Protein AF-0000000078042068 (afdb_homodimer)

Structure (mmCIF, N/CA/C/O backbone):
data_AF-0000000078042068-model_v1
#
loop_
_entity.id
_entity.type
_entity.pdbx_description
1 polymer 'Photolyase/cryptochrome alpha/beta domain-containing protein'
#
loop_
_atom_site.group_PDB
_atom_site.id
_atom_site.type_symbol
_atom_site.label_atom_id
_atom_site.label_alt_id
_atom_site.label_comp_id
_atom_site.label_asym_id
_atom_site.label_entity_id
_atom_site.label_seq_id
_atom_site.pdbx_PDB_ins_code
_atom_site.Cartn_x
_atom_site.Cartn_y
_atom_site.Cartn_z
_atom_site.occupancy
_atom_site.B_iso_or_equiv
_atom_site.auth_seq_id
_atom_site.auth_comp_id
_atom_site.auth_asym_id
_atom_site.auth_atom_id
_atom_site.pdbx_PDB_model_num
ATOM 1 N N . MET A 1 1 ? -32.125 -14.883 19.359 1 31.77 1 MET A N 1
ATOM 2 C CA . MET A 1 1 ? -31.062 -15.789 19.797 1 31.77 1 MET A CA 1
ATOM 3 C C . MET A 1 1 ? -29.688 -15.195 19.547 1 31.77 1 MET A C 1
ATOM 5 O O . MET A 1 1 ? -29.422 -14.688 18.469 1 31.77 1 MET A O 1
ATOM 9 N N . ASP A 1 2 ? -29.125 -14.695 20.625 1 44.53 2 ASP A N 1
ATOM 10 C CA . ASP A 1 2 ? -27.797 -14.07 20.719 1 44.53 2 ASP A CA 1
ATOM 11 C C . ASP A 1 2 ? -26.75 -14.914 20 1 44.53 2 ASP A C 1
ATOM 13 O O . ASP A 1 2 ? -26.531 -16.078 20.359 1 44.53 2 ASP A O 1
ATOM 17 N N . ASP A 1 3 ? -26.75 -14.977 18.812 1 53.22 3 ASP A N 1
ATOM 18 C CA . ASP A 1 3 ? -25.922 -15.891 18.031 1 53.22 3 ASP A CA 1
ATOM 19 C C . ASP A 1 3 ? -24.484 -15.883 18.531 1 53.22 3 ASP A C 1
ATOM 21 O O . ASP A 1 3 ? -23.594 -16.484 17.906 1 53.22 3 ASP A O 1
ATOM 25 N N . GLY A 1 4 ? -24.188 -15.312 19.812 1 62.97 4 GLY A N 1
ATOM 26 C CA . GLY A 1 4 ? -22.922 -15.461 20.516 1 62.97 4 GLY A CA 1
ATOM 27 C C . GLY A 1 4 ? -21.781 -14.68 19.875 1 62.97 4 GLY A C 1
ATOM 28 O O . GLY A 1 4 ? -20.672 -14.641 20.391 1 62.97 4 GLY A O 1
ATOM 29 N N . ARG A 1 5 ? -22.156 -13.891 18.812 1 73.69 5 ARG A N 1
ATOM 30 C CA . ARG A 1 5 ? -21.062 -13.164 18.172 1 73.69 5 ARG A CA 1
ATOM 31 C C . ARG A 1 5 ? -20.859 -11.797 18.812 1 73.69 5 ARG A C 1
ATOM 33 O O . ARG A 1 5 ? -21.812 -11.211 19.344 1 73.69 5 ARG A O 1
ATOM 40 N N . CYS A 1 6 ? -19.578 -11.289 18.719 1 87.94 6 CYS A N 1
ATOM 41 C CA . CYS A 1 6 ? -19.188 -10 19.297 1 87.94 6 CYS A CA 1
ATOM 42 C C . CYS A 1 6 ? -19.891 -8.852 18.594 1 87.94 6 CYS A C 1
ATOM 44 O O . CYS A 1 6 ? -20.078 -8.875 17.375 1 87.94 6 CYS A O 1
ATOM 46 N N . ARG A 1 7 ? -20.625 -8.031 19.391 1 94.75 7 ARG A N 1
ATOM 47 C CA . ARG A 1 7 ? -21.156 -6.766 18.906 1 94.75 7 ARG A CA 1
ATOM 48 C C . ARG A 1 7 ? -20.281 -5.594 19.328 1 94.75 7 ARG A C 1
ATOM 50 O O . ARG A 1 7 ? -20.234 -5.246 20.516 1 94.75 7 ARG A O 1
ATOM 57 N N . THR A 1 8 ? -19.625 -5.008 18.344 1 96.94 8 THR A N 1
ATOM 58 C CA . THR A 1 8 ? -18.609 -4.004 18.641 1 96.94 8 THR A CA 1
ATOM 59 C C . THR A 1 8 ? -19.031 -2.635 18.125 1 96.94 8 THR A C 1
ATOM 61 O O . THR A 1 8 ? -19.438 -2.502 16.969 1 96.94 8 THR A O 1
ATOM 64 N N . ILE A 1 9 ? -19.031 -1.633 18.984 1 97.88 9 ILE A N 1
ATOM 65 C CA . ILE A 1 9 ? -19.234 -0.249 18.562 1 97.88 9 ILE A CA 1
ATOM 66 C C . ILE A 1 9 ? -17.922 0.323 18.031 1 97.88 9 ILE A C 1
ATOM 68 O O . ILE A 1 9 ? -16.891 0.262 18.703 1 97.88 9 ILE A O 1
ATOM 72 N N . VAL A 1 10 ? -17.969 0.74 16.812 1 98.31 10 VAL A N 1
ATOM 73 C CA . VAL A 1 10 ? -16.812 1.429 16.25 1 98.31 10 VAL A CA 1
ATOM 74 C C . VAL A 1 10 ? -17.047 2.938 16.266 1 98.31 10 VAL A C 1
ATOM 76 O O . VAL A 1 10 ? -17.875 3.449 15.5 1 98.31 10 VAL A O 1
ATOM 79 N N . TRP A 1 11 ? -16.328 3.66 17.109 1 98.44 11 TRP A N 1
ATOM 80 C CA . TRP A 1 11 ? -16.5 5.098 17.297 1 98.44 11 TRP A CA 1
ATOM 81 C C . TRP A 1 11 ? -15.555 5.879 16.391 1 98.44 11 TRP A C 1
ATOM 83 O O . TRP A 1 11 ? -14.367 6.02 16.672 1 98.44 11 TRP A O 1
ATOM 93 N N . PHE A 1 12 ? -16.156 6.398 15.273 1 98.31 12 PHE A N 1
ATOM 94 C CA . PHE A 1 12 ? -15.391 7.195 14.32 1 98.31 12 PHE A CA 1
ATOM 95 C C . PHE A 1 12 ? -15.227 8.625 14.812 1 98.31 12 PHE A C 1
ATOM 97 O O . PHE A 1 12 ? -16.172 9.211 15.367 1 98.31 12 PHE A O 1
ATOM 104 N N . ARG A 1 13 ? -14.102 9.188 14.617 1 95.88 13 ARG A N 1
ATOM 105 C CA . ARG A 1 13 ? -13.781 10.57 14.969 1 95.88 13 ARG A CA 1
ATOM 106 C C . ARG A 1 13 ? -12.992 11.25 13.859 1 95.88 13 ARG A C 1
ATOM 108 O O . ARG A 1 13 ? -13.531 11.531 12.789 1 95.88 13 ARG A O 1
ATOM 115 N N . ARG A 1 14 ? -11.586 11.328 13.961 1 95.5 14 ARG A N 1
ATOM 116 C CA . ARG A 1 14 ? -10.75 11.867 12.891 1 95.5 14 ARG A CA 1
ATOM 117 C C . ARG A 1 14 ? -10.039 10.742 12.133 1 95.5 14 ARG A C 1
ATOM 119 O O . ARG A 1 14 ? -8.828 10.797 11.93 1 95.5 14 ARG A O 1
ATOM 126 N N . ASP A 1 15 ? -10.672 9.742 11.914 1 97.44 15 ASP A N 1
ATOM 127 C CA . ASP A 1 15 ? -10.258 8.578 11.125 1 97.44 15 ASP A CA 1
ATOM 128 C C . ASP A 1 15 ? -11.336 8.172 10.133 1 97.44 15 ASP A C 1
ATOM 130 O O . ASP A 1 15 ? -11.711 6.996 10.062 1 97.44 15 ASP A O 1
ATOM 134 N N . LEU A 1 16 ? -11.727 9.133 9.367 1 98.25 16 LEU A N 1
ATOM 135 C CA . LEU A 1 16 ? -12.906 8.945 8.523 1 98.25 16 LEU A CA 1
ATOM 136 C C . LEU A 1 16 ? -12.531 8.25 7.223 1 98.25 16 LEU A C 1
ATOM 138 O O . LEU A 1 16 ? -12.688 8.812 6.137 1 98.25 16 LEU A O 1
ATOM 142 N N . ARG A 1 17 ? -12.109 6.996 7.34 1 96.94 17 ARG A N 1
ATOM 143 C CA . ARG A 1 17 ? -11.719 6.164 6.207 1 96.94 17 ARG A CA 1
ATOM 144 C C . ARG A 1 17 ? -12 4.691 6.484 1 96.94 17 ARG A C 1
ATOM 146 O O . ARG A 1 17 ? -12.219 4.301 7.633 1 96.94 17 ARG A O 1
ATOM 153 N N . VAL A 1 18 ? -11.977 3.938 5.418 1 93.56 18 VAL A N 1
ATOM 154 C CA . VAL A 1 18 ? -12.141 2.494 5.551 1 93.56 18 VAL A CA 1
ATOM 155 C C . VAL A 1 18 ? -10.781 1.806 5.445 1 93.56 18 VAL A C 1
ATOM 157 O O . VAL A 1 18 ? -10.562 0.752 6.047 1 93.56 18 VAL A O 1
ATOM 160 N N . GLU A 1 19 ? -9.891 2.459 4.723 1 90.38 19 GLU A N 1
ATOM 161 C CA . GLU A 1 19 ? -8.562 1.904 4.496 1 90.38 19 GLU A CA 1
ATOM 162 C C . GLU A 1 19 ? -7.684 2.064 5.73 1 90.38 19 GLU A C 1
ATOM 164 O O . GLU A 1 19 ? -7.633 3.139 6.332 1 90.38 19 GLU A O 1
ATOM 169 N N . ASP A 1 20 ? -6.973 1.025 6.09 1 89.69 20 ASP A N 1
ATOM 170 C CA . ASP A 1 20 ? -5.984 1.04 7.164 1 89.69 20 ASP A CA 1
ATOM 171 C C . ASP A 1 20 ? -6.57 1.649 8.438 1 89.69 20 ASP A C 1
ATOM 173 O O . ASP A 1 20 ? -6.008 2.59 9 1 89.69 20 ASP A O 1
ATOM 177 N N . ASN A 1 21 ? -7.707 1.275 8.734 1 93.62 21 ASN A N 1
ATOM 178 C CA . ASN A 1 21 ? -8.383 1.644 9.977 1 93.62 21 ASN A CA 1
ATOM 179 C C . ASN A 1 21 ? -8.422 0.478 10.961 1 93.62 21 ASN A C 1
ATOM 181 O O . ASN A 1 21 ? -9.344 -0.34 10.922 1 93.62 21 ASN A O 1
ATOM 185 N N . PRO A 1 22 ? -7.449 0.451 11.875 1 91.94 22 PRO A N 1
ATOM 186 C CA . PRO A 1 22 ? -7.309 -0.709 12.758 1 91.94 22 PRO A CA 1
ATOM 187 C C . PRO A 1 22 ? -8.555 -0.955 13.609 1 91.94 22 PRO A C 1
ATOM 189 O O . PRO A 1 22 ? -8.914 -2.107 13.859 1 91.94 22 PRO A O 1
ATOM 192 N N . ALA A 1 23 ? -9.227 0.069 14.133 1 94.81 23 ALA A N 1
ATOM 193 C CA . ALA A 1 23 ? -10.438 -0.115 14.93 1 94.81 23 ALA A CA 1
ATOM 194 C C . ALA A 1 23 ? -11.531 -0.801 14.117 1 94.81 23 ALA A C 1
ATOM 196 O O . ALA A 1 23 ? -12.133 -1.776 14.57 1 94.81 23 ALA A O 1
ATOM 197 N N . LEU A 1 24 ? -11.742 -0.364 12.93 1 95.12 24 LEU A N 1
ATOM 198 C CA . LEU A 1 24 ? -12.766 -0.927 12.055 1 95.12 24 LEU A CA 1
ATOM 199 C C . LEU A 1 24 ? -12.406 -2.35 11.641 1 95.12 24 LEU A C 1
ATOM 201 O O . LEU A 1 24 ? -13.242 -3.248 11.695 1 95.12 24 LEU A O 1
ATOM 205 N N . ALA A 1 25 ? -11.172 -2.488 11.188 1 90.19 25 ALA A N 1
ATOM 206 C CA . ALA A 1 25 ? -10.711 -3.785 10.695 1 90.19 25 ALA A CA 1
ATOM 207 C C . ALA A 1 25 ? -10.805 -4.848 11.789 1 90.19 25 ALA A C 1
ATOM 209 O O . ALA A 1 25 ? -11.258 -5.969 11.539 1 90.19 25 ALA A O 1
ATOM 210 N N . THR A 1 26 ? -10.359 -4.527 12.977 1 88.81 26 THR A N 1
ATOM 211 C CA . THR A 1 26 ? -10.391 -5.465 14.094 1 88.81 26 THR A CA 1
ATOM 212 C C . THR A 1 26 ? -11.828 -5.801 14.477 1 88.81 26 THR A C 1
ATOM 214 O O . THR A 1 26 ? -12.164 -6.965 14.711 1 88.81 26 THR A O 1
ATOM 217 N N . ALA A 1 27 ? -12.641 -4.793 14.586 1 93.12 27 ALA A N 1
ATOM 218 C CA . ALA A 1 27 ? -14.047 -5 14.945 1 93.12 27 ALA A CA 1
ATOM 219 C C . ALA A 1 27 ? -14.75 -5.887 13.922 1 93.12 27 ALA A C 1
ATOM 221 O O . ALA A 1 27 ? -15.523 -6.773 14.289 1 93.12 27 ALA A O 1
ATOM 222 N N . ALA A 1 28 ? -14.508 -5.625 12.672 1 91 28 ALA A N 1
ATOM 223 C CA . ALA A 1 28 ? -15.133 -6.383 11.594 1 91 28 ALA A CA 1
ATOM 224 C C . ALA A 1 28 ? -14.734 -7.855 11.648 1 91 28 ALA A C 1
ATOM 226 O O . ALA A 1 28 ? -15.539 -8.734 11.328 1 91 28 ALA A O 1
ATOM 227 N N . ARG A 1 29 ? -13.562 -8.102 11.992 1 85 29 ARG A N 1
ATOM 228 C CA . ARG A 1 29 ? -13.055 -9.469 12.086 1 85 29 ARG A CA 1
ATOM 229 C C . ARG A 1 29 ? -13.703 -10.219 13.242 1 85 29 ARG A C 1
ATOM 231 O O . ARG A 1 29 ? -13.922 -11.43 13.156 1 85 29 ARG A O 1
ATOM 238 N N . GLU A 1 30 ? -13.992 -9.5 14.289 1 87.12 30 GLU A N 1
ATOM 239 C CA . GLU A 1 30 ? -14.461 -10.125 15.516 1 87.12 30 GLU A CA 1
ATOM 240 C C . GLU A 1 30 ? -15.969 -10.375 15.477 1 87.12 30 GLU A C 1
ATOM 242 O O . GLU A 1 30 ? -16.484 -11.227 16.203 1 87.12 30 GLU A O 1
ATOM 247 N N . GLY A 1 31 ? -16.656 -9.547 14.672 1 90.38 31 GLY A N 1
ATOM 248 C CA . GLY A 1 31 ? -18.094 -9.781 14.609 1 90.38 31 GLY A CA 1
ATOM 249 C C . GLY A 1 31 ? -18.859 -8.633 13.984 1 90.38 31 GLY A C 1
ATOM 250 O O . GLY A 1 31 ? -18.391 -8.023 13.016 1 90.38 31 GLY A O 1
ATOM 251 N N . ARG A 1 32 ? -20.047 -8.484 14.508 1 94.88 32 ARG A N 1
ATOM 252 C CA . ARG A 1 32 ? -20.906 -7.418 14.008 1 94.88 32 ARG A CA 1
ATOM 253 C C . ARG A 1 32 ? -20.469 -6.059 14.531 1 94.88 32 ARG A C 1
ATOM 255 O O . ARG A 1 32 ? -19.969 -5.953 15.656 1 94.88 32 ARG A O 1
ATOM 262 N N . ILE A 1 33 ? -20.734 -5.102 13.703 1 96.44 33 ILE A N 1
ATOM 263 C CA . ILE A 1 33 ? -20.219 -3.797 14.109 1 96.44 33 ILE A CA 1
ATOM 264 C C . ILE A 1 33 ? -21.344 -2.771 14.102 1 96.44 33 ILE A C 1
ATOM 266 O O . ILE A 1 33 ? -22.344 -2.938 13.391 1 96.44 33 ILE A O 1
ATOM 270 N N . PHE A 1 34 ? -21.234 -1.788 14.891 1 97.62 34 PHE A N 1
ATOM 271 C CA . PHE A 1 34 ? -22.094 -0.616 14.938 1 97.62 34 PHE A CA 1
ATOM 272 C C . PHE A 1 34 ? -21.281 0.665 14.797 1 97.62 34 PHE A C 1
ATOM 274 O O . PHE A 1 34 ? -20.891 1.268 15.797 1 97.62 34 PHE A O 1
ATOM 281 N N . PRO A 1 35 ? -21.047 1.097 13.516 1 97.94 35 PRO A N 1
ATOM 282 C CA . PRO A 1 35 ? -20.297 2.338 13.305 1 97.94 35 PRO A CA 1
ATOM 283 C C . PRO A 1 35 ? -21.078 3.576 13.758 1 97.94 35 PRO A C 1
ATOM 285 O O . PRO A 1 35 ? -22.25 3.738 13.406 1 97.94 35 PRO A O 1
ATOM 288 N N . VAL A 1 36 ? -20.375 4.438 14.469 1 98.12 36 VAL A N 1
ATOM 289 C CA . VAL A 1 36 ? -21.078 5.605 14.992 1 98.12 36 VAL A CA 1
ATOM 290 C C . VAL A 1 36 ? -20.156 6.824 14.953 1 98.12 36 VAL A C 1
ATOM 292 O O . VAL A 1 36 ? -18.953 6.695 15.133 1 98.12 36 VAL A O 1
ATOM 295 N N . PHE A 1 37 ? -20.719 7.949 14.633 1 98.25 37 PHE A N 1
ATOM 296 C CA . PHE A 1 37 ? -20.109 9.258 14.797 1 98.25 37 PHE A CA 1
ATOM 297 C C . PHE A 1 37 ? -20.922 10.125 15.742 1 98.25 37 PHE A C 1
ATOM 299 O O . PHE A 1 37 ? -22.125 10.305 15.547 1 98.25 37 PHE A O 1
ATOM 306 N N . ILE A 1 38 ? -20.266 10.648 16.75 1 97.75 38 ILE A N 1
ATOM 307 C CA . ILE A 1 38 ? -20.938 11.445 17.766 1 97.75 38 ILE A CA 1
ATOM 308 C C . ILE A 1 38 ? -20.516 12.906 17.641 1 97.75 38 ILE A C 1
ATOM 310 O O . ILE A 1 38 ? -19.328 13.219 17.75 1 97.75 38 ILE A O 1
ATOM 314 N N . TRP A 1 39 ? -21.453 13.781 17.359 1 96.88 39 TRP A N 1
ATOM 315 C CA . TRP A 1 39 ? -21.219 15.227 17.312 1 96.88 39 TRP A CA 1
ATOM 316 C C . TRP A 1 39 ? -21.688 15.883 18.594 1 96.88 39 TRP A C 1
ATOM 318 O O . TRP A 1 39 ? -22.891 15.875 18.906 1 96.88 39 TRP A O 1
ATOM 328 N N . CYS A 1 40 ? -20.766 16.422 19.375 1 95.19 40 CYS A N 1
ATOM 329 C CA . CYS A 1 40 ? -21.062 17.078 20.641 1 95.19 40 CYS A CA 1
ATOM 330 C C . CYS A 1 40 ? -20.516 18.5 20.672 1 95.19 40 CYS A C 1
ATOM 332 O O . CYS A 1 40 ? -19.453 18.75 21.25 1 95.19 40 CYS A O 1
ATOM 334 N N . PRO A 1 41 ? -21.234 19.469 20.172 1 92.19 41 PRO A N 1
ATOM 335 C CA . PRO A 1 41 ? -20.766 20.859 20.094 1 92.19 41 PRO A CA 1
ATOM 336 C C . PRO A 1 41 ? -20.422 21.438 21.453 1 92.19 41 PRO A C 1
ATOM 338 O O . PRO A 1 41 ? -19.469 22.219 21.578 1 92.19 41 PRO A O 1
ATOM 341 N N . LYS A 1 42 ? -21.109 21.078 22.453 1 91 42 LYS A N 1
ATOM 342 C CA . LYS A 1 42 ? -20.891 21.625 23.797 1 91 42 LYS A CA 1
ATOM 343 C C . LYS A 1 42 ? -19.5 21.25 24.328 1 91 42 LYS A C 1
ATOM 345 O O . LYS A 1 42 ? -18.844 22.062 24.984 1 91 42 LYS A O 1
ATOM 350 N N . GLU A 1 43 ? -19.109 20.078 24 1 89.69 43 GLU A N 1
ATOM 351 C CA . GLU A 1 43 ? -17.812 19.594 24.484 1 89.69 43 GLU A CA 1
ATOM 352 C C . GLU A 1 43 ? -16.656 20.219 23.703 1 89.69 43 GLU A C 1
ATOM 354 O O . GLU A 1 43 ? -15.516 20.203 24.156 1 89.69 43 GLU A O 1
ATOM 359 N N . GLU A 1 44 ? -16.891 20.688 22.562 1 85.88 44 GLU A N 1
ATOM 360 C CA . GLU A 1 44 ? -15.836 21.344 21.781 1 85.88 44 GLU A CA 1
ATOM 361 C C . GLU A 1 44 ? -15.383 22.641 22.438 1 85.88 44 GLU A C 1
ATOM 363 O O . GLU A 1 44 ? -14.203 22.984 22.391 1 85.88 44 GLU A O 1
ATOM 368 N N . GLY A 1 45 ? -16.406 23.344 23.016 1 84.69 45 GLY A N 1
ATOM 369 C CA . GLY A 1 45 ? -16.078 24.578 23.719 1 84.69 45 GLY A CA 1
ATOM 370 C C . GLY A 1 45 ? -15.367 25.594 22.844 1 84.69 45 GLY A C 1
ATOM 371 O O . GLY A 1 45 ? -15.859 25.953 21.766 1 84.69 45 GLY A O 1
ATOM 372 N N . GLN A 1 46 ? -14.148 25.969 23.25 1 83.81 46 GLN A N 1
ATOM 373 C CA . GLN A 1 46 ? -13.383 26.984 22.547 1 83.81 46 GLN A CA 1
ATOM 374 C C . GLN A 1 46 ? -12.828 26.453 21.234 1 83.81 46 GLN A C 1
ATOM 376 O O . GLN A 1 46 ? -12.422 27.219 20.359 1 83.81 46 GLN A O 1
ATOM 381 N N . PHE A 1 47 ? -12.883 25.203 21.062 1 89 47 PHE A N 1
ATOM 382 C CA . PHE A 1 47 ? -12.328 24.594 19.844 1 89 47 PHE A CA 1
ATOM 383 C C . PHE A 1 47 ? -13.445 24.156 18.906 1 89 47 PHE A C 1
ATOM 385 O O . PHE A 1 47 ? -13.297 23.188 18.172 1 89 47 PHE A O 1
ATOM 392 N N . TYR A 1 48 ? -14.656 24.797 19.062 1 92.81 48 TYR A N 1
ATOM 393 C CA . TYR A 1 48 ? -15.688 24.578 18.047 1 92.81 48 TYR A CA 1
ATOM 394 C C . TYR A 1 48 ? -15.156 24.891 16.656 1 92.81 48 TYR A C 1
ATOM 396 O O . TYR A 1 48 ? -14.594 25.969 16.422 1 92.81 48 TYR A O 1
ATOM 404 N N . PRO A 1 49 ? -15.289 24 15.734 1 94.56 49 PRO A N 1
ATOM 405 C CA . PRO A 1 49 ? -14.664 24.172 14.422 1 94.56 49 PRO A CA 1
ATOM 406 C C . PRO A 1 49 ? -15.289 25.297 13.609 1 94.56 49 PRO A C 1
ATOM 408 O O . PRO A 1 49 ? -16.484 25.562 13.734 1 94.56 49 PRO A O 1
ATOM 411 N N . GLY A 1 50 ? -14.523 25.906 12.781 1 94.62 50 GLY A N 1
ATOM 412 C CA . GLY A 1 50 ? -15 26.953 11.898 1 94.62 50 GLY A CA 1
ATOM 413 C C . GLY A 1 50 ? -15.906 26.438 10.797 1 94.62 50 GLY A C 1
ATOM 414 O O . GLY A 1 50 ? -16.094 25.234 10.656 1 94.62 50 GLY A O 1
ATOM 415 N N . ARG A 1 51 ? -16.469 27.328 10.039 1 94.56 51 ARG A N 1
ATOM 416 C CA . ARG A 1 51 ? -17.438 27.031 9 1 94.56 51 ARG A CA 1
ATOM 417 C C . ARG A 1 51 ? -16.875 26.047 7.98 1 94.56 51 ARG A C 1
ATOM 419 O O . ARG A 1 51 ? -17.5 25.031 7.672 1 94.56 51 ARG A O 1
ATOM 426 N N . VAL A 1 52 ? -15.695 26.344 7.438 1 96.38 52 VAL A N 1
ATOM 427 C CA . VAL A 1 52 ? -15.133 25.547 6.352 1 96.38 52 VAL A CA 1
ATOM 428 C C . VAL A 1 52 ? -14.75 24.172 6.871 1 96.38 52 VAL A C 1
ATOM 430 O O . VAL A 1 52 ? -14.859 23.172 6.148 1 96.38 52 VAL A O 1
ATOM 433 N N . SER A 1 53 ? -14.266 24.078 8.133 1 96.69 53 SER A N 1
ATOM 434 C CA . SER A 1 53 ? -13.969 22.797 8.758 1 96.69 53 SER A CA 1
ATOM 435 C C . SER A 1 53 ? -15.227 21.969 8.922 1 96.69 53 SER A C 1
ATOM 437 O O . SER A 1 53 ? -15.211 20.75 8.688 1 96.69 53 SER A O 1
ATOM 439 N N . ARG A 1 54 ? -16.297 22.594 9.352 1 97 54 ARG A N 1
ATOM 440 C CA . ARG A 1 54 ? -17.562 21.891 9.523 1 97 54 ARG A CA 1
ATOM 441 C C . ARG A 1 54 ? -18.094 21.375 8.188 1 97 54 ARG A C 1
ATOM 443 O O . ARG A 1 54 ? -18.625 20.266 8.109 1 97 54 ARG A O 1
ATOM 450 N N . TRP A 1 55 ? -17.938 22.172 7.215 1 97.19 55 TRP A N 1
ATOM 451 C CA . TRP A 1 55 ? -18.344 21.75 5.883 1 97.19 55 TRP A CA 1
ATOM 452 C C . TRP A 1 55 ? -17.578 20.5 5.449 1 97.19 55 TRP A C 1
ATOM 454 O O . TRP A 1 55 ? -18.172 19.562 4.926 1 97.19 55 TRP A O 1
ATOM 464 N N . TRP A 1 56 ? -16.234 20.578 5.582 1 98 56 TRP A N 1
ATOM 465 C CA . TRP A 1 56 ? -15.422 19.422 5.219 1 98 56 TRP A CA 1
ATOM 466 C C . TRP A 1 56 ? -15.867 18.188 5.973 1 98 56 TRP A C 1
ATOM 468 O O . TRP A 1 56 ? -16 17.109 5.387 1 98 56 TRP A O 1
ATOM 478 N N . LEU A 1 57 ? -16.078 18.328 7.258 1 97.81 57 LEU A N 1
ATOM 479 C CA . LEU A 1 57 ? -16.516 17.219 8.094 1 97.81 57 LEU A CA 1
ATOM 480 C C . LEU A 1 57 ? -17.828 16.641 7.574 1 97.81 57 LEU A C 1
ATOM 482 O O . LEU A 1 57 ? -17.984 15.422 7.484 1 97.81 57 LEU A O 1
ATOM 486 N N . LYS A 1 58 ? -18.734 17.5 7.273 1 97.81 58 LYS A N 1
ATOM 487 C CA . LYS A 1 58 ? -20.031 17.078 6.742 1 97.81 58 LYS A CA 1
ATOM 488 C C . LYS A 1 58 ? -19.859 16.219 5.496 1 97.81 58 LYS A C 1
ATOM 490 O O . LYS A 1 58 ? -20.422 15.117 5.41 1 97.81 58 LYS A O 1
ATOM 495 N N . GLN A 1 59 ? -19.078 16.734 4.57 1 97.81 59 GLN A N 1
ATOM 496 C CA . GLN A 1 59 ? -18.859 16.016 3.314 1 97.81 59 GLN A CA 1
ATOM 497 C C . GLN A 1 59 ? -18.141 14.695 3.557 1 97.81 59 GLN A C 1
ATOM 499 O O . GLN A 1 59 ? -18.453 13.695 2.902 1 97.81 59 GLN A O 1
ATOM 504 N N . SER A 1 60 ? -17.188 14.648 4.426 1 98.12 60 SER A N 1
ATOM 505 C CA . SER A 1 60 ? -16.438 13.445 4.746 1 98.12 60 SER A CA 1
ATOM 506 C C . SER A 1 60 ? -17.328 12.375 5.359 1 98.12 60 SER A C 1
ATOM 508 O O . SER A 1 60 ? -17.172 11.188 5.078 1 98.12 60 SER A O 1
ATOM 510 N N . LEU A 1 61 ? -18.219 12.797 6.25 1 98.38 61 LEU A N 1
ATOM 511 C CA . LEU A 1 61 ? -19.141 11.859 6.895 1 98.38 61 LEU A CA 1
ATOM 512 C C . LEU A 1 61 ? -20.094 11.242 5.871 1 98.38 61 LEU A C 1
ATOM 514 O O . LEU A 1 61 ? -20.375 10.047 5.934 1 98.38 61 LEU A O 1
ATOM 518 N N . ILE A 1 62 ? -20.562 12.039 4.945 1 97.75 62 ILE A N 1
ATOM 519 C CA . ILE A 1 62 ? -21.422 11.547 3.883 1 97.75 62 ILE A CA 1
ATOM 520 C C . ILE A 1 62 ? -20.688 10.5 3.057 1 97.75 62 ILE A C 1
ATOM 522 O O . ILE A 1 62 ? -21.234 9.43 2.773 1 97.75 62 ILE A O 1
ATOM 526 N N . HIS A 1 63 ? -19.484 10.898 2.709 1 97.25 63 HIS A N 1
ATOM 527 C CA . HIS A 1 63 ? -18.672 10 1.907 1 97.25 63 HIS A CA 1
ATOM 528 C C . HIS A 1 63 ? -18.406 8.688 2.641 1 97.25 63 HIS A C 1
ATOM 530 O O . HIS A 1 63 ? -18.469 7.613 2.039 1 97.25 63 HIS A O 1
ATOM 536 N N . LEU A 1 64 ? -18.062 8.719 3.906 1 97.69 64 LEU A N 1
ATOM 537 C CA . LEU A 1 64 ? -17.797 7.535 4.711 1 97.69 64 LEU A CA 1
ATOM 538 C C . LEU A 1 64 ? -19.031 6.652 4.805 1 97.69 64 LEU A C 1
ATOM 540 O O . LEU A 1 64 ? -18.938 5.426 4.695 1 97.69 64 LEU A O 1
ATOM 544 N N . ASP A 1 65 ? -20.188 7.242 5.023 1 97.69 65 ASP A N 1
ATOM 545 C CA . ASP A 1 65 ? -21.422 6.492 5.121 1 97.69 65 ASP A CA 1
ATOM 546 C C . ASP A 1 65 ? -21.703 5.699 3.846 1 97.69 65 ASP A C 1
ATOM 548 O O . ASP A 1 65 ? -22.094 4.535 3.904 1 97.69 65 ASP A O 1
ATOM 552 N N . GLN A 1 66 ? -21.469 6.34 2.736 1 95.75 66 GLN A N 1
ATOM 553 C CA . GLN A 1 66 ? -21.656 5.656 1.46 1 95.75 66 GLN A CA 1
ATOM 554 C C . GLN A 1 66 ? -20.734 4.441 1.345 1 95.75 66 GLN A C 1
ATOM 556 O O . GLN A 1 66 ? -21.156 3.387 0.859 1 95.75 66 GLN A O 1
ATOM 561 N N . SER A 1 67 ? -19.547 4.621 1.737 1 95.62 67 SER A N 1
ATOM 562 C CA . SER A 1 67 ? -18.578 3.535 1.676 1 95.62 67 SER A CA 1
ATOM 563 C C . SER A 1 67 ? -18.969 2.396 2.615 1 95.62 67 SER A C 1
ATOM 565 O O . SER A 1 67 ? -18.891 1.224 2.242 1 95.62 67 SER A O 1
ATOM 567 N N . LEU A 1 68 ? -19.344 2.73 3.818 1 96.88 68 LEU A N 1
ATOM 568 C CA . LEU A 1 68 ? -19.734 1.718 4.793 1 96.88 68 LEU A CA 1
ATOM 569 C C . LEU A 1 68 ? -20.969 0.956 4.32 1 96.88 68 LEU A C 1
ATOM 571 O O . LEU A 1 68 ? -21.062 -0.263 4.488 1 96.88 68 LEU A O 1
ATOM 575 N N . ARG A 1 69 ? -21.922 1.616 3.699 1 95.69 69 ARG A N 1
ATOM 576 C CA . ARG A 1 69 ? -23.125 0.976 3.174 1 95.69 69 ARG A CA 1
ATOM 577 C C . ARG A 1 69 ? -22.781 -0.031 2.084 1 95.69 69 ARG A C 1
ATOM 579 O O . ARG A 1 69 ? -23.375 -1.105 2.01 1 95.69 69 ARG A O 1
ATOM 586 N N . SER A 1 70 ? -21.828 0.37 1.278 1 91.62 70 SER A N 1
ATOM 587 C CA . SER A 1 70 ? -21.391 -0.528 0.212 1 91.62 70 SER A CA 1
ATOM 588 C C . SER A 1 70 ? -20.766 -1.793 0.778 1 91.62 70 SER A C 1
ATOM 590 O O . SER A 1 70 ? -20.719 -2.824 0.103 1 91.62 70 SER A O 1
ATOM 592 N N . LEU A 1 71 ? -20.297 -1.729 2.014 1 92.19 71 LEU A N 1
ATOM 593 C CA . LEU A 1 71 ? -19.672 -2.873 2.668 1 92.19 71 LEU A CA 1
ATOM 594 C C . LEU A 1 71 ? -20.688 -3.643 3.506 1 92.19 71 LEU A C 1
ATOM 596 O O . LEU A 1 71 ? -20.406 -4.75 3.969 1 92.19 71 LEU A O 1
ATOM 600 N N . GLY A 1 72 ? -21.844 -2.977 3.758 1 93.5 72 GLY A N 1
ATOM 601 C CA . GLY A 1 72 ? -22.906 -3.717 4.422 1 93.5 72 GLY A CA 1
ATOM 602 C C . GLY A 1 72 ? -23.312 -3.111 5.754 1 93.5 72 GLY A C 1
ATOM 603 O O . GLY A 1 72 ? -24.078 -3.715 6.508 1 93.5 72 GLY A O 1
ATOM 604 N N . ALA A 1 73 ? -22.766 -1.952 6.07 1 95.88 73 ALA A N 1
ATOM 605 C CA . ALA A 1 73 ? -23.125 -1.298 7.328 1 95.88 73 ALA A CA 1
ATOM 606 C C . ALA A 1 73 ? -23.391 0.187 7.109 1 95.88 73 ALA A C 1
ATOM 608 O O . ALA A 1 73 ? -22.875 0.795 6.176 1 95.88 73 ALA A O 1
ATOM 609 N N . GLU A 1 74 ? -24.219 0.71 7.988 1 95.81 74 GLU A N 1
ATOM 610 C CA . GLU A 1 74 ? -24.547 2.129 7.922 1 95.81 74 GLU A CA 1
ATOM 611 C C . GLU A 1 74 ? -23.906 2.904 9.062 1 95.81 74 GLU A C 1
ATOM 613 O O . GLU A 1 74 ? -23.844 2.412 10.195 1 95.81 74 GLU A O 1
ATOM 618 N N . LEU A 1 75 ? -23.484 4.117 8.758 1 97.5 75 LEU A N 1
ATOM 619 C CA . LEU A 1 75 ? -22.938 4.996 9.781 1 97.5 75 LEU A CA 1
ATOM 620 C C . LEU A 1 75 ? -24.047 5.676 10.57 1 97.5 75 LEU A C 1
ATOM 622 O O . LEU A 1 75 ? -24.875 6.383 10 1 97.5 75 LEU A O 1
ATOM 626 N N . THR A 1 76 ? -24.047 5.43 11.836 1 97.56 76 THR A N 1
ATOM 627 C CA . THR A 1 76 ? -25 6.098 12.695 1 97.56 76 THR A CA 1
ATOM 628 C C . THR A 1 76 ? -24.469 7.449 13.164 1 97.56 76 THR A C 1
ATOM 630 O O . THR A 1 76 ? -23.359 7.535 13.695 1 97.56 76 THR A O 1
ATOM 633 N N . LEU A 1 77 ? -25.281 8.469 12.93 1 97.94 77 LEU A N 1
ATOM 634 C CA . LEU A 1 77 ? -24.922 9.82 13.367 1 97.94 77 LEU A CA 1
ATOM 635 C C . LEU A 1 77 ? -25.719 10.219 14.602 1 97.94 77 LEU A C 1
ATOM 637 O O . LEU A 1 77 ? -26.938 10.023 14.656 1 97.94 77 LEU A O 1
ATOM 641 N N . ILE A 1 78 ? -25.016 10.711 15.609 1 97.12 78 ILE A N 1
ATOM 642 C CA . ILE A 1 78 ? -25.672 11.102 16.844 1 97.12 78 ILE A CA 1
ATOM 643 C C . ILE A 1 78 ? -25.266 12.523 17.219 1 97.12 78 ILE A C 1
ATOM 645 O O . ILE A 1 78 ? -24.078 12.883 17.141 1 97.12 78 ILE A O 1
ATOM 649 N N . ARG A 1 79 ? -26.188 13.344 17.516 1 96.25 79 ARG A N 1
ATOM 650 C CA . ARG A 1 79 ? -25.953 14.648 18.125 1 96.25 79 ARG A CA 1
ATOM 651 C C . ARG A 1 79 ? -26.312 14.641 19.594 1 96.25 79 ARG A C 1
ATOM 653 O O . ARG A 1 79 ? -27.391 14.164 19.984 1 96.25 79 ARG A O 1
ATOM 660 N N . THR A 1 80 ? -25.344 15.102 20.406 1 95.69 80 THR A N 1
ATOM 661 C CA . THR A 1 80 ? -25.578 15.008 21.844 1 95.69 80 THR A CA 1
ATOM 662 C C . THR A 1 80 ? -24.859 16.125 22.578 1 95.69 80 THR A C 1
ATOM 664 O O . THR A 1 80 ? -24.109 16.891 21.969 1 95.69 80 THR A O 1
ATOM 667 N N . ASP A 1 81 ? -25.188 16.219 23.891 1 94.06 81 ASP A N 1
ATOM 668 C CA . ASP A 1 81 ? -24.516 17.188 24.75 1 94.06 81 ASP A CA 1
ATOM 669 C C . ASP A 1 81 ? -23.453 16.516 25.609 1 94.06 81 ASP A C 1
ATOM 671 O O . ASP A 1 81 ? -22.641 17.188 26.234 1 94.06 81 ASP A O 1
ATOM 675 N N . SER A 1 82 ? -23.469 15.219 25.578 1 95.25 82 SER A N 1
ATOM 676 C CA . SER A 1 82 ? -22.484 14.453 26.312 1 95.25 82 SER A CA 1
ATOM 677 C C . SER A 1 82 ? -22.078 13.195 25.547 1 95.25 82 SER A C 1
ATOM 679 O O . SER A 1 82 ? -22.875 12.273 25.375 1 95.25 82 SER A O 1
ATOM 681 N N . THR A 1 83 ? -20.812 13.148 25.203 1 96.19 83 THR A N 1
ATOM 682 C CA . THR A 1 83 ? -20.312 12 24.453 1 96.19 83 THR A CA 1
ATOM 683 C C . THR A 1 83 ? -20.422 10.719 25.281 1 96.19 83 THR A C 1
ATOM 685 O O . THR A 1 83 ? -20.812 9.672 24.766 1 96.19 83 THR A O 1
ATOM 688 N N . LEU A 1 84 ? -20.109 10.758 26.578 1 95.94 84 LEU A N 1
ATOM 689 C CA . LEU A 1 84 ? -20.172 9.602 27.469 1 95.94 84 LEU A CA 1
ATOM 690 C C . LEU A 1 84 ? -21.594 9.055 27.547 1 95.94 84 LEU A C 1
ATOM 692 O O . LEU A 1 84 ? -21.812 7.848 27.438 1 95.94 84 LEU A O 1
ATOM 696 N N . ASN A 1 85 ? -22.484 9.969 27.703 1 95.38 85 ASN A N 1
ATOM 697 C CA . ASN A 1 85 ? -23.875 9.555 27.812 1 95.38 85 ASN A CA 1
ATOM 698 C C . ASN A 1 85 ? -24.359 8.898 26.516 1 95.38 85 ASN A C 1
ATOM 700 O O . ASN A 1 85 ? -25.109 7.922 26.547 1 95.38 85 ASN A O 1
ATOM 704 N N . ALA A 1 86 ? -24.016 9.484 25.453 1 96.19 86 ALA A N 1
ATOM 705 C CA . ALA A 1 86 ? -24.391 8.914 24.156 1 96.19 86 ALA A CA 1
ATOM 706 C C . ALA A 1 86 ? -23.828 7.504 24 1 96.19 86 ALA A C 1
ATOM 708 O O . ALA A 1 86 ? -24.531 6.598 23.547 1 96.19 86 ALA A O 1
ATOM 709 N N . LEU A 1 87 ? -22.578 7.305 24.359 1 97.19 87 LEU A N 1
ATOM 710 C CA . LEU A 1 87 ? -21.938 5.996 24.234 1 97.19 87 LEU A CA 1
ATOM 711 C C . LEU A 1 87 ? -22.625 4.973 25.125 1 97.19 87 LEU A C 1
ATOM 713 O O . LEU A 1 87 ? -22.859 3.832 24.719 1 97.19 87 LEU A O 1
ATOM 717 N N . LEU A 1 88 ? -22.969 5.379 26.328 1 96.25 88 LEU A N 1
ATOM 718 C CA . LEU A 1 88 ? -23.656 4.48 27.25 1 96.25 88 LEU A CA 1
ATOM 719 C C . LEU A 1 88 ? -25.016 4.078 26.688 1 96.25 88 LEU A C 1
ATOM 721 O O . LEU A 1 88 ? -25.422 2.92 26.797 1 96.25 88 LEU A O 1
ATOM 725 N N . GLN A 1 89 ? -25.656 5.023 26.109 1 95.62 89 GLN A N 1
ATOM 726 C CA . GLN A 1 89 ? -26.953 4.75 25.516 1 95.62 89 GLN A CA 1
ATOM 727 C C . GLN A 1 89 ? -26.828 3.76 24.359 1 95.62 89 GLN A C 1
ATOM 729 O O . GLN A 1 89 ? -27.641 2.852 24.219 1 95.62 89 GLN A O 1
ATOM 734 N N . ILE A 1 90 ? -25.859 3.963 23.531 1 96.62 90 ILE A N 1
ATOM 735 C CA . ILE A 1 90 ? -25.641 3.084 22.391 1 96.62 90 ILE A CA 1
ATOM 736 C C . ILE A 1 90 ? -25.312 1.679 22.875 1 96.62 90 ILE A C 1
ATOM 738 O O . ILE A 1 90 ? -25.797 0.688 22.328 1 96.62 90 ILE A O 1
ATOM 742 N N . ILE A 1 91 ? -24.406 1.594 23.844 1 96.38 91 ILE A N 1
ATOM 743 C CA . ILE A 1 91 ? -23.984 0.308 24.391 1 96.38 91 ILE A CA 1
ATOM 744 C C . ILE A 1 91 ? -25.219 -0.47 24.875 1 96.38 91 ILE A C 1
ATOM 746 O O . ILE A 1 91 ? -25.344 -1.666 24.594 1 96.38 91 ILE A O 1
ATOM 750 N N . SER A 1 92 ? -26.047 0.202 25.5 1 94.88 92 SER A N 1
ATOM 751 C CA . SER A 1 92 ? -27.25 -0.433 26.031 1 94.88 92 SER A CA 1
ATOM 752 C C . SER A 1 92 ? -28.203 -0.821 24.906 1 94.88 92 SER A C 1
ATOM 754 O O . SER A 1 92 ? -28.766 -1.914 24.922 1 94.88 92 SER A O 1
ATOM 756 N N . ALA A 1 93 ? -28.406 0.039 23.969 1 94.88 93 ALA A N 1
ATOM 757 C CA . ALA A 1 93 ? -29.359 -0.159 22.875 1 94.88 93 ALA A CA 1
ATOM 758 C C . ALA A 1 93 ? -28.953 -1.318 21.984 1 94.88 93 ALA A C 1
ATOM 760 O O . ALA A 1 93 ? -29.797 -2.07 21.5 1 94.88 93 ALA A O 1
ATOM 761 N N . VAL A 1 94 ? -27.672 -1.41 21.797 1 94.5 94 VAL A N 1
ATOM 762 C CA . VAL A 1 94 ? -27.156 -2.402 20.859 1 94.5 94 VAL A CA 1
ATOM 763 C C . VAL A 1 94 ? -26.672 -3.637 21.625 1 94.5 94 VAL A C 1
ATOM 765 O O . VAL A 1 94 ? -26.375 -4.668 21.016 1 94.5 94 VAL A O 1
ATOM 768 N N . HIS A 1 95 ? -26.703 -3.627 22.906 1 93.25 95 HIS A N 1
ATOM 769 C CA . HIS A 1 95 ? -26.094 -4.68 23.734 1 93.25 95 HIS A CA 1
ATOM 770 C C . HIS A 1 95 ? -24.672 -4.98 23.281 1 93.25 95 HIS A C 1
ATOM 772 O O . HIS A 1 95 ? -24.328 -6.133 23.031 1 93.25 95 HIS A O 1
ATOM 778 N N . ALA A 1 96 ? -23.969 -3.889 23.203 1 95.06 96 ALA A N 1
ATOM 779 C CA . ALA A 1 96 ? -22.594 -3.996 22.703 1 95.06 96 ALA A CA 1
ATOM 780 C C . ALA A 1 96 ? -21.688 -4.684 23.703 1 95.06 96 ALA A C 1
ATOM 782 O O . ALA A 1 96 ? -21.812 -4.461 24.906 1 95.06 96 ALA A O 1
ATOM 783 N N . THR A 1 97 ? -20.75 -5.508 23.172 1 93.06 97 THR A N 1
ATOM 784 C CA . THR A 1 97 ? -19.797 -6.223 24 1 93.06 97 THR A CA 1
ATOM 785 C C . THR A 1 97 ? -18.453 -5.477 24.062 1 93.06 97 THR A C 1
ATOM 787 O O . THR A 1 97 ? -17.641 -5.711 24.969 1 93.06 97 THR A O 1
ATOM 790 N N . LYS A 1 98 ? -18.266 -4.602 23.188 1 95.25 98 LYS A N 1
ATOM 791 C CA . LYS A 1 98 ? -16.969 -3.943 23.078 1 95.25 98 LYS A CA 1
ATOM 792 C C . LYS A 1 98 ? -17.094 -2.582 22.406 1 95.25 98 LYS A C 1
ATOM 794 O O . LYS A 1 98 ? -17.969 -2.383 21.562 1 95.25 98 LYS A O 1
ATOM 799 N N . LEU A 1 99 ? -16.344 -1.604 22.891 1 96.88 99 LEU A N 1
ATOM 800 C CA . LEU A 1 99 ? -16.172 -0.311 22.234 1 96.88 99 LEU A CA 1
ATOM 801 C C . LEU A 1 99 ? -14.742 -0.147 21.734 1 96.88 99 LEU A C 1
ATOM 803 O O . LEU A 1 99 ? -13.781 -0.367 22.469 1 96.88 99 LEU A O 1
ATOM 807 N N . VAL A 1 100 ? -14.617 0.167 20.422 1 97.06 100 VAL A N 1
ATOM 808 C CA . VAL A 1 100 ? -13.289 0.363 19.859 1 97.06 100 VAL A CA 1
ATOM 809 C C . VAL A 1 100 ? -13.203 1.736 19.188 1 97.06 100 VAL A C 1
ATOM 811 O O . VAL A 1 100 ? -14.188 2.227 18.641 1 97.06 100 VAL A O 1
ATOM 814 N N . PHE A 1 101 ? -12.055 2.389 19.297 1 97.06 101 PHE A N 1
ATOM 815 C CA . PHE A 1 101 ? -11.797 3.646 18.594 1 97.06 101 PHE A CA 1
ATOM 816 C C . PHE A 1 101 ? -10.297 3.848 18.391 1 97.06 101 PHE A C 1
ATOM 818 O O . PHE A 1 101 ? -9.484 3.104 18.922 1 97.06 101 PHE A O 1
ATOM 825 N N . ASN A 1 102 ? -9.953 4.781 17.531 1 96.19 102 ASN A N 1
ATOM 826 C CA . ASN A 1 102 ? -8.555 5.094 17.25 1 96.19 102 ASN A CA 1
ATOM 827 C C . ASN A 1 102 ? -8.078 6.301 18.062 1 96.19 102 ASN A C 1
ATOM 829 O O . ASN A 1 102 ? -8.844 7.238 18.281 1 96.19 102 ASN A O 1
ATOM 833 N N . HIS A 1 103 ? -6.852 6.301 18.344 1 94.12 103 HIS A N 1
ATOM 834 C CA . HIS A 1 103 ? -6.238 7.312 19.203 1 94.12 103 HIS A CA 1
ATOM 835 C C . HIS A 1 103 ? -6.293 8.688 18.547 1 94.12 103 HIS A C 1
ATOM 837 O O . HIS A 1 103 ? -6.156 8.812 17.328 1 94.12 103 HIS A O 1
ATOM 843 N N . LEU A 1 104 ? -6.559 9.641 19.359 1 94.56 104 LEU A N 1
ATOM 844 C CA . LEU A 1 104 ? -6.238 11.039 19.094 1 94.56 104 LEU A CA 1
ATOM 845 C C . LEU A 1 104 ? -5.207 11.562 20.094 1 94.56 104 LEU A C 1
ATOM 847 O O . LEU A 1 104 ? -5.141 11.086 21.219 1 94.56 104 LEU A O 1
ATOM 851 N N . TYR A 1 105 ? -4.414 12.523 19.734 1 93.44 105 TYR A N 1
ATOM 852 C CA . TYR A 1 105 ? -3.244 12.82 20.547 1 93.44 105 TYR A CA 1
ATOM 853 C C . TYR A 1 105 ? -3.283 14.258 21.062 1 93.44 105 TYR A C 1
ATOM 855 O O . TYR A 1 105 ? -2.441 14.656 21.875 1 93.44 105 TYR A O 1
ATOM 863 N N . ASP A 1 106 ? -4.242 15.062 20.547 1 91.19 106 ASP A N 1
ATOM 864 C CA . ASP A 1 106 ? -4.375 16.406 21.094 1 91.19 106 ASP A CA 1
ATOM 865 C C . ASP A 1 106 ? -4.789 16.359 22.562 1 91.19 106 ASP A C 1
ATOM 867 O O . ASP A 1 106 ? -5.492 15.445 22.984 1 91.19 106 ASP A O 1
ATOM 871 N N . PRO A 1 107 ? -4.359 17.297 23.344 1 87.12 107 PRO A N 1
ATOM 872 C CA . PRO A 1 107 ? -4.555 17.25 24.797 1 87.12 107 PRO A CA 1
ATOM 873 C C . PRO A 1 107 ? -6.027 17.172 25.188 1 87.12 107 PRO A C 1
ATOM 875 O O . PRO A 1 107 ? -6.367 16.531 26.188 1 87.12 107 PRO A O 1
ATOM 878 N N . ILE A 1 108 ? -6.863 17.734 24.469 1 86.38 108 ILE A N 1
ATOM 879 C CA . ILE A 1 108 ? -8.289 17.734 24.781 1 86.38 108 ILE A CA 1
ATOM 880 C C . ILE A 1 108 ? -8.867 16.344 24.578 1 86.38 108 ILE A C 1
ATOM 882 O O . ILE A 1 108 ? -9.586 15.836 25.438 1 86.38 108 ILE A O 1
ATOM 886 N N . SER A 1 109 ? -8.539 15.805 23.5 1 91.25 109 SER A N 1
ATOM 887 C CA . SER A 1 109 ? -9.055 14.484 23.172 1 91.25 109 SER A CA 1
ATOM 888 C C . SER A 1 109 ? -8.461 13.414 24.078 1 91.25 109 SER A C 1
ATOM 890 O O . SER A 1 109 ? -9.141 12.445 24.438 1 91.25 109 SER A O 1
ATOM 892 N N . VAL A 1 110 ? -7.215 13.523 24.391 1 91 110 VAL A N 1
ATOM 893 C CA . VAL A 1 110 ? -6.539 12.547 25.234 1 91 110 VAL A CA 1
ATOM 894 C C . VAL A 1 110 ? -7.227 12.477 26.594 1 91 110 VAL A C 1
ATOM 896 O O . VAL A 1 110 ? -7.48 11.391 27.109 1 91 110 VAL A O 1
ATOM 899 N N . VAL A 1 111 ? -7.559 13.617 27.156 1 87.25 111 VAL A N 1
ATOM 900 C CA . VAL A 1 111 ? -8.219 13.688 28.469 1 87.25 111 VAL A CA 1
ATOM 901 C C . VAL A 1 111 ? -9.625 13.117 28.359 1 87.25 111 VAL A C 1
ATOM 903 O O . VAL A 1 111 ? -10.047 12.328 29.203 1 87.25 111 VAL A O 1
ATOM 906 N N . ARG A 1 112 ? -10.281 13.492 27.375 1 89.44 112 ARG A N 1
ATOM 907 C CA . ARG A 1 112 ? -11.641 13 27.141 1 89.44 112 ARG A CA 1
ATOM 908 C C . ARG A 1 112 ? -11.648 11.477 27 1 89.44 112 ARG A C 1
ATOM 910 O O . ARG A 1 112 ? -12.477 10.797 27.609 1 89.44 112 ARG A O 1
ATOM 917 N N . ASP A 1 113 ? -10.789 10.977 26.203 1 91.56 113 ASP A N 1
ATOM 918 C CA . ASP A 1 113 ? -10.719 9.547 25.953 1 91.56 113 ASP A CA 1
ATOM 919 C C . ASP A 1 113 ? -10.383 8.773 27.219 1 91.56 113 ASP A C 1
ATOM 921 O O . ASP A 1 113 ? -10.914 7.684 27.453 1 91.56 113 ASP A O 1
ATOM 925 N N . HIS A 1 114 ? -9.508 9.352 27.953 1 90.38 114 HIS A N 1
ATOM 926 C CA . HIS A 1 114 ? -9.148 8.734 29.219 1 90.38 114 HIS A CA 1
ATOM 927 C C . HIS A 1 114 ? -10.359 8.648 30.156 1 90.38 114 HIS A C 1
ATOM 929 O O . HIS A 1 114 ? -10.602 7.609 30.766 1 90.38 114 HIS A O 1
ATOM 935 N N . GLU A 1 115 ? -11.047 9.711 30.234 1 91.31 115 GLU A N 1
ATOM 936 C CA . GLU A 1 115 ? -12.227 9.766 31.094 1 91.31 115 GLU A CA 1
ATOM 937 C C . GLU A 1 115 ? -13.297 8.773 30.609 1 91.31 115 GLU A C 1
ATOM 939 O O . GLU A 1 115 ? -13.906 8.078 31.438 1 91.31 115 GLU A O 1
ATOM 944 N N . ILE A 1 116 ? -13.492 8.727 29.391 1 93.25 116 ILE A N 1
ATOM 945 C CA . ILE A 1 116 ? -14.484 7.832 28.812 1 93.25 116 ILE A CA 1
ATOM 946 C C . ILE A 1 116 ? -14.094 6.379 29.062 1 93.25 116 ILE A C 1
ATOM 948 O O . ILE A 1 116 ? -14.922 5.566 29.484 1 93.25 116 ILE A O 1
ATOM 952 N N . LYS A 1 117 ? -12.867 6.062 28.781 1 93.25 117 LYS A N 1
ATOM 953 C CA . LYS A 1 117 ? -12.375 4.707 29 1 93.25 117 LYS A CA 1
ATOM 954 C C . LYS A 1 117 ? -12.539 4.281 30.453 1 93.25 117 LYS A C 1
ATOM 956 O O . LYS A 1 117 ? -12.977 3.164 30.734 1 93.25 117 LYS A O 1
ATOM 961 N N . GLN A 1 118 ? -12.188 5.16 31.344 1 92.38 118 GLN A N 1
ATOM 962 C CA . GLN A 1 118 ? -12.281 4.875 32.781 1 92.38 118 GLN A CA 1
ATOM 963 C C . GLN A 1 118 ? -13.727 4.641 33.188 1 92.38 118 GLN A C 1
ATOM 965 O O . GLN A 1 118 ? -14.023 3.658 33.875 1 92.38 118 GLN A O 1
ATOM 970 N N . LYS A 1 119 ? -14.555 5.488 32.812 1 94.38 119 LYS A N 1
ATOM 971 C CA . LYS A 1 119 ? -15.961 5.398 33.188 1 94.38 119 LYS A CA 1
ATOM 972 C C . LYS A 1 119 ? -16.609 4.148 32.625 1 94.38 119 LYS A C 1
ATOM 974 O O . LYS A 1 119 ? -17.406 3.484 33.281 1 94.38 119 LYS A O 1
ATOM 979 N N . LEU A 1 120 ? -16.328 3.863 31.422 1 94.75 120 LEU A N 1
ATOM 980 C CA . LEU A 1 120 ? -16.922 2.691 30.781 1 94.75 120 LEU A CA 1
ATOM 981 C C . LEU A 1 120 ? -16.391 1.406 31.406 1 94.75 120 LEU A C 1
ATOM 983 O O . LEU A 1 120 ? -17.141 0.441 31.578 1 94.75 120 LEU A O 1
ATOM 987 N N . ARG A 1 121 ? -15.18 1.414 31.703 1 92.38 121 ARG A N 1
ATOM 988 C CA . ARG A 1 121 ? -14.602 0.247 32.375 1 92.38 121 ARG A CA 1
ATOM 989 C C . ARG A 1 121 ? -15.219 0.034 33.75 1 92.38 121 ARG A C 1
ATOM 991 O O . ARG A 1 121 ? -15.445 -1.104 34.156 1 92.38 121 ARG A O 1
ATOM 998 N N . GLU A 1 122 ? -15.391 1.069 34.406 1 92.69 122 GLU A N 1
ATOM 999 C CA . GLU A 1 122 ? -16.062 1 35.688 1 92.69 122 GLU A CA 1
ATOM 1000 C C . GLU A 1 122 ? -17.453 0.384 35.562 1 92.69 122 GLU A C 1
ATOM 1002 O O . GLU A 1 122 ? -17.922 -0.297 36.5 1 92.69 122 GLU A O 1
ATOM 1007 N N . CYS A 1 123 ? -18.031 0.622 34.531 1 92.88 123 CYS A N 1
ATOM 1008 C CA . CYS A 1 123 ? -19.359 0.074 34.25 1 92.88 123 CYS A CA 1
ATOM 1009 C C . CYS A 1 123 ? -19.266 -1.354 33.75 1 92.88 123 CYS A C 1
ATOM 1011 O O . CYS A 1 123 ? -20.281 -1.966 33.406 1 92.88 123 CYS A O 1
ATOM 1013 N N . GLY A 1 124 ? -18.047 -1.916 33.5 1 92.19 124 GLY A N 1
ATOM 1014 C CA . GLY A 1 124 ? -17.844 -3.303 33.094 1 92.19 124 GLY A CA 1
ATOM 1015 C C . GLY A 1 124 ? -17.766 -3.494 31.609 1 92.19 124 GLY A C 1
ATOM 1016 O O . GLY A 1 124 ? -17.875 -4.621 31.109 1 92.19 124 GLY A O 1
ATOM 1017 N N . HIS A 1 125 ? -17.641 -2.426 30.938 1 93.06 125 HIS A N 1
ATOM 1018 C CA . HIS A 1 125 ? -17.594 -2.531 29.484 1 93.06 125 HIS A CA 1
ATOM 1019 C C . HIS A 1 125 ? -16.156 -2.631 28.984 1 93.06 125 HIS A C 1
ATOM 1021 O O . HIS A 1 125 ? -15.25 -2.027 29.547 1 93.06 125 HIS A O 1
ATOM 1027 N N . CYS A 1 126 ? -15.961 -3.424 27.859 1 94.12 126 CYS A N 1
ATOM 1028 C CA . CYS A 1 126 ? -14.648 -3.576 27.234 1 94.12 126 CYS A CA 1
ATOM 1029 C C . CYS A 1 126 ? -14.375 -2.447 26.25 1 94.12 126 CYS A C 1
ATOM 1031 O O . CYS A 1 126 ? -15.172 -2.199 25.344 1 94.12 126 CYS A O 1
ATOM 1033 N N . VAL A 1 127 ? -13.273 -1.753 26.531 1 95.56 127 VAL A N 1
ATOM 1034 C CA . VAL A 1 127 ? -12.883 -0.655 25.656 1 95.56 127 VAL A CA 1
ATOM 1035 C C . VAL A 1 127 ? -11.461 -0.88 25.141 1 95.56 127 VAL A C 1
ATOM 1037 O O . VAL A 1 127 ? -10.555 -1.161 25.922 1 95.56 127 VAL A O 1
ATOM 1040 N N . GLN A 1 128 ? -11.305 -0.818 23.797 1 93.69 128 GLN A N 1
ATOM 1041 C CA . GLN A 1 128 ? -9.992 -0.962 23.188 1 93.69 128 GLN A CA 1
ATOM 1042 C C . GLN A 1 128 ? -9.727 0.156 22.188 1 93.69 128 GLN A C 1
ATOM 1044 O O . GLN A 1 128 ? -10.633 0.569 21.453 1 93.69 128 GLN A O 1
ATOM 1049 N N . SER A 1 129 ? -8.516 0.666 22.188 1 94.38 129 SER A N 1
ATOM 1050 C CA . SER A 1 129 ? -8.141 1.717 21.25 1 94.38 129 SER A CA 1
ATOM 1051 C C . SER A 1 129 ? -6.867 1.346 20.484 1 94.38 129 SER A C 1
ATOM 1053 O O . SER A 1 129 ? -6.109 0.475 20.922 1 94.38 129 SER A O 1
ATOM 1055 N N . TYR A 1 130 ? -6.719 1.967 19.312 1 92.06 130 TYR A N 1
ATOM 1056 C CA . TYR A 1 130 ? -5.625 1.604 18.422 1 92.06 130 TYR A CA 1
ATOM 1057 C C . TYR A 1 130 ? -4.957 2.848 17.844 1 92.06 130 TYR A C 1
ATOM 1059 O O . TYR A 1 130 ? -5.547 3.932 17.844 1 92.06 130 TYR A O 1
ATOM 1067 N N . ASN A 1 131 ? -3.66 2.707 17.406 1 91.31 131 ASN A N 1
ATOM 1068 C CA . ASN A 1 131 ? -2.951 3.758 16.688 1 91.31 131 ASN A CA 1
ATOM 1069 C C . ASN A 1 131 ? -3.271 3.723 15.195 1 91.31 131 ASN A C 1
ATOM 1071 O O . ASN A 1 131 ? -2.916 2.768 14.5 1 91.31 131 ASN A O 1
ATOM 1075 N N . ALA A 1 132 ? -3.928 4.719 14.766 1 91.38 132 ALA A N 1
ATOM 1076 C CA . ALA A 1 132 ? -4.254 4.801 13.344 1 91.38 132 ALA A CA 1
ATOM 1077 C C . ALA A 1 132 ? -3.699 6.082 12.727 1 91.38 132 ALA A C 1
ATOM 1079 O O . ALA A 1 132 ? -3.84 6.309 11.523 1 91.38 132 ALA A O 1
ATOM 1080 N N . GLU A 1 133 ? -3.004 6.863 13.508 1 90.75 133 GLU A N 1
ATOM 1081 C CA . GLU A 1 133 ? -2.682 8.211 13.055 1 90.75 133 GLU A CA 1
ATOM 1082 C C . GLU A 1 133 ? -1.174 8.398 12.914 1 90.75 133 GLU A C 1
ATOM 1084 O O . GLU A 1 133 ? -0.717 9.148 12.039 1 90.75 133 GLU A O 1
ATOM 1089 N N . LEU A 1 134 ? -0.417 7.77 13.727 1 91.5 134 LEU A N 1
ATOM 1090 C CA . LEU A 1 134 ? 1.01 8.062 13.797 1 91.5 134 LEU A CA 1
ATOM 1091 C C . LEU A 1 134 ? 1.836 6.852 13.383 1 91.5 134 LEU A C 1
ATOM 1093 O O . LEU A 1 134 ? 1.367 5.715 13.477 1 91.5 134 LEU A O 1
ATOM 1097 N N . LEU A 1 135 ? 3.029 7.121 12.938 1 87.75 135 LEU A N 1
ATOM 1098 C CA . LEU A 1 135 ? 3.992 6.062 12.648 1 87.75 135 LEU A CA 1
ATOM 1099 C C . LEU A 1 135 ? 4.516 5.438 13.938 1 87.75 135 LEU A C 1
ATOM 1101 O O . LEU A 1 135 ? 4.707 4.223 14.008 1 87.75 135 LEU A O 1
ATOM 1105 N N . ASN A 1 136 ? 4.777 6.32 14.914 1 86.5 136 ASN A N 1
ATOM 1106 C CA . ASN A 1 136 ? 5.254 5.918 16.234 1 86.5 136 ASN A CA 1
ATOM 1107 C C . ASN A 1 136 ? 4.418 6.543 17.344 1 86.5 136 ASN A C 1
ATOM 1109 O O . ASN A 1 136 ? 4.035 7.711 17.266 1 86.5 136 ASN A O 1
ATOM 1113 N N . GLU A 1 137 ? 4.184 5.699 18.328 1 89.69 137 GLU A N 1
ATOM 1114 C CA . GLU A 1 137 ? 3.531 6.277 19.5 1 89.69 137 GLU A CA 1
ATOM 1115 C C . GLU A 1 137 ? 4.453 7.258 20.219 1 89.69 137 GLU A C 1
ATOM 1117 O O . GLU A 1 137 ? 5.656 7.016 20.344 1 89.69 137 GLU A O 1
ATOM 1122 N N . PRO A 1 138 ? 3.902 8.383 20.656 1 90.81 138 PRO A N 1
ATOM 1123 C CA . PRO A 1 138 ? 4.758 9.383 21.297 1 90.81 138 PRO A CA 1
ATOM 1124 C C . PRO A 1 138 ? 5.5 8.828 22.516 1 90.81 138 PRO A C 1
ATOM 1126 O O . PRO A 1 138 ? 6.621 9.258 22.812 1 90.81 138 PRO A O 1
ATOM 1129 N N . TRP A 1 139 ? 5 7.852 23.219 1 88.81 139 TRP A N 1
ATOM 1130 C CA . TRP A 1 139 ? 5.602 7.348 24.453 1 88.81 139 TRP A CA 1
ATOM 1131 C C . TRP A 1 139 ? 6.652 6.285 24.156 1 88.81 139 TRP A C 1
ATOM 1133 O O . TRP A 1 139 ? 7.305 5.77 25.062 1 88.81 139 TRP A O 1
ATOM 1143 N N . GLU A 1 140 ? 6.805 6.027 22.875 1 85.12 140 GLU A N 1
ATOM 1144 C CA . GLU A 1 140 ? 7.816 5.055 22.469 1 85.12 140 GLU A CA 1
ATOM 1145 C C . GLU A 1 140 ? 9.109 5.746 22.047 1 85.12 140 GLU A C 1
ATOM 1147 O O . GLU A 1 140 ? 10.141 5.098 21.891 1 85.12 140 GLU A O 1
ATOM 1152 N N . VAL A 1 141 ? 9.07 7.016 21.906 1 88.88 141 VAL A N 1
ATOM 1153 C CA . VAL A 1 141 ? 10.211 7.758 21.375 1 88.88 141 VAL A CA 1
ATOM 1154 C C . VAL A 1 141 ? 10.75 8.711 22.438 1 88.88 141 VAL A C 1
ATOM 1156 O O . VAL A 1 141 ? 10.258 9.828 22.594 1 88.88 141 VAL A O 1
ATOM 1159 N N . TYR A 1 142 ? 11.742 8.328 23.156 1 89.44 142 TYR A N 1
ATOM 1160 C CA . TYR A 1 142 ? 12.383 9.172 24.172 1 89.44 142 TYR A CA 1
ATOM 1161 C C . TYR A 1 142 ? 13.898 9.07 24.078 1 89.44 142 TYR A C 1
ATOM 1163 O O . TYR A 1 142 ? 14.43 8.109 23.516 1 89.44 142 TYR A O 1
ATOM 1171 N N . LYS A 1 143 ? 14.484 10.062 24.578 1 89.44 143 LYS A N 1
ATOM 1172 C CA . LYS A 1 143 ? 15.938 10.016 24.703 1 89.44 143 LYS A CA 1
ATOM 1173 C C . LYS A 1 143 ? 16.375 8.969 25.719 1 89.44 143 LYS A C 1
ATOM 1175 O O . LYS A 1 143 ? 15.539 8.406 26.438 1 89.44 143 LYS A O 1
ATOM 1180 N N . GLU A 1 144 ? 17.672 8.703 25.75 1 85.25 144 GLU A N 1
ATOM 1181 C CA . GLU A 1 144 ? 18.219 7.711 26.672 1 85.25 144 GLU A CA 1
ATOM 1182 C C . GLU A 1 144 ? 18 8.141 28.125 1 85.25 144 GLU A C 1
ATOM 1184 O O . GLU A 1 144 ? 17.844 7.297 29.016 1 85.25 144 GLU A O 1
ATOM 1189 N N . ASP A 1 145 ? 17.891 9.414 28.297 1 87.69 145 ASP A N 1
ATOM 1190 C CA . ASP A 1 145 ? 17.719 9.945 29.641 1 87.69 145 ASP A CA 1
ATOM 1191 C C . ASP A 1 145 ? 16.234 10 30.031 1 87.69 145 ASP A C 1
ATOM 1193 O O . ASP A 1 145 ? 15.883 10.461 31.109 1 87.69 145 ASP A O 1
ATOM 1197 N N . GLY A 1 146 ? 15.352 9.57 29.094 1 87.06 146 GLY A N 1
ATOM 1198 C CA . GLY A 1 146 ? 13.922 9.516 29.375 1 87.06 146 GLY A CA 1
ATOM 1199 C C . GLY A 1 146 ? 13.195 10.805 29.047 1 87.06 146 GLY A C 1
ATOM 1200 O O . GLY A 1 146 ? 11.977 10.891 29.188 1 87.06 146 GLY A O 1
ATOM 1201 N N . LYS A 1 147 ? 13.867 11.781 28.625 1 90.62 147 LYS A N 1
ATOM 1202 C CA . LYS A 1 147 ? 13.273 13.07 28.281 1 90.62 147 LYS A CA 1
ATOM 1203 C C . LYS A 1 147 ? 12.773 13.078 26.844 1 90.62 147 LYS A C 1
ATOM 1205 O O . LYS A 1 147 ? 13.258 12.312 26 1 90.62 147 LYS A O 1
ATOM 1210 N N . ALA A 1 148 ? 11.828 13.93 26.625 1 92.75 148 ALA A N 1
ATOM 1211 C CA . ALA A 1 148 ? 11.266 14.07 25.281 1 92.75 148 ALA A CA 1
ATOM 1212 C C . ALA A 1 148 ? 12.195 14.883 24.375 1 92.75 148 ALA A C 1
ATOM 1214 O O . ALA A 1 148 ? 12.93 15.742 24.859 1 92.75 148 ALA A O 1
ATOM 1215 N N . TYR A 1 149 ? 12.18 14.539 23.109 1 93.44 149 TYR A N 1
ATOM 1216 C CA . TYR A 1 149 ? 12.914 15.328 22.125 1 93.44 149 TYR A CA 1
ATOM 1217 C C . TYR A 1 149 ? 12.266 16.688 21.922 1 93.44 149 TYR A C 1
ATOM 1219 O O . TYR A 1 149 ? 11.039 16.797 21.859 1 93.44 149 TYR A O 1
ATOM 1227 N N . THR A 1 150 ? 13.031 17.766 21.906 1 92.5 150 THR A N 1
ATOM 1228 C CA . THR A 1 150 ? 12.492 19.094 21.688 1 92.5 150 THR A CA 1
ATOM 1229 C C . THR A 1 150 ? 13.094 19.719 20.438 1 92.5 150 THR A C 1
ATOM 1231 O O . THR A 1 150 ? 12.891 20.906 20.172 1 92.5 150 THR A O 1
ATOM 1234 N N . LYS A 1 151 ? 13.898 18.953 19.703 1 94.38 151 LYS A N 1
ATOM 1235 C CA . LYS A 1 151 ? 14.414 19.328 18.391 1 94.38 151 LYS A CA 1
ATOM 1236 C C . LYS A 1 151 ? 13.938 18.359 17.312 1 94.38 151 LYS A C 1
ATOM 1238 O O . LYS A 1 151 ? 13.992 17.141 17.5 1 94.38 151 LYS A O 1
ATOM 1243 N N . PHE A 1 152 ? 13.578 18.906 16.25 1 95.88 152 PHE A N 1
ATOM 1244 C CA . PHE A 1 152 ? 12.93 18.094 15.219 1 95.88 152 PHE A CA 1
ATOM 1245 C C . PHE A 1 152 ? 13.906 17.109 14.602 1 95.88 152 PHE A C 1
ATOM 1247 O O . PHE A 1 152 ? 13.578 15.93 14.43 1 95.88 152 PHE A O 1
ATOM 1254 N N . ASP A 1 153 ? 15.055 17.5 14.266 1 94.81 153 ASP A N 1
ATOM 1255 C CA . ASP A 1 153 ? 16 16.641 13.555 1 94.81 153 ASP A CA 1
ATOM 1256 C C . ASP A 1 153 ? 16.359 15.406 14.367 1 94.81 153 ASP A C 1
ATOM 1258 O O . ASP A 1 153 ? 16.406 14.297 13.828 1 94.81 153 ASP A O 1
ATOM 1262 N N . ALA A 1 154 ? 16.562 15.648 15.648 1 93.88 154 ALA A N 1
ATOM 1263 C CA . ALA A 1 154 ? 16.891 14.523 16.516 1 93.88 154 ALA A CA 1
ATOM 1264 C C . ALA A 1 154 ? 15.703 13.57 16.672 1 93.88 154 ALA A C 1
ATOM 1266 O O . ALA A 1 154 ? 15.867 12.352 16.625 1 93.88 154 ALA A O 1
ATOM 1267 N N . TYR A 1 155 ? 14.555 14.156 16.859 1 94.06 155 TYR A N 1
ATOM 1268 C CA . TYR A 1 155 ? 13.336 13.367 16.938 1 94.06 155 TYR A CA 1
ATOM 1269 C C . TYR A 1 155 ? 13.117 12.547 15.68 1 94.06 155 TYR A C 1
ATOM 1271 O O . TYR A 1 155 ? 12.844 11.344 15.75 1 94.06 155 TYR A O 1
ATOM 1279 N N . TRP A 1 156 ? 13.227 13.195 14.516 1 93.56 156 TRP A N 1
ATOM 1280 C CA . TRP A 1 156 ? 12.922 12.586 13.234 1 93.56 156 TRP A CA 1
ATOM 1281 C C . TRP A 1 156 ? 13.914 11.469 12.914 1 93.56 156 TRP A C 1
ATOM 1283 O O . TRP A 1 156 ? 13.531 10.406 12.422 1 93.56 156 TRP A O 1
ATOM 1293 N N . LEU A 1 157 ? 15.164 11.688 13.219 1 89.19 157 LEU A N 1
ATOM 1294 C CA . LEU A 1 157 ? 16.188 10.672 13.008 1 89.19 157 LEU A CA 1
ATOM 1295 C C . LEU A 1 157 ? 15.914 9.43 13.852 1 89.19 157 LEU A C 1
ATOM 1297 O O . LEU A 1 157 ? 16.062 8.305 13.383 1 89.19 157 LEU A O 1
ATOM 1301 N N . LYS A 1 158 ? 15.438 9.703 15.047 1 87.94 158 LYS A N 1
ATOM 1302 C CA . LYS A 1 158 ? 15.094 8.594 15.93 1 87.94 158 LYS A CA 1
ATOM 1303 C C . LYS A 1 158 ? 13.898 7.809 15.383 1 87.94 158 LYS A C 1
ATOM 1305 O O . LYS A 1 158 ? 13.883 6.578 15.445 1 87.94 158 LYS A O 1
ATOM 1310 N N . CYS A 1 159 ? 12.969 8.508 14.844 1 88.31 159 CYS A N 1
ATOM 1311 C CA . CYS A 1 159 ? 11.766 7.887 14.297 1 88.31 159 CYS A CA 1
ATOM 1312 C C . CYS A 1 159 ? 12.094 7.027 13.086 1 88.31 159 CYS A C 1
ATOM 1314 O O . CYS A 1 159 ? 11.516 5.957 12.898 1 88.31 159 CYS A O 1
ATOM 1316 N N . LEU A 1 160 ? 12.977 7.52 12.266 1 83.88 160 LEU A N 1
ATOM 1317 C CA . LEU A 1 160 ? 13.328 6.816 11.031 1 83.88 160 LEU A CA 1
ATOM 1318 C C . LEU A 1 160 ? 14.102 5.539 11.336 1 83.88 160 LEU A C 1
ATOM 1320 O O . LEU A 1 160 ? 14.008 4.562 10.594 1 83.88 160 LEU A O 1
ATOM 1324 N N . HIS A 1 161 ? 14.828 5.586 12.406 1 74.25 161 HIS A N 1
ATOM 1325 C CA . HIS A 1 161 ? 15.688 4.441 12.703 1 74.25 161 HIS A CA 1
ATOM 1326 C C . HIS A 1 161 ? 15.047 3.539 13.758 1 74.25 161 HIS A C 1
ATOM 1328 O O . HIS A 1 161 ? 15.586 2.477 14.078 1 74.25 161 HIS A O 1
ATOM 1334 N N . GLN A 1 162 ? 13.961 4.141 14.297 1 64.56 162 GLN A N 1
ATOM 1335 C CA . GLN A 1 162 ? 13.352 3.414 15.398 1 64.56 162 GLN A CA 1
ATOM 1336 C C . GLN A 1 162 ? 12.867 2.037 14.953 1 64.56 162 GLN A C 1
ATOM 1338 O O . GLN A 1 162 ? 12.359 1.882 13.844 1 64.56 162 GLN A O 1
ATOM 1343 N N . THR A 1 163 ? 13.242 1.101 15.852 1 55.97 163 THR A N 1
ATOM 1344 C CA . THR A 1 163 ? 13.359 -0.353 15.867 1 55.97 163 THR A CA 1
ATOM 1345 C C . THR A 1 163 ? 11.992 -1.001 16.047 1 55.97 163 THR A C 1
ATOM 1347 O O . THR A 1 163 ? 11.836 -2.209 15.844 1 55.97 163 THR A O 1
ATOM 1350 N N . LYS A 1 164 ? 11.039 -0.118 16.5 1 57.69 164 LYS A N 1
ATOM 1351 C CA . LYS A 1 164 ? 9.898 -0.943 16.906 1 57.69 164 LYS A CA 1
ATOM 1352 C C . LYS A 1 164 ? 9.062 -1.345 15.688 1 57.69 164 LYS A C 1
ATOM 1354 O O . LYS A 1 164 ? 9.094 -0.675 14.656 1 57.69 164 LYS A O 1
ATOM 1359 N N . GLU A 1 165 ? 8.586 -2.461 15.852 1 57 165 GLU A N 1
ATOM 1360 C CA . GLU A 1 165 ? 7.754 -3.061 14.805 1 57 165 GLU A CA 1
ATOM 1361 C C . GLU A 1 165 ? 6.688 -2.084 14.32 1 57 165 GLU A C 1
ATOM 1363 O O . GLU A 1 165 ? 5.949 -1.511 15.133 1 57 165 GLU A O 1
ATOM 1368 N N . PRO A 1 166 ? 6.957 -1.681 13.148 1 56.69 166 PRO A N 1
ATOM 1369 C CA . PRO A 1 166 ? 5.898 -0.801 12.641 1 56.69 166 PRO A CA 1
ATOM 1370 C C . PRO A 1 166 ? 4.512 -1.431 12.742 1 56.69 166 PRO A C 1
ATOM 1372 O O . PRO A 1 166 ? 4.383 -2.656 12.703 1 56.69 166 PRO A O 1
ATOM 1375 N N . VAL A 1 167 ? 3.572 -0.623 13.164 1 58.41 167 VAL A N 1
ATOM 1376 C CA . VAL A 1 167 ? 2.18 -1.059 13.203 1 58.41 167 VAL A CA 1
ATOM 1377 C C . VAL A 1 167 ? 1.768 -1.601 11.836 1 58.41 167 VAL A C 1
ATOM 1379 O O . VAL A 1 167 ? 2.135 -1.038 10.805 1 58.41 167 VAL A O 1
ATOM 1382 N N . ALA A 1 168 ? 1.198 -2.738 11.82 1 62.34 168 ALA A N 1
ATOM 1383 C CA . ALA A 1 168 ? 0.754 -3.477 10.641 1 62.34 168 ALA A CA 1
ATOM 1384 C C . ALA A 1 168 ? -0.298 -2.689 9.859 1 62.34 168 ALA A C 1
ATOM 1386 O O . ALA A 1 168 ? -1.127 -1.996 10.453 1 62.34 168 ALA A O 1
ATOM 1387 N N . HIS A 1 169 ? -0.092 -2.541 8.586 1 71.5 169 HIS A N 1
ATOM 1388 C CA . HIS A 1 169 ? -1.175 -2.049 7.738 1 71.5 169 HIS A CA 1
ATOM 1389 C C . HIS A 1 169 ? -2.377 -2.986 7.781 1 71.5 169 HIS A C 1
ATOM 1391 O O . HIS A 1 169 ? -2.219 -4.207 7.734 1 71.5 169 HIS A O 1
ATOM 1397 N N . HIS A 1 170 ? -3.518 -2.424 8.023 1 77.31 170 HIS A N 1
ATOM 1398 C CA . HIS A 1 170 ? -4.742 -3.215 8.094 1 77.31 170 HIS A CA 1
ATOM 1399 C C . HIS A 1 170 ? -5.496 -3.18 6.77 1 77.31 170 HIS A C 1
ATOM 1401 O O . HIS A 1 170 ? -5.707 -2.107 6.199 1 77.31 170 HIS A O 1
ATOM 1407 N N . LEU A 1 171 ? -5.797 -4.332 6.273 1 77.81 171 LEU A N 1
ATOM 1408 C CA . LEU A 1 171 ? -6.652 -4.414 5.094 1 77.81 171 LEU A CA 1
ATOM 1409 C C . LEU A 1 171 ? -8.086 -4.031 5.438 1 77.81 171 LEU A C 1
ATOM 1411 O O . LEU A 1 171 ? -8.586 -4.371 6.508 1 77.81 171 LEU A O 1
ATOM 1415 N N . PRO A 1 172 ? -8.719 -3.316 4.516 1 86.62 172 PRO A N 1
ATOM 1416 C CA . PRO A 1 172 ? -10.141 -3.053 4.742 1 86.62 172 PRO A CA 1
ATOM 1417 C C . PRO A 1 172 ? -10.977 -4.328 4.781 1 86.62 172 PRO A C 1
ATOM 1419 O O . PRO A 1 172 ? -10.641 -5.316 4.125 1 86.62 172 PRO A O 1
ATOM 1422 N N . PRO A 1 173 ? -12 -4.32 5.555 1 87.62 173 PRO A N 1
ATOM 1423 C CA . PRO A 1 173 ? -12.859 -5.504 5.621 1 87.62 173 PRO A CA 1
ATOM 1424 C C . PRO A 1 173 ? -13.531 -5.82 4.285 1 87.62 173 PRO A C 1
ATOM 1426 O O . PRO A 1 173 ? -13.844 -4.91 3.516 1 87.62 173 PRO A O 1
ATOM 1429 N N . TRP A 1 174 ? -13.742 -7.086 4.059 1 84.5 174 TRP A N 1
ATOM 1430 C CA . TRP A 1 174 ? -14.414 -7.543 2.844 1 84.5 174 TRP A CA 1
ATOM 1431 C C . TRP A 1 174 ? -15.898 -7.227 2.891 1 84.5 174 TRP A C 1
ATOM 1433 O O . TRP A 1 174 ? -16.5 -6.84 1.88 1 84.5 174 TRP A O 1
ATOM 1443 N N . LYS A 1 175 ? -16.453 -7.469 4.016 1 88.06 175 LYS A N 1
ATOM 1444 C CA . LYS A 1 175 ? -17.859 -7.227 4.293 1 88.06 175 LYS A CA 1
ATOM 1445 C C . LYS A 1 175 ? -18.078 -6.887 5.766 1 88.06 175 LYS A C 1
ATOM 1447 O O . LYS A 1 175 ? -17.297 -7.305 6.625 1 88.06 175 LYS A O 1
ATOM 1452 N N . LEU A 1 176 ? -19.078 -6.082 5.914 1 92.94 176 LEU A N 1
ATOM 1453 C CA . LEU A 1 176 ? -19.438 -5.711 7.277 1 92.94 176 LEU A CA 1
ATOM 1454 C C . LEU A 1 176 ? -20.828 -6.254 7.641 1 92.94 176 LEU A C 1
ATOM 1456 O O . LEU A 1 176 ? -21.719 -6.305 6.797 1 92.94 176 LEU A O 1
ATOM 1460 N N . GLU A 1 177 ? -20.953 -6.738 8.812 1 93.44 177 GLU A N 1
ATOM 1461 C CA . GLU A 1 177 ? -22.25 -7.113 9.375 1 93.44 177 GLU A CA 1
ATOM 1462 C C . GLU A 1 177 ? -22.703 -6.109 10.422 1 93.44 177 GLU A C 1
ATOM 1464 O O . GLU A 1 177 ? -22.047 -5.922 11.445 1 93.44 177 GLU A O 1
ATOM 1469 N N . GLN A 1 178 ? -23.812 -5.559 10.211 1 94.75 178 GLN A N 1
ATOM 1470 C CA . GLN A 1 178 ? -24.312 -4.488 11.07 1 94.75 178 GLN A CA 1
ATOM 1471 C C . GLN A 1 178 ? -24.984 -5.055 12.312 1 94.75 178 GLN A C 1
ATOM 1473 O O . GLN A 1 178 ? -25.797 -5.977 12.227 1 94.75 178 GLN A O 1
ATOM 1478 N N . ALA A 1 179 ? -24.562 -4.52 13.414 1 94.12 179 ALA A N 1
ATOM 1479 C CA . ALA A 1 179 ? -25.266 -4.84 14.656 1 94.12 179 ALA A CA 1
ATOM 1480 C C . ALA A 1 179 ? -26.594 -4.086 14.75 1 94.12 179 ALA A C 1
ATOM 1482 O O . ALA A 1 179 ? -26.672 -2.914 14.367 1 94.12 179 ALA A O 1
ATOM 1483 N N . GLN A 1 180 ? -27.609 -4.785 15.211 1 89.62 180 GLN A N 1
ATOM 1484 C CA . GLN A 1 180 ? -28.938 -4.188 15.297 1 89.62 180 GLN A CA 1
ATOM 1485 C C . GLN A 1 180 ? -29.141 -3.51 16.656 1 89.62 180 GLN A C 1
ATOM 1487 O O . GLN A 1 180 ? -28.625 -3.967 17.672 1 89.62 180 GLN A O 1
ATOM 1492 N N . GLY A 1 181 ? -29.688 -2.402 16.594 1 87.25 181 GLY A N 1
ATOM 1493 C CA . GLY A 1 181 ? -30.047 -1.654 17.781 1 87.25 181 GLY A CA 1
ATOM 1494 C C . GLY A 1 181 ? -30.938 -0.461 17.5 1 87.25 181 GLY A C 1
ATOM 1495 O O . GLY A 1 181 ? -30.828 0.155 16.438 1 87.25 181 GLY A O 1
ATOM 1496 N N . SER A 1 182 ? -31.875 -0.242 18.422 1 85.81 182 SER A N 1
ATOM 1497 C CA . SER A 1 182 ? -32.812 0.869 18.25 1 85.81 182 SER A CA 1
ATOM 1498 C C . SER A 1 182 ? -32.281 2.133 18.922 1 85.81 182 SER A C 1
ATOM 1500 O O . SER A 1 182 ? -32.312 2.242 20.156 1 85.81 182 SER A O 1
ATOM 1502 N N . ILE A 1 183 ? -31.703 2.953 18.219 1 89.31 183 ILE A N 1
ATOM 1503 C CA . ILE A 1 183 ? -31.266 4.25 18.719 1 89.31 183 ILE A CA 1
ATOM 1504 C C . ILE A 1 183 ? -31.719 5.352 17.75 1 89.31 183 ILE A C 1
ATOM 1506 O O . ILE A 1 183 ? -31.891 5.109 16.562 1 89.31 183 ILE A O 1
ATOM 1510 N N . LYS A 1 184 ? -32 6.48 18.406 1 88.75 184 LYS A N 1
ATOM 1511 C CA . LYS A 1 184 ? -32.375 7.613 17.562 1 88.75 184 LYS A CA 1
ATOM 1512 C C . LYS A 1 184 ? -31.234 8.031 16.656 1 88.75 184 LYS A C 1
ATOM 1514 O O . LYS A 1 184 ? -30.141 8.359 17.141 1 88.75 184 LYS A O 1
ATOM 1519 N N . LYS A 1 185 ? -31.516 7.922 15.422 1 89.75 185 LYS A N 1
ATOM 1520 C CA . LYS A 1 185 ? -30.516 8.297 14.43 1 89.75 185 LYS A CA 1
ATOM 1521 C C . LYS A 1 185 ? -30.781 9.703 13.891 1 89.75 185 LYS A C 1
ATOM 1523 O O . LYS A 1 185 ? -31.938 10.125 13.789 1 89.75 185 LYS A O 1
ATOM 1528 N N . PHE A 1 186 ? -29.766 10.398 13.656 1 94.69 186 PHE A N 1
ATOM 1529 C CA . PHE A 1 186 ? -29.844 11.734 13.086 1 94.69 186 PHE A CA 1
ATOM 1530 C C . PHE A 1 186 ? -29.391 11.734 11.633 1 94.69 186 PHE A C 1
ATOM 1532 O O . PHE A 1 186 ? -28.531 10.938 11.25 1 94.69 186 PHE A O 1
ATOM 1539 N N . SER A 1 187 ? -30 12.602 10.898 1 95.12 187 SER A N 1
ATOM 1540 C CA . SER A 1 187 ? -29.516 12.812 9.547 1 95.12 187 SER A CA 1
ATOM 1541 C C . SER A 1 187 ? -28.297 13.734 9.539 1 95.12 187 SER A C 1
ATOM 1543 O O . SER A 1 187 ? -28 14.391 10.539 1 95.12 187 SER A O 1
ATOM 1545 N N . ILE A 1 188 ? -27.672 13.75 8.461 1 96.75 188 ILE A N 1
ATOM 1546 C CA . ILE A 1 188 ? -26.484 14.586 8.32 1 96.75 188 ILE A CA 1
ATOM 1547 C C . ILE A 1 188 ? -26.875 16.047 8.531 1 96.75 188 ILE A C 1
ATOM 1549 O O . ILE A 1 188 ? -26.094 16.828 9.094 1 96.75 188 ILE A O 1
ATOM 1553 N N . GLU A 1 189 ? -28.047 16.453 8.156 1 94.88 189 GLU A N 1
ATOM 1554 C CA . GLU A 1 189 ? -28.531 17.828 8.312 1 94.88 189 GLU A CA 1
ATOM 1555 C C . GLU A 1 189 ? -28.875 18.125 9.773 1 94.88 189 GLU A C 1
ATOM 1557 O O . GLU A 1 189 ? -28.703 19.266 10.227 1 94.88 189 GLU A O 1
ATOM 1562 N N . ASP A 1 190 ? -29.219 17.125 10.453 1 94.5 190 ASP A N 1
ATOM 1563 C CA . ASP A 1 190 ? -29.609 17.281 11.852 1 94.5 190 ASP A CA 1
ATOM 1564 C C . ASP A 1 190 ? -28.391 17.594 12.727 1 94.5 190 ASP A C 1
ATOM 1566 O O . ASP A 1 190 ? -28.531 18.094 13.852 1 94.5 190 ASP A O 1
ATOM 1570 N N . LEU A 1 191 ? -27.234 17.312 12.266 1 95.88 191 LEU A N 1
ATOM 1571 C CA . LEU A 1 191 ? -26.031 17.562 13.047 1 95.88 191 LEU A CA 1
ATOM 1572 C C . LEU A 1 191 ? -25.719 19.047 13.125 1 95.88 191 LEU A C 1
ATOM 1574 O O . LEU A 1 191 ? -24.953 19.484 13.984 1 95.88 191 LEU A O 1
ATOM 1578 N N . GLY A 1 192 ? -26.234 19.844 12.156 1 94.12 192 GLY A N 1
ATOM 1579 C CA . GLY A 1 192 ? -26.047 21.281 12.172 1 94.12 192 GLY A CA 1
ATOM 1580 C C . GLY A 1 192 ? -24.641 21.703 11.773 1 94.12 192 GLY A C 1
ATOM 1581 O O . GLY A 1 192 ? -24.094 22.672 12.312 1 94.12 192 GLY A O 1
ATOM 1582 N N . LEU A 1 193 ? -24.125 20.938 10.906 1 95.56 193 LEU A N 1
ATOM 1583 C CA . LEU A 1 193 ? -22.75 21.234 10.492 1 95.56 193 LEU A CA 1
ATOM 1584 C C . LEU A 1 193 ? -22.719 22.344 9.453 1 95.56 193 LEU A C 1
ATOM 1586 O O . LEU A 1 193 ? -21.656 22.859 9.125 1 95.56 193 LEU A O 1
ATOM 1590 N N . GLU A 1 194 ? -23.844 22.656 8.922 1 93.75 194 GLU A N 1
ATOM 1591 C CA . GLU A 1 194 ? -23.953 23.703 7.93 1 93.75 194 GLU A CA 1
ATOM 1592 C C . GLU A 1 194 ? -25.266 24.469 8.086 1 93.75 194 GLU A C 1
ATOM 1594 O O . GLU A 1 194 ? -26.344 23.875 8.047 1 93.75 194 GLU A O 1
ATOM 1599 N N . ASN A 1 195 ? -25.109 25.734 8.211 1 91.12 195 ASN A N 1
ATOM 1600 C CA . ASN A 1 195 ? -26.312 26.578 8.266 1 91.12 195 ASN A CA 1
ATOM 1601 C C . ASN A 1 195 ? -26.781 26.984 6.875 1 91.12 195 ASN A C 1
ATOM 1603 O O . ASN A 1 195 ? -25.984 26.984 5.926 1 91.12 195 ASN A O 1
ATOM 1607 N N . GLU A 1 196 ? -27.984 27.375 6.785 1 91.38 196 GLU A N 1
ATOM 1608 C CA . GLU A 1 196 ? -28.578 27.766 5.508 1 91.38 196 GLU A CA 1
ATOM 1609 C C . GLU A 1 196 ? -27.844 28.953 4.891 1 91.38 196 GLU A C 1
ATOM 1611 O O . GLU A 1 196 ? -27.672 29.016 3.674 1 91.38 196 GLU A O 1
ATOM 1616 N N . THR A 1 197 ? -27.406 29.797 5.715 1 92 197 THR A N 1
ATOM 1617 C CA . THR A 1 197 ? -26.734 31 5.242 1 92 197 THR A CA 1
ATOM 1618 C C . THR A 1 197 ? -25.344 30.688 4.711 1 92 197 THR A C 1
ATOM 1620 O O . THR A 1 197 ? -24.781 31.469 3.949 1 92 197 THR A O 1
ATOM 1623 N N . GLU A 1 198 ? -24.781 29.562 5.09 1 92.69 198 GLU A N 1
ATOM 1624 C CA . GLU A 1 198 ? -23.422 29.188 4.719 1 92.69 198 GLU A CA 1
ATOM 1625 C C . GLU A 1 198 ? -23.391 28.359 3.436 1 92.69 198 GLU A C 1
ATOM 1627 O O . GLU A 1 198 ? -22.344 28.172 2.826 1 92.69 198 GLU A O 1
ATOM 1632 N N . LYS A 1 199 ? -24.547 27.953 2.938 1 91.81 199 LYS A N 1
ATOM 1633 C CA . LYS A 1 199 ? -24.641 26.984 1.85 1 91.81 199 LYS A CA 1
ATOM 1634 C C . LYS A 1 199 ? -24.047 27.547 0.56 1 91.81 199 LYS A C 1
ATOM 1636 O O . LYS A 1 199 ? -23.312 26.844 -0.148 1 91.81 199 LYS A O 1
ATOM 1641 N N . ALA A 1 200 ? -24.344 28.812 0.318 1 89.62 200 ALA A N 1
ATOM 1642 C CA . ALA A 1 200 ? -23.859 29.422 -0.92 1 89.62 200 ALA A CA 1
ATOM 1643 C C . ALA A 1 200 ? -22.328 29.516 -0.916 1 89.62 200 ALA A C 1
ATOM 1645 O O . ALA A 1 200 ? -21.688 29.156 -1.9 1 89.62 200 ALA A O 1
ATOM 1646 N N . SER A 1 201 ? -21.781 29.984 0.169 1 89.25 201 SER A N 1
ATOM 1647 C CA . SER A 1 201 ? -20.344 30.094 0.293 1 89.25 201 SER A CA 1
ATOM 1648 C C . SER A 1 201 ? -19.672 28.719 0.303 1 89.25 201 SER A C 1
ATOM 1650 O O . SER A 1 201 ? -18.578 28.562 -0.243 1 89.25 201 SER A O 1
ATOM 1652 N N . ASN A 1 202 ? -20.328 27.766 0.857 1 92.5 202 ASN A N 1
ATOM 1653 C CA . ASN A 1 202 ? -19.781 26.422 0.948 1 92.5 202 ASN A CA 1
ATOM 1654 C C . ASN A 1 202 ? -19.797 25.719 -0.407 1 92.5 202 ASN A C 1
ATOM 1656 O O . ASN A 1 202 ? -18.953 24.859 -0.675 1 92.5 202 ASN A O 1
ATOM 1660 N N . ALA A 1 203 ? -20.688 26.047 -1.237 1 91 203 ALA A N 1
ATOM 1661 C CA . ALA A 1 203 ? -20.75 25.469 -2.576 1 91 203 ALA A CA 1
ATOM 1662 C C . ALA A 1 203 ? -19.5 25.797 -3.379 1 91 203 ALA A C 1
ATOM 1664 O O . ALA A 1 203 ? -19.047 24.984 -4.195 1 91 203 ALA A O 1
ATOM 1665 N N . LEU A 1 204 ? -18.969 26.938 -3.059 1 89.88 204 LEU A N 1
ATOM 1666 C CA . LEU A 1 204 ? -17.75 27.344 -3.74 1 89.88 204 LEU A CA 1
ATOM 1667 C C . LEU A 1 204 ? -16.578 26.469 -3.316 1 89.88 204 LEU A C 1
ATOM 1669 O O . LEU A 1 204 ? -15.68 26.188 -4.117 1 89.88 204 LEU A O 1
ATOM 1673 N N . LEU A 1 205 ? -16.578 26.031 -2.098 1 92.75 205 LEU A N 1
ATOM 1674 C CA . LEU A 1 205 ? -15.539 25.125 -1.623 1 92.75 205 LEU A CA 1
ATOM 1675 C C . LEU A 1 205 ? -15.586 23.812 -2.383 1 92.75 205 LEU A C 1
ATOM 1677 O O . LEU A 1 205 ? -14.539 23.25 -2.717 1 92.75 205 LEU A O 1
ATOM 1681 N N . GLY A 1 206 ? -16.75 23.328 -2.701 1 91.75 206 GLY A N 1
ATOM 1682 C CA . GLY A 1 206 ? -16.953 22.062 -3.377 1 91.75 206 GLY A CA 1
ATOM 1683 C C . GLY A 1 206 ? -16.422 22.047 -4.797 1 91.75 206 GLY A C 1
ATOM 1684 O O . GLY A 1 206 ? -16.203 20.969 -5.375 1 91.75 206 GLY A O 1
ATOM 1685 N N . ARG A 1 207 ? -16.156 23.188 -5.309 1 89.75 207 ARG A N 1
ATOM 1686 C CA . ARG A 1 207 ? -15.609 23.281 -6.656 1 89.75 207 ARG A CA 1
ATOM 1687 C C . ARG A 1 207 ? -14.102 23.047 -6.641 1 89.75 207 ARG A C 1
ATOM 1689 O O . ARG A 1 207 ? -13.531 22.594 -7.637 1 89.75 207 ARG A O 1
ATOM 1696 N N . GLY A 1 208 ? -13.547 23.312 -5.523 1 88.69 208 GLY A N 1
ATOM 1697 C CA . GLY A 1 208 ? -12.094 23.203 -5.441 1 88.69 208 GLY A CA 1
ATOM 1698 C C . GLY A 1 208 ? -11.625 21.984 -4.664 1 88.69 208 GLY A C 1
ATOM 1699 O O . GLY A 1 208 ? -10.492 21.547 -4.824 1 88.69 208 GLY A O 1
ATOM 1700 N N . TRP A 1 209 ? -12.547 21.5 -3.82 1 93.81 209 TRP A N 1
ATOM 1701 C CA . TRP A 1 209 ? -12.148 20.406 -2.928 1 93.81 209 TRP A CA 1
ATOM 1702 C C . TRP A 1 209 ? -13.094 19.219 -3.053 1 93.81 209 TRP A C 1
ATOM 1704 O O . TRP A 1 209 ? -14.281 19.391 -3.346 1 93.81 209 TRP A O 1
ATOM 1714 N N . SER A 1 210 ? -12.562 18.031 -2.891 1 95.44 210 SER A N 1
ATOM 1715 C CA . SER A 1 210 ? -13.344 16.797 -2.857 1 95.44 210 SER A CA 1
ATOM 1716 C C . SER A 1 210 ? -13.016 15.969 -1.621 1 95.44 210 SER A C 1
ATOM 1718 O O . SER A 1 210 ? -12.211 15.039 -1.685 1 95.44 210 SER A O 1
ATOM 1720 N N . PRO A 1 211 ? -13.734 16.297 -0.514 1 97.25 211 PRO A N 1
ATOM 1721 C CA . PRO A 1 211 ? -13.492 15.531 0.709 1 97.25 211 PRO A CA 1
ATOM 1722 C C . PRO A 1 211 ? -13.844 14.055 0.559 1 97.25 211 PRO A C 1
ATOM 1724 O O . PRO A 1 211 ? -14.633 13.695 -0.324 1 97.25 211 PRO A O 1
ATOM 1727 N N . GLY A 1 212 ? -13.227 13.203 1.424 1 97.19 212 GLY A N 1
ATOM 1728 C CA . GLY A 1 212 ? -13.484 11.773 1.396 1 97.19 212 GLY A CA 1
ATOM 1729 C C . GLY A 1 212 ? -12.242 10.945 1.161 1 97.19 212 GLY A C 1
ATOM 1730 O O . GLY A 1 212 ? -11.344 11.359 0.425 1 97.19 212 GLY A O 1
ATOM 1731 N N . TRP A 1 213 ? -12.234 9.758 1.698 1 95.69 213 TRP A N 1
ATOM 1732 C CA . TRP A 1 213 ? -11.023 8.938 1.698 1 95.69 213 TRP A CA 1
ATOM 1733 C C . TRP A 1 213 ? -10.664 8.5 0.284 1 95.69 213 TRP A C 1
ATOM 1735 O O . TRP A 1 213 ? -9.484 8.461 -0.081 1 95.69 213 TRP A O 1
ATOM 1745 N N . SER A 1 214 ? -11.648 8.078 -0.594 1 93.88 214 SER A N 1
ATOM 1746 C CA . SER A 1 214 ? -11.32 7.621 -1.941 1 93.88 214 SER A CA 1
ATOM 1747 C C . SER A 1 214 ? -10.766 8.758 -2.791 1 93.88 214 SER A C 1
ATOM 1749 O O . SER A 1 214 ? -9.883 8.547 -3.623 1 93.88 214 SER A O 1
ATOM 1751 N N . ASN A 1 215 ? -11.305 9.969 -2.533 1 95.44 215 ASN A N 1
ATOM 1752 C CA . ASN A 1 215 ? -10.773 11.141 -3.219 1 95.44 215 ASN A CA 1
ATOM 1753 C C . ASN A 1 215 ? -9.375 11.492 -2.723 1 95.44 215 ASN A C 1
ATOM 1755 O O . ASN A 1 215 ? -8.539 11.969 -3.496 1 95.44 215 ASN A O 1
ATOM 1759 N N . ALA A 1 216 ? -9.203 11.297 -1.451 1 96.88 216 ALA A N 1
ATOM 1760 C CA . ALA A 1 216 ? -7.879 11.516 -0.876 1 96.88 216 ALA A CA 1
ATOM 1761 C C . ALA A 1 216 ? -6.852 10.57 -1.493 1 96.88 216 ALA A C 1
ATOM 1763 O O . ALA A 1 216 ? -5.73 10.977 -1.801 1 96.88 216 ALA A O 1
ATOM 1764 N N . ASP A 1 217 ? -7.219 9.344 -1.72 1 93.44 217 ASP A N 1
ATOM 1765 C CA . ASP A 1 217 ? -6.34 8.352 -2.34 1 93.44 217 ASP A CA 1
ATOM 1766 C C . ASP A 1 217 ? -5.988 8.75 -3.77 1 93.44 217 ASP A C 1
ATOM 1768 O O . ASP A 1 217 ? -4.852 8.562 -4.207 1 93.44 217 ASP A O 1
ATOM 1772 N N . LYS A 1 218 ? -6.969 9.195 -4.461 1 93.06 218 LYS A N 1
ATOM 1773 C CA . LYS A 1 218 ? -6.738 9.664 -5.824 1 93.06 218 LYS A CA 1
ATOM 1774 C C . LYS A 1 218 ? -5.77 10.844 -5.844 1 93.06 218 LYS A C 1
ATOM 1776 O O . LYS A 1 218 ? -4.883 10.914 -6.699 1 93.06 218 LYS A O 1
ATOM 1781 N N . ALA A 1 219 ? -5.992 11.75 -4.93 1 95.19 219 ALA A N 1
ATOM 1782 C CA . ALA A 1 219 ? -5.113 12.914 -4.828 1 95.19 219 ALA A CA 1
ATOM 1783 C C . ALA A 1 219 ? -3.684 12.492 -4.504 1 95.19 219 ALA A C 1
ATOM 1785 O O . ALA A 1 219 ? -2.729 13.023 -5.074 1 95.19 219 ALA A O 1
ATOM 1786 N N . LEU A 1 220 ? -3.506 11.555 -3.631 1 96 220 LEU A N 1
ATOM 1787 C CA . LEU A 1 220 ? -2.188 11.047 -3.268 1 96 220 LEU A CA 1
ATOM 1788 C C . LEU A 1 220 ? -1.505 10.398 -4.469 1 96 220 LEU A C 1
ATOM 1790 O O . LEU A 1 220 ? -0.323 10.641 -4.723 1 96 220 LEU A O 1
ATOM 1794 N N . ALA A 1 221 ? -2.262 9.57 -5.141 1 92.19 221 ALA A N 1
ATOM 1795 C CA . ALA A 1 221 ? -1.711 8.891 -6.309 1 92.19 221 ALA A CA 1
ATOM 1796 C C . ALA A 1 221 ? -1.237 9.891 -7.355 1 92.19 221 ALA A C 1
ATOM 1798 O O . ALA A 1 221 ? -0.151 9.742 -7.922 1 92.19 221 ALA A O 1
ATOM 1799 N N . ASP A 1 222 ? -2.037 10.859 -7.594 1 93 222 ASP A N 1
ATOM 1800 C CA . ASP A 1 222 ? -1.705 11.891 -8.57 1 93 222 ASP A CA 1
ATOM 1801 C C . ASP A 1 222 ? -0.452 12.656 -8.156 1 93 222 ASP A C 1
ATOM 1803 O O . ASP A 1 222 ? 0.425 12.922 -8.977 1 93 222 ASP A O 1
ATOM 1807 N N . PHE A 1 223 ? -0.354 12.977 -6.957 1 95.69 223 PHE A N 1
ATOM 1808 C CA . PHE A 1 223 ? 0.794 13.719 -6.449 1 95.69 223 PHE A CA 1
ATOM 1809 C C . PHE A 1 223 ? 2.07 12.898 -6.582 1 95.69 223 PHE A C 1
ATOM 1811 O O . PHE A 1 223 ? 3.084 13.391 -7.082 1 95.69 223 PHE A O 1
ATOM 1818 N N . VAL A 1 224 ? 2.021 11.672 -6.148 1 94.69 224 VAL A N 1
ATOM 1819 C CA . VAL A 1 224 ? 3.201 10.812 -6.117 1 94.69 224 VAL A CA 1
ATOM 1820 C C . VAL A 1 224 ? 3.676 10.531 -7.543 1 94.69 224 VAL A C 1
ATOM 1822 O O . VAL A 1 224 ? 4.879 10.523 -7.812 1 94.69 224 VAL A O 1
ATOM 1825 N N . GLU A 1 225 ? 2.771 10.414 -8.438 1 91.06 225 GLU A N 1
ATOM 1826 C CA . GLU A 1 225 ? 3.127 10 -9.789 1 91.06 225 GLU A CA 1
ATOM 1827 C C . GLU A 1 225 ? 3.557 11.203 -10.633 1 91.06 225 GLU A C 1
ATOM 1829 O O . GLU A 1 225 ? 4.445 11.086 -11.484 1 91.06 225 GLU A O 1
ATOM 1834 N N . HIS A 1 226 ? 3.004 12.398 -10.297 1 91.69 226 HIS A N 1
ATOM 1835 C CA . HIS A 1 226 ? 3.189 13.469 -11.273 1 91.69 226 HIS A CA 1
ATOM 1836 C C . HIS A 1 226 ? 3.854 14.688 -10.648 1 91.69 226 HIS A C 1
ATOM 1838 O O . HIS A 1 226 ? 4.457 15.5 -11.352 1 91.69 226 HIS A O 1
ATOM 1844 N N . HIS A 1 227 ? 3.748 14.844 -9.383 1 93.62 227 HIS A N 1
ATOM 1845 C CA . HIS A 1 227 ? 4.16 16.125 -8.812 1 93.62 227 HIS A CA 1
ATOM 1846 C C . HIS A 1 227 ? 5.32 15.945 -7.84 1 93.62 227 HIS A C 1
ATOM 1848 O O . HIS A 1 227 ? 6.121 16.859 -7.645 1 93.62 227 HIS A O 1
ATOM 1854 N N . LEU A 1 228 ? 5.496 14.789 -7.27 1 95.88 228 LEU A N 1
ATOM 1855 C CA . LEU A 1 228 ? 6.488 14.539 -6.227 1 95.88 228 LEU A CA 1
ATOM 1856 C C . LEU A 1 228 ? 7.898 14.758 -6.758 1 95.88 228 LEU A C 1
ATOM 1858 O O . LEU A 1 228 ? 8.766 15.273 -6.039 1 95.88 228 LEU A O 1
ATOM 1862 N N . LEU A 1 229 ? 8.117 14.445 -8.016 1 94.81 229 LEU A N 1
ATOM 1863 C CA . LEU A 1 229 ? 9.445 14.516 -8.609 1 94.81 229 LEU A CA 1
ATOM 1864 C C . LEU A 1 229 ? 10 15.938 -8.523 1 94.81 229 LEU A C 1
ATOM 1866 O O . LEU A 1 229 ? 11.203 16.125 -8.336 1 94.81 229 LEU A O 1
ATOM 1870 N N . ASN A 1 230 ? 9.125 16.922 -8.562 1 93 230 ASN A N 1
ATOM 1871 C CA . ASN A 1 230 ? 9.547 18.312 -8.602 1 93 230 ASN A CA 1
ATOM 1872 C C . ASN A 1 230 ? 9.297 19.016 -7.266 1 93 230 ASN A C 1
ATOM 1874 O O . ASN A 1 230 ? 9.375 20.234 -7.18 1 93 230 ASN A O 1
ATOM 1878 N N . TYR A 1 231 ? 9.008 18.297 -6.312 1 94 231 TYR A N 1
ATOM 1879 C CA . TYR A 1 231 ? 8.625 18.859 -5.023 1 94 231 TYR A CA 1
ATOM 1880 C C . TYR A 1 231 ? 9.758 19.688 -4.434 1 94 231 TYR A C 1
ATOM 1882 O O . TYR A 1 231 ? 9.523 20.75 -3.859 1 94 231 TYR A O 1
ATOM 1890 N N . SER A 1 232 ? 10.984 19.297 -4.562 1 92.94 232 SER A N 1
ATOM 1891 C CA . SER A 1 232 ? 12.125 20 -4 1 92.94 232 SER A CA 1
ATOM 1892 C C . SER A 1 232 ? 12.289 21.391 -4.625 1 92.94 232 SER A C 1
ATOM 1894 O O . SER A 1 232 ? 12.602 22.359 -3.928 1 92.94 232 SER A O 1
ATOM 1896 N N . GLU A 1 233 ? 11.977 21.5 -5.828 1 89.44 233 GLU A N 1
ATOM 1897 C CA . GLU A 1 233 ? 12.156 22.75 -6.562 1 89.44 233 GLU A CA 1
ATOM 1898 C C . GLU A 1 233 ? 10.914 23.641 -6.457 1 89.44 233 GLU A C 1
ATOM 1900 O O . GLU A 1 233 ? 11.023 24.859 -6.352 1 89.44 233 GLU A O 1
ATOM 1905 N N . LYS A 1 234 ? 9.797 23.031 -6.375 1 87.94 234 LYS A N 1
ATOM 1906 C CA . LYS A 1 234 ? 8.562 23.781 -6.57 1 87.94 234 LYS A CA 1
ATOM 1907 C C . LYS A 1 234 ? 7.867 24.062 -5.238 1 87.94 234 LYS A C 1
ATOM 1909 O O . LYS A 1 234 ? 6.988 24.922 -5.156 1 87.94 234 LYS A O 1
ATOM 1914 N N . ARG A 1 235 ? 8.258 23.516 -4.191 1 86 235 ARG A N 1
ATOM 1915 C CA . ARG A 1 235 ? 7.508 23.562 -2.939 1 86 235 ARG A CA 1
ATOM 1916 C C . ARG A 1 235 ? 7.449 24.969 -2.383 1 86 235 ARG A C 1
ATOM 1918 O O . ARG A 1 235 ? 6.562 25.297 -1.591 1 86 235 ARG A O 1
ATOM 1925 N N . HIS A 1 236 ? 8.336 25.828 -2.869 1 85.25 236 HIS A N 1
ATOM 1926 C CA . HIS A 1 236 ? 8.344 27.172 -2.309 1 85.25 236 HIS A CA 1
ATOM 1927 C C . HIS A 1 236 ? 7.684 28.172 -3.254 1 85.25 236 HIS A C 1
ATOM 1929 O O . HIS A 1 236 ? 7.426 29.312 -2.875 1 85.25 236 HIS A O 1
ATOM 1935 N N . ARG A 1 237 ? 7.387 27.688 -4.375 1 85 237 ARG A N 1
ATOM 1936 C CA . ARG A 1 237 ? 6.723 28.578 -5.324 1 85 237 ARG A CA 1
ATOM 1937 C C . ARG A 1 237 ? 5.227 28.672 -5.031 1 85 237 ARG A C 1
ATOM 1939 O O . ARG A 1 237 ? 4.539 27.641 -4.969 1 85 237 ARG A O 1
ATOM 1946 N N . VAL A 1 238 ? 4.777 29.891 -4.852 1 89.25 238 VAL A N 1
ATOM 1947 C CA . VAL A 1 238 ? 3.393 30.094 -4.441 1 89.25 238 VAL A CA 1
ATOM 1948 C C . VAL A 1 238 ? 2.506 30.234 -5.676 1 89.25 238 VAL A C 1
ATOM 1950 O O . VAL A 1 238 ? 2.955 30.734 -6.711 1 89.25 238 VAL A O 1
ATOM 1953 N N . GLY A 1 239 ? 1.336 29.812 -5.688 1 77.88 239 GLY A N 1
ATOM 1954 C CA . GLY A 1 239 ? 0.372 29.969 -6.766 1 77.88 239 GLY A CA 1
ATOM 1955 C C . GLY A 1 239 ? 0.332 28.781 -7.703 1 77.88 239 GLY A C 1
ATOM 1956 O O . GLY A 1 239 ? -0.587 28.656 -8.516 1 77.88 239 GLY A O 1
ATOM 1957 N N . ALA A 1 240 ? 1.288 27.922 -7.723 1 71.94 240 ALA A N 1
ATOM 1958 C CA . ALA A 1 240 ? 1.323 26.766 -8.617 1 71.94 240 ALA A CA 1
ATOM 1959 C C . ALA A 1 240 ? 0.876 25.5 -7.887 1 71.94 240 ALA A C 1
ATOM 1961 O O . ALA A 1 240 ? 0.66 25.516 -6.676 1 71.94 240 ALA A O 1
ATOM 1962 N N . ASN A 1 241 ? 0.456 24.578 -8.742 1 74.62 241 ASN A N 1
ATOM 1963 C CA . ASN A 1 241 ? 0.146 23.266 -8.188 1 74.62 241 ASN A CA 1
ATOM 1964 C C . ASN A 1 241 ? 1.409 22.531 -7.738 1 74.62 241 ASN A C 1
ATOM 1966 O O . ASN A 1 241 ? 1.765 21.5 -8.305 1 74.62 241 ASN A O 1
ATOM 1970 N N . SER A 1 242 ? 1.987 23.125 -6.676 1 79.25 242 SER A N 1
ATOM 1971 C CA . SER A 1 242 ? 3.324 22.656 -6.32 1 79.25 242 SER A CA 1
ATOM 1972 C C . SER A 1 242 ? 3.291 21.797 -5.07 1 79.25 242 SER A C 1
ATOM 1974 O O . SER A 1 242 ? 4.289 21.156 -4.723 1 79.25 242 SER A O 1
ATOM 1976 N N . THR A 1 243 ? 2.189 21.766 -4.477 1 87.81 243 THR A N 1
ATOM 1977 C CA . THR A 1 243 ? 2.139 21.031 -3.217 1 87.81 243 THR A CA 1
ATOM 1978 C C . THR A 1 243 ? 1.151 19.859 -3.309 1 87.81 243 THR A C 1
ATOM 1980 O O . THR A 1 243 ? 0.485 19.688 -4.332 1 87.81 243 THR A O 1
ATOM 1983 N N . SER A 1 244 ? 1.13 19.047 -2.35 1 90.94 244 SER A N 1
ATOM 1984 C CA . SER A 1 244 ? 0.321 17.828 -2.377 1 90.94 244 SER A CA 1
ATOM 1985 C C . SER A 1 244 ? -1.148 18.141 -2.115 1 90.94 244 SER A C 1
ATOM 1987 O O . SER A 1 244 ? -2.029 17.359 -2.504 1 90.94 244 SER A O 1
ATOM 1989 N N . LEU A 1 245 ? -1.502 19.219 -1.418 1 92.69 245 LEU A N 1
ATOM 1990 C CA . LEU A 1 245 ? -2.857 19.594 -1.039 1 92.69 245 LEU A CA 1
ATOM 1991 C C . LEU A 1 245 ? -3.533 18.484 -0.241 1 92.69 245 LEU A C 1
ATOM 1993 O O . LEU A 1 245 ? -4.75 18.312 -0.329 1 92.69 245 LEU A O 1
ATOM 1997 N N . LEU A 1 246 ? -2.74 17.719 0.542 1 96.19 246 LEU A N 1
ATOM 1998 C CA . LEU A 1 246 ? -3.26 16.578 1.278 1 96.19 246 LEU A CA 1
ATOM 1999 C C . LEU A 1 246 ? -3.561 16.953 2.727 1 96.19 246 LEU A C 1
ATOM 2001 O O . LEU A 1 246 ? -4.137 16.156 3.471 1 96.19 246 LEU A O 1
ATOM 2005 N N . SER A 1 247 ? -3.312 18.125 3.16 1 96.31 247 SER A N 1
ATOM 2006 C CA . SER A 1 247 ? -3.357 18.516 4.566 1 96.31 247 SER A CA 1
ATOM 2007 C C . SER A 1 247 ? -4.758 18.344 5.145 1 96.31 247 SER A C 1
ATOM 2009 O O . SER A 1 247 ? -4.922 17.781 6.23 1 96.31 247 SER A O 1
ATOM 2011 N N . PRO A 1 248 ? -5.824 18.781 4.41 1 97 248 PRO A N 1
ATOM 2012 C CA . PRO A 1 248 ? -7.152 18.562 4.996 1 97 248 PRO A CA 1
ATOM 2013 C C . PRO A 1 248 ? -7.523 17.078 5.066 1 97 248 PRO A C 1
ATOM 2015 O O . PRO A 1 248 ? -8.133 16.641 6.047 1 97 248 PRO A O 1
ATOM 2018 N N . HIS A 1 249 ? -7.148 16.297 4.062 1 97.94 249 HIS A N 1
ATOM 2019 C CA . HIS A 1 249 ? -7.422 14.867 4.047 1 97.94 249 HIS A CA 1
ATOM 2020 C C . HIS A 1 249 ? -6.727 14.164 5.211 1 97.94 249 HIS A C 1
ATOM 2022 O O . HIS A 1 249 ? -7.301 13.266 5.832 1 97.94 249 HIS A O 1
ATOM 2028 N N . LEU A 1 250 ? -5.492 14.586 5.477 1 97.38 250 LEU A N 1
ATOM 2029 C CA . LEU A 1 250 ? -4.734 14.008 6.582 1 97.38 250 LEU A CA 1
ATOM 2030 C C . LEU A 1 250 ? -5.34 14.398 7.922 1 97.38 250 LEU A C 1
ATOM 2032 O O . LEU A 1 250 ? -5.391 13.586 8.844 1 97.38 250 LEU A O 1
ATOM 2036 N N . HIS A 1 251 ? -5.844 15.594 8.031 1 96.81 251 HIS A N 1
ATOM 2037 C CA . HIS A 1 251 ? -6.398 16.078 9.289 1 96.81 251 HIS A CA 1
ATOM 2038 C C . HIS A 1 251 ? -7.641 15.289 9.688 1 96.81 251 HIS A C 1
ATOM 2040 O O . HIS A 1 251 ? -7.805 14.938 10.859 1 96.81 251 HIS A O 1
ATOM 2046 N N . TYR A 1 252 ? -8.492 14.961 8.773 1 97.62 252 TYR A N 1
ATOM 2047 C CA . TYR A 1 252 ? -9.75 14.297 9.078 1 97.62 252 TYR A CA 1
ATOM 2048 C C . TYR A 1 252 ? -9.602 12.781 9 1 97.62 252 TYR A C 1
ATOM 2050 O O . TYR A 1 252 ? -10.586 12.047 9.102 1 97.62 252 TYR A O 1
ATOM 2058 N N . GLY A 1 253 ? -8.367 12.375 8.805 1 97.44 253 GLY A N 1
ATOM 2059 C CA . GLY A 1 253 ? -8.078 10.953 8.828 1 97.44 253 GLY A CA 1
ATOM 2060 C C . GLY A 1 253 ? -8.586 10.219 7.602 1 97.44 253 GLY A C 1
ATOM 2061 O O . GLY A 1 253 ? -8.875 9.023 7.66 1 97.44 253 GLY A O 1
ATOM 2062 N N . GLU A 1 254 ? -8.75 10.938 6.57 1 97.75 254 GLU A N 1
ATOM 2063 C CA . GLU A 1 254 ? -9.203 10.336 5.316 1 97.75 254 GLU A CA 1
ATOM 2064 C C . GLU A 1 254 ? -8.078 9.555 4.641 1 97.75 254 GLU A C 1
ATOM 2066 O O . GLU A 1 254 ? -8.336 8.727 3.766 1 97.75 254 GLU A O 1
ATOM 2071 N N . LEU A 1 255 ? -6.863 9.883 5.043 1 95.31 255 LEU A N 1
ATOM 2072 C CA . LEU A 1 255 ? -5.664 9.195 4.574 1 95.31 255 LEU A CA 1
ATOM 2073 C C . LEU A 1 255 ? -4.836 8.688 5.75 1 95.31 255 LEU A C 1
ATOM 2075 O O . LEU A 1 255 ? -4.684 9.383 6.758 1 95.31 255 LEU A O 1
ATOM 2079 N N . SER A 1 256 ? -4.391 7.469 5.551 1 91.5 256 SER A N 1
ATOM 2080 C CA . SER A 1 256 ? -3.457 6.941 6.539 1 91.5 256 SER A CA 1
ATOM 2081 C C . SER A 1 256 ? -2.055 7.5 6.336 1 91.5 256 SER A C 1
ATOM 2083 O O . SER A 1 256 ? -1.498 7.41 5.238 1 91.5 256 SER A O 1
ATOM 2085 N N . THR A 1 257 ? -1.49 8.086 7.363 1 91.94 257 THR A N 1
ATOM 2086 C CA . THR A 1 257 ? -0.135 8.625 7.277 1 91.94 257 THR A CA 1
ATOM 2087 C C . THR A 1 257 ? 0.863 7.512 6.961 1 91.94 257 THR A C 1
ATOM 2089 O O . THR A 1 257 ? 1.852 7.742 6.258 1 91.94 257 THR A O 1
ATOM 2092 N N . ARG A 1 258 ? 0.583 6.359 7.43 1 89.12 258 ARG A N 1
ATOM 2093 C CA . ARG A 1 258 ? 1.451 5.215 7.176 1 89.12 258 ARG A CA 1
ATOM 2094 C C . ARG A 1 258 ? 1.479 4.863 5.691 1 89.12 258 ARG A C 1
ATOM 2096 O O . ARG A 1 258 ? 2.537 4.547 5.145 1 89.12 258 ARG A O 1
ATOM 2103 N N . MET A 1 259 ? 0.328 4.898 5.145 1 89.31 259 MET A N 1
ATOM 2104 C CA . MET A 1 259 ? 0.229 4.594 3.723 1 89.31 259 MET A CA 1
ATOM 2105 C C . MET A 1 259 ? 0.926 5.664 2.887 1 89.31 259 MET A C 1
ATOM 2107 O O . MET A 1 259 ? 1.562 5.352 1.878 1 89.31 259 MET A O 1
ATOM 2111 N N . VAL A 1 260 ? 0.769 6.91 3.291 1 93.5 260 VAL A N 1
ATOM 2112 C CA . VAL A 1 260 ? 1.441 8.008 2.602 1 93.5 260 VAL A CA 1
ATOM 2113 C C . VAL A 1 260 ? 2.955 7.824 2.697 1 93.5 260 VAL A C 1
ATOM 2115 O O . VAL A 1 260 ? 3.664 7.926 1.694 1 93.5 260 VAL A O 1
ATOM 2118 N N . PHE A 1 261 ? 3.418 7.547 3.877 1 92.38 261 PHE A N 1
ATOM 2119 C CA . PHE A 1 261 ? 4.844 7.352 4.113 1 92.38 261 PHE A CA 1
ATOM 2120 C C . PHE A 1 261 ? 5.379 6.195 3.273 1 92.38 261 PHE A C 1
ATOM 2122 O O . PHE A 1 261 ? 6.438 6.309 2.654 1 92.38 261 PHE A O 1
ATOM 2129 N N . HIS A 1 262 ? 4.637 5.145 3.279 1 88.69 262 HIS A N 1
ATOM 2130 C CA . HIS A 1 262 ? 5.035 3.953 2.537 1 88.69 262 HIS A CA 1
ATOM 2131 C C . HIS A 1 262 ? 5.18 4.254 1.049 1 88.69 262 HIS A C 1
ATOM 2133 O O . HIS A 1 262 ? 6.199 3.926 0.44 1 88.69 262 HIS A O 1
ATOM 2139 N N . ARG A 1 263 ? 4.219 4.828 0.476 1 90.81 263 ARG A N 1
ATOM 2140 C CA . ARG A 1 263 ? 4.203 5.102 -0.958 1 90.81 263 ARG A CA 1
ATOM 2141 C C . ARG A 1 263 ? 5.355 6.02 -1.353 1 90.81 263 ARG A C 1
ATOM 2143 O O . ARG A 1 263 ? 6.031 5.777 -2.355 1 90.81 263 ARG A O 1
ATOM 2150 N N . VAL A 1 264 ? 5.57 7.062 -0.592 1 94.81 264 VAL A N 1
ATOM 2151 C CA . VAL A 1 264 ? 6.621 8.023 -0.906 1 94.81 264 VAL A CA 1
ATOM 2152 C C . VAL A 1 264 ? 7.992 7.395 -0.675 1 94.81 264 VAL A C 1
ATOM 2154 O O . VAL A 1 264 ? 8.922 7.613 -1.452 1 94.81 264 VAL A O 1
ATOM 2157 N N . HIS A 1 265 ? 8.109 6.629 0.374 1 91.88 265 HIS A N 1
ATOM 2158 C CA . HIS A 1 265 ? 9.367 5.945 0.67 1 91.88 265 HIS A CA 1
ATOM 2159 C C . HIS A 1 265 ? 9.734 4.961 -0.436 1 91.88 265 HIS A C 1
ATOM 2161 O O . HIS A 1 265 ? 10.906 4.832 -0.793 1 91.88 265 HIS A O 1
ATOM 2167 N N . MET A 1 266 ? 8.773 4.273 -0.957 1 89.5 266 MET A N 1
ATOM 2168 C CA . MET A 1 266 ? 9.008 3.35 -2.064 1 89.5 266 MET A CA 1
ATOM 2169 C C . MET A 1 266 ? 9.539 4.09 -3.285 1 89.5 266 MET A C 1
ATOM 2171 O O . MET A 1 266 ? 10.461 3.617 -3.953 1 89.5 266 MET A O 1
ATOM 2175 N N . LYS A 1 267 ? 8.914 5.223 -3.533 1 93.5 267 LYS A N 1
ATOM 2176 C CA . LYS A 1 267 ? 9.398 6.035 -4.645 1 93.5 267 LYS A CA 1
ATOM 2177 C C . LYS A 1 267 ? 10.836 6.492 -4.406 1 93.5 267 LYS A C 1
ATOM 2179 O O . LYS A 1 267 ? 11.641 6.531 -5.34 1 93.5 267 LYS A O 1
ATOM 2184 N N . ARG A 1 268 ? 11.141 6.836 -3.23 1 93.81 268 ARG A N 1
ATOM 2185 C CA . ARG A 1 268 ? 12.492 7.25 -2.871 1 93.81 268 ARG A CA 1
ATOM 2186 C C . ARG A 1 268 ? 13.5 6.141 -3.162 1 93.81 268 ARG A C 1
ATOM 2188 O O . ARG A 1 268 ? 14.562 6.398 -3.727 1 93.81 268 ARG A O 1
ATOM 2195 N N . LEU A 1 269 ? 13.148 4.938 -2.822 1 90.75 269 LEU A N 1
ATOM 2196 C CA . LEU A 1 269 ? 14.031 3.789 -3.02 1 90.75 269 LEU A CA 1
ATOM 2197 C C . LEU A 1 269 ? 14.273 3.539 -4.504 1 90.75 269 LEU A C 1
ATOM 2199 O O . LEU A 1 269 ? 15.398 3.254 -4.914 1 90.75 269 LEU A O 1
ATOM 2203 N N . VAL A 1 270 ? 13.219 3.666 -5.25 1 92.5 270 VAL A N 1
ATOM 2204 C CA . VAL A 1 270 ? 13.328 3.467 -6.695 1 92.5 270 VAL A CA 1
ATOM 2205 C C . VAL A 1 270 ? 14.258 4.523 -7.289 1 92.5 270 VAL A C 1
ATOM 2207 O O . VAL A 1 270 ? 15.141 4.203 -8.094 1 92.5 270 VAL A O 1
ATOM 2210 N N . TRP A 1 271 ? 14.055 5.762 -6.891 1 93.94 271 TRP A N 1
ATOM 2211 C CA . TRP A 1 271 ? 14.852 6.855 -7.43 1 93.94 271 TRP A CA 1
ATOM 2212 C C . TRP A 1 271 ? 16.297 6.746 -6.973 1 93.94 271 TRP A C 1
ATOM 2214 O O . TRP A 1 271 ? 17.219 7.07 -7.727 1 93.94 271 TRP A O 1
ATOM 2224 N N . ALA A 1 272 ? 16.5 6.305 -5.758 1 91 272 ALA A N 1
ATOM 2225 C CA . ALA A 1 272 ? 17.859 6.07 -5.27 1 91 272 ALA A CA 1
ATOM 2226 C C . ALA A 1 272 ? 18.562 5.004 -6.102 1 91 272 ALA A C 1
ATOM 2228 O O . ALA A 1 272 ? 19.719 5.18 -6.492 1 91 272 ALA A O 1
ATOM 2229 N N . LYS A 1 273 ? 17.906 3.977 -6.363 1 87.31 273 LYS A N 1
ATOM 2230 C CA . LYS A 1 273 ? 18.453 2.879 -7.156 1 87.31 273 LYS A CA 1
ATOM 2231 C C . LYS A 1 273 ? 18.781 3.334 -8.578 1 87.31 273 LYS A C 1
ATOM 2233 O O . LYS A 1 273 ? 19.797 2.928 -9.156 1 87.31 273 LYS A O 1
ATOM 2238 N N . GLU A 1 274 ? 17.906 4.219 -9.102 1 90.75 274 GLU A N 1
ATOM 2239 C CA . GLU A 1 274 ? 18.047 4.691 -10.477 1 90.75 274 GLU A CA 1
ATOM 2240 C C . GLU A 1 274 ? 19.031 5.84 -10.562 1 90.75 274 GLU A C 1
ATOM 2242 O O . GLU A 1 274 ? 19.359 6.316 -11.656 1 90.75 274 GLU A O 1
ATOM 2247 N N . GLY A 1 275 ? 19.516 6.32 -9.523 1 90.44 275 GLY A N 1
ATOM 2248 C CA . GLY A 1 275 ? 20.453 7.438 -9.5 1 90.44 275 GLY A CA 1
ATOM 2249 C C . GLY A 1 275 ? 19.781 8.773 -9.766 1 90.44 275 GLY A C 1
ATOM 2250 O O . GLY A 1 275 ? 20.438 9.711 -10.242 1 90.44 275 GLY A O 1
ATOM 2251 N N . ASN A 1 276 ? 18.453 8.852 -9.555 1 94.44 276 ASN A N 1
ATOM 2252 C CA . ASN A 1 276 ? 17.703 10.094 -9.688 1 94.44 276 ASN A CA 1
ATOM 2253 C C . ASN A 1 276 ? 17.766 10.922 -8.406 1 94.44 276 ASN A C 1
ATOM 2255 O O . ASN A 1 276 ? 16.875 10.844 -7.566 1 94.44 276 ASN A O 1
ATOM 2259 N N . SER A 1 277 ? 18.703 11.734 -8.305 1 94.38 277 SER A N 1
ATOM 2260 C CA . SER A 1 277 ? 18.984 12.484 -7.082 1 94.38 277 SER A CA 1
ATOM 2261 C C . SER A 1 277 ? 17.875 13.5 -6.801 1 94.38 277 SER A C 1
ATOM 2263 O O . SER A 1 277 ? 17.516 13.734 -5.645 1 94.38 277 SER A O 1
ATOM 2265 N N . LYS A 1 278 ? 17.375 14.062 -7.887 1 95.62 278 LYS A N 1
ATOM 2266 C CA . LYS A 1 278 ? 16.281 15.023 -7.73 1 95.62 278 LYS A CA 1
ATOM 2267 C C . LYS A 1 278 ? 15.055 14.375 -7.105 1 95.62 278 LYS A C 1
ATOM 2269 O O . LYS A 1 278 ? 14.445 14.93 -6.188 1 95.62 278 LYS A O 1
ATOM 2274 N N . GLY A 1 279 ? 14.742 13.258 -7.613 1 95.62 279 GLY A N 1
ATOM 2275 C CA . GLY A 1 279 ? 13.625 12.516 -7.066 1 95.62 279 GLY A CA 1
ATOM 2276 C C . GLY A 1 279 ? 13.836 12.078 -5.629 1 95.62 279 GLY A C 1
ATOM 2277 O O . GLY A 1 279 ? 12.93 12.18 -4.801 1 95.62 279 GLY A O 1
ATOM 2278 N N . GLU A 1 280 ? 15.008 11.617 -5.359 1 94.81 280 GLU A N 1
ATOM 2279 C CA . GLU A 1 280 ? 15.344 11.18 -4.008 1 94.81 280 GLU A CA 1
ATOM 2280 C C . GLU A 1 280 ? 15.242 12.328 -3.012 1 94.81 280 GLU A C 1
ATOM 2282 O O . GLU A 1 280 ? 14.695 12.164 -1.919 1 94.81 280 GLU A O 1
ATOM 2287 N N . GLU A 1 281 ? 15.68 13.406 -3.404 1 96.5 281 GLU A N 1
ATOM 2288 C CA . GLU A 1 281 ? 15.617 14.594 -2.557 1 96.5 281 GLU A CA 1
ATOM 2289 C C . GLU A 1 281 ? 14.172 15.047 -2.336 1 96.5 281 GLU A C 1
ATOM 2291 O O . GLU A 1 281 ? 13.789 15.367 -1.211 1 96.5 281 GLU A O 1
ATOM 2296 N N . SER A 1 282 ? 13.398 15.07 -3.418 1 96.88 282 SER A N 1
ATOM 2297 C CA . SER A 1 282 ? 12 15.469 -3.338 1 96.88 282 SER A CA 1
ATOM 2298 C C . SER A 1 282 ? 11.219 14.562 -2.389 1 96.88 282 SER A C 1
ATOM 2300 O O . SER A 1 282 ? 10.461 15.047 -1.546 1 96.88 282 SER A O 1
ATOM 2302 N N . ALA A 1 283 ? 11.477 13.305 -2.561 1 96.5 283 ALA A N 1
ATOM 2303 C CA . ALA A 1 283 ? 10.812 12.352 -1.677 1 96.5 283 ALA A CA 1
ATOM 2304 C C . ALA A 1 283 ? 11.242 12.555 -0.227 1 96.5 283 ALA A C 1
ATOM 2306 O O . ALA A 1 283 ? 10.414 12.523 0.686 1 96.5 283 ALA A O 1
ATOM 2307 N N . GLY A 1 284 ? 12.523 12.719 -0.034 1 95.38 284 GLY A N 1
ATOM 2308 C CA . GLY A 1 284 ? 13.047 12.945 1.304 1 95.38 284 GLY A CA 1
ATOM 2309 C C . GLY A 1 284 ? 12.453 14.172 1.978 1 95.38 284 GLY A C 1
ATOM 2310 O O . GLY A 1 284 ? 12.117 14.133 3.162 1 95.38 284 GLY A O 1
ATOM 2311 N N . LEU A 1 285 ? 12.312 15.219 1.236 1 96.31 285 LEU A N 1
ATOM 2312 C CA . LEU A 1 285 ? 11.766 16.469 1.767 1 96.31 285 LEU A CA 1
ATOM 2313 C C . LEU A 1 285 ? 10.281 16.312 2.107 1 96.31 285 LEU A C 1
ATOM 2315 O O . LEU A 1 285 ? 9.812 16.844 3.113 1 96.31 285 LEU A O 1
ATOM 2319 N N . PHE A 1 286 ? 9.586 15.641 1.289 1 97 286 PHE A N 1
ATOM 2320 C CA . PHE A 1 286 ? 8.172 15.414 1.573 1 97 286 PHE A CA 1
ATOM 2321 C C . PHE A 1 286 ? 8 14.555 2.818 1 97 286 PHE A C 1
ATOM 2323 O O . PHE A 1 286 ? 7.113 14.805 3.635 1 97 286 PHE A O 1
ATOM 2330 N N . LEU A 1 287 ? 8.828 13.516 2.91 1 95.69 287 LEU A N 1
ATOM 2331 C CA . LEU A 1 287 ? 8.781 12.672 4.098 1 95.69 287 LEU A CA 1
ATOM 2332 C C . LEU A 1 287 ? 9.117 13.477 5.352 1 95.69 287 LEU A C 1
ATOM 2334 O O . LEU A 1 287 ? 8.57 13.219 6.426 1 95.69 287 LEU A O 1
ATOM 2338 N N . ARG A 1 288 ? 9.984 14.391 5.242 1 95.88 288 ARG A N 1
ATOM 2339 C CA . ARG A 1 288 ? 10.297 15.289 6.355 1 95.88 288 ARG A CA 1
ATOM 2340 C C . ARG A 1 288 ? 9.078 16.109 6.758 1 95.88 288 ARG A C 1
ATOM 2342 O O . ARG A 1 288 ? 8.844 16.344 7.945 1 95.88 288 ARG A O 1
ATOM 2349 N N . ALA A 1 289 ? 8.328 16.547 5.738 1 95.75 289 ALA A N 1
ATOM 2350 C CA . ALA A 1 289 ? 7.086 17.266 6.016 1 95.75 289 ALA A CA 1
ATOM 2351 C C . ALA A 1 289 ? 6.105 16.406 6.797 1 95.75 289 ALA A C 1
ATOM 2353 O O . ALA A 1 289 ? 5.43 16.875 7.711 1 95.75 289 ALA A O 1
ATOM 2354 N N . ILE A 1 290 ? 6.023 15.172 6.438 1 95.19 290 ILE A N 1
ATOM 2355 C CA . ILE A 1 290 ? 5.207 14.227 7.188 1 95.19 290 ILE A CA 1
ATOM 2356 C C . ILE A 1 290 ? 5.754 14.078 8.602 1 95.19 290 ILE A C 1
ATOM 2358 O O . ILE A 1 290 ? 4.988 13.984 9.57 1 95.19 290 ILE A O 1
ATOM 2362 N N . GLY A 1 291 ? 7.082 14.055 8.703 1 95.75 291 GLY A N 1
ATOM 2363 C CA . GLY A 1 291 ? 7.727 13.992 10 1 95.75 291 GLY A CA 1
ATOM 2364 C C . GLY A 1 291 ? 7.383 15.164 10.898 1 95.75 291 GLY A C 1
ATOM 2365 O O . GLY A 1 291 ? 7.215 15.008 12.109 1 95.75 291 GLY A O 1
ATOM 2366 N N . LEU A 1 292 ? 7.25 16.297 10.297 1 96.56 292 LEU A N 1
ATOM 2367 C CA . LEU A 1 292 ? 6.883 17.484 11.055 1 96.56 292 LEU A CA 1
ATOM 2368 C C . LEU A 1 292 ? 5.469 17.375 11.609 1 96.56 292 LEU A C 1
ATOM 2370 O O . LEU A 1 292 ? 5.188 17.844 12.711 1 96.56 292 LEU A O 1
ATOM 2374 N N . ARG A 1 293 ? 4.602 16.812 10.836 1 96.38 293 ARG A N 1
ATOM 2375 C CA . ARG A 1 293 ? 3.262 16.547 11.344 1 96.38 293 ARG A CA 1
ATOM 2376 C C . ARG A 1 293 ? 3.307 15.602 12.539 1 96.38 293 ARG A C 1
ATOM 2378 O O . ARG A 1 293 ? 2.625 15.828 13.539 1 96.38 293 ARG A O 1
ATOM 2385 N N . GLU A 1 294 ? 4.113 14.57 12.438 1 95.5 294 GLU A N 1
ATOM 2386 C CA . GLU A 1 294 ? 4.301 13.641 13.555 1 95.5 294 GLU A CA 1
ATOM 2387 C C . GLU A 1 294 ? 4.863 14.359 14.781 1 95.5 294 GLU A C 1
ATOM 2389 O O . GLU A 1 294 ? 4.422 14.109 15.906 1 95.5 294 GLU A O 1
ATOM 2394 N N . TYR A 1 295 ? 5.812 15.156 14.5 1 96.31 295 TYR A N 1
ATOM 2395 C CA . TYR A 1 295 ? 6.488 15.906 15.547 1 96.31 295 TYR A CA 1
ATOM 2396 C C . TYR A 1 295 ? 5.512 16.828 16.281 1 96.31 295 TYR A C 1
ATOM 2398 O O . TYR A 1 295 ? 5.613 17.016 17.484 1 96.31 295 TYR A O 1
ATOM 2406 N N . SER A 1 296 ? 4.582 17.391 15.555 1 97 296 SER A N 1
ATOM 2407 C CA . SER A 1 296 ? 3.59 18.266 16.172 1 97 296 SER A CA 1
ATOM 2408 C C . SER A 1 296 ? 2.742 17.5 17.188 1 97 296 SER A C 1
ATOM 2410 O O . SER A 1 296 ? 2.494 18 18.281 1 97 296 SER A O 1
ATOM 2412 N N . ARG A 1 297 ? 2.268 16.312 16.82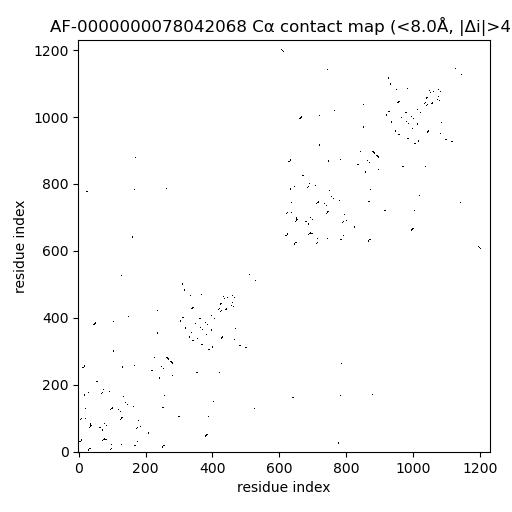8 1 96.44 297 ARG A N 1
ATOM 2413 C CA . ARG A 1 297 ? 1.521 15.469 17.75 1 96.44 297 ARG A CA 1
ATOM 2414 C C . ARG A 1 297 ? 2.391 15.062 18.938 1 96.44 297 ARG A C 1
ATOM 2416 O O . ARG A 1 297 ? 1.924 15.039 20.078 1 96.44 297 ARG A O 1
ATOM 2423 N N . TYR A 1 298 ? 3.633 14.805 18.641 1 95.25 298 TYR A N 1
ATOM 2424 C CA . TYR A 1 298 ? 4.594 14.391 19.656 1 95.25 298 TYR A CA 1
ATOM 2425 C C . TYR A 1 298 ? 4.789 15.484 20.688 1 95.25 298 TYR A C 1
ATOM 2427 O O . TYR A 1 298 ? 4.738 15.227 21.891 1 95.25 298 TYR A O 1
ATOM 2435 N N . ILE A 1 299 ? 4.957 16.719 20.25 1 94.62 299 ILE A N 1
ATOM 2436 C CA . ILE A 1 299 ? 5.195 17.859 21.125 1 94.62 299 ILE A CA 1
ATOM 2437 C C . ILE A 1 299 ? 3.945 18.141 21.969 1 94.62 299 ILE A C 1
ATOM 2439 O O . ILE A 1 299 ? 4.031 18.328 23.172 1 94.62 299 ILE A O 1
ATOM 2443 N N . CYS A 1 300 ? 2.842 18.109 21.344 1 93.94 300 CYS A N 1
ATOM 2444 C CA . CYS A 1 300 ? 1.603 18.422 22.047 1 93.94 300 CYS A CA 1
ATOM 2445 C C . CYS A 1 300 ? 1.284 17.344 23.078 1 93.94 300 CYS A C 1
ATOM 2447 O O . CYS A 1 300 ? 0.718 17.641 24.125 1 93.94 300 CYS A O 1
ATOM 2449 N N . PHE A 1 301 ? 1.6 16.141 22.766 1 94 301 PHE A N 1
ATOM 2450 C CA . PHE A 1 301 ? 1.354 15.031 23.688 1 94 301 PHE A CA 1
ATOM 2451 C C . PHE A 1 301 ? 2.252 15.141 24.906 1 94 301 PHE A C 1
ATOM 2453 O O . PHE A 1 301 ? 1.788 14.977 26.047 1 94 301 PHE A O 1
ATOM 2460 N N . ASN A 1 302 ? 3.498 15.43 24.703 1 92.69 302 ASN A N 1
ATOM 2461 C CA . ASN A 1 302 ? 4.465 15.477 25.797 1 92.69 302 ASN A CA 1
ATOM 2462 C C . ASN A 1 302 ? 4.375 16.797 26.562 1 92.69 302 ASN A C 1
ATOM 2464 O O . ASN A 1 302 ? 4.711 16.859 27.734 1 92.69 302 ASN A O 1
ATOM 2468 N N . PHE A 1 303 ? 3.93 17.844 25.859 1 92.44 303 PHE A N 1
ATOM 2469 C CA . PHE A 1 303 ? 3.777 19.156 26.453 1 92.44 303 PHE A CA 1
ATOM 2470 C C . PHE A 1 303 ? 2.387 19.719 26.172 1 92.44 303 PHE A C 1
ATOM 2472 O O . PHE A 1 303 ? 2.24 20.688 25.406 1 92.44 303 PHE A O 1
ATOM 2479 N N . PRO A 1 304 ? 1.39 19.281 26.891 1 91.12 304 PRO A N 1
ATOM 2480 C CA . PRO A 1 304 ? -0.009 19.578 26.578 1 91.12 304 PRO A CA 1
ATOM 2481 C C . PRO A 1 304 ? -0.346 21.062 26.766 1 91.12 304 PRO A C 1
ATOM 2483 O O . PRO A 1 304 ? -1.375 21.531 26.281 1 91.12 304 PRO A O 1
ATOM 2486 N N . PHE A 1 305 ? 0.503 21.859 27.422 1 88.81 305 PHE A N 1
ATOM 2487 C CA . PHE A 1 305 ? 0.229 23.266 27.672 1 88.81 305 PHE A CA 1
ATOM 2488 C C . PHE A 1 305 ? 0.591 24.109 26.453 1 88.81 305 PHE A C 1
ATOM 2490 O O . PHE A 1 305 ? 0.269 25.297 26.406 1 88.81 305 PHE A O 1
ATOM 2497 N N . THR A 1 306 ? 1.182 23.516 25.438 1 90.06 306 THR A N 1
ATOM 2498 C CA . THR A 1 306 ? 1.79 24.234 24.328 1 90.06 306 THR A CA 1
ATOM 2499 C C . THR A 1 306 ? 0.726 24.953 23.5 1 90.06 306 THR A C 1
ATOM 2501 O O . THR A 1 306 ? 1.042 25.844 22.719 1 90.06 306 THR A O 1
ATOM 2504 N N . HIS A 1 307 ? -0.524 24.594 23.594 1 86.19 307 HIS A N 1
ATOM 2505 C CA . HIS A 1 307 ? -1.566 25.297 22.859 1 86.19 307 HIS A CA 1
ATOM 2506 C C . HIS A 1 307 ? -1.93 26.609 23.547 1 86.19 307 HIS A C 1
ATOM 2508 O O . HIS A 1 307 ? -2.525 27.484 22.922 1 86.19 307 HIS A O 1
ATOM 2514 N N . GLU A 1 308 ? -1.477 26.766 24.812 1 86.5 308 GLU A N 1
ATOM 2515 C CA . GLU A 1 308 ? -1.802 27.969 25.578 1 86.5 308 GLU A CA 1
ATOM 2516 C C . GLU A 1 308 ? -0.555 28.812 25.844 1 86.5 308 GLU A C 1
ATOM 2518 O O . GLU A 1 308 ? -0.621 30.047 25.859 1 86.5 308 GLU A O 1
ATOM 2523 N N . ARG A 1 309 ? 0.479 28.062 26.094 1 88.75 309 ARG A N 1
ATOM 2524 C CA . ARG A 1 309 ? 1.71 28.75 26.469 1 88.75 309 ARG A CA 1
ATOM 2525 C C . ARG A 1 309 ? 2.887 28.266 25.625 1 88.75 309 ARG A C 1
ATOM 2527 O O . ARG A 1 309 ? 2.832 27.188 25.047 1 88.75 309 ARG A O 1
ATOM 2534 N N . SER A 1 310 ? 3.896 29.141 25.594 1 88.31 310 SER A N 1
ATOM 2535 C CA . SER A 1 310 ? 5.094 28.812 24.828 1 88.31 310 SER A CA 1
ATOM 2536 C C . SER A 1 310 ? 5.855 27.656 25.453 1 88.31 310 SER A C 1
ATOM 2538 O O . SER A 1 310 ? 5.898 27.531 26.688 1 88.31 310 SER A O 1
ATOM 2540 N N . LEU A 1 311 ? 6.398 26.844 24.625 1 88.19 311 LEU A N 1
ATOM 2541 C CA . LEU A 1 311 ? 7.211 25.734 25.094 1 88.19 311 LEU A CA 1
ATOM 2542 C C . LEU A 1 311 ? 8.398 26.234 25.906 1 88.19 311 LEU A C 1
ATOM 2544 O O . LEU A 1 311 ? 8.672 25.734 27 1 88.19 311 LEU A O 1
ATOM 2548 N N . LEU A 1 312 ? 9.047 27.266 25.234 1 83.44 312 LEU A N 1
ATOM 2549 C CA . LEU A 1 312 ? 10.18 27.859 25.922 1 83.44 312 LEU A CA 1
ATOM 2550 C C . LEU A 1 312 ? 9.711 28.938 26.891 1 83.44 312 LEU A C 1
ATOM 2552 O O . LEU A 1 312 ? 8.836 29.75 26.562 1 83.44 312 LEU A O 1
ATOM 2556 N N . SER A 1 313 ? 10.258 28.984 28.047 1 77.38 313 SER A N 1
ATOM 2557 C CA . SER A 1 313 ? 9.812 29.859 29.125 1 77.38 313 SER A CA 1
ATOM 2558 C C . SER A 1 313 ? 10.211 31.312 28.859 1 77.38 313 SER A C 1
ATOM 2560 O O . SER A 1 313 ? 9.625 32.25 29.438 1 77.38 313 SER A O 1
ATOM 2562 N N . ASN A 1 314 ? 11.094 31.484 28 1 69.81 314 ASN A N 1
ATOM 2563 C CA . ASN A 1 314 ? 11.617 32.844 27.797 1 69.81 314 ASN A CA 1
ATOM 2564 C C . ASN A 1 314 ? 10.547 33.781 27.281 1 69.81 314 ASN A C 1
ATOM 2566 O O . ASN A 1 314 ? 10.617 35 27.516 1 69.81 314 ASN A O 1
ATOM 2570 N N . LEU A 1 315 ? 9.539 33.344 26.625 1 76.12 315 LEU A N 1
ATOM 2571 C CA . LEU A 1 315 ? 8.547 34.219 26.016 1 76.12 315 LEU A CA 1
ATOM 2572 C C . LEU A 1 315 ? 7.488 34.625 27.031 1 76.12 315 LEU A C 1
ATOM 2574 O O . LEU A 1 315 ? 6.617 35.438 26.734 1 76.12 315 LEU A O 1
ATOM 2578 N N . LYS A 1 316 ? 7.633 34.125 28.141 1 78 316 LYS A N 1
ATOM 2579 C CA . LYS A 1 316 ? 6.691 34.469 29.219 1 78 316 LYS A CA 1
ATOM 2580 C C . LYS A 1 316 ? 6.676 35.969 29.469 1 78 316 LYS A C 1
ATOM 2582 O O . LYS A 1 316 ? 5.641 36.531 29.844 1 78 316 LYS A O 1
ATOM 2587 N N . TYR A 1 317 ? 7.785 36.594 29.203 1 81.31 317 TYR A N 1
ATOM 2588 C CA . TYR A 1 317 ? 7.895 38 29.547 1 81.31 317 TYR A CA 1
ATOM 2589 C C . TYR A 1 317 ? 7.891 38.875 28.297 1 81.31 317 TYR A C 1
ATOM 2591 O O . TYR A 1 317 ? 8.18 40.062 28.375 1 81.31 317 TYR A O 1
ATOM 2599 N N . PHE A 1 318 ? 7.578 38.25 27.266 1 89.12 318 PHE A N 1
ATOM 2600 C CA . PHE A 1 318 ? 7.551 39.062 26.047 1 89.12 318 PHE A CA 1
ATOM 2601 C C . PHE A 1 318 ? 6.383 40.031 26.078 1 89.12 318 PHE A C 1
ATOM 2603 O O . PHE A 1 318 ? 5.242 39.656 26.312 1 89.12 318 PHE A O 1
ATOM 2610 N N . PRO A 1 319 ? 6.652 41.312 25.828 1 91.88 319 PRO A N 1
ATOM 2611 C CA . PRO A 1 319 ? 5.598 42.312 25.906 1 91.88 319 PRO A CA 1
ATOM 2612 C C . PRO A 1 319 ? 4.754 42.375 24.641 1 91.88 319 PRO A C 1
ATOM 2614 O O . PRO A 1 319 ? 4.895 43.312 23.844 1 91.88 319 PRO A O 1
ATOM 2617 N N . TRP A 1 320 ? 3.861 41.5 24.516 1 92 320 TRP A N 1
ATOM 2618 C CA . TRP A 1 320 ? 2.947 41.5 23.375 1 92 320 TRP A CA 1
ATOM 2619 C C . TRP A 1 320 ? 2.135 42.812 23.344 1 92 320 TRP A C 1
ATOM 2621 O O . TRP A 1 320 ? 1.899 43.406 24.375 1 92 320 TRP A O 1
ATOM 2631 N N . LYS A 1 321 ? 1.706 43.188 22.156 1 94.19 321 LYS A N 1
ATOM 2632 C CA . LYS A 1 321 ? 0.879 44.375 21.969 1 94.19 321 LYS A CA 1
ATOM 2633 C C . LYS A 1 321 ? -0.465 44 21.344 1 94.19 321 LYS A C 1
ATOM 2635 O O . LYS A 1 321 ? -0.654 44.188 20.141 1 94.19 321 LYS A O 1
ATOM 2640 N N . PRO A 1 322 ? -1.38 43.625 22.281 1 94.56 322 PRO A N 1
ATOM 2641 C CA . PRO A 1 322 ? -2.709 43.344 21.734 1 94.56 322 PRO A CA 1
ATOM 2642 C C . PRO A 1 322 ? -3.387 44.562 21.141 1 94.56 322 PRO A C 1
ATOM 2644 O O . PRO A 1 322 ? -3.629 45.562 21.859 1 94.56 322 PRO A O 1
ATOM 2647 N N . ASP A 1 323 ? -3.555 44.594 19.828 1 96.25 323 ASP A N 1
ATOM 2648 C CA . ASP A 1 323 ? -4.184 45.688 19.094 1 96.25 323 ASP A CA 1
ATOM 2649 C C . ASP A 1 323 ? -5.258 45.156 18.141 1 96.25 323 ASP A C 1
ATOM 2651 O O . ASP A 1 323 ? -4.941 44.625 17.078 1 96.25 323 ASP A O 1
ATOM 2655 N N . GLN A 1 324 ? -6.48 45.469 18.438 1 96.12 324 GLN A N 1
ATOM 2656 C CA . GLN A 1 324 ? -7.609 44.938 17.672 1 96.12 324 GLN A CA 1
ATOM 2657 C C . GLN A 1 324 ? -7.652 45.531 16.266 1 96.12 324 GLN A C 1
ATOM 2659 O O . GLN A 1 324 ? -8.086 44.875 15.32 1 96.12 324 GLN A O 1
ATOM 2664 N N . THR A 1 325 ? -7.246 46.719 16.141 1 96.5 325 THR A N 1
ATOM 2665 C CA . THR A 1 325 ? -7.266 47.375 14.836 1 96.5 325 THR A CA 1
ATOM 2666 C C . THR A 1 325 ? -6.262 46.75 13.891 1 96.5 325 THR A C 1
ATOM 2668 O O . THR A 1 325 ? -6.586 46.469 12.734 1 96.5 325 THR A O 1
ATOM 2671 N N . ARG A 1 326 ? -5.031 46.562 14.383 1 96.94 326 ARG A N 1
ATOM 2672 C CA . ARG A 1 326 ? -4.008 45.906 13.578 1 96.94 326 ARG A CA 1
ATOM 2673 C C . ARG A 1 326 ? -4.391 44.469 13.281 1 96.94 326 ARG A C 1
ATOM 2675 O O . ARG A 1 326 ? -4.133 43.938 12.18 1 96.94 326 ARG A O 1
ATOM 2682 N N . PHE A 1 327 ? -4.992 43.844 14.266 1 97.81 327 PHE A N 1
ATOM 2683 C CA . PHE A 1 327 ? -5.438 42.469 14.078 1 97.81 327 PHE A CA 1
ATOM 2684 C C . PHE A 1 327 ? -6.508 42.375 13 1 97.81 327 PHE A C 1
ATOM 2686 O O . PHE A 1 327 ? -6.492 41.469 12.172 1 97.81 327 PHE A O 1
ATOM 2693 N N . LYS A 1 328 ? -7.426 43.281 12.984 1 97.75 328 LYS A N 1
ATOM 2694 C CA . LYS A 1 328 ? -8.477 43.312 11.977 1 97.75 328 LYS A CA 1
ATOM 2695 C C . LYS A 1 328 ? -7.902 43.531 10.586 1 97.75 328 LYS A C 1
ATOM 2697 O O . LYS A 1 328 ? -8.32 42.906 9.625 1 97.75 328 LYS A O 1
ATOM 2702 N N . ALA A 1 329 ? -6.988 44.438 10.469 1 97.62 329 ALA A N 1
ATOM 2703 C CA . ALA A 1 329 ? -6.328 44.688 9.188 1 97.62 329 ALA A CA 1
ATOM 2704 C C . ALA A 1 329 ? -5.621 43.438 8.68 1 97.62 329 ALA A C 1
ATOM 2706 O O . ALA A 1 329 ? -5.676 43.125 7.488 1 97.62 329 ALA A O 1
ATOM 2707 N N . TRP A 1 330 ? -4.965 42.781 9.578 1 98.25 330 TRP A N 1
ATOM 2708 C CA . TRP A 1 330 ? -4.266 41.531 9.258 1 98.25 330 TRP A CA 1
ATOM 2709 C C . TRP A 1 330 ? -5.246 40.469 8.797 1 98.25 330 TRP A C 1
ATOM 2711 O O . TRP A 1 330 ? -5.027 39.812 7.766 1 98.25 330 TRP A O 1
ATOM 2721 N N . ARG A 1 331 ? -6.352 40.312 9.453 1 97.56 331 ARG A N 1
ATOM 2722 C CA . ARG A 1 331 ? -7.355 39.281 9.133 1 97.56 331 ARG A CA 1
ATOM 2723 C C . ARG A 1 331 ? -7.996 39.562 7.777 1 97.56 331 ARG A C 1
ATOM 2725 O O . ARG A 1 331 ? -8.297 38.656 7.023 1 97.56 331 ARG A O 1
ATOM 2732 N N . GLN A 1 332 ? -8.109 40.844 7.441 1 96.81 332 GLN A N 1
ATOM 2733 C CA . GLN A 1 332 ? -8.836 41.219 6.234 1 96.81 332 GLN A CA 1
ATOM 2734 C C . GLN A 1 332 ? -7.887 41.375 5.047 1 96.81 332 GLN A C 1
ATOM 2736 O O . GLN A 1 332 ? -8.328 41.594 3.922 1 96.81 332 GLN A O 1
ATOM 2741 N N . GLY A 1 333 ? -6.723 41.219 5.27 1 97.69 333 GLY A N 1
ATOM 2742 C CA . GLY A 1 333 ? -5.762 41.438 4.199 1 97.69 333 GLY A CA 1
ATOM 2743 C C . GLY A 1 333 ? -5.676 42.875 3.752 1 97.69 333 GLY A C 1
ATOM 2744 O O . GLY A 1 333 ? -5.746 43.156 2.557 1 97.69 333 GLY A O 1
ATOM 2745 N N . GLN A 1 334 ? -5.559 43.75 4.734 1 97.56 334 GLN A N 1
ATOM 2746 C CA . GLN A 1 334 ? -5.461 45.188 4.488 1 97.56 334 GLN A CA 1
ATOM 2747 C C . GLN A 1 334 ? -4.266 45.781 5.223 1 97.56 334 GLN A C 1
ATOM 2749 O O . GLN A 1 334 ? -4.375 46.875 5.816 1 97.56 334 GLN A O 1
ATOM 2754 N N . THR A 1 335 ? -3.193 45.062 5.285 1 97.88 335 THR A N 1
ATOM 2755 C CA . THR A 1 335 ? -2.006 45.531 6.008 1 97.88 335 THR A CA 1
ATOM 2756 C C . THR A 1 335 ? -1.178 46.469 5.156 1 97.88 335 THR A C 1
ATOM 2758 O O . THR A 1 335 ? -0.324 47.188 5.68 1 97.88 335 THR A O 1
ATOM 2761 N N . GLY A 1 336 ? -1.393 46.469 3.863 1 97.62 336 GLY A N 1
ATOM 2762 C CA . GLY A 1 336 ? -0.599 47.281 2.951 1 97.62 336 GLY A CA 1
ATOM 2763 C C . GLY A 1 336 ? 0.602 46.531 2.391 1 97.62 336 GLY A C 1
ATOM 2764 O O . GLY A 1 336 ? 1.311 47.062 1.527 1 97.62 336 GLY A O 1
ATOM 2765 N N . TYR A 1 337 ? 0.871 45.375 2.812 1 98.19 337 TYR A N 1
ATOM 2766 C CA . TYR A 1 337 ? 1.907 44.5 2.264 1 98.19 337 TYR A CA 1
ATOM 2767 C C . TYR A 1 337 ? 1.303 43.438 1.353 1 98.19 337 TYR A C 1
ATOM 2769 O O . TYR A 1 337 ? 0.719 42.469 1.828 1 98.19 337 TYR A O 1
ATOM 2777 N N . PRO A 1 338 ? 1.523 43.531 0.06 1 98 338 PRO A N 1
ATOM 2778 C CA . PRO A 1 338 ? 0.777 42.75 -0.931 1 98 338 PRO A CA 1
ATOM 2779 C C . PRO A 1 338 ? 0.868 41.25 -0.687 1 98 338 PRO A C 1
ATOM 2781 O O . PRO A 1 338 ? -0.142 40.531 -0.766 1 98 338 PRO A O 1
ATOM 2784 N N . LEU A 1 339 ? 2.014 40.719 -0.399 1 97.75 339 LEU A N 1
ATOM 2785 C CA . LEU A 1 339 ? 2.168 39.281 -0.22 1 97.75 339 LEU A CA 1
ATOM 2786 C C . LEU A 1 339 ? 1.384 38.812 0.995 1 97.75 339 LEU A C 1
ATOM 2788 O O . LEU A 1 339 ? 0.753 37.75 0.952 1 97.75 339 LEU A O 1
ATOM 2792 N N . VAL A 1 340 ? 1.43 39.531 2.08 1 98.38 340 VAL A N 1
ATOM 2793 C CA . VAL A 1 340 ? 0.691 39.219 3.297 1 98.38 340 VAL A CA 1
ATOM 2794 C C . VAL A 1 340 ? -0.81 39.281 3.025 1 98.38 340 VAL A C 1
ATOM 2796 O O . VAL A 1 340 ? -1.557 38.375 3.375 1 98.38 340 VAL A O 1
ATOM 2799 N N . ASP A 1 341 ? -1.161 40.375 2.393 1 98.56 341 ASP A N 1
ATOM 2800 C CA . ASP A 1 341 ? -2.578 40.562 2.111 1 98.56 341 ASP A CA 1
ATOM 2801 C C . ASP A 1 341 ? -3.113 39.5 1.16 1 98.56 341 ASP A C 1
ATOM 2803 O O . ASP A 1 341 ? -4.238 39.031 1.326 1 98.56 341 ASP A O 1
ATOM 2807 N N . ALA A 1 342 ? -2.35 39.188 0.131 1 98 342 ALA A N 1
ATOM 2808 C CA . ALA A 1 342 ? -2.744 38.125 -0.78 1 98 342 ALA A CA 1
ATOM 2809 C C . ALA A 1 342 ? -2.947 36.812 -0.028 1 98 342 ALA A C 1
ATOM 2811 O O . ALA A 1 342 ? -3.902 36.062 -0.296 1 98 342 ALA A O 1
ATOM 2812 N N . GLY A 1 343 ? -2.086 36.5 0.887 1 97.69 343 GLY A N 1
ATOM 2813 C CA . GLY A 1 343 ? -2.197 35.281 1.683 1 97.69 343 GLY A CA 1
ATOM 2814 C C . GLY A 1 343 ? -3.459 35.25 2.525 1 97.69 343 GLY A C 1
ATOM 2815 O O . GLY A 1 343 ? -4.156 34.219 2.553 1 97.69 343 GLY A O 1
ATOM 2816 N N . MET A 1 344 ? -3.744 36.312 3.174 1 98.12 344 MET A N 1
ATOM 2817 C CA . MET A 1 344 ? -4.918 36.375 4.043 1 98.12 344 MET A CA 1
ATOM 2818 C C . MET A 1 344 ? -6.203 36.281 3.229 1 98.12 344 MET A C 1
ATOM 2820 O O . MET A 1 344 ? -7.164 35.656 3.652 1 98.12 344 MET A O 1
ATOM 2824 N N . ARG A 1 345 ? -6.207 36.875 2.09 1 97.12 345 ARG A N 1
ATOM 2825 C CA . ARG A 1 345 ? -7.387 36.812 1.236 1 97.12 345 ARG A CA 1
ATOM 2826 C C . ARG A 1 345 ? -7.566 35.438 0.618 1 97.12 345 ARG A C 1
ATOM 2828 O O . ARG A 1 345 ? -8.695 34.969 0.449 1 97.12 345 ARG A O 1
ATOM 2835 N N . GLU A 1 346 ? -6.477 34.844 0.223 1 94.94 346 GLU A N 1
ATOM 2836 C CA . GLU A 1 346 ? -6.551 33.469 -0.231 1 94.94 346 GLU A CA 1
ATOM 2837 C C . GLU A 1 346 ? -7.168 32.562 0.839 1 94.94 346 GLU A C 1
ATOM 2839 O O . GLU A 1 346 ? -8.062 31.766 0.547 1 94.94 346 GLU A O 1
ATOM 2844 N N . MET A 1 347 ? -6.68 32.688 2.016 1 95.19 347 MET A N 1
ATOM 2845 C CA . MET A 1 347 ? -7.145 31.875 3.135 1 95.19 347 MET A CA 1
ATOM 2846 C C . MET A 1 347 ? -8.641 32.062 3.352 1 95.19 347 MET A C 1
ATOM 2848 O O . MET A 1 347 ? -9.367 31.062 3.545 1 95.19 347 MET A O 1
ATOM 2852 N N . TRP A 1 348 ? -9.031 33.25 3.293 1 92.38 348 TRP A N 1
ATOM 2853 C CA . TRP A 1 348 ? -10.445 33.562 3.51 1 92.38 348 TRP A CA 1
ATOM 2854 C C . TRP A 1 348 ? -11.297 32.969 2.385 1 92.38 348 TRP A C 1
ATOM 2856 O O . TRP A 1 348 ? -12.391 32.469 2.629 1 92.38 348 TRP A O 1
ATOM 2866 N N . ALA A 1 349 ? -10.82 33 1.183 1 91.19 349 ALA A N 1
ATOM 2867 C CA . ALA A 1 349 ? -11.586 32.594 0.007 1 91.19 349 ALA A CA 1
ATOM 2868 C C . ALA A 1 349 ? -11.625 31.078 -0.14 1 91.19 349 ALA A C 1
ATOM 2870 O O . ALA A 1 349 ? -12.641 30.516 -0.548 1 91.19 349 ALA A O 1
ATOM 2871 N N . THR A 1 350 ? -10.539 30.422 0.131 1 91.88 350 THR A N 1
ATOM 2872 C CA . THR A 1 350 ? -10.43 29 -0.22 1 91.88 350 THR A CA 1
ATOM 2873 C C . THR A 1 350 ? -10.398 28.141 1.035 1 91.88 350 THR A C 1
ATOM 2875 O O . THR A 1 350 ? -10.586 26.922 0.958 1 91.88 350 THR A O 1
ATOM 2878 N N . GLY A 1 351 ? -10.117 28.766 2.162 1 93.88 351 GLY A N 1
ATOM 2879 C CA . GLY A 1 351 ? -9.953 28.016 3.395 1 93.88 351 GLY A CA 1
ATOM 2880 C C . GLY A 1 351 ? -8.617 27.297 3.49 1 93.88 351 GLY A C 1
ATOM 2881 O O . GLY A 1 351 ? -8.438 26.406 4.316 1 93.88 351 GLY A O 1
ATOM 2882 N N . TRP A 1 352 ? -7.781 27.625 2.627 1 94.38 352 TRP A N 1
ATOM 2883 C CA . TRP A 1 352 ? -6.469 26.984 2.566 1 94.38 352 TRP A CA 1
ATOM 2884 C C . TRP A 1 352 ? -5.406 27.969 2.092 1 94.38 352 TRP A C 1
ATOM 2886 O O . TRP A 1 352 ? -5.703 28.906 1.338 1 94.38 352 TRP A O 1
ATOM 2896 N N . VAL A 1 353 ? -4.195 27.812 2.6 1 94.19 353 VAL A N 1
ATOM 2897 C CA . VAL A 1 353 ? -3.092 28.656 2.166 1 94.19 353 VAL A CA 1
ATOM 2898 C C . VAL A 1 353 ? -1.799 27.844 2.117 1 94.19 353 VAL A C 1
ATOM 2900 O O . VAL A 1 353 ? -1.619 26.906 2.891 1 94.19 353 VAL A O 1
ATOM 2903 N N . HIS A 1 354 ? -0.96 28.203 1.206 1 93.56 354 HIS A N 1
ATOM 2904 C CA . HIS A 1 354 ? 0.344 27.562 1.046 1 93.56 354 HIS A CA 1
ATOM 2905 C C . HIS A 1 354 ? 1.183 27.703 2.312 1 93.56 354 HIS A C 1
ATOM 2907 O O . HIS A 1 354 ? 1.114 28.719 3 1 93.56 354 HIS A O 1
ATOM 2913 N N . ASN A 1 355 ? 1.989 26.688 2.586 1 92.81 355 ASN A N 1
ATOM 2914 C CA . ASN A 1 355 ? 2.76 26.656 3.826 1 92.81 355 ASN A CA 1
ATOM 2915 C C . ASN A 1 355 ? 3.693 27.859 3.93 1 92.81 355 ASN A C 1
ATOM 2917 O O . ASN A 1 355 ? 3.852 28.438 5.008 1 92.81 355 ASN A O 1
ATOM 2921 N N . LYS A 1 356 ? 4.336 28.188 2.859 1 93.19 356 LYS A N 1
ATOM 2922 C CA . LYS A 1 356 ? 5.238 29.328 2.879 1 93.19 356 LYS A CA 1
ATOM 2923 C C . LYS A 1 356 ? 4.488 30.625 3.203 1 93.19 356 LYS A C 1
ATOM 2925 O O . LYS A 1 356 ? 4.996 31.469 3.926 1 93.19 356 LYS A O 1
ATOM 2930 N N . ILE A 1 357 ? 3.359 30.75 2.65 1 95.31 357 ILE A N 1
ATOM 2931 C CA . ILE A 1 357 ? 2.545 31.938 2.91 1 95.31 357 ILE A CA 1
ATOM 2932 C C . ILE A 1 357 ? 2.086 31.938 4.367 1 95.31 357 ILE A C 1
ATOM 2934 O O . ILE A 1 357 ? 1.987 33 4.992 1 95.31 357 ILE A O 1
ATOM 2938 N N . ARG A 1 358 ? 1.797 30.734 4.938 1 95.62 358 ARG A N 1
ATOM 2939 C CA . ARG A 1 358 ? 1.441 30.641 6.348 1 95.62 358 ARG A CA 1
ATOM 2940 C C . ARG A 1 358 ? 2.549 31.203 7.23 1 95.62 358 ARG A C 1
ATOM 2942 O O . ARG A 1 358 ? 2.277 31.922 8.188 1 95.62 358 ARG A O 1
ATOM 2949 N N . VAL A 1 359 ? 3.729 30.859 6.898 1 94.75 359 VAL A N 1
ATOM 2950 C CA . VAL A 1 359 ? 4.875 31.312 7.672 1 94.75 359 VAL A CA 1
ATOM 2951 C C . VAL A 1 359 ? 5 32.812 7.566 1 94.75 359 VAL A C 1
ATOM 2953 O O . VAL A 1 359 ? 5.234 33.5 8.562 1 94.75 359 VAL A O 1
ATOM 2956 N N . ILE A 1 360 ? 4.781 33.344 6.379 1 96.25 360 ILE A N 1
ATOM 2957 C CA . ILE A 1 360 ? 4.957 34.75 6.113 1 96.25 360 ILE A CA 1
ATOM 2958 C C . ILE A 1 360 ? 3.883 35.562 6.848 1 96.25 360 ILE A C 1
ATOM 2960 O O . ILE A 1 360 ? 4.184 36.531 7.531 1 96.25 360 ILE A O 1
ATOM 2964 N N . VAL A 1 361 ? 2.664 35.125 6.754 1 97.62 361 VAL A N 1
ATOM 2965 C CA . VAL A 1 361 ? 1.565 35.875 7.363 1 97.62 361 VAL A CA 1
ATOM 2966 C C . VAL A 1 361 ? 1.642 35.75 8.883 1 97.62 361 VAL A C 1
ATOM 2968 O O . VAL A 1 361 ? 1.334 36.719 9.602 1 97.62 361 VAL A O 1
ATOM 2971 N N . ALA A 1 362 ? 2.021 34.625 9.367 1 96.62 362 ALA A N 1
ATOM 2972 C CA . ALA A 1 362 ? 2.176 34.438 10.805 1 96.62 362 ALA A CA 1
ATOM 2973 C C . ALA A 1 362 ? 3.328 35.281 11.352 1 96.62 362 ALA A C 1
ATOM 2975 O O . ALA A 1 362 ? 3.207 35.875 12.406 1 96.62 362 ALA A O 1
ATOM 2976 N N . SER A 1 363 ? 4.426 35.219 10.633 1 96.12 363 SER A N 1
ATOM 2977 C CA . SER A 1 363 ? 5.57 36.031 11.031 1 96.12 363 SER A CA 1
ATOM 2978 C C . SER A 1 363 ? 5.211 37.531 11.078 1 96.12 363 SER A C 1
ATOM 2980 O O . SER A 1 363 ? 5.668 38.25 11.953 1 96.12 363 SER A O 1
ATOM 2982 N N . PHE A 1 364 ? 4.441 38 10.102 1 97.62 364 PHE A N 1
ATOM 2983 C CA . PHE A 1 364 ? 4.012 39.375 10.055 1 97.62 364 PHE A CA 1
ATOM 2984 C C . PHE A 1 364 ? 3.186 39.75 11.281 1 97.62 364 PHE A C 1
ATOM 2986 O O . PHE A 1 364 ? 3.395 40.781 11.898 1 97.62 364 PHE A O 1
ATOM 2993 N N . SER A 1 365 ? 2.287 38.906 11.68 1 97 365 SER A N 1
ATOM 2994 C CA . SER A 1 365 ? 1.418 39.125 12.828 1 97 365 SER A CA 1
ATOM 2995 C C . SER A 1 365 ? 2.221 39.188 14.125 1 97 365 SER A C 1
ATOM 2997 O O . SER A 1 365 ? 2.027 40.094 14.938 1 97 365 SER A O 1
ATOM 2999 N N . VAL A 1 366 ? 3.197 38.312 14.297 1 94.81 366 VAL A N 1
ATOM 3000 C CA . VAL A 1 366 ? 3.902 38.125 15.562 1 94.81 366 VAL A CA 1
ATOM 3001 C C . VAL A 1 366 ? 5.07 39.125 15.648 1 94.81 366 VAL A C 1
ATOM 3003 O O . VAL A 1 366 ? 5.305 39.719 16.688 1 94.81 366 VAL A O 1
ATOM 3006 N N . LYS A 1 367 ? 5.777 39.25 14.57 1 95.31 367 LYS A N 1
ATOM 3007 C CA . LYS A 1 367 ? 7.043 39.969 14.641 1 95.31 367 LYS A CA 1
ATOM 3008 C C . LYS A 1 367 ? 6.871 41.438 14.188 1 95.31 367 LYS A C 1
ATOM 3010 O O . LYS A 1 367 ? 7.477 42.344 14.758 1 95.31 367 LYS A O 1
ATOM 3015 N N . PHE A 1 368 ? 6.082 41.656 13.141 1 96.31 368 PHE A N 1
ATOM 3016 C CA . PHE A 1 368 ? 5.863 43 12.656 1 96.31 368 PHE A CA 1
ATOM 3017 C C . PHE A 1 368 ? 4.871 43.75 13.547 1 96.31 368 PHE A C 1
ATOM 3019 O O . PHE A 1 368 ? 5.09 44.906 13.898 1 96.31 368 PHE A O 1
ATOM 3026 N N . LEU A 1 369 ? 3.795 43.062 13.883 1 97.06 369 LEU A N 1
ATOM 3027 C CA . LEU A 1 369 ? 2.705 43.719 14.594 1 97.06 369 LEU A CA 1
ATOM 3028 C C . LEU A 1 369 ? 2.781 43.438 16.094 1 97.06 369 LEU A C 1
ATOM 3030 O O . LEU A 1 369 ? 2.109 44.125 16.891 1 97.06 369 LEU A O 1
ATOM 3034 N N . LEU A 1 370 ? 3.576 42.438 16.562 1 96.06 370 LEU A N 1
ATOM 3035 C CA . LEU A 1 370 ? 3.787 42.062 17.953 1 96.06 370 LEU A CA 1
ATOM 3036 C C . LEU A 1 370 ? 2.477 41.625 18.594 1 96.06 370 LEU A C 1
ATOM 3038 O O . LEU A 1 370 ? 2.242 41.906 19.781 1 96.06 370 LEU A O 1
ATOM 3042 N N . LEU A 1 371 ? 1.603 41.094 17.797 1 95.69 371 LEU A N 1
ATOM 3043 C CA . LEU A 1 371 ? 0.361 40.531 18.328 1 95.69 371 LEU A CA 1
ATOM 3044 C C . LEU A 1 371 ? 0.608 39.188 19 1 95.69 371 LEU A C 1
ATOM 3046 O O . LEU A 1 371 ? 1.521 38.438 18.609 1 95.69 371 LEU A O 1
ATOM 3050 N N . PRO A 1 372 ? -0.168 38.844 20.047 1 93.25 372 PRO A N 1
ATOM 3051 C CA . PRO A 1 372 ? -0.039 37.5 20.625 1 93.25 372 PRO A CA 1
ATOM 3052 C C . PRO A 1 372 ? -0.291 36.406 19.609 1 93.25 372 PRO A C 1
ATOM 3054 O O . PRO A 1 372 ? -1.266 36.438 18.859 1 93.25 372 PRO A O 1
ATOM 3057 N N . TRP A 1 373 ? 0.58 35.406 19.594 1 92.81 373 TRP A N 1
ATOM 3058 C CA . TRP A 1 373 ? 0.496 34.344 18.594 1 92.81 373 TRP A CA 1
ATOM 3059 C C . TRP A 1 373 ? -0.8 33.562 18.75 1 92.81 373 TRP A C 1
ATOM 3061 O O . TRP A 1 373 ? -1.304 33 17.781 1 92.81 373 TRP A O 1
ATOM 3071 N N . GLN A 1 374 ? -1.423 33.531 19.938 1 92.31 374 GLN A N 1
ATOM 3072 C CA . GLN A 1 374 ? -2.666 32.812 20.203 1 92.31 374 GLN A CA 1
ATOM 3073 C C . GLN A 1 374 ? -3.812 33.375 19.359 1 92.31 374 GLN A C 1
ATOM 3075 O O . GLN A 1 374 ? -4.715 32.656 18.969 1 92.31 374 GLN A O 1
ATOM 3080 N N . TRP A 1 375 ? -3.744 34.75 19.094 1 94.75 375 TRP A N 1
ATOM 3081 C CA . TRP A 1 375 ? -4.773 35.375 18.266 1 94.75 375 TRP A CA 1
ATOM 3082 C C . TRP A 1 375 ? -4.746 34.812 16.844 1 94.75 375 TRP A C 1
ATOM 3084 O O . TRP A 1 375 ? -5.793 34.5 16.281 1 94.75 375 TRP A O 1
ATOM 3094 N N . GLY A 1 376 ? -3.543 34.75 16.344 1 95.44 376 GLY A N 1
ATOM 3095 C CA . GLY A 1 376 ? -3.389 34.219 15.008 1 95.44 376 GLY A CA 1
ATOM 3096 C C . GLY A 1 376 ? -3.766 32.75 14.898 1 95.44 376 GLY A C 1
ATOM 3097 O O . GLY A 1 376 ? -4.41 32.344 13.938 1 95.44 376 GLY A O 1
ATOM 3098 N N . MET A 1 377 ? -3.361 32 15.867 1 94.69 377 MET A N 1
ATOM 3099 C CA . MET A 1 377 ? -3.686 30.578 15.891 1 94.69 377 MET A CA 1
ATOM 3100 C C . MET A 1 377 ? -5.195 30.375 15.906 1 94.69 377 MET A C 1
ATOM 3102 O O . MET A 1 377 ? -5.711 29.5 15.211 1 94.69 377 MET A O 1
ATOM 3106 N N . LYS A 1 378 ? -5.883 31.141 16.734 1 94.75 378 LYS A N 1
ATOM 3107 C CA . LYS A 1 378 ? -7.34 31.047 16.781 1 94.75 378 LYS A CA 1
ATOM 3108 C C . LYS A 1 378 ? -7.969 31.406 15.445 1 94.75 378 LYS A C 1
ATOM 3110 O O . LYS A 1 378 ? -8.93 30.766 15.016 1 94.75 378 LYS A O 1
ATOM 3115 N N . TYR A 1 379 ? -7.445 32.406 14.797 1 96 379 TYR A N 1
ATOM 3116 C CA . TYR A 1 379 ? -7.961 32.781 13.484 1 96 379 TYR A CA 1
ATOM 3117 C C . TYR A 1 379 ? -7.777 31.641 12.484 1 96 379 TYR A C 1
ATOM 3119 O O . TYR A 1 379 ? -8.672 31.359 11.68 1 96 379 TYR A O 1
ATOM 3127 N N . PHE A 1 380 ? -6.562 31.047 12.477 1 96.88 380 PHE A N 1
ATOM 3128 C CA . PHE A 1 380 ? -6.309 29.891 11.609 1 96.88 380 PHE A CA 1
ATOM 3129 C C . PHE A 1 380 ? -7.301 28.781 11.891 1 96.88 380 PHE A C 1
ATOM 3131 O O . PHE A 1 380 ? -7.812 28.141 10.961 1 96.88 380 PHE A O 1
ATOM 3138 N N . TRP A 1 381 ? -7.625 28.531 13.148 1 95.75 381 TRP A N 1
ATOM 3139 C CA . TRP A 1 381 ? -8.57 27.5 13.57 1 95.75 381 TRP A CA 1
ATOM 3140 C C . TRP A 1 381 ? -9.953 27.75 12.961 1 95.75 381 TRP A C 1
ATOM 3142 O O . TRP A 1 381 ? -10.625 26.812 12.539 1 95.75 381 TRP A O 1
ATOM 3152 N N . ASP A 1 382 ? -10.273 28.969 12.852 1 94.69 382 ASP A N 1
ATOM 3153 C CA . ASP A 1 382 ? -11.625 29.344 12.43 1 94.69 382 ASP A CA 1
ATOM 3154 C C . ASP A 1 382 ? -11.734 29.375 10.906 1 94.69 382 ASP A C 1
ATOM 3156 O O . ASP A 1 382 ? -12.836 29.266 10.359 1 94.69 382 ASP A O 1
ATOM 3160 N N . THR A 1 383 ? -10.609 29.438 10.242 1 95.69 383 THR A N 1
ATOM 3161 C CA . THR A 1 383 ? -10.719 29.797 8.836 1 95.69 383 THR A CA 1
ATOM 3162 C C . THR A 1 383 ? -10.148 28.688 7.953 1 95.69 383 THR A C 1
ATOM 3164 O O . THR A 1 383 ? -10.414 28.641 6.75 1 95.69 383 THR A O 1
ATOM 3167 N N . LEU A 1 384 ? -9.398 27.797 8.422 1 96.81 384 LEU A N 1
ATOM 3168 C CA . LEU A 1 384 ? -8.711 26.828 7.59 1 96.81 384 LEU A CA 1
ATOM 3169 C C . LEU A 1 384 ? -9.5 25.516 7.512 1 96.81 384 LEU A C 1
ATOM 3171 O O . LEU A 1 384 ? -10.094 25.078 8.5 1 96.81 384 LEU A O 1
ATOM 3175 N N . LEU A 1 385 ? -9.438 24.906 6.348 1 96.44 385 LEU A N 1
ATOM 3176 C CA . LEU A 1 385 ? -10 23.578 6.141 1 96.44 385 LEU A CA 1
ATOM 3177 C C . LEU A 1 385 ? -9.219 22.531 6.93 1 96.44 385 LEU A C 1
ATOM 3179 O O . LEU A 1 385 ? -9.805 21.562 7.418 1 96.44 385 LEU A O 1
ATOM 3183 N N . ASP A 1 386 ? -7.938 22.719 6.973 1 96.62 386 ASP A N 1
ATOM 3184 C CA . ASP A 1 386 ? -7.035 21.797 7.656 1 96.62 386 ASP A CA 1
ATOM 3185 C C . ASP A 1 386 ? -6.629 22.328 9.023 1 96.62 386 ASP A C 1
ATOM 3187 O O . ASP A 1 386 ? -5.465 22.234 9.414 1 96.62 386 ASP A O 1
ATOM 3191 N N . ALA A 1 387 ? -7.566 22.984 9.656 1 96.06 387 ALA A N 1
ATOM 3192 C CA . ALA A 1 387 ? -7.297 23.5 10.992 1 96.06 387 ALA A CA 1
ATOM 3193 C C . ALA A 1 387 ? -6.93 22.359 11.953 1 96.06 387 ALA A C 1
ATOM 3195 O O . ALA A 1 387 ? -7.809 21.703 12.516 1 96.06 387 ALA A O 1
ATOM 3196 N N . ASP A 1 388 ? -5.691 22.172 12.102 1 95.25 388 ASP A N 1
ATOM 3197 C CA . ASP A 1 388 ? -5.098 21.141 12.961 1 95.25 388 ASP A CA 1
ATOM 3198 C C . ASP A 1 388 ? -4.402 21.766 14.164 1 95.25 388 ASP A C 1
ATOM 3200 O O . ASP A 1 388 ? -3.35 22.391 14.023 1 95.25 388 ASP A O 1
ATOM 3204 N N . LEU A 1 389 ? -4.953 21.578 15.273 1 94.25 389 LEU A N 1
ATOM 3205 C CA . LEU A 1 389 ? -4.477 22.234 16.484 1 94.25 389 LEU A CA 1
ATOM 3206 C C . LEU A 1 389 ? -2.994 21.953 16.719 1 94.25 389 LEU A C 1
ATOM 3208 O O . LEU A 1 389 ? -2.221 22.875 16.984 1 94.25 389 LEU A O 1
ATOM 3212 N N . GLU A 1 390 ? -2.613 20.719 16.609 1 96.19 390 GLU A N 1
ATOM 3213 C CA . GLU A 1 390 ? -1.235 20.328 16.906 1 96.19 390 GLU A CA 1
ATOM 3214 C C . GLU A 1 390 ? -0.271 20.922 15.875 1 96.19 390 GLU A C 1
ATOM 3216 O O . GLU A 1 390 ? 0.781 21.453 16.234 1 96.19 390 GLU A O 1
ATOM 3221 N N . SER A 1 391 ? -0.638 20.859 14.641 1 96 391 SER A N 1
ATOM 3222 C CA . SER A 1 391 ? 0.199 21.438 13.594 1 96 391 SER A CA 1
ATOM 3223 C C . SER A 1 391 ? 0.288 22.953 13.727 1 96 391 SER A C 1
ATOM 3225 O O . SER A 1 391 ? 1.348 23.547 13.5 1 96 391 SER A O 1
ATOM 3227 N N . ASP A 1 392 ? -0.815 23.562 14.047 1 95.12 392 ASP A N 1
ATOM 3228 C CA . ASP A 1 392 ? -0.833 25 14.211 1 95.12 392 ASP A CA 1
ATOM 3229 C C . ASP A 1 392 ? 0.003 25.438 15.414 1 95.12 392 ASP A C 1
ATOM 3231 O O . ASP A 1 392 ? 0.708 26.438 15.359 1 95.12 392 ASP A O 1
ATOM 3235 N N . VAL A 1 393 ? -0.129 24.703 16.453 1 93.62 393 VAL A N 1
ATOM 3236 C CA . VAL A 1 393 ? 0.675 25 17.641 1 93.62 393 VAL A CA 1
ATOM 3237 C C . VAL A 1 393 ? 2.158 24.969 17.266 1 93.62 393 VAL A C 1
ATOM 3239 O O . VAL A 1 393 ? 2.902 25.906 17.609 1 93.62 393 VAL A O 1
ATOM 3242 N N . LEU A 1 394 ? 2.527 23.953 16.594 1 94.44 394 LEU A N 1
ATOM 3243 C CA . LEU A 1 394 ? 3.928 23.828 16.219 1 94.44 394 LEU A CA 1
ATOM 3244 C C . LEU A 1 394 ? 4.352 24.969 15.305 1 94.44 394 LEU A C 1
ATOM 3246 O O . LEU A 1 394 ? 5.422 25.562 15.492 1 94.44 394 LEU A O 1
ATOM 3250 N N . GLY A 1 395 ? 3.557 25.281 14.336 1 94.69 395 GLY A N 1
ATOM 3251 C CA . GLY A 1 395 ? 3.875 26.344 13.398 1 94.69 395 GLY A CA 1
ATOM 3252 C C . GLY A 1 395 ? 4 27.703 14.047 1 94.69 395 GLY A C 1
ATOM 3253 O O . GLY A 1 395 ? 4.969 28.438 13.805 1 94.69 395 GLY A O 1
ATOM 3254 N N . TRP A 1 396 ? 3.07 28.078 14.852 1 93.69 396 TRP A N 1
ATOM 3255 C CA . TRP A 1 396 ? 3.061 29.406 15.484 1 93.69 396 TRP A CA 1
ATOM 3256 C C . TRP A 1 396 ? 4.18 29.516 16.516 1 93.69 396 TRP A C 1
ATOM 3258 O O . TRP A 1 396 ? 4.777 30.594 16.656 1 93.69 396 TRP A O 1
ATOM 3268 N N . GLN A 1 397 ? 4.445 28.422 17.156 1 91.12 397 GLN A N 1
ATOM 3269 C CA . GLN A 1 397 ? 5.559 28.438 18.109 1 91.12 397 GLN A CA 1
ATOM 3270 C C . GLN A 1 397 ? 6.898 28.5 17.375 1 91.12 397 GLN A C 1
ATOM 3272 O O . GLN A 1 397 ? 7.855 29.094 17.859 1 91.12 397 GLN A O 1
ATOM 3277 N N . TYR A 1 398 ? 6.922 27.859 16.266 1 91.69 398 TYR A N 1
ATOM 3278 C CA . TYR A 1 398 ? 8.109 27.891 15.414 1 91.69 398 TYR A CA 1
ATOM 3279 C C . TYR A 1 398 ? 8.445 29.312 15.008 1 91.69 398 TYR A C 1
ATOM 3281 O O . TYR A 1 398 ? 9.609 29.719 15 1 91.69 398 TYR A O 1
ATOM 3289 N N . ILE A 1 399 ? 7.469 30.109 14.711 1 91.81 399 ILE A N 1
ATOM 3290 C CA . ILE A 1 399 ? 7.645 31.453 14.188 1 91.81 399 ILE A CA 1
ATOM 3291 C C . ILE A 1 399 ? 7.914 32.438 15.336 1 91.81 399 ILE A C 1
ATOM 3293 O O . ILE A 1 399 ? 8.656 33.406 15.172 1 91.81 399 ILE A O 1
ATOM 3297 N N . SER A 1 400 ? 7.316 32.156 16.5 1 88.31 400 SER A N 1
ATOM 3298 C CA . SER A 1 400 ? 7.395 33.094 17.641 1 88.31 400 SER A CA 1
ATOM 3299 C C . SER A 1 400 ? 8.688 32.875 18.422 1 88.31 400 SER A C 1
ATOM 3301 O O . SER A 1 400 ? 8.93 33.594 19.406 1 88.31 400 SER A O 1
ATOM 3303 N N . GLY A 1 401 ? 9.477 31.891 17.984 1 84.19 401 GLY A N 1
ATOM 3304 C CA . GLY A 1 401 ? 10.727 31.641 18.688 1 84.19 401 GLY A CA 1
ATOM 3305 C C . GLY A 1 401 ? 10.539 30.828 19.969 1 84.19 401 GLY A C 1
ATOM 3306 O O . GLY A 1 401 ? 11.391 30.875 20.859 1 84.19 401 GLY A O 1
ATOM 3307 N N . SER A 1 402 ? 9.484 30.156 20.047 1 85.38 402 SER A N 1
ATOM 3308 C CA . SER A 1 402 ? 9.148 29.406 21.25 1 85.38 402 SER A CA 1
ATOM 3309 C C . SER A 1 402 ? 9.68 27.984 21.188 1 85.38 402 SER A C 1
ATOM 3311 O O . SER A 1 402 ? 9.523 27.203 22.141 1 85.38 402 SER A O 1
ATOM 3313 N N . LEU A 1 403 ? 10.25 27.594 20.062 1 87.5 403 LEU A N 1
ATOM 3314 C CA . LEU A 1 403 ? 10.852 26.281 19.891 1 87.5 403 LEU A CA 1
ATOM 3315 C C . LEU A 1 403 ? 12.375 26.391 19.812 1 87.5 403 LEU A C 1
ATOM 3317 O O . LEU A 1 403 ? 12.906 27.328 19.219 1 87.5 403 LEU A O 1
ATOM 3321 N N . PRO A 1 404 ? 13.07 25.391 20.391 1 83.88 404 PRO A N 1
ATOM 3322 C CA . PRO A 1 404 ? 14.539 25.453 20.344 1 83.88 404 PRO A CA 1
ATOM 3323 C C . PRO A 1 404 ? 15.086 25.484 18.922 1 83.88 404 PRO A C 1
ATOM 3325 O O . PRO A 1 404 ? 16.156 26.047 18.688 1 83.88 404 PRO A O 1
ATOM 3328 N N . ASP A 1 405 ? 14.375 24.828 18.031 1 86.69 405 ASP A N 1
ATOM 3329 C CA . ASP A 1 405 ? 14.844 24.781 16.641 1 86.69 405 ASP A CA 1
ATOM 3330 C C . ASP A 1 405 ? 13.977 25.656 15.742 1 86.69 405 ASP A C 1
ATOM 3332 O O . ASP A 1 405 ? 13.922 25.438 14.523 1 86.69 405 ASP A O 1
ATOM 3336 N N . GLY A 1 406 ? 13.266 26.594 16.281 1 85.25 406 GLY A N 1
ATOM 3337 C CA . GLY A 1 406 ? 12.445 27.5 15.5 1 85.25 406 GLY A CA 1
ATOM 3338 C C . GLY A 1 406 ? 13.195 28.734 15.023 1 85.25 406 GLY A C 1
ATOM 3339 O O . GLY A 1 406 ? 14.422 28.766 15.047 1 85.25 406 GLY A O 1
ATOM 3340 N N . HIS A 1 407 ? 12.43 29.625 14.492 1 85.62 407 HIS A N 1
ATOM 3341 C CA . HIS A 1 407 ? 12.992 30.922 14.086 1 85.62 407 HIS A CA 1
ATOM 3342 C C . HIS A 1 407 ? 13.5 31.703 15.297 1 85.62 407 HIS A C 1
ATOM 3344 O O . HIS A 1 407 ? 12.852 31.734 16.344 1 85.62 407 HIS A O 1
ATOM 3350 N N . GLU A 1 408 ? 14.609 32.281 15.055 1 86.81 408 GLU A N 1
ATOM 3351 C CA . GLU A 1 408 ? 15.07 33.219 16.094 1 86.81 408 GLU A CA 1
ATOM 3352 C C . GLU A 1 408 ? 14.094 34.375 16.266 1 86.81 408 GLU A C 1
ATOM 3354 O O . GLU A 1 408 ? 13.539 34.875 15.289 1 86.81 408 GLU A O 1
ATOM 3359 N N . LEU A 1 409 ? 13.914 34.75 17.469 1 85.12 409 LEU A N 1
ATOM 3360 C CA . LEU A 1 409 ? 12.945 35.812 17.781 1 85.12 409 LEU A CA 1
ATOM 3361 C C . LEU A 1 409 ? 13.312 37.125 17.078 1 85.12 409 LEU A C 1
ATOM 3363 O O . LEU A 1 409 ? 12.43 37.875 16.672 1 85.12 409 LEU A O 1
ATOM 3367 N N . GLU A 1 410 ? 14.562 37.281 16.828 1 88.75 410 GLU A N 1
ATOM 3368 C CA . GLU A 1 410 ? 15.047 38.531 16.25 1 88.75 410 GLU A CA 1
ATOM 3369 C C . GLU A 1 410 ? 14.922 38.531 14.727 1 88.75 410 GLU A C 1
ATOM 3371 O O . GLU A 1 410 ? 14.969 39.594 14.086 1 88.75 410 GLU A O 1
ATOM 3376 N N . ARG A 1 411 ? 14.664 37.375 14.234 1 90 411 ARG A N 1
ATOM 3377 C CA . ARG A 1 411 ? 14.609 37.25 12.781 1 90 411 ARG A CA 1
ATOM 3378 C C . ARG A 1 411 ? 13.336 37.875 12.227 1 90 411 ARG A C 1
ATOM 3380 O O . ARG A 1 411 ? 12.227 37.406 12.539 1 90 411 ARG A O 1
ATOM 3387 N N . LEU A 1 412 ? 13.477 38.938 11.5 1 92.75 412 LEU A N 1
ATOM 3388 C CA . LEU A 1 412 ? 12.359 39.594 10.844 1 92.75 412 LEU A CA 1
ATOM 3389 C C . LEU A 1 412 ? 12.555 39.625 9.328 1 92.75 412 LEU A C 1
ATOM 3391 O O . LEU A 1 412 ? 13.352 40.406 8.812 1 92.75 412 LEU A O 1
ATOM 3395 N N . ASP A 1 413 ? 11.805 38.812 8.656 1 91.69 413 ASP A N 1
ATOM 3396 C CA . ASP A 1 413 ? 11.891 38.75 7.203 1 91.69 413 ASP A CA 1
ATOM 3397 C C . ASP A 1 413 ? 10.953 39.75 6.547 1 91.69 413 ASP A C 1
ATOM 3399 O O . ASP A 1 413 ? 9.758 39.781 6.84 1 91.69 413 ASP A O 1
ATOM 3403 N N . CYS A 1 414 ? 11.523 40.5 5.691 1 94 414 CYS A N 1
ATOM 3404 C CA . CYS A 1 414 ? 10.75 41.531 5 1 94 414 CYS A CA 1
ATOM 3405 C C . CYS A 1 414 ? 9.812 40.906 3.975 1 94 414 CYS A C 1
ATOM 3407 O O . CYS A 1 414 ? 10.258 40.156 3.088 1 94 414 CYS A O 1
ATOM 3409 N N . PRO A 1 415 ? 8.5 41.219 4.078 1 95.5 415 PRO A N 1
ATOM 3410 C CA . PRO A 1 415 ? 7.539 40.625 3.156 1 95.5 415 PRO A CA 1
ATOM 3411 C C . PRO A 1 415 ? 7.82 40.969 1.696 1 95.5 415 PRO A C 1
ATOM 3413 O O . PRO A 1 415 ? 7.559 40.156 0.806 1 95.5 415 PRO A O 1
ATOM 3416 N N . GLU A 1 416 ? 8.383 42.156 1.468 1 94.06 416 GLU A N 1
ATOM 3417 C CA . GLU A 1 416 ? 8.742 42.562 0.111 1 94.06 416 GLU A CA 1
ATOM 3418 C C . GLU A 1 416 ? 9.805 41.625 -0.479 1 94.06 416 GLU A C 1
ATOM 3420 O O . GLU A 1 416 ? 9.672 41.156 -1.614 1 94.06 416 GLU A O 1
ATOM 3425 N N . VAL A 1 417 ? 10.781 41.406 0.317 1 95.19 417 VAL A N 1
ATOM 3426 C CA . VAL A 1 417 ? 11.875 40.531 -0.124 1 95.19 417 VAL A CA 1
ATOM 3427 C C . VAL A 1 417 ? 11.359 39.125 -0.329 1 95.19 417 VAL A C 1
ATOM 3429 O O . VAL A 1 417 ? 11.727 38.438 -1.303 1 95.19 417 VAL A O 1
ATOM 3432 N N . GLN A 1 418 ? 10.516 38.688 0.551 1 95.31 418 GLN A N 1
ATOM 3433 C CA . GLN A 1 418 ? 9.914 37.375 0.426 1 95.31 418 GLN A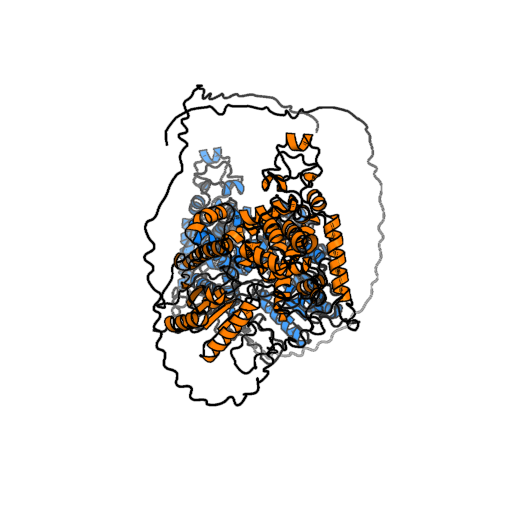 CA 1
ATOM 3434 C C . GLN A 1 418 ? 9.047 37.281 -0.827 1 95.31 418 GLN A C 1
ATOM 3436 O O . GLN A 1 418 ? 8.992 36.219 -1.471 1 95.31 418 GLN A O 1
ATOM 3441 N N . GLY A 1 419 ? 8.391 38.312 -1.129 1 94.88 419 GLY A N 1
ATOM 3442 C CA . GLY A 1 419 ? 7.582 38.344 -2.338 1 94.88 419 GLY A CA 1
ATOM 3443 C C . GLY A 1 419 ? 8.391 38.125 -3.602 1 94.88 419 GLY A C 1
ATOM 3444 O O . GLY A 1 419 ? 7.988 37.344 -4.465 1 94.88 419 GLY A O 1
ATOM 3445 N N . PHE A 1 420 ? 9.547 38.75 -3.65 1 94.31 420 PHE A N 1
ATOM 3446 C CA . PHE A 1 420 ? 10.414 38.625 -4.812 1 94.31 420 PHE A CA 1
ATOM 3447 C C . PHE A 1 420 ? 10.969 37.188 -4.898 1 94.31 420 PHE A C 1
ATOM 3449 O O . PHE A 1 420 ? 11.203 36.688 -5.992 1 94.31 420 PHE A O 1
ATOM 3456 N N . LYS A 1 421 ? 11.117 36.594 -3.799 1 94.06 421 LYS A N 1
ATOM 3457 C CA . LYS A 1 421 ? 11.727 35.281 -3.736 1 94.06 421 LYS A CA 1
ATOM 3458 C C . LYS A 1 421 ? 10.719 34.188 -4.094 1 94.06 421 LYS A C 1
ATOM 3460 O O . LYS A 1 421 ? 11.039 33.281 -4.844 1 94.06 421 LYS A O 1
ATOM 3465 N N . PHE A 1 422 ? 9.477 34.312 -3.609 1 93.88 422 PHE A N 1
ATOM 3466 C CA . PHE A 1 422 ? 8.539 33.188 -3.695 1 93.88 422 PHE A CA 1
ATOM 3467 C C . PHE A 1 422 ? 7.445 33.469 -4.719 1 93.88 422 PHE A C 1
ATOM 3469 O O . PHE A 1 422 ? 6.719 32.562 -5.133 1 93.88 422 PHE A O 1
ATOM 3476 N N . ASP A 1 423 ? 7.289 34.688 -5.098 1 95 423 ASP A N 1
ATOM 3477 C CA . ASP A 1 423 ? 6.387 35.125 -6.152 1 95 423 ASP A CA 1
ATOM 3478 C C . ASP A 1 423 ? 7.09 36.125 -7.094 1 95 423 ASP A C 1
ATOM 3480 O O . ASP A 1 423 ? 6.637 37.25 -7.273 1 95 423 ASP A O 1
ATOM 3484 N N . PRO A 1 424 ? 8.039 35.625 -7.789 1 93.44 424 PRO A N 1
ATOM 3485 C CA . PRO A 1 424 ? 8.891 36.531 -8.57 1 93.44 424 PRO A CA 1
ATOM 3486 C C . PRO A 1 424 ? 8.133 37.219 -9.703 1 93.44 424 PRO A C 1
ATOM 3488 O O . PRO A 1 424 ? 8.453 38.344 -10.047 1 93.44 424 PRO A O 1
ATOM 3491 N N . ASP A 1 425 ? 7.156 36.625 -10.25 1 93.62 425 ASP A N 1
ATOM 3492 C CA . ASP A 1 425 ? 6.434 37.188 -11.383 1 93.62 425 ASP A CA 1
ATOM 3493 C C . ASP A 1 425 ? 5.203 37.969 -10.914 1 93.62 425 ASP A C 1
ATOM 3495 O O . ASP A 1 425 ? 4.551 38.625 -11.703 1 93.62 425 ASP A O 1
ATOM 3499 N N . GLY A 1 426 ? 4.863 37.844 -9.586 1 95.44 426 GLY A N 1
ATOM 3500 C CA . GLY A 1 426 ? 3.752 38.594 -9 1 95.44 426 GLY A CA 1
ATOM 3501 C C . GLY A 1 426 ? 2.402 37.969 -9.305 1 95.44 426 GLY A C 1
ATOM 3502 O O . GLY A 1 426 ? 1.36 38.562 -9.031 1 95.44 426 GLY A O 1
ATOM 3503 N N . ASP A 1 427 ? 2.371 36.781 -9.898 1 94.56 427 ASP A N 1
ATOM 3504 C CA . ASP A 1 427 ? 1.128 36.156 -10.328 1 94.56 427 ASP A CA 1
ATOM 3505 C C . ASP A 1 427 ? 0.234 35.812 -9.133 1 94.56 427 ASP A C 1
ATOM 3507 O O . ASP A 1 427 ? -0.989 35.969 -9.211 1 94.56 427 ASP A O 1
ATOM 3511 N N . TYR A 1 428 ? 0.881 35.438 -8.117 1 95.5 428 TYR A N 1
ATOM 3512 C CA . TYR A 1 428 ? 0.128 35.094 -6.914 1 95.5 428 TYR A CA 1
ATOM 3513 C C . TYR A 1 428 ? -0.57 36.312 -6.332 1 95.5 428 TYR A C 1
ATOM 3515 O O . TYR A 1 428 ? -1.76 36.25 -6.012 1 95.5 428 TYR A O 1
ATOM 3523 N N . VAL A 1 429 ? 0.152 37.406 -6.18 1 97.25 429 VAL A N 1
ATOM 3524 C CA . VAL A 1 429 ? -0.394 38.656 -5.633 1 97.25 429 VAL A CA 1
ATOM 3525 C C . VAL A 1 429 ? -1.501 39.156 -6.547 1 97.25 429 VAL A C 1
ATOM 3527 O O . VAL A 1 429 ? -2.559 39.594 -6.07 1 97.25 429 VAL A O 1
ATOM 3530 N N . ARG A 1 430 ? -1.281 39.094 -7.844 1 96.75 430 ARG A N 1
ATOM 3531 C CA . ARG A 1 430 ? -2.273 39.594 -8.797 1 96.75 430 ARG A CA 1
ATOM 3532 C C . ARG A 1 430 ? -3.553 38.75 -8.727 1 96.75 430 ARG A C 1
ATOM 3534 O O . ARG A 1 430 ? -4.652 39.281 -8.906 1 96.75 430 ARG A O 1
ATOM 3541 N N . GLN A 1 431 ? -3.443 37.562 -8.422 1 95 431 GLN A N 1
ATOM 3542 C CA . GLN A 1 431 ? -4.586 36.656 -8.352 1 95 431 GLN A CA 1
ATOM 3543 C C . GLN A 1 431 ? -5.496 37 -7.18 1 95 431 GLN A C 1
ATOM 3545 O O . GLN A 1 431 ? -6.723 36.969 -7.305 1 95 431 GLN A O 1
ATOM 3550 N N . TRP A 1 432 ? -4.891 37.406 -6.082 1 96.31 432 TRP A N 1
ATOM 3551 C CA . TRP A 1 432 ? -5.695 37.562 -4.871 1 96.31 432 TRP A CA 1
ATOM 3552 C C . TRP A 1 432 ? -5.918 39.031 -4.523 1 96.31 432 TRP A C 1
ATOM 3554 O O . TRP A 1 432 ? -6.719 39.344 -3.641 1 96.31 432 TRP A O 1
ATOM 3564 N N . LEU A 1 433 ? -5.168 39.875 -5.191 1 97.25 433 LEU A N 1
ATOM 3565 C CA . LEU A 1 433 ? -5.367 41.312 -5.066 1 97.25 433 LEU A CA 1
ATOM 3566 C C . LEU A 1 433 ? -5.664 41.938 -6.426 1 97.25 433 LEU A C 1
ATOM 3568 O O . LEU A 1 433 ? -4.801 42.562 -7.02 1 97.25 433 LEU A O 1
ATOM 3572 N N . PRO A 1 434 ? -6.863 41.844 -6.773 1 95.38 434 PRO A N 1
ATOM 3573 C CA . PRO A 1 434 ? -7.219 42.344 -8.109 1 95.38 434 PRO A CA 1
ATOM 3574 C C . PRO A 1 434 ? -6.918 43.812 -8.289 1 95.38 434 PRO A C 1
ATOM 3576 O O . PRO A 1 434 ? -6.66 44.281 -9.406 1 95.38 434 PRO A O 1
ATOM 3579 N N . GLU A 1 435 ? -6.934 44.594 -7.227 1 95.38 435 GLU A N 1
ATOM 3580 C CA . GLU A 1 435 ? -6.637 46.031 -7.32 1 95.38 435 GLU A CA 1
ATOM 3581 C C . GLU A 1 435 ? -5.191 46.25 -7.754 1 95.38 435 GLU A C 1
ATOM 3583 O O . GLU A 1 435 ? -4.855 47.344 -8.25 1 95.38 435 GLU A O 1
ATOM 3588 N N . LEU A 1 436 ? -4.324 45.25 -7.613 1 96.31 436 LEU A N 1
ATOM 3589 C CA . LEU A 1 436 ? -2.922 45.406 -7.988 1 96.31 436 LEU A CA 1
ATOM 3590 C C . LEU A 1 436 ? -2.633 44.688 -9.297 1 96.31 436 LEU A C 1
ATOM 3592 O O . LEU A 1 436 ? -1.472 44.5 -9.672 1 96.31 436 LEU A O 1
ATOM 3596 N N . ALA A 1 437 ? -3.619 44.25 -10.062 1 95.62 437 ALA A N 1
ATOM 3597 C CA . ALA A 1 437 ? -3.477 43.375 -11.234 1 95.62 437 ALA A CA 1
ATOM 3598 C C . ALA A 1 437 ? -2.654 44.094 -12.32 1 95.62 437 ALA A C 1
ATOM 3600 O O . ALA A 1 437 ? -1.918 43.438 -13.062 1 95.62 437 ALA A O 1
ATOM 3601 N N . ARG A 1 438 ? -2.721 45.375 -12.359 1 95 438 ARG A N 1
ATOM 3602 C CA . ARG A 1 438 ? -2.076 46.094 -13.453 1 95 438 ARG A CA 1
ATOM 3603 C C . ARG A 1 438 ? -0.749 46.719 -13 1 95 438 ARG A C 1
ATOM 3605 O O . ARG A 1 438 ? -0.045 47.344 -13.789 1 95 438 ARG A O 1
ATOM 3612 N N . VAL A 1 439 ? -0.406 46.5 -11.766 1 96.56 439 VAL A N 1
ATOM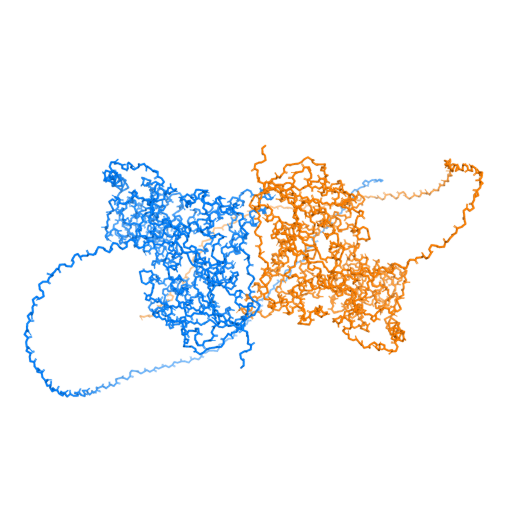 3613 C CA . VAL A 1 439 ? 0.865 47.031 -11.266 1 96.56 439 VAL A CA 1
ATOM 3614 C C . VAL A 1 439 ? 2.018 46.219 -11.859 1 96.56 439 VAL A C 1
ATOM 3616 O O . VAL A 1 439 ? 1.982 45 -11.859 1 96.56 439 VAL A O 1
ATOM 3619 N N . PRO A 1 440 ? 2.982 46.906 -12.336 1 96.31 440 PRO A N 1
ATOM 3620 C CA . PRO A 1 440 ? 4.137 46.188 -12.883 1 96.31 440 PRO A CA 1
ATOM 3621 C C . PRO A 1 440 ? 4.836 45.312 -11.844 1 96.31 440 PRO A C 1
ATOM 3623 O O . PRO A 1 440 ? 4.836 45.656 -10.656 1 96.31 440 PRO A O 1
ATOM 3626 N N . THR A 1 441 ? 5.473 44.219 -12.281 1 96.12 441 THR A N 1
ATOM 3627 C CA . THR A 1 441 ? 6.102 43.219 -11.438 1 96.12 441 THR A CA 1
ATOM 3628 C C . THR A 1 441 ? 7.164 43.844 -10.547 1 96.12 441 THR A C 1
ATOM 3630 O O . THR A 1 441 ? 7.355 43.406 -9.406 1 96.12 441 THR A O 1
ATOM 3633 N N . GLU A 1 442 ? 7.785 44.875 -11.039 1 95 442 GLU A N 1
ATOM 3634 C CA . GLU A 1 442 ? 8.875 45.5 -10.305 1 95 442 GLU A CA 1
ATOM 3635 C C . GLU A 1 442 ? 8.367 46.156 -9.016 1 95 442 GLU A C 1
ATOM 3637 O O . GLU A 1 442 ? 9.109 46.281 -8.047 1 95 442 GLU A O 1
ATOM 3642 N N . TRP A 1 443 ? 7.117 46.531 -9.008 1 96.31 443 TRP A N 1
ATOM 3643 C CA . TRP A 1 443 ? 6.605 47.312 -7.891 1 96.31 443 TRP A CA 1
ATOM 3644 C C . TRP A 1 443 ? 5.512 46.531 -7.145 1 96.31 443 TRP A C 1
ATOM 3646 O O . TRP A 1 443 ? 4.992 47.031 -6.137 1 96.31 443 TRP A O 1
ATOM 3656 N N . ILE A 1 444 ? 5.191 45.375 -7.578 1 96.75 444 ILE A N 1
ATOM 3657 C CA . ILE A 1 444 ? 3.988 44.688 -7.133 1 96.75 444 ILE A CA 1
ATOM 3658 C C . ILE A 1 444 ? 4.109 44.344 -5.652 1 96.75 444 ILE A C 1
ATOM 3660 O O . ILE A 1 444 ? 3.104 44.281 -4.938 1 96.75 444 ILE A O 1
ATOM 3664 N N . HIS A 1 445 ? 5.324 44.156 -5.129 1 97.31 445 HIS A N 1
ATOM 3665 C CA . HIS A 1 445 ? 5.508 43.75 -3.738 1 97.31 445 HIS A CA 1
ATOM 3666 C C . HIS A 1 445 ? 5.746 44.969 -2.842 1 97.31 445 HIS A C 1
ATOM 3668 O O . HIS A 1 445 ? 5.812 44.812 -1.618 1 97.31 445 HIS A O 1
ATOM 3674 N N . HIS A 1 446 ? 5.934 46.094 -3.393 1 96.19 446 HIS A N 1
ATOM 3675 C CA . HIS A 1 446 ? 6.07 47.344 -2.666 1 96.19 446 HIS A CA 1
ATOM 3676 C C . HIS A 1 446 ? 5.492 48.5 -3.463 1 96.19 446 HIS A C 1
ATOM 3678 O O . HIS A 1 446 ? 6.207 49.469 -3.781 1 96.19 446 HIS A O 1
ATOM 3684 N N . PRO A 1 447 ? 4.211 48.438 -3.643 1 95.75 447 PRO A N 1
ATOM 3685 C CA . PRO A 1 447 ? 3.576 49.438 -4.512 1 95.75 447 PRO A CA 1
ATOM 3686 C C . PRO A 1 447 ? 3.658 50.875 -3.943 1 95.75 447 PRO A C 1
ATOM 3688 O O . PRO A 1 447 ? 3.529 51.844 -4.688 1 95.75 447 PRO A O 1
ATOM 3691 N N . TRP A 1 448 ? 3.875 51.031 -2.693 1 94.12 448 TRP A N 1
ATOM 3692 C CA . TRP A 1 448 ? 3.969 52.375 -2.064 1 94.12 448 TRP A CA 1
ATOM 3693 C C . TRP A 1 448 ? 5.223 53.094 -2.525 1 94.12 448 TRP A C 1
ATOM 3695 O O . TRP A 1 448 ? 5.328 54.312 -2.371 1 94.12 448 TRP A O 1
ATOM 3705 N N . ASP A 1 449 ? 6.176 52.406 -3.047 1 94.31 449 ASP A N 1
ATOM 3706 C CA . ASP A 1 449 ? 7.41 53 -3.539 1 94.31 449 ASP A CA 1
ATOM 3707 C C . ASP A 1 449 ? 7.316 53.312 -5.031 1 94.31 449 ASP A C 1
ATOM 3709 O O . ASP A 1 449 ? 8.234 53.875 -5.613 1 94.31 449 ASP A O 1
ATOM 3713 N N . ALA A 1 450 ? 6.234 52.969 -5.691 1 95.38 450 ALA A N 1
ATOM 3714 C CA . ALA A 1 450 ? 6.098 53.156 -7.133 1 95.38 450 ALA A CA 1
ATOM 3715 C C . ALA A 1 450 ? 5.895 54.625 -7.477 1 95.38 450 ALA A C 1
ATOM 3717 O O . ALA A 1 450 ? 5.242 55.344 -6.73 1 95.38 450 ALA A O 1
ATOM 3718 N N . PRO A 1 451 ? 6.422 55.031 -8.633 1 95.75 451 PRO A N 1
ATOM 3719 C CA . PRO A 1 451 ? 6.203 56.406 -9.07 1 95.75 451 PRO A CA 1
ATOM 3720 C C . PRO A 1 451 ? 4.73 56.719 -9.336 1 95.75 451 PRO A C 1
ATOM 3722 O O . PRO A 1 451 ? 3.98 55.844 -9.766 1 95.75 451 PRO A O 1
ATOM 3725 N N . PRO A 1 452 ? 4.398 57.969 -9.164 1 94.62 452 PRO A N 1
ATOM 3726 C CA . PRO A 1 452 ? 2.998 58.375 -9.344 1 94.62 452 PRO A CA 1
ATOM 3727 C C . PRO A 1 452 ? 2.471 58.031 -10.742 1 94.62 452 PRO A C 1
ATOM 3729 O O . PRO A 1 452 ? 1.301 57.688 -10.891 1 94.62 452 PRO A O 1
ATOM 3732 N N . ALA A 1 453 ? 3.305 58.094 -11.68 1 95.06 453 ALA A N 1
ATOM 3733 C CA . ALA A 1 453 ? 2.895 57.812 -13.055 1 95.06 453 ALA A CA 1
ATOM 3734 C C . ALA A 1 453 ? 2.508 56.344 -13.211 1 95.06 453 ALA A C 1
ATOM 3736 O O . ALA A 1 453 ? 1.555 56.031 -13.922 1 95.06 453 ALA A O 1
ATOM 3737 N N . VAL A 1 454 ? 3.275 55.531 -12.539 1 95.38 454 VAL A N 1
ATOM 3738 C CA . VAL A 1 454 ? 3.033 54.094 -12.594 1 95.38 454 VAL A CA 1
ATOM 3739 C C . VAL A 1 454 ? 1.731 53.781 -11.875 1 95.38 454 VAL A C 1
ATOM 3741 O O . VAL A 1 454 ? 0.938 52.938 -12.352 1 95.38 454 VAL A O 1
ATOM 3744 N N . LEU A 1 455 ? 1.502 54.375 -10.742 1 95.31 455 LEU A N 1
ATOM 3745 C CA . LEU A 1 455 ? 0.294 54.156 -9.953 1 95.31 455 LEU A CA 1
ATOM 3746 C C . LEU A 1 455 ? -0.946 54.594 -10.719 1 95.31 455 LEU A C 1
ATOM 3748 O O . LEU A 1 455 ? -1.963 53.906 -10.727 1 95.31 455 LEU A O 1
ATOM 3752 N N . LYS A 1 456 ? -0.854 55.719 -11.375 1 94.5 456 LYS A N 1
ATOM 3753 C CA . LYS A 1 456 ? -1.967 56.25 -12.164 1 94.5 456 LYS A CA 1
ATOM 3754 C C . LYS A 1 456 ? -2.291 55.312 -13.336 1 94.5 456 LYS A C 1
ATOM 3756 O O . LYS A 1 456 ? -3.463 55.062 -13.633 1 94.5 456 LYS A O 1
ATOM 3761 N N . ALA A 1 457 ? -1.223 54.938 -13.883 1 94.94 457 ALA A N 1
ATOM 3762 C CA . ALA A 1 457 ? -1.401 54.031 -15.031 1 94.94 457 ALA A CA 1
ATOM 3763 C C . ALA A 1 457 ? -2.055 52.719 -14.602 1 94.94 457 ALA A C 1
ATOM 3765 O O . ALA A 1 457 ? -2.818 52.125 -15.367 1 94.94 457 ALA A O 1
ATOM 3766 N N . ALA A 1 458 ? -1.745 52.25 -13.438 1 94.94 458 ALA A N 1
ATOM 3767 C CA . ALA A 1 458 ? -2.275 51 -12.914 1 94.94 458 ALA A CA 1
ATOM 3768 C C . ALA A 1 458 ? -3.639 51.219 -12.266 1 94.94 458 ALA A C 1
ATOM 3770 O O . ALA A 1 458 ? -4.305 50.25 -11.875 1 94.94 458 ALA A O 1
ATOM 3771 N N . GLY A 1 459 ? -4.051 52.469 -12.148 1 94.19 459 GLY A N 1
ATOM 3772 C CA . GLY A 1 459 ? -5.312 52.781 -11.492 1 94.19 459 GLY A CA 1
ATOM 3773 C C . GLY A 1 459 ? -5.285 52.531 -9.992 1 94.19 459 GLY A C 1
ATOM 3774 O O . GLY A 1 459 ? -6.297 52.156 -9.398 1 94.19 459 GLY A O 1
ATOM 3775 N N . LEU A 1 460 ? -4.102 52.625 -9.461 1 93.56 460 LEU A N 1
ATOM 3776 C CA . LEU A 1 460 ? -3.912 52.375 -8.047 1 93.56 460 LEU A CA 1
ATOM 3777 C C . LEU A 1 460 ? -3.721 53.656 -7.262 1 93.56 460 LEU A C 1
ATOM 3779 O O . LEU A 1 460 ? -2.908 54.5 -7.645 1 93.56 460 LEU A O 1
ATOM 3783 N N . GLU A 1 461 ? -4.535 53.844 -6.273 1 93.69 461 GLU A N 1
ATOM 3784 C CA . GLU A 1 461 ? -4.367 54.938 -5.32 1 93.69 461 GLU A CA 1
ATOM 3785 C C . GLU A 1 461 ? -4.125 54.406 -3.91 1 93.69 461 GLU A C 1
ATOM 3787 O O . GLU A 1 461 ? -5.07 54.062 -3.199 1 93.69 461 GLU A O 1
ATOM 3792 N N . ILE A 1 462 ? -2.914 54.5 -3.465 1 93.44 462 ILE A N 1
ATOM 3793 C CA . ILE A 1 462 ? -2.516 54.031 -2.152 1 93.44 462 ILE A CA 1
ATOM 3794 C C . ILE A 1 462 ? -3.234 54.812 -1.062 1 93.44 462 ILE A C 1
ATOM 3796 O O . ILE A 1 462 ? -3.225 56.031 -1.072 1 93.44 462 ILE A O 1
ATOM 3800 N N . GLY A 1 463 ? -3.914 54.094 -0.161 1 91.94 463 GLY A N 1
ATOM 3801 C CA . GLY A 1 463 ? -4.703 54.75 0.88 1 91.94 463 GLY A CA 1
ATOM 3802 C C . GLY A 1 463 ? -6.188 54.781 0.574 1 91.94 463 GLY A C 1
ATOM 3803 O O . GLY A 1 463 ? -7.008 55 1.463 1 91.94 463 GLY A O 1
ATOM 3804 N N . LEU A 1 464 ? -6.551 54.5 -0.635 1 91.94 464 LEU A N 1
ATOM 3805 C CA . LEU A 1 464 ? -7.949 54.5 -1.049 1 91.94 464 LEU A CA 1
ATOM 3806 C C . LEU A 1 464 ? -8.375 53.094 -1.507 1 91.94 464 LEU A C 1
ATOM 3808 O O . LEU A 1 464 ? -8.922 52.344 -0.723 1 91.94 464 LEU A O 1
ATOM 3812 N N . ASN A 1 465 ? -7.805 52.688 -2.676 1 92.69 465 ASN A N 1
ATOM 3813 C CA . ASN A 1 465 ? -8.219 51.375 -3.146 1 92.69 465 ASN A CA 1
ATOM 3814 C C . ASN A 1 465 ? -7.281 50.281 -2.635 1 92.69 465 ASN A C 1
ATOM 3816 O O . ASN A 1 465 ? -7.629 49.094 -2.662 1 92.69 465 ASN A O 1
ATOM 3820 N N . TYR A 1 466 ? -6.16 50.656 -2.135 1 95.94 466 TYR A N 1
ATOM 3821 C CA . TYR A 1 466 ? -5.27 49.781 -1.409 1 95.94 466 TYR A CA 1
ATOM 3822 C C . TYR A 1 466 ? -4.598 50.5 -0.245 1 95.94 466 TYR A C 1
ATOM 3824 O O . TYR A 1 466 ? -4.172 51.625 -0.382 1 95.94 466 TYR A O 1
ATOM 3832 N N . PRO A 1 467 ? -4.48 49.906 0.791 1 96.69 467 PRO A N 1
ATOM 3833 C CA . PRO A 1 467 ? -3.998 50.594 1.982 1 96.69 467 PRO A CA 1
ATOM 3834 C C . PRO A 1 467 ? -2.494 50.844 1.947 1 96.69 467 PRO A C 1
ATOM 3836 O O . PRO A 1 467 ? -1.758 50.125 1.265 1 96.69 467 PRO A O 1
ATOM 3839 N N . LYS A 1 468 ? -2.102 51.906 2.719 1 95.94 468 LYS A N 1
ATOM 3840 C CA . LYS A 1 468 ? -0.684 52.125 3.004 1 95.94 468 LYS A CA 1
ATOM 3841 C C . LYS A 1 468 ? -0.164 51.062 3.986 1 95.94 468 LYS A C 1
ATOM 3843 O O . LYS A 1 468 ? -0.93 50.531 4.785 1 95.94 468 LYS A O 1
ATOM 3848 N N . PRO A 1 469 ? 1.162 50.844 3.912 1 96.88 469 PRO A N 1
ATOM 3849 C CA . PRO A 1 469 ? 1.697 49.875 4.891 1 96.88 469 PRO A CA 1
ATOM 3850 C C . PRO A 1 469 ? 1.341 50.25 6.328 1 96.88 469 PRO A C 1
ATOM 3852 O O . PRO A 1 469 ? 1.528 51.406 6.738 1 96.88 469 PRO A O 1
ATOM 3855 N N . ILE A 1 470 ? 0.817 49.375 7.039 1 97 470 ILE A N 1
ATOM 3856 C CA . ILE A 1 470 ? 0.3 49.594 8.383 1 97 470 ILE A CA 1
ATOM 3857 C C . ILE A 1 470 ? 1.452 49.906 9.336 1 97 470 ILE A C 1
ATOM 3859 O O . ILE A 1 470 ? 1.253 50.562 10.367 1 97 470 ILE A O 1
ATOM 3863 N N . ILE A 1 471 ? 2.621 49.438 9 1 96.5 471 ILE A N 1
ATOM 3864 C CA . ILE A 1 471 ? 3.832 49.719 9.766 1 96.5 471 ILE A CA 1
ATOM 3865 C C . ILE A 1 471 ? 5.047 49.688 8.844 1 96.5 471 ILE A C 1
ATOM 3867 O O . ILE A 1 471 ? 5.113 48.875 7.914 1 96.5 471 ILE A O 1
ATOM 3871 N N . ASP A 1 472 ? 5.906 50.656 9.094 1 95.06 472 ASP A N 1
ATOM 3872 C CA . ASP A 1 472 ? 7.152 50.656 8.336 1 95.06 472 ASP A CA 1
ATOM 3873 C C . ASP A 1 472 ? 8.094 49.562 8.805 1 95.06 472 ASP A C 1
ATOM 3875 O O . ASP A 1 472 ? 8.148 49.25 10 1 95.06 472 ASP A O 1
ATOM 3879 N N . VAL A 1 473 ? 8.859 49 7.891 1 95.06 473 VAL A N 1
ATOM 3880 C CA . VAL A 1 473 ? 9.727 47.875 8.172 1 95.06 473 VAL A CA 1
ATOM 3881 C C . VAL A 1 473 ? 10.742 48.25 9.25 1 95.06 473 VAL A C 1
ATOM 3883 O O . VAL A 1 473 ? 11.008 47.438 10.156 1 95.06 473 VAL A O 1
ATOM 3886 N N . GLU A 1 474 ? 11.305 49.406 9.078 1 95 474 GLU A N 1
ATOM 3887 C CA . GLU A 1 474 ? 12.32 49.844 10.047 1 95 474 GLU A CA 1
ATOM 3888 C C . GLU A 1 474 ? 11.711 50.031 11.43 1 95 474 GLU A C 1
ATOM 3890 O O . GLU A 1 474 ? 12.336 49.719 12.438 1 95 474 GLU A O 1
ATOM 3895 N N . LEU A 1 475 ? 10.578 50.594 11.406 1 95.81 475 LEU A N 1
ATOM 3896 C CA . LEU A 1 475 ? 9.883 50.781 12.672 1 95.81 475 LEU A CA 1
ATOM 3897 C C . LEU A 1 475 ? 9.539 49.438 13.312 1 95.81 475 LEU A C 1
ATOM 3899 O O . LEU A 1 475 ? 9.633 49.281 14.531 1 95.81 475 LEU A O 1
ATOM 3903 N N . ALA A 1 476 ? 9.07 48.531 12.523 1 96.5 476 ALA A N 1
ATOM 3904 C CA . ALA A 1 476 ? 8.766 47.219 13.023 1 96.5 476 ALA A CA 1
ATOM 3905 C C . ALA A 1 476 ? 10 46.562 13.641 1 96.5 476 ALA A C 1
ATOM 3907 O O . ALA A 1 476 ? 9.914 45.906 14.688 1 96.5 476 ALA A O 1
ATOM 3908 N N . ARG A 1 477 ? 11.117 46.688 13.008 1 96.19 477 ARG A N 1
ATOM 3909 C CA . ARG A 1 477 ? 12.375 46.156 13.5 1 96.19 477 ARG A CA 1
ATOM 3910 C C . ARG A 1 477 ? 12.758 46.75 14.844 1 96.19 477 ARG A C 1
ATOM 3912 O O . ARG A 1 477 ? 13.211 46.062 15.742 1 96.19 477 ARG A O 1
ATOM 3919 N N . GLU A 1 478 ? 12.594 48 14.906 1 96.38 478 GLU A N 1
ATOM 3920 C CA . GLU A 1 478 ? 12.914 48.719 16.141 1 96.38 478 GLU A CA 1
ATOM 3921 C C . GLU A 1 478 ? 12 48.25 17.281 1 96.38 478 GLU A C 1
ATOM 3923 O O . GLU A 1 478 ? 12.469 48.031 18.406 1 96.38 478 GLU A O 1
ATOM 3928 N N . ARG A 1 479 ? 10.805 48.188 16.984 1 95.88 479 ARG A N 1
ATOM 3929 C CA . ARG A 1 479 ? 9.836 47.781 18 1 95.88 479 ARG A CA 1
ATOM 3930 C C . ARG A 1 479 ? 10.109 46.375 18.469 1 95.88 479 ARG A C 1
ATOM 3932 O O . ARG A 1 479 ? 9.961 46.062 19.656 1 95.88 479 ARG A O 1
ATOM 3939 N N . LEU A 1 480 ? 10.414 45.531 17.562 1 95.06 480 LEU A N 1
ATOM 3940 C CA . LEU A 1 480 ? 10.734 44.156 17.922 1 95.06 480 LEU A CA 1
ATOM 3941 C C . LEU A 1 480 ? 11.977 44.094 18.812 1 95.06 480 LEU A C 1
ATOM 3943 O O . LEU A 1 480 ? 12.008 43.375 19.797 1 95.06 480 LEU A O 1
ATOM 3947 N N . SER A 1 481 ? 12.977 44.844 18.422 1 95.62 481 SER A N 1
ATOM 3948 C CA . SER A 1 481 ? 14.203 44.906 19.203 1 95.62 481 SER A CA 1
ATOM 3949 C C . SER A 1 481 ? 13.938 45.438 20.609 1 95.62 481 SER A C 1
ATOM 3951 O O . SER A 1 481 ? 14.508 44.938 21.578 1 95.62 481 SER A O 1
ATOM 3953 N N . GLU A 1 482 ? 13.164 46.375 20.672 1 95.06 482 GLU A N 1
ATOM 3954 C CA . GLU A 1 482 ? 12.797 46.906 21.969 1 95.06 482 GLU A CA 1
ATOM 3955 C C . GLU A 1 482 ? 12.039 45.906 22.812 1 95.06 482 GLU A C 1
ATOM 3957 O O . GLU A 1 482 ? 12.258 45.812 24.016 1 95.06 482 GLU A O 1
ATOM 3962 N N . ALA A 1 483 ? 11.109 45.281 22.203 1 93.69 483 ALA A N 1
ATOM 3963 C CA . ALA A 1 483 ? 10.336 44.281 22.906 1 93.69 483 ALA A CA 1
ATOM 3964 C C . ALA A 1 483 ? 11.234 43.156 23.438 1 93.69 483 ALA A C 1
ATOM 3966 O O . ALA A 1 483 ? 11.047 42.688 24.562 1 93.69 483 ALA A O 1
ATOM 3967 N N . ILE A 1 484 ? 12.211 42.75 22.656 1 91.62 484 ILE A N 1
ATOM 3968 C CA . ILE A 1 484 ? 13.148 41.688 23.047 1 91.62 484 ILE A CA 1
ATOM 3969 C C . ILE A 1 484 ? 14.008 42.188 24.203 1 91.62 484 ILE A C 1
ATOM 3971 O O . ILE A 1 484 ? 14.258 41.438 25.156 1 91.62 484 ILE A O 1
ATOM 3975 N N . SER A 1 485 ? 14.43 43.375 24.125 1 91.56 485 SER A N 1
ATOM 3976 C CA . SER A 1 485 ? 15.227 43.969 25.188 1 91.56 485 SER A CA 1
ATOM 3977 C C . SER A 1 485 ? 14.438 44 26.5 1 91.56 485 SER A C 1
ATOM 3979 O O . SER A 1 485 ? 14.977 43.719 27.562 1 91.56 485 SER A O 1
ATOM 3981 N N . THR A 1 486 ? 13.273 44.375 26.375 1 90.75 486 THR A N 1
ATOM 3982 C CA . THR A 1 486 ? 12.398 44.438 27.547 1 90.75 486 THR A CA 1
ATOM 3983 C C . THR A 1 486 ? 12.211 43.031 28.156 1 90.75 486 THR A C 1
ATOM 3985 O O . THR A 1 486 ? 12.195 42.906 29.375 1 90.75 486 THR A O 1
ATOM 3988 N N . MET A 1 487 ? 12.008 42.094 27.312 1 87.19 487 MET A N 1
ATOM 3989 C CA . MET A 1 487 ? 11.836 40.719 27.75 1 87.19 487 MET A CA 1
ATOM 3990 C C . MET A 1 487 ? 13.078 40.25 28.484 1 87.19 487 MET A C 1
ATOM 3992 O O . MET A 1 487 ? 12.977 39.594 29.516 1 87.19 487 MET A O 1
ATOM 3996 N N . GLN A 1 488 ? 14.227 40.562 27.969 1 84.31 488 GLN A N 1
ATOM 3997 C CA . GLN A 1 488 ? 15.484 40.125 28.578 1 84.31 488 GLN A CA 1
ATOM 3998 C C . GLN A 1 488 ? 15.711 40.812 29.906 1 84.31 488 GLN A C 1
ATOM 4000 O O . GLN A 1 488 ? 16.281 40.219 30.828 1 84.31 488 GLN A O 1
ATOM 4005 N N . ALA A 1 489 ? 15.266 41.969 29.984 1 82.94 489 ALA A N 1
ATOM 4006 C CA . ALA A 1 489 ? 15.422 42.719 31.219 1 82.94 489 ALA A CA 1
ATOM 4007 C C . ALA A 1 489 ? 14.484 42.188 32.312 1 82.94 489 ALA A C 1
ATOM 4009 O O . ALA A 1 489 ? 14.805 42.281 33.5 1 82.94 489 ALA A O 1
ATOM 4010 N N . ALA A 1 490 ? 13.414 41.844 31.938 1 78 490 ALA A N 1
ATOM 4011 C CA . ALA A 1 490 ? 12.398 41.375 32.875 1 78 490 ALA A CA 1
ATOM 4012 C C . ALA A 1 490 ? 12.711 39.969 33.344 1 78 490 ALA A C 1
ATOM 4014 O O . ALA A 1 490 ? 12.234 39.531 34.406 1 78 490 ALA A O 1
ATOM 4015 N N . ALA A 1 491 ? 13.477 39.219 32.656 1 70.5 491 ALA A N 1
ATOM 4016 C CA . ALA A 1 491 ? 13.805 37.844 33.062 1 70.5 491 ALA A CA 1
ATOM 4017 C C . ALA A 1 491 ? 14.734 37.812 34.25 1 70.5 491 ALA A C 1
ATOM 4019 O O . ALA A 1 491 ? 15.664 38.625 34.344 1 70.5 491 ALA A O 1
ATOM 4020 N N . PRO A 1 492 ? 14.242 37.375 35.562 1 62.25 492 PRO A N 1
ATOM 4021 C CA . PRO A 1 492 ? 15.078 37.375 36.75 1 62.25 492 PRO A CA 1
ATOM 4022 C C . PRO A 1 492 ? 16.516 36.938 36.469 1 62.25 492 PRO A C 1
ATOM 4024 O O . PRO A 1 492 ? 16.75 36.125 35.562 1 62.25 492 PRO A O 1
ATOM 4027 N N . ALA A 1 493 ? 17.547 37.844 37 1 52.16 493 ALA A N 1
ATOM 4028 C CA . ALA A 1 493 ? 19 37.719 36.906 1 52.16 493 ALA A CA 1
ATOM 4029 C C . ALA A 1 493 ? 19.406 36.25 37.031 1 52.16 493 ALA A C 1
ATOM 4031 O O . ALA A 1 493 ? 20.406 35.812 36.438 1 52.16 493 ALA A O 1
ATOM 4032 N N . ASP A 1 494 ? 18.969 35.625 37.969 1 48.25 494 ASP A N 1
ATOM 4033 C CA . ASP A 1 494 ? 19.469 34.312 38.375 1 48.25 494 ASP A CA 1
ATOM 4034 C C . ASP A 1 494 ? 19.172 33.281 37.281 1 48.25 494 ASP A C 1
ATOM 4036 O O . ASP A 1 494 ? 19.656 32.125 37.344 1 48.25 494 ASP A O 1
ATOM 4040 N N . ASN A 1 495 ? 18.156 33.438 36.531 1 43.91 495 ASN A N 1
ATOM 4041 C CA . ASN A 1 495 ? 17.984 32.438 35.469 1 43.91 495 ASN A CA 1
ATOM 4042 C C . ASN A 1 495 ? 18.375 33.031 34.094 1 43.91 495 ASN A C 1
ATOM 4044 O O . ASN A 1 495 ? 17.531 33.562 33.406 1 43.91 495 ASN A O 1
ATOM 4048 N N . PRO A 1 496 ? 19.625 33.562 34.094 1 38.5 496 PRO A N 1
ATOM 4049 C CA . PRO A 1 496 ? 20.047 34.094 32.812 1 38.5 496 PRO A CA 1
ATOM 4050 C C . PRO A 1 496 ? 19.391 33.375 31.625 1 38.5 496 PRO A C 1
ATOM 4052 O O . PRO A 1 496 ? 19.062 32.188 31.734 1 38.5 496 PRO A O 1
ATOM 4055 N N . ILE A 1 497 ? 18.656 34.125 30.859 1 39.72 497 ILE A N 1
ATOM 4056 C CA . ILE A 1 497 ? 18.125 33.625 29.594 1 39.72 497 ILE A CA 1
ATOM 4057 C C . ILE A 1 497 ? 19.156 32.75 28.906 1 39.72 497 ILE A C 1
ATOM 4059 O O . ILE A 1 497 ? 20.094 33.25 28.266 1 39.72 497 ILE A O 1
ATOM 4063 N N . ALA A 1 498 ? 19.969 32.062 29.484 1 35.53 498 ALA A N 1
ATOM 4064 C CA . ALA A 1 498 ? 20.688 31.109 28.641 1 35.53 498 ALA A CA 1
ATOM 4065 C C . ALA A 1 498 ? 19.812 30.641 27.484 1 35.53 498 ALA A C 1
ATOM 4067 O O . ALA A 1 498 ? 18.625 30.359 27.656 1 35.53 498 ALA A O 1
ATOM 4068 N N . ASN A 1 499 ? 19.969 31.234 26.297 1 39.69 499 ASN A N 1
ATOM 4069 C CA . ASN A 1 499 ? 19.484 30.719 25.031 1 39.69 499 ASN A CA 1
ATOM 4070 C C . ASN A 1 499 ? 18.922 29.297 25.172 1 39.69 499 ASN A C 1
ATOM 4072 O O . ASN A 1 499 ? 18.656 28.625 24.172 1 39.69 499 ASN A O 1
ATOM 4076 N N . ASP A 1 500 ? 19.328 28.547 26.172 1 39.94 500 ASP A N 1
ATOM 4077 C CA . ASP A 1 500 ? 19.312 27.078 26.219 1 39.94 500 ASP A CA 1
ATOM 4078 C C . ASP A 1 500 ? 17.891 26.547 26.375 1 39.94 500 ASP A C 1
ATOM 4080 O O . ASP A 1 500 ? 16.984 27.297 26.766 1 39.94 500 ASP A O 1
ATOM 4084 N N . GLU A 1 501 ? 17.688 25.109 26.234 1 49.28 501 GLU A N 1
ATOM 4085 C CA . GLU A 1 501 ? 16.781 23.984 26.109 1 49.28 501 GLU A CA 1
ATOM 4086 C C . GLU A 1 501 ? 15.852 23.891 27.328 1 49.28 501 GLU A C 1
ATOM 4088 O O . GLU A 1 501 ? 15.406 22.797 27.688 1 49.28 501 GLU A O 1
ATOM 4093 N N . VAL A 1 502 ? 15.758 25.062 28.109 1 48.66 502 VAL A N 1
ATOM 4094 C CA . VAL A 1 502 ? 14.969 24.719 29.297 1 48.66 502 VAL A CA 1
ATOM 4095 C C . VAL A 1 502 ? 13.477 24.734 28.938 1 48.66 502 VAL A C 1
ATOM 4097 O O . VAL A 1 502 ? 12.93 25.781 28.562 1 48.66 502 VAL A O 1
ATOM 4100 N N . VAL A 1 503 ? 13 23.672 28.531 1 54.44 503 VAL A N 1
ATOM 4101 C CA . VAL A 1 503 ? 11.57 23.391 28.359 1 54.44 503 VAL A CA 1
ATOM 4102 C C . VAL A 1 503 ? 10.852 23.594 29.688 1 54.44 503 VAL A C 1
ATOM 4104 O O . VAL A 1 503 ? 11.438 23.406 30.75 1 54.44 503 VAL A O 1
ATOM 4107 N N . PHE A 1 504 ? 9.938 24.453 29.828 1 47.91 504 PHE A N 1
ATOM 4108 C CA . PHE A 1 504 ? 9.148 24.578 31.031 1 47.91 504 PHE A CA 1
ATOM 4109 C C . PHE A 1 504 ? 9.125 23.25 31.812 1 47.91 504 PHE A C 1
ATOM 4111 O O . PHE A 1 504 ? 8.875 22.203 31.234 1 47.91 504 PHE A O 1
ATOM 4118 N N . GLU A 1 505 ? 10.281 23 32.594 1 43.91 505 GLU A N 1
ATOM 4119 C CA . GLU A 1 505 ? 10.297 21.828 33.5 1 43.91 505 GLU A CA 1
ATOM 4120 C C . GLU A 1 505 ? 8.906 21.531 34.031 1 43.91 505 GLU A C 1
ATOM 4122 O O . GLU A 1 505 ? 8.305 22.375 34.719 1 43.91 505 GLU A O 1
ATOM 4127 N N . ASN A 1 506 ? 8.141 20.969 33.312 1 38.47 506 ASN A N 1
ATOM 4128 C CA . ASN A 1 506 ? 7.059 20.344 34.062 1 38.47 506 ASN A CA 1
ATOM 4129 C C . ASN A 1 506 ? 7.582 19.547 35.25 1 38.47 506 ASN A C 1
ATOM 4131 O O . ASN A 1 506 ? 7.988 18.391 35.094 1 38.47 506 ASN A O 1
ATOM 4135 N N . SER A 1 507 ? 8.5 19.922 36.188 1 34.88 507 SER A N 1
ATOM 4136 C CA . SER A 1 507 ? 8.578 19.156 37.438 1 34.88 507 SER A CA 1
ATOM 4137 C C . SER A 1 507 ? 7.285 18.406 37.688 1 34.88 507 SER A C 1
ATOM 4139 O O . SER A 1 507 ? 7.289 17.391 38.406 1 34.88 507 SER A O 1
ATOM 4141 N N . GLU A 1 508 ? 6.176 19.047 37.625 1 33.09 508 GLU A N 1
ATOM 4142 C CA . GLU A 1 508 ? 4.895 18.438 37.969 1 33.09 508 GLU A CA 1
ATOM 4143 C C . GLU A 1 508 ? 4.477 17.438 36.875 1 33.09 508 GLU A C 1
ATOM 4145 O O . GLU A 1 508 ? 3.6 16.594 37.094 1 33.09 508 GLU A O 1
ATOM 4150 N N . CYS A 1 509 ? 4.801 17.703 35.75 1 32.28 509 CYS A N 1
ATOM 4151 C CA . CYS A 1 509 ? 4.359 16.781 34.719 1 32.28 509 CYS A CA 1
ATOM 4152 C C . CYS A 1 509 ? 5.379 15.664 34.5 1 32.28 509 CYS A C 1
ATOM 4154 O O . CYS A 1 509 ? 5.516 15.141 33.406 1 32.28 509 CYS A O 1
ATOM 4156 N N . ASN A 1 510 ? 6.504 15.617 35.281 1 31.92 510 ASN A N 1
ATOM 4157 C CA . ASN A 1 510 ? 7.215 14.359 35.062 1 31.92 510 ASN A CA 1
ATOM 4158 C C . ASN A 1 510 ? 6.258 13.18 35 1 31.92 510 ASN A C 1
ATOM 4160 O O . ASN A 1 510 ? 5.574 12.867 35.969 1 31.92 510 ASN A O 1
ATOM 4164 N N . GLY A 1 511 ? 5.695 13.008 33.906 1 33.09 511 GLY A N 1
ATOM 4165 C CA . GLY A 1 511 ? 4.781 11.977 33.438 1 33.09 511 GLY A CA 1
ATOM 4166 C C . GLY A 1 511 ? 5.172 10.586 33.906 1 33.09 511 GLY A C 1
ATOM 4167 O O . GLY A 1 511 ? 6.137 10.008 33.406 1 33.09 511 GLY A O 1
ATOM 4168 N N . HIS A 1 512 ? 5.293 10.359 35.156 1 32.41 512 HIS A N 1
ATOM 4169 C CA . HIS A 1 512 ? 5.047 8.953 35.469 1 32.41 512 HIS A CA 1
ATOM 4170 C C . HIS A 1 512 ? 3.9 8.406 34.625 1 32.41 512 HIS A C 1
ATOM 4172 O O . HIS A 1 512 ? 2.799 8.961 34.625 1 32.41 512 HIS A O 1
ATOM 4178 N N . LEU A 1 513 ? 4.172 8.055 33.375 1 36.5 513 LEU A N 1
ATOM 4179 C CA . LEU A 1 513 ? 3.193 7.211 32.688 1 36.5 513 LEU A CA 1
ATOM 4180 C C . LEU A 1 513 ? 2.391 6.391 33.688 1 36.5 513 LEU A C 1
ATOM 4182 O O . LEU A 1 513 ? 2.965 5.703 34.562 1 36.5 513 LEU A O 1
ATOM 4186 N N . VAL A 1 514 ? 1.358 6.965 34.219 1 35.81 514 VAL A N 1
ATOM 4187 C CA . VAL A 1 514 ? 0.532 6.078 35.031 1 35.81 514 VAL A CA 1
ATOM 4188 C C . VAL A 1 514 ? 0.482 4.691 34.375 1 35.81 514 VAL A C 1
ATOM 4190 O O . VAL A 1 514 ? -0.006 4.531 33.281 1 35.81 514 VAL A O 1
ATOM 4193 N N . THR A 1 515 ? 1.508 3.889 34.625 1 33.28 515 THR A N 1
ATOM 4194 C CA . THR A 1 515 ? 1.316 2.486 34.281 1 33.28 515 THR A CA 1
ATOM 4195 C C . THR A 1 515 ? -0.056 1.997 34.719 1 33.28 515 THR A C 1
ATOM 4197 O O . THR A 1 515 ? -0.41 2.129 35.906 1 33.28 515 THR A O 1
ATOM 4200 N N . PRO A 1 516 ? -0.975 1.937 33.844 1 33.62 516 PRO A N 1
ATOM 4201 C CA . PRO A 1 516 ? -2.184 1.305 34.406 1 33.62 516 PRO A CA 1
ATOM 4202 C C . PRO A 1 516 ? -1.873 0.162 35.344 1 33.62 516 PRO A C 1
ATOM 4204 O O . PRO A 1 516 ? -0.826 -0.481 35.25 1 33.62 516 PRO A O 1
ATOM 4207 N N . ASN A 1 517 ? -2.281 0.278 36.594 1 29.89 517 ASN A N 1
ATOM 4208 C CA . ASN A 1 517 ? -2.227 -0.867 37.5 1 29.89 517 ASN A CA 1
ATOM 4209 C C . ASN A 1 517 ? -2.473 -2.178 36.75 1 29.89 517 ASN A C 1
ATOM 4211 O O . ASN A 1 517 ? -3.426 -2.289 35.969 1 29.89 517 ASN A O 1
ATOM 4215 N N . ALA A 1 518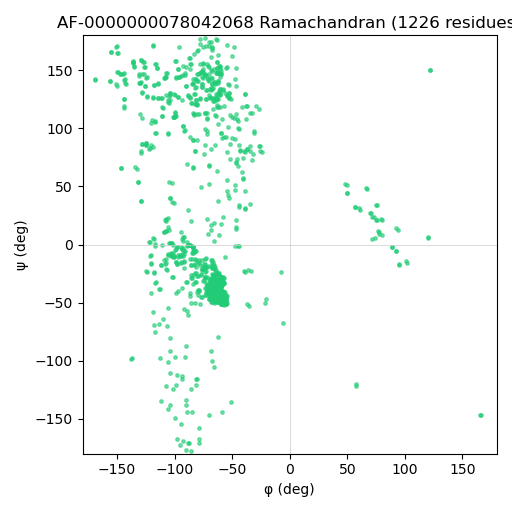 ? -1.532 -2.992 36.656 1 35.25 518 ALA A N 1
ATOM 4216 C CA . ALA A 1 518 ? -1.427 -4.348 36.094 1 35.25 518 ALA A CA 1
ATOM 4217 C C . ALA A 1 518 ? -2.713 -5.133 36.344 1 35.25 518 ALA A C 1
ATOM 4219 O O . ALA A 1 518 ? -2.834 -6.281 35.906 1 35.25 518 ALA A O 1
ATOM 4220 N N . THR A 1 519 ? -3.436 -4.711 37.312 1 32.31 519 THR A N 1
ATOM 4221 C CA . THR A 1 519 ? -4.355 -5.754 37.75 1 32.31 519 THR A CA 1
ATOM 4222 C C . THR A 1 519 ? -5.496 -5.922 36.75 1 32.31 519 THR A C 1
ATOM 4224 O O . THR A 1 519 ? -6.391 -6.75 36.938 1 32.31 519 THR A O 1
ATOM 4227 N N . CYS A 1 520 ? -5.895 -4.797 36.031 1 33.62 520 CYS A N 1
ATOM 4228 C CA . CYS A 1 520 ? -7.074 -5.25 35.312 1 33.62 520 CYS A CA 1
ATOM 4229 C C . CYS A 1 520 ? -6.676 -6.035 34.062 1 33.62 520 CYS A C 1
ATOM 4231 O O . CYS A 1 520 ? -5.875 -5.562 33.25 1 33.62 520 CYS A O 1
ATOM 4233 N N . PRO A 1 521 ? -6.848 -7.258 33.844 1 38.16 521 PRO A N 1
ATOM 4234 C CA . PRO A 1 521 ? -6.559 -8.219 32.781 1 38.16 521 PRO A CA 1
ATOM 4235 C C . PRO A 1 521 ? -6.789 -7.641 31.391 1 38.16 521 PRO A C 1
ATOM 4237 O O . PRO A 1 521 ? -6.332 -8.211 30.406 1 38.16 521 PRO A O 1
ATOM 4240 N N . SER A 1 522 ? -7.641 -6.562 31.234 1 39.56 522 SER A N 1
ATOM 4241 C CA . SER A 1 522 ? -8.055 -6.219 29.875 1 39.56 522 SER A CA 1
ATOM 4242 C C . SER A 1 522 ? -7.137 -5.16 29.281 1 39.56 522 SER A C 1
ATOM 4244 O O . SER A 1 522 ? -7.469 -4.555 28.25 1 39.56 522 SER A O 1
ATOM 4246 N N . ASN A 1 523 ? -6.164 -4.73 29.812 1 38.59 523 ASN A N 1
ATOM 4247 C CA . ASN A 1 523 ? -5.348 -3.668 29.25 1 38.59 523 ASN A CA 1
ATOM 4248 C C . ASN A 1 523 ? -4.523 -4.172 28.062 1 38.59 523 ASN A C 1
ATOM 4250 O O . ASN A 1 523 ? -3.777 -5.145 28.188 1 38.59 523 ASN A O 1
ATOM 4254 N N . SER A 1 524 ? -5.008 -3.904 26.859 1 47.81 524 SER A N 1
ATOM 4255 C CA . SER A 1 524 ? -4.332 -4.285 25.625 1 47.81 524 SER A CA 1
ATOM 4256 C C . SER A 1 524 ? -3.059 -3.471 25.422 1 47.81 524 SER A C 1
ATOM 4258 O O . SER A 1 524 ? -2.977 -2.318 25.859 1 47.81 524 SER A O 1
ATOM 4260 N N . SER A 1 525 ? -1.92 -4.039 25.219 1 49.47 525 SER A N 1
ATOM 4261 C CA . SER A 1 525 ? -0.646 -3.426 24.859 1 49.47 525 SER A CA 1
ATOM 4262 C C . SER A 1 525 ? -0.828 -2.377 23.766 1 49.47 525 SER A C 1
ATOM 4264 O O . SER A 1 525 ? 0.058 -1.551 23.547 1 49.47 525 SER A O 1
ATOM 4266 N N . ARG A 1 526 ? -2.059 -2.238 23.328 1 50.62 526 ARG A N 1
ATOM 4267 C CA . ARG A 1 526 ? -2.342 -1.325 22.219 1 50.62 526 ARG A CA 1
ATOM 4268 C C . ARG A 1 526 ? -2.99 -0.041 22.734 1 50.62 526 ARG A C 1
ATOM 4270 O O . ARG A 1 526 ? -3.176 0.909 21.969 1 50.62 526 ARG A O 1
ATOM 4277 N N . ASP A 1 527 ? -3.146 0.043 23.984 1 53.59 527 ASP A N 1
ATOM 4278 C CA . ASP A 1 527 ? -3.922 1.153 24.531 1 53.59 527 ASP A CA 1
ATOM 4279 C C . ASP A 1 527 ? -3.068 2.416 24.641 1 53.59 527 ASP A C 1
ATOM 4281 O O . ASP A 1 527 ? -1.86 2.338 24.875 1 53.59 527 ASP A O 1
ATOM 4285 N N . GLN A 1 528 ? -3.74 3.549 24.344 1 57.91 528 GLN A N 1
ATOM 4286 C CA . GLN A 1 528 ? -3.098 4.859 24.406 1 57.91 528 GLN A CA 1
ATOM 4287 C C . GLN A 1 528 ? -2.67 5.199 25.828 1 57.91 528 GLN A C 1
ATOM 4289 O O . GLN A 1 528 ? -3.443 5.023 26.781 1 57.91 528 GLN A O 1
ATOM 4294 N N . LYS A 1 529 ? -1.39 5.527 25.984 1 53.94 529 LYS A N 1
ATOM 4295 C CA . LYS A 1 529 ? -0.903 6.004 27.266 1 53.94 529 LYS A CA 1
ATOM 4296 C C . LYS A 1 529 ? -1.187 7.496 27.453 1 53.94 529 LYS A C 1
ATOM 4298 O O . LYS A 1 529 ? -1.311 8.227 26.469 1 53.94 529 LYS A O 1
ATOM 4303 N N . VAL A 1 530 ? -1.687 7.977 28.609 1 48.25 530 VAL A N 1
ATOM 4304 C CA . VAL A 1 530 ? -2.016 9.375 28.891 1 48.25 530 VAL A CA 1
ATOM 4305 C C . VAL A 1 530 ? -0.892 10.016 29.703 1 48.25 530 VAL A C 1
ATOM 4307 O O . VAL A 1 530 ? -0.365 9.406 30.641 1 48.25 530 VAL A O 1
ATOM 4310 N N . PRO A 1 531 ? -0.434 11.156 29.219 1 46.38 531 PRO A N 1
ATOM 4311 C CA . PRO A 1 531 ? 0.544 11.859 30.047 1 46.38 531 PRO A CA 1
ATOM 4312 C C . PRO A 1 531 ? -0.029 12.297 31.406 1 46.38 531 PRO A C 1
ATOM 4314 O O . PRO A 1 531 ? -1.232 12.547 31.516 1 46.38 531 PRO A O 1
ATOM 4317 N N . SER A 1 532 ? 0.491 12.07 32.562 1 42.12 532 SER A N 1
ATOM 4318 C CA . SER A 1 532 ? 0.047 12.461 33.906 1 42.12 532 SER A CA 1
ATOM 4319 C C . SER A 1 532 ? -0.087 13.977 34 1 42.12 532 SER A C 1
ATOM 4321 O O . SER A 1 532 ? 0.878 14.711 33.781 1 42.12 532 SER A O 1
ATOM 4323 N N . ILE A 1 533 ? -1.162 14.555 33.781 1 34.09 533 ILE A N 1
ATOM 4324 C CA . ILE A 1 533 ? -1.397 15.969 34.094 1 34.09 533 ILE A CA 1
ATOM 4325 C C . ILE A 1 533 ? -1.505 16.172 35.594 1 34.09 533 ILE A C 1
ATOM 4327 O O . ILE A 1 533 ? -2.408 15.633 36.219 1 34.09 533 ILE A O 1
ATOM 4331 N N . ARG A 1 534 ? -0.586 16.531 36.469 1 31.52 534 ARG A N 1
ATOM 4332 C CA . ARG A 1 534 ? -0.831 16.984 37.812 1 31.52 534 ARG A CA 1
ATOM 4333 C C . ARG A 1 534 ? -1.637 18.281 37.812 1 31.52 534 ARG A C 1
ATOM 4335 O O . ARG A 1 534 ? -1.25 19.266 37.188 1 31.52 534 ARG A O 1
ATOM 4342 N N . ASN A 1 535 ? -2.906 18.312 38.094 1 28.12 535 ASN A N 1
ATOM 4343 C CA . ASN A 1 535 ? -3.686 19.453 38.562 1 28.12 535 ASN A CA 1
ATOM 4344 C C . ASN A 1 535 ? -2.973 20.203 39.656 1 28.12 535 ASN A C 1
ATOM 4346 O O . ASN A 1 535 ? -2.805 19.672 40.781 1 28.12 535 ASN A O 1
ATOM 4350 N N . GLY A 1 536 ? -1.859 20.891 39.5 1 28.73 536 GLY A N 1
ATOM 4351 C CA . GLY A 1 536 ? -1.569 21.891 40.531 1 28.73 536 GLY A CA 1
ATOM 4352 C C . GLY A 1 536 ? -2.777 22.719 40.906 1 28.73 536 GLY A C 1
ATOM 4353 O O . GLY A 1 536 ? -2.916 23.859 40.438 1 28.73 536 GLY A O 1
ATOM 4354 N N . ILE A 1 537 ? -3.99 22.328 40.906 1 28.52 537 ILE A N 1
ATOM 4355 C CA . ILE A 1 537 ? -5.008 23.094 41.625 1 28.52 537 ILE A CA 1
ATOM 4356 C C . ILE A 1 537 ? -4.555 23.328 43.062 1 28.52 537 ILE A C 1
ATOM 4358 O O . ILE A 1 537 ? -4.371 22.391 43.844 1 28.52 537 ILE A O 1
ATOM 4362 N N . ALA A 1 538 ? -3.738 24.484 43.219 1 28.12 538 ALA A N 1
ATOM 4363 C CA . ALA A 1 538 ? -3.658 25.156 44.5 1 28.12 538 ALA A CA 1
ATOM 4364 C C . ALA A 1 538 ? -4.996 25.094 45.25 1 28.12 538 ALA A C 1
ATOM 4366 O O . ALA A 1 538 ? -5.988 25.656 44.781 1 28.12 538 ALA A O 1
ATOM 4367 N N . ASN A 1 539 ? -5.328 24.078 45.875 1 25.16 539 ASN A N 1
ATOM 4368 C CA . ASN A 1 539 ? -6.336 24.094 46.906 1 25.16 539 ASN A CA 1
ATOM 4369 C C . ASN A 1 539 ? -6.016 25.141 47.969 1 25.16 539 ASN A C 1
ATOM 4371 O O . ASN A 1 539 ? -5.273 24.875 48.938 1 25.16 539 ASN A O 1
ATOM 4375 N N . LYS A 1 540 ? -5.59 26.312 47.469 1 24.41 540 LYS A N 1
ATOM 4376 C CA . LYS A 1 540 ? -5.625 27.297 48.562 1 24.41 540 LYS A CA 1
ATOM 4377 C C . LYS A 1 540 ? -6.953 27.234 49.312 1 24.41 540 LYS A C 1
ATOM 4379 O O . LYS A 1 540 ? -8.016 27.469 48.719 1 24.41 540 LYS A O 1
ATOM 4384 N N . LYS A 1 541 ? -6.914 26.453 50.25 1 26.03 541 LYS A N 1
ATOM 4385 C CA . LYS A 1 541 ? -7.883 26.531 51.344 1 26.03 541 LYS A CA 1
ATOM 4386 C C . LYS A 1 541 ? -8.047 27.969 51.812 1 26.03 541 LYS A C 1
ATOM 4388 O O . LYS A 1 541 ? -7.098 28.578 52.312 1 26.03 541 LYS A O 1
ATOM 4393 N N . ARG A 1 542 ? -8.789 28.828 50.938 1 22.33 542 ARG A N 1
ATOM 4394 C CA . ARG A 1 542 ? -9.18 30.094 51.562 1 22.33 542 ARG A CA 1
ATOM 4395 C C . ARG A 1 542 ? -9.57 29.906 53 1 22.33 542 ARG A C 1
ATOM 4397 O O . ARG A 1 542 ? -10.289 28.969 53.344 1 22.33 542 ARG A O 1
ATOM 4404 N N . PRO A 1 543 ? -8.719 30.375 53.906 1 21.88 543 PRO A N 1
ATOM 4405 C CA . PRO A 1 543 ? -9.078 30.312 55.344 1 21.88 543 PRO A CA 1
ATOM 4406 C C . PRO A 1 543 ? -10.547 30.672 55.594 1 21.88 543 PRO A C 1
ATOM 4408 O O . PRO A 1 543 ? -11.141 31.422 54.812 1 21.88 543 PRO A O 1
ATOM 4411 N N . LYS A 1 544 ? -11.125 29.594 56.125 1 23.44 544 LYS A N 1
ATOM 4412 C CA . LYS A 1 544 ? -12.484 29.719 56.625 1 23.44 544 LYS A CA 1
ATOM 4413 C C . LYS A 1 544 ? -12.688 31.031 57.375 1 23.44 544 LYS A C 1
ATOM 4415 O O . LYS A 1 544 ? -12.086 31.234 58.438 1 23.44 544 LYS A O 1
ATOM 4420 N N . THR A 1 545 ? -12.516 32.188 56.594 1 19.38 545 THR A N 1
ATOM 4421 C CA . THR A 1 545 ? -12.93 33.312 57.469 1 19.38 545 THR A CA 1
ATOM 4422 C C . THR A 1 545 ? -14.219 32.969 58.188 1 19.38 545 THR A C 1
ATOM 4424 O O . THR A 1 545 ? -15.141 32.375 57.625 1 19.38 545 THR A O 1
ATOM 4427 N N . GLU A 1 546 ? -14.055 32.688 59.469 1 21 546 GLU A N 1
ATOM 4428 C CA . GLU A 1 546 ? -15.047 32.531 60.531 1 21 546 GLU A CA 1
ATOM 4429 C C . GLU A 1 546 ? -16.188 33.562 60.375 1 21 546 GLU A C 1
ATOM 4431 O O . GLU A 1 546 ? -16.094 34.688 60.875 1 21 546 GLU A O 1
ATOM 4436 N N . GLU A 1 547 ? -16.375 33.875 58.938 1 19.02 547 GLU A N 1
ATOM 4437 C CA . GLU A 1 547 ? -17.406 34.906 59 1 19.02 547 GLU A CA 1
ATOM 4438 C C . GLU A 1 547 ? -18.531 34.5 59.938 1 19.02 547 GLU A C 1
ATOM 4440 O O . GLU A 1 547 ? -18.844 33.312 60.094 1 19.02 547 GLU A O 1
ATOM 4445 N N . GLU A 1 548 ? -18.875 35.562 60.719 1 18.92 548 GLU A N 1
ATOM 4446 C CA . GLU A 1 548 ? -19.828 35.906 61.781 1 18.92 548 GLU A CA 1
ATOM 4447 C C . GLU A 1 548 ? -21.266 35.594 61.344 1 18.92 548 GLU A C 1
ATOM 4449 O O . GLU A 1 548 ? -21.75 36.094 60.344 1 18.92 548 GLU A O 1
ATOM 4454 N N . GLU A 1 549 ? -21.531 34.25 61.469 1 19.58 549 GLU A N 1
ATOM 4455 C CA . GLU A 1 549 ? -22.875 33.719 61.281 1 19.58 549 GLU A CA 1
ATOM 4456 C C . GLU A 1 549 ? -23.938 34.656 61.875 1 19.58 549 GLU A C 1
ATOM 4458 O O . GLU A 1 549 ? -24.219 34.594 63.062 1 19.58 549 GLU A O 1
ATOM 4463 N N . ARG A 1 550 ? -23.656 36 61.469 1 18.08 550 ARG A N 1
ATOM 4464 C CA . ARG A 1 550 ? -24.766 36.656 62.156 1 18.08 550 ARG A CA 1
ATOM 4465 C C . ARG A 1 550 ? -26.094 36.062 61.75 1 18.08 550 ARG A C 1
ATOM 4467 O O . ARG A 1 550 ? -26.312 35.719 60.594 1 18.08 550 ARG A O 1
ATOM 4474 N N . GLN A 1 551 ? -26.828 35.75 62.719 1 17.33 551 GLN A N 1
ATOM 4475 C CA . GLN A 1 551 ? -28.078 35.031 62.938 1 17.33 551 GLN A CA 1
ATOM 4476 C C . GLN A 1 551 ? -29.234 35.719 62.219 1 17.33 551 GLN A C 1
ATOM 4478 O O . GLN A 1 551 ? -30.375 35.219 62.25 1 17.33 551 GLN A O 1
ATOM 4483 N N . GLU A 1 552 ? -28.891 36.781 61.344 1 16.59 552 GLU A N 1
ATOM 4484 C CA . GLU A 1 552 ? -30.156 37.5 61.531 1 16.59 552 GLU A CA 1
ATOM 4485 C C . GLU A 1 552 ? -31.344 36.656 61.094 1 16.59 552 GLU A C 1
ATOM 4487 O O . GLU A 1 552 ? -31.234 35.875 60.156 1 16.59 552 GLU A O 1
ATOM 4492 N N . THR A 1 553 ? -32.406 36.844 61.844 1 16.19 553 THR A N 1
ATOM 4493 C CA . THR A 1 553 ? -33.719 36.281 62.156 1 16.19 553 THR A CA 1
ATOM 4494 C C . THR A 1 553 ? -34.656 36.406 60.969 1 16.19 553 THR A C 1
ATOM 4496 O O . THR A 1 553 ? -35.438 35.469 60.688 1 16.19 553 THR A O 1
ATOM 4499 N N . ASP A 1 554 ? -34.719 37.594 60.25 1 15.91 554 ASP A N 1
ATOM 4500 C CA . ASP A 1 554 ? -36.125 37.969 60.312 1 15.91 554 ASP A CA 1
ATOM 4501 C C . ASP A 1 554 ? -36.969 37.156 59.344 1 15.91 554 ASP A C 1
ATOM 4503 O O . ASP A 1 554 ? -36.438 36.594 58.375 1 15.91 554 ASP A O 1
ATOM 4507 N N . GLU A 1 555 ? -38.281 37.375 59.5 1 15.45 555 GLU A N 1
ATOM 4508 C CA . GLU A 1 555 ? -39.625 36.781 59.469 1 15.45 555 GLU A CA 1
ATOM 4509 C C . GLU A 1 555 ? -40.188 36.781 58.062 1 15.45 555 GLU A C 1
ATOM 4511 O O . GLU A 1 555 ? -40.812 35.781 57.656 1 15.45 555 GLU A O 1
ATOM 4516 N N . PHE A 1 556 ? -40.188 37.906 57.312 1 15.51 556 PHE A N 1
ATOM 4517 C CA . PHE A 1 556 ? -41.562 38.219 57.031 1 15.51 556 PHE A CA 1
ATOM 4518 C C . PHE A 1 556 ? -42.094 37.344 55.906 1 15.51 556 PHE A C 1
ATOM 4520 O O . PHE A 1 556 ? -41.344 36.812 55.094 1 15.51 556 PHE A O 1
ATOM 4527 N N . HIS A 1 557 ? -43.312 37.75 55.375 1 14.84 557 HIS A N 1
ATOM 4528 C CA . HIS A 1 557 ? -44.688 37.375 55.062 1 14.84 557 HIS A CA 1
ATOM 4529 C C . HIS A 1 557 ? -44.812 36.844 53.625 1 14.84 557 HIS A C 1
ATOM 4531 O O . HIS A 1 557 ? -43.969 37.094 52.812 1 14.84 557 HIS A O 1
ATOM 4537 N N . ARG A 1 558 ? -46.156 36.719 53.25 1 14.52 558 ARG A N 1
ATOM 4538 C CA . ARG A 1 558 ? -47.156 35.812 52.656 1 14.52 558 ARG A CA 1
ATOM 4539 C C . ARG A 1 558 ? -47.281 36.031 51.156 1 14.52 558 ARG A C 1
ATOM 4541 O O . ARG A 1 558 ? -47.656 35.094 50.438 1 14.52 558 ARG A O 1
ATOM 4548 N N . GLN A 1 559 ? -47.219 37.25 50.531 1 13.77 559 GLN A N 1
ATOM 4549 C CA . GLN A 1 559 ? -48.469 37.562 49.844 1 13.77 559 GLN A CA 1
ATOM 4550 C C . GLN A 1 559 ? -48.594 36.781 48.562 1 13.77 559 GLN A C 1
ATOM 4552 O O . GLN A 1 559 ? -47.625 36.625 47.812 1 13.77 559 GLN A O 1
ATOM 4557 N N . LYS A 1 560 ? -49.906 36.375 48.281 1 14.65 560 LYS A N 1
ATOM 4558 C CA . LYS A 1 560 ? -50.781 35.438 47.562 1 14.65 560 LYS A CA 1
ATOM 4559 C C . LYS A 1 560 ? -50.719 35.688 46.031 1 14.65 560 LYS A C 1
ATOM 4561 O O . LYS A 1 560 ? -50.5 34.781 45.25 1 14.65 560 LYS A O 1
ATOM 4566 N N . LYS A 1 561 ? -51.75 36.656 45.469 1 14.5 561 LYS A N 1
ATOM 4567 C CA . LYS A 1 561 ? -52.969 36.188 44.781 1 14.5 561 LYS A CA 1
ATOM 4568 C C . LYS A 1 561 ? -52.719 36.031 43.281 1 14.5 561 LYS A C 1
ATOM 4570 O O . LYS A 1 561 ? -51.719 36.531 42.75 1 14.5 561 LYS A O 1
ATOM 4575 N N . ASN A 1 562 ? -53.875 36.656 42.344 1 14.45 562 ASN A N 1
ATOM 4576 C CA . ASN A 1 562 ? -54.969 36.125 41.5 1 14.45 562 ASN A CA 1
ATOM 4577 C C . ASN A 1 562 ? -54.656 36.344 40 1 14.45 562 ASN A C 1
ATOM 4579 O O . ASN A 1 562 ? -54.844 35.438 39.188 1 14.45 562 ASN A O 1
ATOM 4583 N N . GLU A 1 563 ? -54.531 37.625 39.406 1 14.41 563 GLU A N 1
ATOM 4584 C CA . GLU A 1 563 ? -55.562 38 38.438 1 14.41 563 GLU A CA 1
ATOM 4585 C C . GLU A 1 563 ? -55.281 37.469 37.031 1 14.41 563 GLU A C 1
ATOM 4587 O O . GLU A 1 563 ? -54.094 37.406 36.625 1 14.41 563 GLU A O 1
ATOM 4592 N N . LYS A 1 564 ? -56.375 37 36.188 1 14.98 564 LYS A N 1
ATOM 4593 C CA . LYS A 1 564 ? -56.906 36.219 35.094 1 14.98 564 LYS A CA 1
ATOM 4594 C C . LYS A 1 564 ? -56.656 36.938 33.75 1 14.98 564 LYS A C 1
ATOM 4596 O O . LYS A 1 564 ? -56.906 36.344 32.688 1 14.98 564 LYS A O 1
ATOM 4601 N N . GLY A 1 565 ? -56.312 38.188 33.531 1 14.38 565 GLY A N 1
ATOM 4602 C CA . GLY A 1 565 ? -57.062 38.812 32.469 1 14.38 565 GLY A CA 1
ATOM 4603 C C . GLY A 1 565 ? -56.844 38.156 31.109 1 14.38 565 GLY A C 1
ATOM 4604 O O . GLY A 1 565 ? -55.875 37.438 30.922 1 14.38 565 GLY A O 1
ATOM 4605 N N . GLU A 1 566 ? -57.688 38.719 29.984 1 15.11 566 GLU A N 1
ATOM 4606 C CA . GLU A 1 566 ? -58.531 38.562 28.812 1 15.11 566 GLU A CA 1
ATOM 4607 C C . GLU A 1 566 ? -57.688 38.469 27.531 1 15.11 566 GLU A C 1
ATOM 4609 O O . GLU A 1 566 ? -56.594 39 27.484 1 15.11 566 GLU A O 1
ATOM 4614 N N . VAL A 1 567 ? -58.188 37.75 26.484 1 15.55 567 VAL A N 1
ATOM 4615 C CA . VAL A 1 567 ? -58 36.969 25.25 1 15.55 567 VAL A CA 1
ATOM 4616 C C . VAL A 1 567 ? -57.938 37.938 24.062 1 15.55 567 VAL A C 1
ATOM 4618 O O . VAL A 1 567 ? -57.719 37.5 22.922 1 15.55 567 VAL A O 1
ATOM 4621 N N . SER A 1 568 ? -57.688 39.156 24 1 14 568 SER A N 1
ATOM 4622 C CA . SER A 1 568 ? -58.312 39.812 22.859 1 14 568 SER A CA 1
ATOM 4623 C C . SER A 1 568 ? -57.781 39.281 21.547 1 14 568 SER A C 1
ATOM 4625 O O . SER A 1 568 ? -56.562 39.094 21.406 1 14 568 SER A O 1
ATOM 4627 N N . LYS A 1 569 ? -58.719 38.875 20.547 1 14.78 569 LYS A N 1
ATOM 4628 C CA . LYS A 1 569 ? -59.031 38.25 19.266 1 14.78 569 LYS A CA 1
ATOM 4629 C C . LYS A 1 569 ? -58.562 39.125 18.109 1 14.78 569 LYS A C 1
ATOM 4631 O O . LYS A 1 569 ? -58.812 38.812 16.938 1 14.78 569 LYS A O 1
ATOM 4636 N N . MET A 1 570 ? -57.875 40.125 18.109 1 13.91 570 MET A N 1
ATOM 4637 C CA . MET A 1 570 ? -58.219 40.969 16.969 1 13.91 570 MET A CA 1
ATOM 4638 C C . MET A 1 570 ? -58 40.219 15.648 1 13.91 570 MET A C 1
ATOM 4640 O O . MET A 1 570 ? -57.031 39.5 15.492 1 13.91 570 MET A O 1
ATOM 4644 N N . ASP A 1 571 ? -58.844 40.531 14.508 1 14.2 571 ASP A N 1
ATOM 4645 C CA . ASP A 1 571 ? -59.625 40.281 13.305 1 14.2 571 ASP A CA 1
ATOM 4646 C C . ASP A 1 571 ? -58.719 40.188 12.078 1 14.2 571 ASP A C 1
ATOM 4648 O O . ASP A 1 571 ? -58.781 39.188 11.336 1 14.2 571 ASP A O 1
ATOM 4652 N N . GLU A 1 572 ? -58.844 41.188 11.023 1 13.98 572 GLU A N 1
ATOM 4653 C CA . GLU A 1 572 ? -59.562 41.156 9.75 1 13.98 572 GLU A CA 1
ATOM 4654 C C . GLU A 1 572 ? -58.625 40.844 8.594 1 13.98 572 GLU A C 1
ATOM 4656 O O . GLU A 1 572 ? -58.875 39.938 7.793 1 13.98 572 GLU A O 1
ATOM 4661 N N . GLU A 1 573 ? -58.031 41.844 7.758 1 14.01 573 GLU A N 1
ATOM 4662 C CA . GLU A 1 573 ? -58.531 42.156 6.418 1 14.01 573 GLU A CA 1
ATOM 4663 C C . GLU A 1 573 ? -57.75 41.375 5.355 1 14.01 573 GLU A C 1
ATOM 4665 O O . GLU A 1 573 ? -56.656 40.906 5.598 1 14.01 573 GLU A O 1
ATOM 4670 N N . LEU A 1 574 ? -57.969 41.656 3.846 1 14.48 574 LEU A N 1
ATOM 4671 C CA . LEU A 1 574 ? -58.562 41.281 2.564 1 14.48 574 LEU A CA 1
ATOM 4672 C C . LEU A 1 574 ? -57.469 40.844 1.582 1 14.48 574 LEU A C 1
ATOM 4674 O O . LEU A 1 574 ? -56.281 41.094 1.829 1 14.48 574 LEU A O 1
ATOM 4678 N N . CYS A 1 575 ? -57.438 41.344 0.079 1 13.9 575 CYS A N 1
ATOM 4679 C CA . CYS A 1 575 ? -57.906 40.875 -1.212 1 13.9 575 CYS A CA 1
ATOM 4680 C C . CYS A 1 575 ? -56.75 40.656 -2.174 1 13.9 575 CYS A C 1
ATOM 4682 O O . CYS A 1 575 ? -56.781 39.719 -2.986 1 13.9 575 CYS A O 1
ATOM 4684 N N . SER A 1 576 ? -55.781 41.562 -2.629 1 13.8 576 SER A N 1
ATOM 4685 C CA . SER A 1 576 ? -55.844 41.938 -4.035 1 13.8 576 SER A CA 1
ATOM 4686 C C . SER A 1 576 ? -55.156 40.906 -4.922 1 13.8 576 SER A C 1
ATOM 4688 O O . SER A 1 576 ? -54.25 40.188 -4.465 1 13.8 576 SER A O 1
ATOM 4690 N N . THR A 1 577 ? -55.375 40.844 -6.43 1 14.13 577 THR A N 1
ATOM 4691 C CA . THR A 1 577 ? -55.75 40.125 -7.641 1 14.13 577 THR A CA 1
ATOM 4692 C C . THR A 1 577 ? -54.531 39.906 -8.539 1 14.13 577 THR A C 1
ATOM 4694 O O . THR A 1 577 ? -54.625 39.188 -9.523 1 14.13 577 THR A O 1
ATOM 4697 N N . ALA A 1 578 ? -53.312 40.188 -8.516 1 14.47 578 ALA A N 1
ATOM 4698 C CA . ALA A 1 578 ? -52.844 40.594 -9.836 1 14.47 578 ALA A CA 1
ATOM 4699 C C . ALA A 1 578 ? -52.688 39.375 -10.766 1 14.47 578 ALA A C 1
ATOM 4701 O O . ALA A 1 578 ? -52.188 38.344 -10.359 1 14.47 578 ALA A O 1
ATOM 4702 N N . GLU A 1 579 ? -53 39.438 -12.172 1 14.17 579 GLU A N 1
ATOM 4703 C CA . GLU A 1 579 ? -53.562 38.812 -13.367 1 14.17 579 GLU A CA 1
ATOM 4704 C C . GLU A 1 579 ? -52.531 37.938 -14.078 1 14.17 579 GLU A C 1
ATOM 4706 O O . GLU A 1 579 ? -51.344 37.969 -13.734 1 14.17 579 GLU A O 1
ATOM 4711 N N . SER A 1 580 ? -52.188 38.188 -15.594 1 13.85 580 SER A N 1
ATOM 4712 C CA . SER A 1 580 ? -52.719 37.531 -16.797 1 13.85 580 SER A CA 1
ATOM 4713 C C . SER A 1 580 ? -51.688 36.531 -17.375 1 13.85 580 SER A C 1
ATOM 4715 O O . SER A 1 580 ? -51.969 35.344 -17.469 1 13.85 580 SER A O 1
ATOM 4717 N N . SER A 1 581 ? -50.969 36.781 -18.703 1 13.98 581 SER A N 1
ATOM 4718 C CA . SER A 1 581 ? -51.344 36.25 -20.016 1 13.98 581 SER A CA 1
ATOM 4719 C C . SER A 1 581 ? -50.406 35.156 -20.453 1 13.98 581 SER A C 1
ATOM 4721 O O . SER A 1 581 ? -49.312 35 -19.875 1 13.98 581 SER A O 1
ATOM 4723 N N . SER A 1 582 ? -49.938 35 -22 1 14.12 582 SER A N 1
ATOM 4724 C CA . SER A 1 582 ? -50.344 34.125 -23.094 1 14.12 582 SER A CA 1
ATOM 4725 C C . SER A 1 582 ? -49.219 33.156 -23.469 1 14.12 582 SER A C 1
ATOM 4727 O O . SER A 1 582 ? -49.438 31.953 -23.516 1 14.12 582 SER A O 1
ATOM 4729 N N . MET A 1 583 ? -48.25 33.375 -24.625 1 13.82 583 MET A N 1
ATOM 4730 C CA . MET A 1 583 ? -48.406 32.75 -25.938 1 13.82 583 MET A CA 1
ATOM 4731 C C . MET A 1 583 ? -47.531 31.5 -26.047 1 13.82 583 MET A C 1
ATOM 4733 O O . MET A 1 583 ? -46.562 31.359 -25.312 1 13.82 583 MET A O 1
ATOM 4737 N N . LYS A 1 584 ? -47.344 30.891 -27.453 1 14.54 584 LYS A N 1
ATOM 4738 C CA . LYS A 1 584 ? -47.5 29.688 -28.266 1 14.54 584 LYS A CA 1
ATOM 4739 C C . LYS A 1 584 ? -46.188 28.969 -28.453 1 14.54 584 LYS A C 1
ATOM 4741 O O . LYS A 1 584 ? -45.156 29.359 -27.891 1 14.54 584 LYS A O 1
ATOM 4746 N N . LYS A 1 585 ? -45.719 28.703 -29.938 1 14.8 585 LYS A N 1
ATOM 4747 C CA . LYS A 1 585 ? -45.781 27.469 -30.719 1 14.8 585 LYS A CA 1
ATOM 4748 C C . LYS A 1 585 ? -44.438 26.797 -30.828 1 14.8 585 LYS A C 1
ATOM 4750 O O . LYS A 1 585 ? -44.312 25.594 -30.562 1 14.8 585 LYS A O 1
ATOM 4755 N N . GLN A 1 586 ? -43.344 27.234 -31.844 1 14.19 586 GLN A N 1
ATOM 4756 C CA . GLN A 1 586 ? -43.125 26.578 -33.125 1 14.19 586 GLN A CA 1
ATOM 4757 C C . GLN A 1 586 ? -42 25.531 -33.031 1 14.19 586 GLN A C 1
ATOM 4759 O O . GLN A 1 586 ? -41.156 25.625 -32.156 1 14.19 586 GLN A O 1
ATOM 4764 N N . ASN A 1 587 ? -41.719 24.516 -34.188 1 15.04 587 ASN A N 1
ATOM 4765 C CA . ASN A 1 587 ? -41.531 23.156 -34.688 1 15.04 587 ASN A CA 1
ATOM 4766 C C . ASN A 1 587 ? -40.062 22.875 -35 1 15.04 587 ASN A C 1
ATOM 4768 O O . ASN A 1 587 ? -39.562 21.812 -34.656 1 15.04 587 ASN A O 1
ATOM 4772 N N . THR A 1 588 ? -39.281 23.656 -35.844 1 14.87 588 THR A N 1
ATOM 4773 C CA . THR A 1 588 ? -38.844 23.109 -37.125 1 14.87 588 THR A CA 1
ATOM 4774 C C . THR A 1 588 ? -37.656 22.172 -36.938 1 14.87 588 THR A C 1
ATOM 4776 O O . THR A 1 588 ? -36.969 22.25 -35.906 1 14.87 588 THR A O 1
ATOM 4779 N N . SER A 1 589 ? -36.656 21.844 -38.125 1 15.19 589 SER A N 1
ATOM 4780 C CA . SER A 1 589 ? -36.312 20.828 -39.094 1 15.19 589 SER A CA 1
ATOM 4781 C C . SER A 1 589 ? -34.906 20.312 -38.875 1 15.19 589 SER A C 1
ATOM 4783 O O . SER A 1 589 ? -34.688 19.094 -38.781 1 15.19 589 SER A O 1
ATOM 4785 N N . SER A 1 590 ? -33.719 21.016 -39.219 1 14.98 590 SER A N 1
ATOM 4786 C CA . SER A 1 590 ? -32.906 20.656 -40.375 1 14.98 590 SER A CA 1
ATOM 4787 C C . SER A 1 590 ? -31.828 19.625 -40 1 14.98 590 SER A C 1
ATOM 4789 O O . SER A 1 590 ? -31.516 19.469 -38.812 1 14.98 590 SER A O 1
ATOM 4791 N N . SER A 1 591 ? -30.75 19.109 -41.031 1 15.75 591 SER A N 1
ATOM 4792 C CA . SER A 1 591 ? -30.219 18.062 -41.875 1 15.75 591 SER A CA 1
ATOM 4793 C C . SER A 1 591 ? -28.781 17.703 -41.5 1 15.75 591 SER A C 1
ATOM 4795 O O . SER A 1 591 ? -28.391 16.547 -41.594 1 15.75 591 SER A O 1
ATOM 4797 N N . SER A 1 592 ? -27.75 18.562 -41.156 1 15.58 592 SER A N 1
ATOM 4798 C CA . SER A 1 592 ? -26.562 18.484 -42 1 15.58 592 SER A CA 1
ATOM 4799 C C . SER A 1 592 ? -25.641 17.359 -41.531 1 15.58 592 SER A C 1
ATOM 4801 O O . SER A 1 592 ? -25.562 17.062 -40.344 1 15.58 592 SER A O 1
ATOM 4803 N N . ARG A 1 593 ? -24.984 16.5 -42.531 1 16.52 593 ARG A N 1
ATOM 4804 C CA . ARG A 1 593 ? -24.359 15.266 -43 1 16.52 593 ARG A CA 1
ATOM 4805 C C . ARG A 1 593 ? -22.859 15.258 -42.719 1 16.52 593 ARG A C 1
ATOM 4807 O O . ARG A 1 593 ? -22.141 14.367 -43.156 1 16.52 593 ARG A O 1
ATOM 4814 N N . HIS A 1 594 ? -22.297 15.914 -41.656 1 16.34 594 HIS A N 1
ATOM 4815 C CA . HIS A 1 594 ? -20.891 16.156 -41.906 1 16.34 594 HIS A CA 1
ATOM 4816 C C . HIS A 1 594 ? -20.109 14.852 -42.031 1 16.34 594 HIS A C 1
ATOM 4818 O O . HIS A 1 594 ? -20.344 13.914 -41.281 1 16.34 594 HIS A O 1
ATOM 4824 N N . SER A 1 595 ? -19.469 14.664 -43.219 1 15.98 595 SER A N 1
ATOM 4825 C CA . SER A 1 595 ? -18.781 13.703 -44.062 1 15.98 595 SER A CA 1
ATOM 4826 C C . SER A 1 595 ? -17.375 13.398 -43.531 1 15.98 595 SER A C 1
ATOM 4828 O O . SER A 1 595 ? -16.547 14.305 -43.406 1 15.98 595 SER A O 1
ATOM 4830 N N . PHE A 1 596 ? -17.188 12.633 -42.562 1 16.59 596 PHE A N 1
ATOM 4831 C CA . PHE A 1 596 ? -15.891 12.344 -41.969 1 16.59 596 PHE A CA 1
ATOM 4832 C C . PHE A 1 596 ? -14.984 11.625 -42.938 1 16.59 596 PHE A C 1
ATOM 4834 O O . PHE A 1 596 ? -15.305 10.523 -43.406 1 16.59 596 PHE A O 1
ATOM 4841 N N . SER A 1 597 ? -14.297 12.438 -43.75 1 15.97 597 SER A N 1
ATOM 4842 C CA . SER A 1 597 ? -13.43 12 -44.844 1 15.97 597 SER A CA 1
ATOM 4843 C C . SER A 1 597 ? -12.297 11.125 -44.312 1 15.97 597 SER A C 1
ATOM 4845 O O . SER A 1 597 ? -11.789 11.336 -43.219 1 15.97 597 SER A O 1
ATOM 4847 N N . VAL A 1 598 ? -12.039 9.938 -44.938 1 18.48 598 VAL A N 1
ATOM 4848 C CA . VAL A 1 598 ? -11.305 8.68 -44.906 1 18.48 598 VAL A CA 1
ATOM 4849 C C . VAL A 1 598 ? -9.852 8.922 -45.312 1 18.48 598 VAL A C 1
ATOM 4851 O O . VAL A 1 598 ? -9.031 8 -45.281 1 18.48 598 VAL A O 1
ATOM 4854 N N . PRO A 1 599 ? -9.18 9.953 -44.688 1 16.31 599 PRO A N 1
ATOM 4855 C CA . PRO A 1 599 ? -8.023 10.211 -45.562 1 16.31 599 PRO A CA 1
ATOM 4856 C C . PRO A 1 599 ? -7.242 8.945 -45.906 1 16.31 599 PRO A C 1
ATOM 4858 O O . PRO A 1 599 ? -7.312 7.957 -45.156 1 16.31 599 PRO A O 1
ATOM 4861 N N . GLU A 1 600 ? -6.406 9.133 -47.031 1 16.12 600 GLU A N 1
ATOM 4862 C CA . GLU A 1 600 ? -5.727 8.477 -48.156 1 16.12 600 GLU A CA 1
ATOM 4863 C C . GLU A 1 600 ? -4.465 7.758 -47.688 1 16.12 600 GLU A C 1
ATOM 4865 O O . GLU A 1 600 ? -3.92 8.078 -46.625 1 16.12 600 GLU A O 1
ATOM 4870 N N . GLY A 1 601 ? -3.773 7.043 -48.625 1 16.52 601 GLY A N 1
ATOM 4871 C CA . GLY A 1 601 ? -3.104 5.82 -49.031 1 16.52 601 GLY A CA 1
ATOM 4872 C C . GLY A 1 601 ? -1.593 5.902 -48.938 1 16.52 601 GLY A C 1
ATOM 4873 O O . GLY A 1 601 ? -0.901 4.887 -49.062 1 16.52 601 GLY A O 1
ATOM 4874 N N . THR A 1 602 ? -0.907 7.098 -48.719 1 16.61 602 THR A N 1
ATOM 4875 C CA . THR A 1 602 ? 0.181 7.086 -49.688 1 16.61 602 THR A CA 1
ATOM 4876 C C . THR A 1 602 ? 1.215 6.023 -49.312 1 16.61 602 THR A C 1
ATOM 4878 O O . THR A 1 602 ? 1.416 5.715 -48.125 1 16.61 602 THR A O 1
ATOM 4881 N N . SER A 1 603 ? 1.983 5.457 -50.406 1 16.08 603 SER A N 1
ATOM 4882 C CA . SER A 1 603 ? 2.68 4.328 -51.031 1 16.08 603 SER A CA 1
ATOM 4883 C C . SER A 1 603 ? 4.16 4.328 -50.656 1 16.08 603 SER A C 1
ATOM 4885 O O . SER A 1 603 ? 4.844 3.314 -50.812 1 16.08 603 SER A O 1
ATOM 4887 N N . SER A 1 604 ? 4.777 5.383 -50.219 1 17.25 604 SER A N 1
ATOM 4888 C CA . SER A 1 604 ? 6.023 5.434 -50.969 1 17.25 604 SER A CA 1
ATOM 4889 C C . SER A 1 604 ? 6.926 4.25 -50.625 1 17.25 604 SER A C 1
ATOM 4891 O O . SER A 1 604 ? 6.848 3.695 -49.531 1 17.25 604 SER A O 1
ATOM 4893 N N . GLY A 1 605 ? 7.773 3.871 -51.688 1 16.75 605 GLY A N 1
ATOM 4894 C CA . GLY A 1 605 ? 8.625 2.918 -52.375 1 16.75 605 GLY A CA 1
ATOM 4895 C C . GLY A 1 605 ? 9.945 2.67 -51.688 1 16.75 605 GLY A C 1
ATOM 4896 O O . GLY A 1 605 ? 10.57 3.604 -51.156 1 16.75 605 GLY A O 1
ATOM 4897 N N . THR A 1 606 ? 10.008 1.506 -51.25 1 17.44 606 THR A N 1
ATOM 4898 C CA . THR A 1 606 ? 11.078 0.689 -50.688 1 17.44 606 THR A CA 1
ATOM 4899 C C . THR A 1 606 ? 12.266 0.62 -51.625 1 17.44 606 THR A C 1
ATOM 4901 O O . THR A 1 606 ? 12.211 -0.055 -52.656 1 17.44 606 THR A O 1
ATOM 4904 N N . SER A 1 607 ? 12.82 1.735 -52.031 1 16.5 607 SER A N 1
ATOM 4905 C CA . SER A 1 607 ? 13.867 1.49 -53 1 16.5 607 SER A CA 1
ATOM 4906 C C . SER A 1 607 ? 14.82 0.399 -52.531 1 16.5 607 SER A C 1
ATOM 4908 O O . SER A 1 607 ? 14.922 0.128 -51.344 1 16.5 607 SER A O 1
ATOM 4910 N N . VAL A 1 608 ? 15.75 -0.05 -53.562 1 16.94 608 VAL A N 1
ATOM 4911 C CA . VAL A 1 608 ? 16.391 -1.144 -54.281 1 16.94 608 VAL A CA 1
ATOM 4912 C C . VAL A 1 608 ? 17.719 -1.506 -53.594 1 16.94 608 VAL A C 1
ATOM 4914 O O . VAL A 1 608 ? 18.031 -2.686 -53.438 1 16.94 608 VAL A O 1
ATOM 4917 N N . HIS A 1 609 ? 18.688 -0.618 -53.375 1 17.53 609 HIS A N 1
ATOM 4918 C CA . HIS A 1 609 ? 19.891 -0.998 -54.094 1 17.53 609 HIS A CA 1
ATOM 4919 C C . HIS A 1 609 ? 20.578 -2.189 -53.438 1 17.53 609 HIS A C 1
ATOM 4921 O O . HIS A 1 609 ? 20.375 -2.447 -52.25 1 17.53 609 HIS A O 1
ATOM 4927 N N . TYR A 1 610 ? 21.719 -2.615 -54.156 1 16.48 610 TYR A N 1
ATOM 4928 C CA . TYR A 1 610 ? 22.453 -3.729 -54.75 1 16.48 610 TYR A CA 1
ATOM 4929 C C . TYR A 1 610 ? 23.406 -4.34 -53.719 1 16.48 610 TYR A C 1
ATOM 4931 O O . TYR A 1 610 ? 23.516 -5.566 -53.625 1 16.48 610 TYR A O 1
ATOM 4939 N N . GLN A 1 611 ? 24.328 -3.582 -53.125 1 17.91 611 GLN A N 1
ATOM 4940 C CA . GLN A 1 611 ? 25.641 -4.113 -53.469 1 17.91 611 GLN A CA 1
ATOM 4941 C C . GLN A 1 611 ? 25.875 -5.48 -52.844 1 17.91 611 GLN A C 1
ATOM 4943 O O . GLN A 1 611 ? 25.281 -5.793 -51.781 1 17.91 611 GLN A O 1
ATOM 4948 N N . GLU A 1 612 ? 26.953 -6.129 -53.344 1 16.77 612 GLU A N 1
ATOM 4949 C CA . GLU A 1 612 ? 27.656 -7.324 -53.781 1 16.77 612 GLU A CA 1
ATOM 4950 C C . GLU A 1 612 ? 28.188 -8.125 -52.594 1 16.77 612 GLU A C 1
ATOM 4952 O O . GLU A 1 612 ? 28.281 -9.352 -52.656 1 16.77 612 GLU A O 1
ATOM 4957 N N . SER A 1 613 ? 28.719 -7.473 -51.531 1 18.75 613 SER A N 1
ATOM 4958 C CA . SER A 1 613 ? 29.969 -8.234 -51.406 1 18.75 613 SER A CA 1
ATOM 4959 C C . SER A 1 613 ? 29.688 -9.695 -51.094 1 18.75 613 SER A C 1
ATOM 4961 O O . SER A 1 613 ? 28.625 -10.031 -50.562 1 18.75 613 SER A O 1
ATOM 4963 N N . SER A 1 614 ? 30.688 -10.617 -51.281 1 17.56 614 SER A N 1
ATOM 4964 C CA . SER A 1 614 ? 31.172 -11.969 -51.5 1 17.56 614 SER A CA 1
ATOM 4965 C C . SER A 1 614 ? 30.734 -12.914 -50.375 1 17.56 614 SER A C 1
ATOM 4967 O O . SER A 1 614 ? 30.328 -12.461 -49.312 1 17.56 614 SER A O 1
ATOM 4969 N N . MET A 1 615 ? 31.688 -13.875 -50.062 1 18.25 615 MET A N 1
ATOM 4970 C CA . MET A 1 615 ? 31.672 -15.258 -49.594 1 18.25 615 MET A CA 1
ATOM 4971 C C . MET A 1 615 ? 31.219 -15.344 -48.156 1 18.25 615 MET A C 1
ATOM 4973 O O . MET A 1 615 ? 31.656 -14.555 -47.312 1 18.25 615 MET A O 1
ATOM 4977 N N . MET B 1 1 ? 35.812 -3.742 18.734 1 32.28 1 MET B N 1
ATOM 4978 C CA . MET B 1 1 ? 34.938 -3.578 19.891 1 32.28 1 MET B CA 1
ATOM 4979 C C . MET B 1 1 ? 33.469 -3.832 19.484 1 32.28 1 MET B C 1
ATOM 4981 O O . MET B 1 1 ? 33 -3.307 18.484 1 32.28 1 MET B O 1
ATOM 4985 N N . ASP B 1 2 ? 33.031 -5.004 19.828 1 44.94 2 ASP B N 1
ATOM 4986 C CA . ASP B 1 2 ? 31.688 -5.543 19.609 1 44.94 2 ASP B CA 1
ATOM 4987 C C . ASP B 1 2 ? 30.625 -4.531 20 1 44.94 2 ASP B C 1
ATOM 4989 O O . ASP B 1 2 ? 30.547 -4.113 21.156 1 44.94 2 ASP B O 1
ATOM 4993 N N . ASP B 1 3 ? 30.453 -3.537 19.328 1 53.81 3 ASP B N 1
ATOM 4994 C CA . ASP B 1 3 ? 29.594 -2.414 19.703 1 53.81 3 ASP B CA 1
ATOM 4995 C C . ASP B 1 3 ? 28.234 -2.898 20.219 1 53.81 3 ASP B C 1
ATOM 4997 O O . ASP B 1 3 ? 27.328 -2.096 20.453 1 53.81 3 ASP B O 1
ATOM 5001 N N . GLY B 1 4 ? 28.078 -4.281 20.547 1 63.47 4 GLY B N 1
ATOM 5002 C CA . GLY B 1 4 ? 26.938 -4.824 21.281 1 63.47 4 GLY B CA 1
ATOM 5003 C C . GLY B 1 4 ? 25.672 -4.887 20.438 1 63.47 4 GLY B C 1
ATOM 5004 O O . GLY B 1 4 ? 24.656 -5.414 20.891 1 63.47 4 GLY B O 1
ATOM 5005 N N . ARG B 1 5 ? 25.844 -4.539 19.125 1 74.38 5 ARG B N 1
ATOM 5006 C CA . ARG B 1 5 ? 24.625 -4.57 18.344 1 74.38 5 ARG B CA 1
ATOM 5007 C C . ARG B 1 5 ? 24.438 -5.93 17.672 1 74.38 5 ARG B C 1
ATOM 5009 O O . ARG B 1 5 ? 25.406 -6.637 17.406 1 74.38 5 ARG B O 1
ATOM 5016 N N . CYS B 1 6 ? 23.109 -6.25 17.406 1 88.06 6 CYS B N 1
ATOM 5017 C CA . CYS B 1 6 ? 22.719 -7.516 16.797 1 88.06 6 CYS B CA 1
ATOM 5018 C C . CYS B 1 6 ? 23.234 -7.629 15.375 1 88.06 6 CYS B C 1
ATOM 5020 O O . CYS B 1 6 ? 23.234 -6.645 14.633 1 88.06 6 CYS B O 1
ATOM 5022 N N . ARG B 1 7 ? 24.016 -8.711 15.102 1 94.81 7 ARG B N 1
ATOM 5023 C CA . ARG B 1 7 ? 24.391 -9.07 13.742 1 94.81 7 ARG B CA 1
ATOM 5024 C C . ARG B 1 7 ? 23.516 -10.195 13.211 1 94.81 7 ARG B C 1
ATOM 5026 O O . ARG B 1 7 ? 23.609 -11.336 13.664 1 94.81 7 ARG B O 1
ATOM 5033 N N . THR B 1 8 ? 22.672 -9.828 12.242 1 96.94 8 THR B N 1
ATOM 5034 C CA . THR B 1 8 ? 21.656 -10.758 11.789 1 96.94 8 THR B CA 1
ATOM 5035 C C . THR B 1 8 ? 21.891 -11.172 10.344 1 96.94 8 THR B C 1
ATOM 5037 O O . THR B 1 8 ? 22.109 -10.32 9.477 1 96.94 8 THR B O 1
ATOM 5040 N N . ILE B 1 9 ? 21.953 -12.461 10.086 1 97.81 9 ILE B N 1
ATOM 5041 C CA . ILE B 1 9 ? 22 -12.969 8.719 1 97.81 9 ILE B CA 1
ATOM 5042 C C . ILE B 1 9 ? 20.594 -13 8.133 1 97.81 9 ILE B C 1
ATOM 5044 O O . ILE B 1 9 ? 19.672 -13.562 8.734 1 97.81 9 ILE B O 1
ATOM 5048 N N . VAL B 1 10 ? 20.422 -12.305 7.062 1 98.31 10 VAL B N 1
ATOM 5049 C CA . VAL B 1 10 ? 19.156 -12.367 6.336 1 98.31 10 VAL B CA 1
ATOM 5050 C C . VAL B 1 10 ? 19.297 -13.297 5.133 1 98.31 10 VAL B C 1
ATOM 5052 O O . VAL B 1 10 ? 19.969 -12.961 4.156 1 98.31 10 VAL B O 1
ATOM 5055 N N . TRP B 1 11 ? 18.656 -14.453 5.18 1 98.44 11 TRP B N 1
ATOM 5056 C CA . TRP B 1 11 ? 18.75 -15.477 4.148 1 98.44 11 TRP B CA 1
ATOM 5057 C C . TRP B 1 11 ? 17.641 -15.312 3.115 1 98.44 11 TRP B C 1
ATOM 5059 O O . TRP B 1 11 ? 16.5 -15.719 3.35 1 98.44 11 TRP B O 1
ATOM 5069 N N . PHE B 1 12 ? 18.031 -14.727 1.944 1 98.31 12 PHE B N 1
ATOM 5070 C CA . PHE B 1 12 ? 17.078 -14.523 0.854 1 98.31 12 PHE B CA 1
ATOM 5071 C C . PHE B 1 12 ? 16.891 -15.812 0.055 1 98.31 12 PHE B C 1
ATOM 5073 O O . PHE B 1 12 ? 17.859 -16.531 -0.198 1 98.31 12 PHE B O 1
ATOM 5080 N N . ARG B 1 13 ? 15.711 -16.078 -0.342 1 95.88 13 ARG B N 1
ATOM 5081 C CA . ARG B 1 13 ? 15.352 -17.234 -1.161 1 95.88 13 ARG B CA 1
ATOM 5082 C C . ARG B 1 13 ? 14.359 -16.844 -2.256 1 95.88 13 ARG B C 1
ATOM 5084 O O . ARG B 1 13 ? 14.734 -16.156 -3.213 1 95.88 13 ARG B O 1
ATOM 5091 N N . ARG B 1 14 ? 12.984 -17.078 -2.059 1 95.56 14 ARG B N 1
ATOM 5092 C CA . ARG B 1 14 ? 11.969 -16.625 -3.008 1 95.56 14 ARG B CA 1
ATOM 5093 C C . ARG B 1 14 ? 11.234 -15.391 -2.496 1 95.56 14 ARG B C 1
ATOM 5095 O O . ARG B 1 14 ? 10.008 -15.344 -2.498 1 95.56 14 ARG B O 1
ATOM 5102 N N . ASP B 1 15 ? 11.914 -14.547 -1.928 1 97.44 15 ASP B N 1
ATOM 5103 C CA . ASP B 1 15 ? 11.469 -13.242 -1.438 1 97.44 15 ASP B CA 1
ATOM 5104 C C . ASP B 1 15 ? 12.422 -12.141 -1.872 1 97.44 15 ASP B C 1
ATOM 5106 O O . ASP B 1 15 ? 12.859 -11.328 -1.05 1 97.44 15 ASP B O 1
ATOM 5110 N N . LEU B 1 16 ? 12.633 -12.117 -3.145 1 98.25 16 LEU B N 1
ATOM 5111 C CA . LEU B 1 16 ? 13.68 -11.25 -3.674 1 98.25 16 LEU B CA 1
ATOM 5112 C C . LEU B 1 16 ? 13.172 -9.828 -3.863 1 98.25 16 LEU B C 1
ATOM 5114 O O . LEU B 1 16 ? 13.125 -9.32 -4.988 1 98.25 16 LEU B O 1
ATOM 5118 N N . ARG B 1 17 ? 12.859 -9.164 -2.746 1 97 17 ARG B N 1
ATOM 5119 C CA . ARG B 1 17 ? 12.359 -7.797 -2.725 1 97 17 ARG B CA 1
ATOM 5120 C C . ARG B 1 17 ? 12.781 -7.082 -1.444 1 97 17 ARG B C 1
ATOM 5122 O O . ARG B 1 17 ? 13.188 -7.723 -0.474 1 97 17 ARG B O 1
ATOM 5129 N N . VAL B 1 18 ? 12.648 -5.781 -1.498 1 93.62 18 VAL B N 1
ATOM 5130 C CA . VAL B 1 18 ? 12.93 -4.984 -0.31 1 93.62 18 VAL B CA 1
ATOM 5131 C C . VAL B 1 18 ? 11.625 -4.57 0.356 1 93.62 18 VAL B C 1
ATOM 5133 O O . VAL B 1 18 ? 11.562 -4.398 1.576 1 93.62 18 VAL B O 1
ATOM 5136 N N . GLU B 1 19 ? 10.594 -4.473 -0.477 1 90.38 19 GLU B N 1
ATOM 5137 C CA . GLU B 1 19 ? 9.281 -4.051 0.008 1 90.38 19 GLU B CA 1
ATOM 5138 C C . GLU B 1 19 ? 8.586 -5.176 0.761 1 90.38 19 GLU B C 1
ATOM 5140 O O . GLU B 1 19 ? 8.555 -6.316 0.294 1 90.38 19 GLU B O 1
ATOM 5145 N N . ASP B 1 20 ? 8.008 -4.859 1.891 1 89.69 20 ASP B N 1
ATOM 5146 C CA . ASP B 1 20 ? 7.188 -5.777 2.674 1 89.69 20 ASP B CA 1
ATOM 5147 C C . ASP B 1 20 ? 7.91 -7.109 2.885 1 89.69 20 ASP B C 1
ATOM 5149 O O . ASP B 1 20 ? 7.367 -8.172 2.572 1 89.69 20 ASP B O 1
ATOM 5153 N N . ASN B 1 21 ? 9.102 -7.039 3.197 1 93.69 21 ASN B N 1
ATOM 5154 C CA . ASN B 1 21 ? 9.922 -8.188 3.566 1 93.69 21 ASN B CA 1
ATOM 5155 C C . ASN B 1 21 ? 10.18 -8.234 5.07 1 93.69 21 ASN B C 1
ATOM 5157 O O . ASN B 1 21 ? 11.133 -7.629 5.559 1 93.69 21 ASN B O 1
ATOM 5161 N N . PRO B 1 22 ? 9.352 -9.008 5.781 1 91.94 22 PRO B N 1
ATOM 5162 C CA . PRO B 1 22 ? 9.422 -8.984 7.246 1 91.94 22 PRO B CA 1
ATOM 5163 C C . PRO B 1 22 ? 10.789 -9.422 7.777 1 91.94 22 PRO B C 1
ATOM 5165 O O . PRO B 1 22 ? 11.258 -8.875 8.781 1 91.94 22 PRO B O 1
ATOM 5168 N N . ALA B 1 23 ? 11.461 -10.414 7.203 1 94.81 23 ALA B N 1
ATOM 5169 C CA . ALA B 1 23 ? 12.789 -10.836 7.656 1 94.81 23 ALA B CA 1
ATOM 5170 C C . ALA B 1 23 ? 13.797 -9.703 7.543 1 94.81 23 ALA B C 1
ATOM 5172 O O . ALA B 1 23 ? 14.523 -9.414 8.5 1 94.81 23 ALA B O 1
ATOM 5173 N N . LEU B 1 24 ? 13.797 -9.016 6.453 1 95.19 24 LEU B N 1
ATOM 5174 C CA . LEU B 1 24 ? 14.719 -7.91 6.219 1 95.19 24 LEU B CA 1
ATOM 5175 C C . LEU B 1 24 ? 14.406 -6.734 7.133 1 95.19 24 LEU B C 1
ATOM 5177 O O . LEU B 1 24 ? 15.305 -6.16 7.75 1 95.19 24 LEU B O 1
ATOM 5181 N N . ALA B 1 25 ? 13.133 -6.383 7.148 1 90.31 25 ALA B N 1
ATOM 5182 C CA . ALA B 1 25 ? 12.703 -5.227 7.93 1 90.31 25 ALA B CA 1
ATOM 5183 C C . ALA B 1 25 ? 13.016 -5.418 9.406 1 90.31 25 ALA B C 1
ATOM 5185 O O . ALA B 1 25 ? 13.508 -4.5 10.07 1 90.31 25 ALA B O 1
ATOM 5186 N N . THR B 1 26 ? 12.727 -6.578 9.938 1 88.81 26 THR B N 1
ATOM 5187 C CA . THR B 1 26 ? 12.984 -6.871 11.344 1 88.81 26 THR B CA 1
ATOM 5188 C C . THR B 1 26 ? 14.477 -6.863 11.633 1 88.81 26 THR B C 1
ATOM 5190 O O . THR B 1 26 ? 14.922 -6.309 12.641 1 88.81 26 THR B O 1
ATOM 5193 N N . ALA B 1 27 ? 15.234 -7.512 10.805 1 93.19 27 ALA B N 1
ATOM 5194 C CA . ALA B 1 27 ? 16.688 -7.566 10.984 1 93.19 27 ALA B CA 1
ATOM 5195 C C . ALA B 1 27 ? 17.297 -6.164 10.953 1 93.19 27 ALA B C 1
ATOM 5197 O O . ALA B 1 27 ? 18.172 -5.848 11.766 1 93.19 27 ALA B O 1
ATOM 5198 N N . ALA B 1 28 ? 16.844 -5.367 10.023 1 91.06 28 ALA B N 1
ATOM 5199 C CA . ALA B 1 28 ? 17.359 -4.008 9.875 1 91.06 28 ALA B CA 1
ATOM 5200 C C . ALA B 1 28 ? 17.078 -3.17 11.117 1 91.06 28 ALA B C 1
ATOM 5202 O O . ALA B 1 28 ? 17.875 -2.316 11.492 1 91.06 28 ALA B O 1
ATOM 5203 N N . ARG B 1 29 ? 15.984 -3.381 11.688 1 85 29 ARG B N 1
ATOM 5204 C CA . ARG B 1 29 ? 15.586 -2.643 12.883 1 85 29 ARG B CA 1
ATOM 5205 C C . ARG B 1 29 ? 16.438 -3.039 14.078 1 85 29 ARG B C 1
ATOM 5207 O O . ARG B 1 29 ? 16.719 -2.213 14.953 1 85 29 ARG B O 1
ATOM 5214 N N . GLU B 1 30 ? 16.844 -4.27 14.102 1 87.06 30 GLU B N 1
ATOM 5215 C CA . GLU B 1 30 ? 17.516 -4.812 15.273 1 87.06 30 GLU B CA 1
ATOM 5216 C C . GLU B 1 30 ? 19.016 -4.52 15.234 1 87.06 30 GLU B C 1
ATOM 5218 O O . GLU B 1 30 ? 19.672 -4.512 16.266 1 87.06 30 GLU B O 1
ATOM 5223 N N . GLY B 1 31 ? 19.516 -4.367 14.008 1 90.38 31 GLY B N 1
ATOM 5224 C CA . GLY B 1 31 ? 20.938 -4.078 13.953 1 90.38 31 GLY B CA 1
ATOM 5225 C C . GLY B 1 31 ? 21.531 -4.238 12.562 1 90.38 31 GLY B C 1
ATOM 5226 O O . GLY B 1 31 ? 20.891 -3.885 11.57 1 90.38 31 GLY B O 1
ATOM 5227 N N . ARG B 1 32 ? 22.781 -4.66 12.594 1 94.88 32 ARG B N 1
ATOM 5228 C CA . ARG B 1 32 ? 23.5 -4.859 11.328 1 94.88 32 ARG B CA 1
ATOM 5229 C C . ARG B 1 32 ? 23.047 -6.145 10.648 1 94.88 32 ARG B C 1
ATOM 5231 O O . ARG B 1 32 ? 22.703 -7.125 11.312 1 94.88 32 ARG B O 1
ATOM 5238 N N . ILE B 1 33 ? 23.109 -6.07 9.352 1 96.38 33 ILE B N 1
ATOM 5239 C CA . ILE B 1 33 ? 22.562 -7.227 8.648 1 96.38 33 ILE B CA 1
ATOM 5240 C C . ILE B 1 33 ? 23.609 -7.777 7.684 1 96.38 33 ILE B C 1
ATOM 5242 O O . ILE B 1 33 ? 24.516 -7.051 7.242 1 96.38 33 ILE B O 1
ATOM 5246 N N . PHE B 1 34 ? 23.547 -9.008 7.41 1 97.62 34 PHE B N 1
ATOM 5247 C CA . PHE B 1 34 ? 24.328 -9.711 6.398 1 97.62 34 PHE B CA 1
ATOM 5248 C C . PHE B 1 34 ? 23.422 -10.453 5.426 1 97.62 34 PHE B C 1
ATOM 5250 O O . PHE B 1 34 ? 23.141 -11.633 5.613 1 97.62 34 PHE B O 1
ATOM 5257 N N . PRO B 1 35 ? 22.969 -9.734 4.344 1 97.94 35 PRO B N 1
ATOM 5258 C CA . PRO B 1 35 ? 22.125 -10.391 3.352 1 97.94 35 PRO B CA 1
ATOM 5259 C C . PRO B 1 35 ? 22.859 -11.453 2.545 1 97.94 35 PRO B C 1
ATOM 5261 O O . PRO B 1 35 ? 23.953 -11.195 2.047 1 97.94 35 PRO B O 1
ATOM 5264 N N . VAL B 1 36 ? 22.219 -12.594 2.402 1 98.12 36 VAL B N 1
ATOM 5265 C CA . VAL B 1 36 ? 22.906 -13.672 1.7 1 98.12 36 VAL B CA 1
ATOM 5266 C C . VAL B 1 36 ? 21.906 -14.453 0.856 1 98.12 36 VAL B C 1
ATOM 5268 O O . VAL B 1 36 ? 20.75 -14.602 1.233 1 98.12 36 VAL B O 1
ATOM 5271 N N . PHE B 1 37 ? 22.328 -14.867 -0.303 1 98.25 37 PHE B N 1
ATOM 5272 C CA . PHE B 1 37 ? 21.656 -15.852 -1.142 1 98.25 37 PHE B CA 1
ATOM 5273 C C . PHE B 1 37 ? 22.547 -17.078 -1.364 1 98.25 37 PHE B C 1
ATOM 5275 O O . PHE B 1 37 ? 23.688 -16.938 -1.79 1 98.25 37 PHE B O 1
ATOM 5282 N N . ILE B 1 38 ? 22 -18.219 -1.067 1 97.75 38 ILE B N 1
ATOM 5283 C CA . ILE B 1 38 ? 22.766 -19.453 -1.172 1 97.75 38 ILE B CA 1
ATOM 5284 C C . ILE B 1 38 ? 22.219 -20.297 -2.324 1 97.75 38 ILE B C 1
ATOM 5286 O O . ILE B 1 38 ? 21.047 -20.656 -2.338 1 97.75 38 ILE B O 1
ATOM 5290 N N . TRP B 1 39 ? 23.047 -20.547 -3.322 1 96.88 39 TRP B N 1
ATOM 5291 C CA . TRP B 1 39 ? 22.719 -21.422 -4.445 1 96.88 39 TRP B CA 1
ATOM 5292 C C . TRP B 1 39 ? 23.328 -22.812 -4.242 1 96.88 39 TRP B C 1
ATOM 5294 O O . TRP B 1 39 ? 24.547 -22.969 -4.215 1 96.88 39 TRP B O 1
ATOM 5304 N N . CYS B 1 40 ? 22.469 -23.812 -4.066 1 95.25 40 CYS B N 1
ATOM 5305 C CA . CYS B 1 40 ? 22.906 -25.188 -3.846 1 95.25 40 CYS B CA 1
ATOM 5306 C C . CYS B 1 40 ? 22.281 -26.125 -4.867 1 95.25 40 CYS B C 1
ATOM 5308 O O . CYS B 1 40 ? 21.297 -26.812 -4.566 1 95.25 40 CYS B O 1
ATOM 5310 N N . PRO B 1 41 ? 22.859 -26.297 -6.035 1 92.31 41 PRO B N 1
ATOM 5311 C CA . PRO B 1 41 ? 22.297 -27.125 -7.098 1 92.31 41 PRO B CA 1
ATOM 5312 C C . PRO B 1 41 ? 22.109 -28.578 -6.676 1 92.31 41 PRO B C 1
ATOM 5314 O O . PRO B 1 41 ? 21.141 -29.219 -7.078 1 92.31 41 PRO B O 1
ATOM 5317 N N . LYS B 1 42 ? 22.938 -29.094 -5.879 1 91 42 LYS B N 1
ATOM 5318 C CA . LYS B 1 42 ? 22.875 -30.5 -5.449 1 91 42 LYS B CA 1
ATOM 5319 C C . LYS B 1 42 ? 21.609 -30.766 -4.648 1 91 42 LYS B C 1
ATOM 5321 O O . LYS B 1 42 ? 21 -31.828 -4.793 1 91 42 LYS B O 1
ATOM 5326 N N . GLU B 1 43 ? 21.234 -29.828 -3.861 1 89.88 43 GLU B N 1
ATOM 5327 C CA . GLU B 1 43 ? 20.062 -29.984 -3.006 1 89.88 43 GLU B CA 1
ATOM 5328 C C . GLU B 1 43 ? 18.781 -29.844 -3.803 1 89.88 43 GLU B C 1
ATOM 5330 O O . GLU B 1 43 ? 17.719 -30.266 -3.352 1 89.88 43 GLU B O 1
ATOM 5335 N N . GLU B 1 44 ? 18.797 -29.219 -4.91 1 86.06 44 GLU B N 1
ATOM 5336 C CA . GLU B 1 44 ? 17.609 -29.078 -5.746 1 86.06 44 GLU B CA 1
ATOM 5337 C C . GLU B 1 44 ? 17.172 -30.438 -6.301 1 86.06 44 GLU B C 1
ATOM 5339 O O . GLU B 1 44 ? 15.977 -30.688 -6.438 1 86.06 44 GLU B O 1
ATOM 5344 N N . GLY B 1 45 ? 18.203 -31.266 -6.652 1 84.75 45 GLY B N 1
ATOM 5345 C CA . GLY B 1 45 ? 17.891 -32.594 -7.152 1 84.75 45 GLY B CA 1
ATOM 5346 C C . GLY B 1 45 ? 17 -32.562 -8.375 1 84.75 45 GLY B C 1
ATOM 5347 O O . GLY B 1 45 ? 17.312 -31.922 -9.375 1 84.75 45 GLY B O 1
ATOM 5348 N N . GLN B 1 46 ? 15.828 -33.219 -8.25 1 83.88 46 GLN B N 1
ATOM 5349 C CA . GLN B 1 46 ? 14.898 -33.344 -9.367 1 83.88 46 GLN B CA 1
ATOM 5350 C C . GLN B 1 46 ? 14.211 -32.031 -9.664 1 83.88 46 GLN B C 1
ATOM 5352 O O . GLN B 1 46 ? 13.625 -31.844 -10.734 1 83.88 46 GLN B O 1
ATOM 5357 N N . PHE B 1 47 ? 14.344 -31.109 -8.812 1 88.94 47 PHE B N 1
ATOM 5358 C CA . PHE B 1 47 ? 13.672 -29.828 -8.992 1 88.94 47 PHE B CA 1
ATOM 5359 C C . PHE B 1 47 ? 14.672 -28.75 -9.375 1 88.94 47 PHE B C 1
ATOM 5361 O O . PHE B 1 47 ? 14.477 -27.578 -9.039 1 88.94 47 PHE B O 1
ATOM 5368 N N . TYR B 1 48 ? 15.836 -29.172 -9.93 1 92.88 48 TYR B N 1
ATOM 5369 C CA . TYR B 1 48 ? 16.734 -28.172 -10.531 1 92.88 48 TYR B CA 1
ATOM 5370 C C . TYR B 1 48 ? 15.984 -27.312 -11.547 1 92.88 48 TYR B C 1
ATOM 5372 O O . TYR B 1 48 ? 15.32 -27.844 -12.445 1 92.88 48 TYR B O 1
ATOM 5380 N N . PRO B 1 49 ? 16.031 -26.047 -11.414 1 94.56 49 PRO B N 1
ATOM 5381 C CA . PRO B 1 49 ? 15.219 -25.172 -12.258 1 94.56 49 PRO B CA 1
ATOM 5382 C C . PRO B 1 49 ? 15.641 -25.188 -13.727 1 94.56 49 PRO B C 1
ATOM 5384 O O . PRO B 1 49 ? 16.828 -25.375 -14.023 1 94.56 49 PRO B O 1
ATOM 5387 N N . GLY B 1 50 ? 14.719 -24.984 -14.602 1 94.56 50 GLY B N 1
ATOM 5388 C CA . GLY B 1 50 ? 14.992 -24.891 -16.031 1 94.56 50 GLY B CA 1
ATOM 5389 C C . GLY B 1 50 ? 15.766 -23.656 -16.422 1 94.56 50 GLY B C 1
ATOM 5390 O O . GLY B 1 50 ? 16 -22.781 -15.586 1 94.56 50 GLY B O 1
ATOM 5391 N N . ARG B 1 51 ? 16.141 -23.562 -17.656 1 94.56 51 ARG B N 1
ATOM 5392 C CA . ARG B 1 51 ? 16.984 -22.484 -18.188 1 94.56 51 ARG B CA 1
ATOM 5393 C C . ARG B 1 51 ? 16.344 -21.125 -17.953 1 94.56 51 ARG B C 1
ATOM 5395 O O . ARG B 1 51 ? 16.984 -20.219 -17.438 1 94.56 51 ARG B O 1
ATOM 5402 N N . VAL B 1 52 ? 15.086 -20.969 -18.344 1 96.38 52 VAL B N 1
ATOM 5403 C CA . VAL B 1 52 ? 14.43 -19.672 -18.297 1 96.38 52 VAL B CA 1
ATOM 5404 C C . VAL B 1 52 ? 14.211 -19.25 -16.844 1 96.38 52 VAL B C 1
ATOM 5406 O O . VAL B 1 52 ? 14.281 -18.062 -16.531 1 96.38 52 VAL B O 1
ATOM 5409 N N . SER B 1 53 ? 13.914 -20.219 -15.961 1 96.69 53 SER B N 1
ATOM 5410 C CA . SER B 1 53 ? 13.797 -19.938 -14.531 1 96.69 53 SER B CA 1
ATOM 5411 C C . SER B 1 53 ? 15.125 -19.453 -13.953 1 96.69 53 SER B C 1
ATOM 5413 O O . SER B 1 53 ? 15.164 -18.531 -13.148 1 96.69 53 SER B O 1
ATOM 5415 N N . ARG B 1 54 ? 16.219 -20.094 -14.328 1 97.06 54 ARG B N 1
ATOM 5416 C CA . ARG B 1 54 ? 17.531 -19.703 -13.859 1 97.06 54 ARG B CA 1
ATOM 5417 C C . ARG B 1 54 ? 17.891 -18.297 -14.344 1 97.06 54 ARG B C 1
ATOM 5419 O O . ARG B 1 54 ? 18.5 -17.516 -13.602 1 97.06 54 ARG B O 1
ATOM 5426 N N . TRP B 1 55 ? 17.547 -18.047 -15.539 1 97.25 55 TRP B N 1
ATOM 5427 C CA . TRP B 1 55 ? 17.781 -16.719 -16.078 1 97.25 55 TRP B CA 1
ATOM 5428 C C . TRP B 1 55 ? 17.062 -15.656 -15.25 1 97.25 55 TRP B C 1
ATOM 5430 O O . TRP B 1 55 ? 17.641 -14.625 -14.906 1 97.25 55 TRP B O 1
ATOM 5440 N N . TRP B 1 56 ? 15.75 -15.906 -15.039 1 98.06 56 TRP B N 1
ATOM 5441 C CA . TRP B 1 56 ? 14.969 -14.969 -14.242 1 98.06 56 TRP B CA 1
ATOM 5442 C C . TRP B 1 56 ? 15.602 -14.758 -12.867 1 98.06 56 TRP B C 1
ATOM 5444 O O . TRP B 1 56 ? 15.719 -13.617 -12.398 1 98.06 56 TRP B O 1
ATOM 5454 N N . LEU B 1 57 ? 15.977 -15.836 -12.234 1 97.75 57 LEU B N 1
ATOM 5455 C CA . LEU B 1 57 ? 16.609 -15.781 -10.93 1 97.75 57 LEU B CA 1
ATOM 5456 C C . LEU B 1 57 ? 17.875 -14.914 -10.977 1 97.75 57 LEU B C 1
ATOM 5458 O O . LEU B 1 57 ? 18.094 -14.078 -10.094 1 97.75 57 LEU B O 1
ATOM 5462 N N . LYS B 1 58 ? 18.672 -15.141 -11.953 1 97.81 58 LYS B N 1
ATOM 5463 C CA . LYS B 1 58 ? 19.906 -14.375 -12.125 1 97.81 58 LYS B CA 1
ATOM 5464 C C . LYS B 1 58 ? 19.609 -12.875 -12.18 1 97.81 58 LYS B C 1
ATOM 5466 O O . LYS B 1 58 ? 20.219 -12.094 -11.453 1 97.81 58 LYS B O 1
ATOM 5471 N N . GLN B 1 59 ? 18.672 -12.531 -13.047 1 97.81 59 GLN B N 1
ATOM 5472 C CA . GLN B 1 59 ? 18.312 -11.125 -13.219 1 97.81 59 GLN B CA 1
ATOM 5473 C C . GLN B 1 59 ? 17.734 -10.539 -11.93 1 97.81 59 GLN B C 1
ATOM 5475 O O . GLN B 1 59 ? 18.016 -9.391 -11.586 1 97.81 59 GLN B O 1
ATOM 5480 N N . SER B 1 60 ? 16.922 -11.266 -11.234 1 98.12 60 SER B N 1
ATOM 5481 C CA . SER B 1 60 ? 16.312 -10.828 -9.992 1 98.12 60 SER B CA 1
ATOM 5482 C C . SER B 1 60 ? 17.359 -10.578 -8.906 1 98.12 60 SER B C 1
ATOM 5484 O O . SER B 1 60 ? 17.25 -9.633 -8.125 1 98.12 60 SER B O 1
ATOM 5486 N N . LEU B 1 61 ? 18.344 -11.469 -8.812 1 98.38 61 LEU B N 1
ATOM 5487 C CA . LEU B 1 61 ? 19.406 -11.328 -7.828 1 98.38 61 LEU B CA 1
ATOM 5488 C C . LEU B 1 61 ? 20.234 -10.078 -8.094 1 98.38 61 LEU B C 1
ATOM 5490 O O . LEU B 1 61 ? 20.609 -9.367 -7.164 1 98.38 61 LEU B O 1
ATOM 5494 N N . ILE B 1 62 ? 20.516 -9.812 -9.352 1 97.81 62 ILE B N 1
ATOM 5495 C CA . ILE B 1 62 ? 21.25 -8.617 -9.734 1 97.81 62 ILE B CA 1
ATOM 5496 C C . ILE B 1 62 ? 20.484 -7.375 -9.305 1 97.81 62 ILE B C 1
ATOM 5498 O O . ILE B 1 62 ? 21.047 -6.453 -8.719 1 97.81 62 ILE B O 1
ATOM 5502 N N . HIS B 1 63 ? 19.219 -7.438 -9.648 1 97.31 63 HIS B N 1
ATOM 5503 C CA . HIS B 1 63 ? 18.344 -6.312 -9.32 1 97.31 63 HIS B CA 1
ATOM 5504 C C . HIS B 1 63 ? 18.281 -6.094 -7.812 1 97.31 63 HIS B C 1
ATOM 5506 O O . HIS B 1 63 ? 18.344 -4.953 -7.344 1 97.31 63 HIS B O 1
ATOM 5512 N N . LEU B 1 64 ? 18.125 -7.125 -7.027 1 97.69 64 LEU B N 1
ATOM 5513 C CA . LEU B 1 64 ? 18.062 -7.043 -5.57 1 97.69 64 LEU B CA 1
ATOM 5514 C C . LEU B 1 64 ? 19.359 -6.484 -5 1 97.69 64 LEU B C 1
ATOM 5516 O O . LEU B 1 64 ? 19.328 -5.648 -4.094 1 97.69 64 LEU B O 1
ATOM 5520 N N . ASP B 1 65 ? 20.484 -6.941 -5.488 1 97.69 65 ASP B N 1
ATOM 5521 C CA . ASP B 1 65 ? 21.781 -6.465 -5.02 1 97.69 65 ASP B CA 1
ATOM 5522 C C . ASP B 1 65 ? 21.906 -4.957 -5.211 1 97.69 65 ASP B C 1
ATOM 5524 O O . ASP B 1 65 ? 22.391 -4.254 -4.32 1 97.69 65 ASP B O 1
ATOM 5528 N N . GLN B 1 66 ? 21.484 -4.492 -6.352 1 95.88 66 GLN B N 1
ATOM 5529 C CA . GLN B 1 66 ? 21.531 -3.059 -6.617 1 95.88 66 GLN B CA 1
ATOM 5530 C C . GLN B 1 66 ? 20.688 -2.281 -5.605 1 95.88 66 GLN B C 1
ATOM 5532 O O . GLN B 1 66 ? 21.109 -1.22 -5.137 1 95.88 66 GLN B O 1
ATOM 5537 N N . SER B 1 67 ? 19.562 -2.791 -5.34 1 95.69 67 SER B N 1
ATOM 5538 C CA . SER B 1 67 ? 18.672 -2.141 -4.387 1 95.69 67 SER B CA 1
ATOM 5539 C C . SER B 1 67 ? 19.266 -2.143 -2.98 1 95.69 67 SER B C 1
ATOM 5541 O O . SER B 1 67 ? 19.203 -1.132 -2.277 1 95.69 67 SER B O 1
ATOM 5543 N N . LEU B 1 68 ? 19.797 -3.258 -2.574 1 96.88 68 LEU B N 1
ATOM 5544 C CA . LEU B 1 68 ? 20.391 -3.369 -1.247 1 96.88 68 LEU B CA 1
ATOM 5545 C C . LEU B 1 68 ? 21.594 -2.445 -1.11 1 96.88 68 LEU B C 1
ATOM 5547 O O . LEU B 1 68 ? 21.781 -1.815 -0.067 1 96.88 68 LEU B O 1
ATOM 5551 N N . ARG B 1 69 ? 22.391 -2.297 -2.146 1 95.69 69 ARG B N 1
ATOM 5552 C CA . ARG B 1 69 ? 23.547 -1.404 -2.135 1 95.69 69 ARG B CA 1
ATOM 5553 C C . ARG B 1 69 ? 23.125 0.048 -1.957 1 95.69 69 ARG B C 1
ATOM 5555 O O . ARG B 1 69 ? 23.766 0.813 -1.247 1 95.69 69 ARG B O 1
ATOM 5562 N N . SER B 1 70 ? 22.031 0.366 -2.617 1 91.69 70 SER B N 1
ATOM 5563 C CA . SER B 1 70 ? 21.516 1.726 -2.498 1 91.69 70 SER B CA 1
ATOM 5564 C C . SER B 1 70 ? 21.062 2.02 -1.073 1 91.69 70 SER B C 1
ATOM 5566 O O . SER B 1 70 ? 20.984 3.18 -0.666 1 91.69 70 SER B O 1
ATOM 5568 N N . LEU B 1 71 ? 20.766 0.978 -0.305 1 92.12 71 LEU B N 1
ATOM 5569 C CA . LEU B 1 71 ? 20.312 1.125 1.076 1 92.12 71 LEU B CA 1
ATOM 5570 C C . LEU B 1 71 ? 21.484 1.02 2.041 1 92.12 71 LEU B C 1
ATOM 5572 O O . LEU B 1 71 ? 21.359 1.331 3.227 1 92.12 71 LEU B O 1
ATOM 5576 N N . GLY B 1 72 ? 22.625 0.491 1.51 1 93.62 72 GLY B N 1
ATOM 5577 C CA . GLY B 1 72 ? 23.812 0.507 2.34 1 93.62 72 GLY B CA 1
ATOM 5578 C C . GLY B 1 72 ? 24.375 -0.878 2.611 1 93.62 72 GLY B C 1
ATOM 5579 O O . GLY B 1 72 ? 25.281 -1.039 3.428 1 93.62 72 GLY B O 1
ATOM 5580 N N . ALA B 1 73 ? 23.797 -1.893 1.969 1 95.88 73 ALA B N 1
ATOM 5581 C CA . ALA B 1 73 ? 24.297 -3.252 2.166 1 95.88 73 ALA B CA 1
ATOM 5582 C C . ALA B 1 73 ? 24.422 -3.984 0.834 1 95.88 73 ALA B C 1
ATOM 5584 O O . ALA B 1 73 ? 23.719 -3.678 -0.126 1 95.88 73 ALA B O 1
ATOM 5585 N N . GLU B 1 74 ? 25.344 -4.93 0.838 1 95.81 74 GLU B N 1
ATOM 5586 C CA . GLU B 1 74 ? 25.562 -5.73 -0.361 1 95.81 74 GLU B CA 1
ATOM 5587 C C . GLU B 1 74 ? 25.031 -7.152 -0.18 1 95.81 74 GLU B C 1
ATOM 5589 O O . GLU B 1 74 ? 25.156 -7.73 0.9 1 95.81 74 GLU B O 1
ATOM 5594 N N . LEU B 1 75 ? 24.5 -7.695 -1.267 1 97.5 75 LEU B N 1
ATOM 5595 C CA . LEU B 1 75 ? 24.031 -9.078 -1.248 1 97.5 75 LEU B CA 1
ATOM 5596 C C . LEU B 1 75 ? 25.203 -10.039 -1.459 1 97.5 75 LEU B C 1
ATOM 5598 O O . LEU B 1 75 ? 25.891 -9.977 -2.479 1 97.5 75 LEU B O 1
ATOM 5602 N N . THR B 1 76 ? 25.391 -10.883 -0.488 1 97.56 76 THR B N 1
ATOM 5603 C CA . THR B 1 76 ? 26.422 -11.906 -0.629 1 97.56 76 THR B CA 1
ATOM 5604 C C . THR B 1 76 ? 25.875 -13.141 -1.331 1 97.56 76 THR B C 1
ATOM 5606 O O . THR B 1 76 ? 24.844 -13.688 -0.92 1 97.56 76 THR B O 1
ATOM 5609 N N . LEU B 1 77 ? 26.562 -13.539 -2.383 1 97.88 77 LEU B N 1
ATOM 5610 C CA . LEU B 1 77 ? 26.172 -14.734 -3.123 1 97.88 77 LEU B CA 1
ATOM 5611 C C . LEU B 1 77 ? 27.109 -15.891 -2.799 1 97.88 77 LEU B C 1
ATOM 5613 O O . LEU B 1 77 ? 28.328 -15.727 -2.789 1 97.88 77 LEU B O 1
ATOM 5617 N N . ILE B 1 78 ? 26.516 -17.031 -2.48 1 97.12 78 ILE B N 1
ATOM 5618 C CA . ILE B 1 78 ? 27.328 -18.203 -2.131 1 97.12 78 ILE B CA 1
ATOM 5619 C C . ILE B 1 78 ? 26.875 -19.406 -2.963 1 97.12 78 ILE B C 1
ATOM 5621 O O . ILE B 1 78 ? 25.688 -19.641 -3.119 1 97.12 78 ILE B O 1
ATOM 5625 N N . ARG B 1 79 ? 27.781 -20.078 -3.555 1 96.19 79 ARG B N 1
ATOM 5626 C CA . ARG B 1 79 ? 27.547 -21.375 -4.176 1 96.19 79 ARG B CA 1
ATOM 5627 C C . ARG B 1 79 ? 28.109 -22.5 -3.316 1 96.19 79 ARG B C 1
ATOM 5629 O O . ARG B 1 79 ? 29.25 -22.438 -2.869 1 96.19 79 ARG B O 1
ATOM 5636 N N . THR B 1 80 ? 27.25 -23.484 -3.061 1 95.69 80 THR B N 1
ATOM 5637 C CA . THR B 1 80 ? 27.688 -24.531 -2.148 1 95.69 80 THR B CA 1
ATOM 5638 C C . THR B 1 80 ? 27 -25.859 -2.475 1 95.69 80 THR B C 1
ATOM 5640 O O . THR B 1 80 ? 26.125 -25.906 -3.344 1 95.69 80 THR B O 1
ATOM 5643 N N . ASP B 1 81 ? 27.516 -26.906 -1.806 1 93.94 81 ASP B N 1
ATOM 5644 C CA . ASP B 1 81 ? 26.906 -28.234 -1.943 1 93.94 81 ASP B CA 1
ATOM 5645 C C . ASP B 1 81 ? 26.016 -28.562 -0.742 1 93.94 81 ASP B C 1
ATOM 5647 O O . ASP B 1 81 ? 25.266 -29.531 -0.77 1 93.94 81 ASP B O 1
ATOM 5651 N N . SER B 1 82 ? 26.141 -27.719 0.246 1 95.31 82 SER B N 1
ATOM 5652 C CA . SER B 1 82 ? 25.312 -27.891 1.438 1 95.31 82 SER B CA 1
ATOM 5653 C C . SER B 1 82 ? 24.891 -26.547 2.016 1 95.31 82 SER B C 1
ATOM 5655 O O . SER B 1 82 ? 25.734 -25.797 2.523 1 95.31 82 SER B O 1
ATOM 5657 N N . THR B 1 83 ? 23.609 -26.344 2.045 1 96.25 83 THR B N 1
ATOM 5658 C CA . THR B 1 83 ? 23.078 -25.094 2.559 1 96.25 83 THR B CA 1
ATOM 5659 C C . THR B 1 83 ? 23.406 -24.938 4.043 1 96.25 83 THR B C 1
ATOM 5661 O O . THR B 1 83 ? 23.781 -23.844 4.496 1 96.25 83 THR B O 1
ATOM 5664 N N . LEU B 1 84 ? 23.266 -25.984 4.844 1 96 84 LEU B N 1
ATOM 5665 C CA . LEU B 1 84 ? 23.531 -25.953 6.277 1 96 84 LEU B CA 1
ATOM 5666 C C . LEU B 1 84 ? 24.984 -25.578 6.551 1 96 84 LEU B C 1
ATOM 5668 O O . LEU B 1 84 ? 25.266 -24.734 7.395 1 96 84 LEU B O 1
ATOM 5672 N N . ASN B 1 85 ? 25.844 -26.203 5.809 1 95.5 85 ASN B N 1
ATOM 5673 C CA . ASN B 1 85 ? 27.266 -25.922 6 1 95.5 85 ASN B CA 1
ATOM 5674 C C . ASN B 1 85 ? 27.609 -24.469 5.66 1 95.5 85 ASN B C 1
ATOM 5676 O O . ASN B 1 85 ? 28.406 -23.828 6.34 1 95.5 85 ASN B O 1
ATOM 5680 N N . ALA B 1 86 ? 27.047 -24.031 4.586 1 96.19 86 ALA B N 1
ATOM 5681 C CA . ALA B 1 86 ? 27.266 -22.641 4.199 1 96.19 86 ALA B CA 1
ATOM 5682 C C . ALA B 1 86 ? 26.797 -21.688 5.285 1 96.19 86 ALA B C 1
ATOM 5684 O O . ALA B 1 86 ? 27.484 -20.719 5.621 1 96.19 86 ALA B O 1
ATOM 5685 N N . LEU B 1 87 ? 25.641 -21.938 5.836 1 97.19 87 LEU B N 1
ATOM 5686 C CA . LEU B 1 87 ? 25.078 -21.078 6.875 1 97.19 87 LEU B CA 1
ATOM 5687 C C . LEU B 1 87 ? 25.953 -21.109 8.125 1 97.19 87 LEU B C 1
ATOM 5689 O O . LEU B 1 87 ? 26.188 -20.062 8.742 1 97.19 87 LEU B O 1
ATOM 5693 N N . LEU B 1 88 ? 26.406 -22.266 8.492 1 96.19 88 LEU B N 1
ATOM 5694 C CA . LEU B 1 88 ? 27.281 -22.375 9.656 1 96.19 88 LEU B CA 1
ATOM 5695 C C . LEU B 1 88 ? 28.578 -21.594 9.445 1 96.19 88 LEU B C 1
ATOM 5697 O O . LEU B 1 88 ? 29.062 -20.938 10.359 1 96.19 88 LEU B O 1
ATOM 5701 N N . GLN B 1 89 ? 29.078 -21.688 8.258 1 95.62 89 GLN B N 1
ATOM 5702 C CA . GLN B 1 89 ? 30.297 -20.938 7.926 1 95.62 89 GLN B CA 1
ATOM 5703 C C . GLN B 1 89 ? 30.062 -19.438 8.016 1 95.62 89 GLN B C 1
ATOM 5705 O O . GLN B 1 89 ? 30.922 -18.703 8.531 1 95.62 89 GLN B O 1
ATOM 5710 N N . ILE B 1 90 ? 28.969 -19 7.496 1 96.62 90 ILE B N 1
ATOM 5711 C CA . ILE B 1 90 ? 28.656 -17.578 7.52 1 96.62 90 ILE B CA 1
ATOM 5712 C C . ILE B 1 90 ? 28.484 -17.109 8.961 1 96.62 90 ILE B C 1
ATOM 5714 O O . ILE B 1 90 ? 28.953 -16.031 9.336 1 96.62 90 ILE B O 1
ATOM 5718 N N . ILE B 1 91 ? 27.75 -17.875 9.742 1 96.31 91 ILE B N 1
ATOM 5719 C CA . ILE B 1 91 ? 27.5 -17.547 11.141 1 96.31 91 ILE B CA 1
ATOM 5720 C C . ILE B 1 91 ? 28.828 -17.344 11.867 1 96.31 91 ILE B C 1
ATOM 5722 O O . ILE B 1 91 ? 29 -16.375 12.617 1 96.31 91 ILE B O 1
ATOM 5726 N N . SER B 1 92 ? 29.688 -18.188 11.617 1 94.81 92 SER B N 1
ATOM 5727 C CA . SER B 1 92 ? 31 -18.125 12.258 1 94.81 92 SER B CA 1
ATOM 5728 C C . SER B 1 92 ? 31.797 -16.938 11.742 1 94.81 92 SER B C 1
ATOM 5730 O O . SER B 1 92 ? 32.438 -16.234 12.523 1 94.81 92 SER B O 1
ATOM 5732 N N . ALA B 1 93 ? 31.812 -16.719 10.461 1 94.88 93 ALA B N 1
ATOM 5733 C CA . ALA B 1 93 ? 32.625 -15.68 9.82 1 94.88 93 ALA B CA 1
ATOM 5734 C C . ALA B 1 93 ? 32.156 -14.289 10.242 1 94.88 93 ALA B C 1
ATOM 5736 O O . ALA B 1 93 ? 32.969 -13.383 10.422 1 94.88 93 ALA B O 1
ATOM 5737 N N . VAL B 1 94 ? 30.859 -14.188 10.398 1 94.44 94 VAL B N 1
ATOM 5738 C CA . VAL B 1 94 ? 30.281 -12.875 10.68 1 94.44 94 VAL B CA 1
ATOM 5739 C C . VAL B 1 94 ? 30.016 -12.742 12.18 1 94.44 94 VAL B C 1
ATOM 5741 O O . VAL B 1 94 ? 29.688 -11.656 12.656 1 94.44 94 VAL B O 1
ATOM 5744 N N . HIS B 1 95 ? 30.219 -13.75 12.938 1 93.19 95 HIS B N 1
ATOM 5745 C CA . HIS B 1 95 ? 29.828 -13.781 14.344 1 93.19 95 HIS B CA 1
ATOM 5746 C C . HIS B 1 95 ? 28.375 -13.352 14.508 1 93.19 95 HIS B C 1
ATOM 5748 O O . HIS B 1 95 ? 28.078 -12.453 15.305 1 93.19 95 HIS B O 1
ATOM 5754 N N . ALA B 1 96 ? 27.578 -14.023 13.703 1 95 96 ALA B N 1
ATOM 5755 C CA . ALA B 1 96 ? 26.172 -13.648 13.672 1 95 96 ALA B CA 1
ATOM 5756 C C . ALA B 1 96 ? 25.469 -14.078 14.961 1 95 96 ALA B C 1
ATOM 5758 O O . ALA B 1 96 ? 25.734 -15.156 15.492 1 95 96 ALA B O 1
ATOM 5759 N N . THR B 1 97 ? 24.5 -13.219 15.414 1 92.94 97 THR B N 1
ATOM 5760 C CA . THR B 1 97 ? 23.734 -13.5 16.609 1 92.94 97 THR B CA 1
ATOM 5761 C C . THR B 1 97 ? 22.375 -14.109 16.25 1 92.94 97 THR B C 1
ATOM 5763 O O . THR B 1 97 ? 21.719 -14.727 17.094 1 92.94 97 THR B O 1
ATOM 5766 N N . LYS B 1 98 ? 22 -13.969 15.062 1 95.19 98 LYS B N 1
ATOM 5767 C CA . LYS B 1 98 ? 20.656 -14.391 14.664 1 95.19 98 LYS B CA 1
ATOM 5768 C C . LYS B 1 98 ? 20.594 -14.688 13.172 1 95.19 98 LYS B C 1
ATOM 5770 O O . LYS B 1 98 ? 21.328 -14.086 12.383 1 95.19 98 LYS B O 1
ATOM 5775 N N . LEU B 1 99 ? 19.859 -15.734 12.812 1 96.81 99 LEU B N 1
ATOM 5776 C CA . LEU B 1 99 ? 19.5 -16.031 11.43 1 96.81 99 LEU B CA 1
ATOM 5777 C C . LEU B 1 99 ? 18.016 -15.836 11.188 1 96.81 99 LEU B C 1
ATOM 5779 O O . LEU B 1 99 ? 17.188 -16.359 11.945 1 96.81 99 LEU B O 1
ATOM 5783 N N . VAL B 1 100 ? 17.672 -15.008 10.164 1 97.06 100 VAL B N 1
ATOM 5784 C CA . VAL B 1 100 ? 16.266 -14.789 9.859 1 97.06 100 VAL B CA 1
ATOM 5785 C C . VAL B 1 100 ? 16 -15.133 8.391 1 97.06 100 VAL B C 1
ATOM 5787 O O . VAL B 1 100 ? 16.859 -14.93 7.535 1 97.06 100 VAL B O 1
ATOM 5790 N N . PHE B 1 101 ? 14.828 -15.688 8.109 1 97.06 101 PHE B N 1
ATOM 5791 C CA . PHE B 1 101 ? 14.391 -15.945 6.746 1 97.06 101 PHE B CA 1
ATOM 5792 C C . PHE B 1 101 ? 12.867 -16 6.668 1 97.06 101 PHE B C 1
ATOM 5794 O O . PHE B 1 101 ? 12.195 -16.031 7.699 1 97.06 101 PHE B O 1
ATOM 5801 N N . ASN B 1 102 ? 12.336 -15.93 5.469 1 96.25 102 ASN B N 1
ATOM 5802 C CA . ASN B 1 102 ? 10.898 -16.016 5.258 1 96.25 102 ASN B CA 1
ATOM 5803 C C . ASN B 1 102 ? 10.461 -17.422 4.871 1 96.25 102 ASN B C 1
ATOM 5805 O O . ASN B 1 102 ? 11.188 -18.125 4.16 1 96.25 102 ASN B O 1
ATOM 5809 N N . HIS B 1 103 ? 9.273 -17.734 5.211 1 94.25 103 HIS B N 1
ATOM 5810 C CA . HIS B 1 103 ? 8.727 -19.062 5.023 1 94.25 103 HIS B CA 1
ATOM 5811 C C . HIS B 1 103 ? 8.594 -19.406 3.543 1 94.25 103 HIS B C 1
ATOM 5813 O O . HIS B 1 103 ? 8.281 -18.531 2.729 1 94.25 103 HIS B O 1
ATOM 5819 N N . LEU B 1 104 ? 8.906 -20.609 3.254 1 94.56 104 LEU B N 1
ATOM 5820 C CA . LEU B 1 104 ? 8.461 -21.297 2.045 1 94.56 104 LEU B CA 1
ATOM 5821 C C . LEU B 1 104 ? 7.551 -22.469 2.385 1 94.56 104 LEU B C 1
ATOM 5823 O O . LEU B 1 104 ? 7.684 -23.078 3.451 1 94.56 104 LEU B O 1
ATOM 5827 N N . TYR B 1 105 ? 6.656 -22.844 1.53 1 93.5 105 TYR B N 1
ATOM 5828 C CA . TYR B 1 105 ? 5.594 -23.75 1.958 1 93.5 105 TYR B CA 1
ATOM 5829 C C . TYR B 1 105 ? 5.609 -25.031 1.136 1 93.5 105 TYR B C 1
ATOM 5831 O O . TYR B 1 105 ? 4.867 -25.969 1.431 1 93.5 105 TYR B O 1
ATOM 5839 N N . ASP B 1 106 ? 6.41 -25.047 0.049 1 91.19 106 ASP B N 1
ATOM 5840 C CA . ASP B 1 106 ? 6.527 -26.297 -0.692 1 91.19 106 ASP B CA 1
ATOM 5841 C C . ASP B 1 106 ? 7.152 -27.391 0.171 1 91.19 106 ASP B C 1
ATOM 5843 O O . ASP B 1 106 ? 7.977 -27.109 1.045 1 91.19 106 ASP B O 1
ATOM 5847 N N . PRO B 1 107 ? 6.793 -28.609 -0.021 1 87.06 107 PRO B N 1
ATOM 5848 C CA . PRO B 1 107 ? 7.199 -29.719 0.864 1 87.06 107 PRO B CA 1
ATOM 5849 C C . PRO B 1 107 ? 8.711 -29.859 0.959 1 87.06 107 PRO B C 1
ATOM 5851 O O . PRO B 1 107 ? 9.234 -30.219 2.02 1 87.06 107 PRO B O 1
ATOM 5854 N N . ILE B 1 108 ? 9.398 -29.594 -0.038 1 86.5 108 ILE B N 1
ATOM 5855 C CA . ILE B 1 108 ? 10.852 -29.75 -0.061 1 86.5 108 ILE B CA 1
ATOM 5856 C C . ILE B 1 108 ? 11.492 -28.688 0.829 1 86.5 108 ILE B C 1
ATOM 5858 O O . ILE B 1 108 ? 12.359 -29 1.648 1 86.5 108 ILE B O 1
ATOM 5862 N N . SER B 1 109 ? 11.047 -27.531 0.652 1 91.31 109 SER B N 1
ATOM 5863 C CA . SER B 1 109 ? 11.609 -26.406 1.412 1 91.31 109 SER B CA 1
ATOM 5864 C C . SER B 1 109 ? 11.219 -26.5 2.885 1 91.31 109 SER B C 1
ATOM 5866 O O . SER B 1 109 ? 12 -26.125 3.762 1 91.31 109 SER B O 1
ATOM 5868 N N . VAL B 1 110 ? 10.016 -26.891 3.158 1 91 110 VAL B N 1
ATOM 5869 C CA . VAL B 1 110 ? 9.539 -27 4.535 1 91 110 VAL B CA 1
ATOM 5870 C C . VAL B 1 110 ? 10.414 -27.969 5.312 1 91 110 VAL B C 1
ATOM 5872 O O . VAL B 1 110 ? 10.82 -27.688 6.441 1 91 110 VAL B O 1
ATOM 5875 N N . VAL B 1 111 ? 10.75 -29.094 4.723 1 87.31 111 VAL B N 1
ATOM 5876 C CA . VAL B 1 111 ? 11.578 -30.109 5.359 1 87.31 111 VAL B CA 1
ATOM 5877 C C . VAL B 1 111 ? 13 -29.578 5.547 1 87.31 111 VAL B C 1
ATOM 5879 O O . VAL B 1 111 ? 13.586 -29.719 6.621 1 87.31 111 VAL B O 1
ATOM 5882 N N . ARG B 1 112 ? 13.484 -28.984 4.551 1 89.38 112 ARG B N 1
ATOM 5883 C CA . ARG B 1 112 ? 14.828 -28.406 4.617 1 89.38 112 ARG B CA 1
ATOM 5884 C C . ARG B 1 112 ? 14.914 -27.359 5.711 1 89.38 112 ARG B C 1
ATOM 5886 O O . ARG B 1 112 ? 15.867 -27.344 6.496 1 89.38 112 ARG B O 1
ATOM 5893 N N . ASP B 1 113 ? 13.984 -26.484 5.75 1 91.5 113 ASP B N 1
ATOM 5894 C CA . ASP B 1 113 ? 13.977 -25.406 6.727 1 91.5 113 ASP B CA 1
ATOM 5895 C C . ASP B 1 113 ? 13.883 -25.953 8.148 1 91.5 113 ASP B C 1
ATOM 5897 O O . ASP B 1 113 ? 14.508 -25.422 9.07 1 91.5 113 ASP B O 1
ATOM 5901 N N . HIS B 1 114 ? 13.086 -26.938 8.258 1 90.06 114 HIS B N 1
ATOM 5902 C CA . HIS B 1 114 ? 12.953 -27.578 9.57 1 90.06 114 HIS B CA 1
ATOM 5903 C C . HIS B 1 114 ? 14.281 -28.172 10.031 1 90.06 114 HIS B C 1
ATOM 5905 O O . HIS B 1 114 ? 14.68 -27.984 11.18 1 90.06 114 HIS B O 1
ATOM 5911 N N . GLU B 1 115 ? 14.906 -28.844 9.156 1 91.19 115 GLU B N 1
ATOM 5912 C CA . GLU B 1 115 ? 16.188 -29.469 9.469 1 91.19 115 GLU B CA 1
ATOM 5913 C C . GLU B 1 115 ? 17.25 -28.406 9.805 1 91.19 115 GLU B C 1
ATOM 5915 O O . GLU B 1 115 ? 18.016 -28.578 10.75 1 91.19 115 GLU B O 1
ATOM 5920 N N . ILE B 1 116 ? 17.266 -27.406 9.078 1 93.25 116 ILE B N 1
ATOM 5921 C CA . ILE B 1 116 ? 18.219 -26.328 9.281 1 93.25 116 ILE B CA 1
ATOM 5922 C C . ILE B 1 116 ? 17.969 -25.656 10.633 1 93.25 116 ILE B C 1
ATOM 5924 O O . ILE B 1 116 ? 18.891 -25.406 11.398 1 93.25 116 ILE B O 1
ATOM 5928 N N . LYS B 1 117 ? 16.75 -25.312 10.875 1 93.12 117 LYS B N 1
ATOM 5929 C CA . LYS B 1 117 ? 16.375 -24.688 12.133 1 93.12 117 LYS B CA 1
ATOM 5930 C C . LYS B 1 117 ? 16.781 -25.547 13.328 1 93.12 117 LYS B C 1
ATOM 5932 O O . LYS B 1 117 ? 17.328 -25.047 14.305 1 93.12 117 LYS B O 1
ATOM 5937 N N . GLN B 1 118 ? 16.5 -26.797 13.234 1 92.12 118 GLN B N 1
ATOM 5938 C CA . GLN B 1 118 ? 16.812 -27.734 14.312 1 92.12 118 GLN B CA 1
ATOM 5939 C C . GLN B 1 118 ? 18.328 -27.812 14.555 1 92.12 118 GLN B C 1
ATOM 5941 O O . GLN B 1 118 ? 18.781 -27.719 15.688 1 92.12 118 GLN B O 1
ATOM 5946 N N . LYS B 1 119 ? 19.047 -27.984 13.539 1 94.31 119 LYS B N 1
ATOM 5947 C CA . LYS B 1 119 ? 20.484 -28.125 13.648 1 94.31 119 LYS B CA 1
ATOM 5948 C C . LYS B 1 119 ? 21.141 -26.859 14.172 1 94.31 119 LYS B C 1
ATOM 5950 O O . LYS B 1 119 ? 22.062 -26.906 14.992 1 94.31 119 LYS B O 1
ATOM 5955 N N . LEU B 1 120 ? 20.703 -25.766 13.719 1 94.69 120 LEU B N 1
ATOM 5956 C CA . LEU B 1 120 ? 21.266 -24.5 14.156 1 94.69 120 LEU B CA 1
ATOM 5957 C C . LEU B 1 120 ? 20.922 -24.234 15.617 1 94.69 120 LEU B C 1
ATOM 5959 O O . LEU B 1 120 ? 21.75 -23.703 16.375 1 94.69 120 LEU B O 1
ATOM 5963 N N . ARG B 1 121 ? 19.75 -24.562 15.961 1 92.31 121 ARG B N 1
ATOM 5964 C CA . ARG B 1 121 ? 19.359 -24.391 17.359 1 92.31 121 ARG B CA 1
ATOM 5965 C C . ARG B 1 121 ? 20.188 -25.297 18.266 1 92.31 121 ARG B C 1
ATOM 5967 O O . ARG B 1 121 ? 20.547 -24.891 19.375 1 92.31 121 ARG B O 1
ATOM 5974 N N . GLU B 1 122 ? 20.391 -26.438 17.828 1 92.56 122 GLU B N 1
ATOM 5975 C CA . GLU B 1 122 ? 21.234 -27.359 18.578 1 92.56 122 GLU B CA 1
ATOM 5976 C C . GLU B 1 122 ? 22.625 -26.781 18.797 1 92.56 122 GLU B C 1
ATOM 5978 O O . GLU B 1 122 ? 23.266 -27.031 19.812 1 92.56 122 GLU B O 1
ATOM 5983 N N . CYS B 1 123 ? 23.047 -26.047 17.891 1 92.75 123 CYS B N 1
ATOM 5984 C CA . CYS B 1 123 ? 24.359 -25.422 17.984 1 92.75 123 CYS B CA 1
ATOM 5985 C C . CYS B 1 123 ? 24.281 -24.125 18.797 1 92.75 123 CYS B C 1
ATOM 5987 O O . CYS B 1 123 ? 25.281 -23.406 18.922 1 92.75 123 CYS B O 1
ATOM 5989 N N . GLY B 1 124 ? 23.078 -23.688 19.266 1 92.12 124 GLY B N 1
ATOM 5990 C CA . GLY B 1 124 ? 22.906 -22.547 20.125 1 92.12 124 GLY B CA 1
ATOM 5991 C C . GLY B 1 124 ? 22.641 -21.25 19.375 1 92.12 124 GLY B C 1
ATOM 5992 O O . GLY B 1 124 ? 22.75 -20.156 19.938 1 92.12 124 GLY B O 1
ATOM 5993 N N . HIS B 1 125 ? 22.328 -21.406 18.156 1 92.94 125 HIS B N 1
ATOM 5994 C CA . HIS B 1 125 ? 22.094 -20.219 17.359 1 92.94 125 HIS B CA 1
ATOM 5995 C C . HIS B 1 125 ? 20.609 -19.859 17.328 1 92.94 125 HIS B C 1
ATOM 5997 O O . HIS B 1 125 ? 19.75 -20.75 17.328 1 92.94 125 HIS B O 1
ATOM 6003 N N . CYS B 1 126 ? 20.297 -18.516 17.297 1 94.12 126 CYS B N 1
ATOM 6004 C CA . CYS B 1 126 ? 18.922 -18.031 17.219 1 94.12 126 CYS B CA 1
ATOM 6005 C C . CYS B 1 126 ? 18.438 -17.969 15.781 1 94.12 126 CYS B C 1
ATOM 6007 O O . CYS B 1 126 ? 19.094 -17.359 14.922 1 94.12 126 CYS B O 1
ATOM 6009 N N . VAL B 1 127 ? 17.344 -18.703 15.562 1 95.44 127 VAL B N 1
ATOM 6010 C CA . VAL B 1 127 ? 16.766 -18.719 14.219 1 95.44 127 VAL B CA 1
ATOM 6011 C C . VAL B 1 127 ? 15.297 -18.281 14.289 1 95.44 127 VAL B C 1
ATOM 6013 O O . VAL B 1 127 ? 14.531 -18.781 15.109 1 95.44 127 VAL B O 1
ATOM 6016 N N . GLN B 1 128 ? 14.953 -17.281 13.453 1 93.69 128 GLN B N 1
ATOM 6017 C CA . GLN B 1 128 ? 13.578 -16.812 13.375 1 93.69 128 GLN B CA 1
ATOM 6018 C C . GLN B 1 128 ? 13.094 -16.734 11.93 1 93.69 128 GLN B C 1
ATOM 6020 O O . GLN B 1 128 ? 13.852 -16.344 11.039 1 93.69 128 GLN B O 1
ATOM 6025 N N . SER B 1 129 ? 11.867 -17.141 11.695 1 94.31 129 SER B N 1
ATOM 6026 C CA . SER B 1 129 ? 11.281 -17.078 10.359 1 94.31 129 SER B CA 1
ATOM 6027 C C . SER B 1 129 ? 9.953 -16.344 10.367 1 94.31 129 SER B C 1
ATOM 6029 O O . SER B 1 129 ? 9.328 -16.188 11.422 1 94.31 129 SER B O 1
ATOM 6031 N N . TYR B 1 130 ? 9.586 -15.82 9.203 1 92.12 130 TYR B N 1
ATOM 6032 C CA . TYR B 1 130 ? 8.406 -14.969 9.094 1 92.12 130 TYR B CA 1
ATOM 6033 C C . TYR B 1 130 ? 7.578 -15.336 7.867 1 92.12 130 TYR B C 1
ATOM 6035 O O . TYR B 1 130 ? 8.086 -15.961 6.934 1 92.12 130 TYR B O 1
ATOM 6043 N N . ASN B 1 131 ? 6.246 -15.008 7.895 1 91.44 131 ASN B N 1
ATOM 6044 C CA . ASN B 1 131 ? 5.371 -15.133 6.734 1 91.44 131 ASN B CA 1
ATOM 6045 C C . ASN B 1 131 ? 5.477 -13.922 5.816 1 91.44 131 ASN B C 1
ATOM 6047 O O . ASN B 1 131 ? 5.102 -12.812 6.195 1 91.44 131 ASN B O 1
ATOM 6051 N N . ALA B 1 132 ? 5.996 -14.148 4.688 1 91.44 132 ALA B N 1
ATOM 6052 C CA . ALA B 1 132 ? 6.109 -13.062 3.717 1 91.44 132 ALA B CA 1
ATOM 6053 C C . ALA B 1 132 ? 5.383 -13.406 2.42 1 91.44 132 ALA B C 1
ATOM 6055 O O . ALA B 1 132 ? 5.332 -12.594 1.494 1 91.44 132 ALA B O 1
ATOM 6056 N N . GLU B 1 133 ? 4.758 -14.555 2.375 1 90.81 133 GLU B N 1
ATOM 6057 C CA . GLU B 1 133 ? 4.281 -15.055 1.09 1 90.81 133 GLU B CA 1
ATOM 6058 C C . GLU B 1 133 ? 2.758 -15.164 1.072 1 90.81 133 GLU B C 1
ATOM 6060 O O . GLU B 1 133 ? 2.129 -14.992 0.026 1 90.81 133 GLU B O 1
ATOM 6065 N N . LEU B 1 134 ? 2.166 -15.453 2.164 1 91.62 134 LEU B N 1
ATOM 6066 C CA . LEU B 1 134 ? 0.747 -15.789 2.178 1 91.62 134 LEU B CA 1
ATOM 6067 C C . LEU B 1 134 ? -0.045 -14.773 2.994 1 91.62 134 LEU B C 1
ATOM 6069 O O . LEU B 1 134 ? 0.509 -14.117 3.877 1 91.62 134 LEU B O 1
ATOM 6073 N N . LEU B 1 135 ? -1.305 -14.68 2.678 1 87.94 135 LEU B N 1
ATOM 6074 C CA . LEU B 1 135 ? -2.225 -13.867 3.467 1 87.94 135 LEU B CA 1
ATOM 6075 C C . LEU B 1 135 ? -2.518 -14.523 4.809 1 87.94 135 LEU B C 1
ATOM 6077 O O . LEU B 1 135 ? -2.617 -13.844 5.832 1 87.94 135 LEU B O 1
ATOM 6081 N N . ASN B 1 136 ? -2.684 -15.852 4.758 1 86.75 136 ASN B N 1
ATOM 6082 C CA . ASN B 1 136 ? -2.941 -16.672 5.938 1 86.75 136 ASN B CA 1
ATOM 6083 C C . ASN B 1 136 ? -2.002 -17.875 6.004 1 86.75 136 ASN B C 1
ATOM 6085 O O . ASN B 1 136 ? -1.716 -18.5 4.984 1 86.75 136 ASN B O 1
ATOM 6089 N N . GLU B 1 137 ? -1.57 -18.109 7.223 1 89.75 137 GLU B N 1
ATOM 6090 C CA . GLU B 1 137 ? -0.8 -19.328 7.387 1 89.75 137 GLU B CA 1
ATOM 6091 C C . GLU B 1 137 ? -1.678 -20.562 7.184 1 89.75 137 GLU B C 1
ATOM 6093 O O . GLU B 1 137 ? -2.832 -20.594 7.617 1 89.75 137 GLU B O 1
ATOM 6098 N N . PRO B 1 138 ? -1.151 -21.562 6.484 1 90.75 138 PRO B N 1
ATOM 6099 C CA . PRO B 1 138 ? -1.972 -22.75 6.211 1 90.75 138 PRO B CA 1
ATOM 6100 C C . PRO B 1 138 ? -2.498 -23.406 7.48 1 90.75 138 PRO B C 1
ATOM 6102 O O . PRO B 1 138 ? -3.59 -23.984 7.473 1 90.75 138 PRO B O 1
ATOM 6105 N N . TRP B 1 139 ? -1.833 -23.328 8.602 1 88.81 139 TRP B N 1
ATOM 6106 C CA . TRP B 1 139 ? -2.223 -24.031 9.828 1 88.81 139 TRP B CA 1
ATOM 6107 C C . TRP B 1 139 ? -3.232 -23.203 10.625 1 88.81 139 TRP B C 1
ATOM 6109 O O . TRP B 1 139 ? -3.713 -23.641 11.672 1 88.81 139 TRP B O 1
ATOM 6119 N N . GLU B 1 140 ? -3.543 -22.047 10.078 1 85.25 140 GLU B N 1
ATOM 6120 C CA . GLU B 1 140 ? -4.531 -21.203 10.742 1 85.25 140 GLU B CA 1
ATOM 6121 C C . GLU B 1 140 ? -5.914 -21.391 10.117 1 85.25 140 GLU B C 1
ATOM 6123 O O . GLU B 1 140 ? -6.914 -20.922 10.672 1 85.25 140 GLU B O 1
ATOM 6128 N N . VAL B 1 141 ? -5.988 -22.078 9.039 1 89 141 VAL B N 1
ATOM 6129 C CA . VAL B 1 141 ? -7.242 -22.203 8.305 1 89 141 VAL B CA 1
ATOM 6130 C C . VAL B 1 141 ? -7.688 -23.656 8.281 1 89 141 VAL B C 1
ATOM 6132 O O . VAL B 1 141 ? -7.266 -24.438 7.414 1 89 141 VAL B O 1
ATOM 6135 N N . TYR B 1 142 ? -8.539 -24.047 9.156 1 89.56 142 TYR B N 1
ATOM 6136 C CA . TYR B 1 142 ? -9.078 -25.406 9.203 1 89.56 142 TYR B CA 1
ATOM 6137 C C . TYR B 1 142 ? -10.586 -25.375 9.445 1 89.56 142 TYR B C 1
ATOM 6139 O O . TYR B 1 142 ? -11.125 -24.391 9.945 1 89.56 142 TYR B O 1
ATOM 6147 N N . LYS B 1 143 ? -11.164 -26.438 9.055 1 89.44 143 LYS B N 1
ATOM 6148 C CA . LYS B 1 143 ? -12.578 -26.609 9.375 1 89.44 143 LYS B CA 1
ATOM 6149 C C . LYS B 1 143 ? -12.789 -26.781 10.875 1 89.44 143 LYS B C 1
ATOM 6151 O O . LYS B 1 143 ? -11.828 -26.938 11.633 1 89.44 143 LYS B O 1
ATOM 6156 N N . GLU B 1 144 ? -14.047 -26.719 11.281 1 85.38 144 GLU B N 1
ATOM 6157 C CA . GLU B 1 144 ? -14.375 -26.875 12.695 1 85.38 144 GLU B CA 1
ATOM 6158 C C . GLU B 1 144 ? -13.984 -28.25 13.211 1 85.38 144 GLU B C 1
ATOM 6160 O O . GLU B 1 144 ? -13.641 -28.406 14.383 1 85.38 144 GLU B O 1
ATOM 6165 N N . ASP B 1 145 ? -13.93 -29.172 12.305 1 87.62 145 ASP B N 1
ATOM 6166 C CA . ASP B 1 145 ? -13.602 -30.547 12.68 1 87.62 145 ASP B CA 1
ATOM 6167 C C . ASP B 1 145 ? -12.094 -30.766 12.656 1 87.62 145 ASP B C 1
ATOM 6169 O O . ASP B 1 145 ? -11.625 -31.891 12.898 1 87.62 145 ASP B O 1
ATOM 6173 N N . GLY B 1 146 ? -11.312 -29.719 12.305 1 87 146 GLY B N 1
ATOM 6174 C CA . GLY B 1 146 ? -9.867 -29.812 12.312 1 87 146 GLY B CA 1
ATOM 6175 C C . GLY B 1 146 ? -9.289 -30.297 11 1 87 146 GLY B C 1
ATOM 6176 O O . GLY B 1 146 ? -8.07 -30.375 10.844 1 87 146 GLY B O 1
ATOM 6177 N N . LYS B 1 147 ? -10.086 -30.609 10.078 1 90.44 147 LYS B N 1
ATOM 6178 C CA . LYS B 1 147 ? -9.633 -31.094 8.773 1 90.44 147 LYS B CA 1
ATOM 6179 C C . LYS B 1 147 ? -9.352 -29.938 7.824 1 90.44 147 LYS B C 1
ATOM 6181 O O . LYS B 1 147 ? -9.891 -28.844 7.992 1 90.44 147 LYS B O 1
ATOM 6186 N N . ALA B 1 148 ? -8.5 -30.234 6.879 1 92.69 148 ALA B N 1
ATOM 6187 C CA . ALA B 1 148 ? -8.148 -29.219 5.879 1 92.69 148 ALA B CA 1
ATOM 6188 C C . ALA B 1 148 ? -9.25 -29.094 4.832 1 92.69 148 ALA B C 1
ATOM 6190 O O . ALA B 1 148 ? -9.969 -30.047 4.543 1 92.69 148 ALA B O 1
ATOM 6191 N N . TYR B 1 149 ? -9.406 -27.875 4.332 1 93.44 149 TYR B N 1
ATOM 6192 C CA . TYR B 1 149 ? -10.32 -27.641 3.225 1 93.44 149 TYR B CA 1
ATOM 6193 C C . TYR B 1 149 ? -9.805 -28.281 1.942 1 93.44 149 TYR B C 1
ATOM 6195 O O . TYR B 1 149 ? -8.617 -28.219 1.643 1 93.44 149 TYR B O 1
ATOM 6203 N N . THR B 1 150 ? -10.641 -29 1.21 1 92.44 150 THR B N 1
ATOM 6204 C CA . THR B 1 150 ? -10.234 -29.609 -0.048 1 92.44 150 THR B CA 1
ATOM 6205 C C . THR B 1 150 ? -11.047 -29.047 -1.212 1 92.44 150 THR B C 1
ATOM 6207 O O . THR B 1 150 ? -10.977 -29.562 -2.33 1 92.44 150 THR B O 1
ATOM 6210 N N . LYS B 1 151 ? -11.898 -28.062 -0.945 1 94.38 151 LYS B N 1
ATOM 6211 C CA . LYS B 1 151 ? -12.617 -27.297 -1.962 1 94.38 151 LYS B CA 1
ATOM 6212 C C . LYS B 1 151 ? -12.234 -25.812 -1.917 1 94.38 151 LYS B C 1
ATOM 6214 O O . LYS B 1 151 ? -12.172 -25.219 -0.842 1 94.38 151 LYS B O 1
ATOM 6219 N N . PHE B 1 152 ? -12.062 -25.312 -3.047 1 95.88 152 PHE B N 1
ATOM 6220 C CA . PHE B 1 152 ? -11.5 -23.969 -3.125 1 95.88 152 PHE B CA 1
ATOM 6221 C C . PHE B 1 152 ? -12.492 -22.938 -2.584 1 95.88 152 PHE B C 1
ATOM 6223 O O . PHE B 1 152 ? -12.109 -22.047 -1.815 1 95.88 152 PHE B O 1
ATOM 6230 N N . ASP B 1 153 ? -13.695 -22.984 -2.922 1 94.81 153 ASP B N 1
ATOM 6231 C CA . ASP B 1 153 ? -14.68 -21.969 -2.559 1 94.81 153 ASP B CA 1
ATOM 6232 C C . ASP B 1 153 ? -14.828 -21.875 -1.041 1 94.81 153 ASP B C 1
ATOM 6234 O O . ASP B 1 153 ? -14.875 -20.766 -0.493 1 94.81 153 ASP B O 1
ATOM 6238 N N . ALA B 1 154 ? -14.867 -23.016 -0.421 1 93.94 154 ALA B N 1
ATOM 6239 C CA . ALA B 1 154 ? -14.984 -23.031 1.034 1 93.94 154 ALA B CA 1
ATOM 6240 C C . ALA B 1 154 ? -13.727 -22.469 1.693 1 93.94 154 ALA B C 1
ATOM 6242 O O . ALA B 1 154 ? -13.812 -21.703 2.646 1 93.94 154 ALA B O 1
ATOM 6243 N N . TYR B 1 155 ? -12.609 -22.906 1.181 1 94.12 155 TYR B N 1
ATOM 6244 C CA . TYR B 1 155 ? -11.328 -22.406 1.677 1 94.12 155 TYR B CA 1
ATOM 6245 C C . TYR B 1 155 ? -11.242 -20.891 1.522 1 94.12 155 TYR B C 1
ATOM 6247 O O . TYR B 1 155 ? -10.883 -20.188 2.467 1 94.12 155 TYR B O 1
ATOM 6255 N N . TRP B 1 156 ? -11.57 -20.391 0.333 1 93.62 156 TRP B N 1
ATOM 6256 C CA . TRP B 1 156 ? -11.414 -18.984 -0.008 1 93.62 156 TRP B CA 1
ATOM 6257 C C . TRP B 1 156 ? -12.359 -18.125 0.811 1 93.62 156 TRP B C 1
ATOM 6259 O O . TRP B 1 156 ? -11.977 -17.047 1.29 1 93.62 156 TRP B O 1
ATOM 6269 N N . LEU B 1 157 ? -13.562 -18.578 1.015 1 89.25 157 LEU B N 1
ATOM 6270 C CA . LEU B 1 157 ? -14.531 -17.859 1.829 1 89.25 157 LEU B CA 1
ATOM 6271 C C . LEU B 1 157 ? -14.047 -17.734 3.271 1 89.25 157 LEU B C 1
ATOM 6273 O O . LEU B 1 157 ? -14.188 -16.688 3.889 1 89.25 157 LEU B O 1
ATOM 6277 N N . LYS B 1 158 ? -13.438 -18.812 3.713 1 88 158 LYS B N 1
ATOM 6278 C CA . LYS B 1 158 ? -12.891 -18.781 5.066 1 88 158 LYS B CA 1
ATOM 6279 C C . LYS B 1 158 ? -11.742 -17.781 5.18 1 88 158 LYS B C 1
ATOM 6281 O O . LYS B 1 158 ? -11.625 -17.078 6.18 1 88 158 LYS B O 1
ATOM 6286 N N . CYS B 1 159 ? -10.945 -17.734 4.16 1 88.44 159 CYS B N 1
ATOM 6287 C CA . CYS B 1 159 ? -9.789 -16.844 4.148 1 88.44 159 CYS B CA 1
ATOM 6288 C C . CYS B 1 159 ? -10.234 -15.383 4.133 1 88.44 159 CYS B C 1
ATOM 6290 O O . CYS B 1 159 ? -9.609 -14.531 4.773 1 88.44 159 CYS B O 1
ATOM 6292 N N . LEU B 1 160 ? -11.258 -15.094 3.387 1 83.94 160 LEU B N 1
ATOM 6293 C CA . LEU B 1 160 ? -11.727 -13.727 3.24 1 83.94 160 LEU B CA 1
ATOM 6294 C C . LEU B 1 160 ? -12.359 -13.227 4.535 1 83.94 160 LEU B C 1
ATOM 6296 O O . LEU B 1 160 ? -12.305 -12.031 4.84 1 83.94 160 LEU B O 1
ATOM 6300 N N . HIS B 1 161 ? -12.914 -14.125 5.266 1 74.44 161 HIS B N 1
ATOM 6301 C CA . HIS B 1 161 ? -13.641 -13.719 6.465 1 74.44 161 HIS B CA 1
ATOM 6302 C C . HIS B 1 161 ? -12.805 -13.953 7.719 1 74.44 161 HIS B C 1
ATOM 6304 O O . HIS B 1 161 ? -13.234 -13.625 8.828 1 74.44 161 HIS B O 1
ATOM 6310 N N . GLN B 1 162 ? -11.68 -14.625 7.406 1 65.06 162 GLN B N 1
ATOM 6311 C CA . GLN B 1 162 ? -10.867 -15.008 8.555 1 65.06 162 GLN B CA 1
ATOM 6312 C C . GLN B 1 162 ? -10.414 -13.781 9.344 1 65.0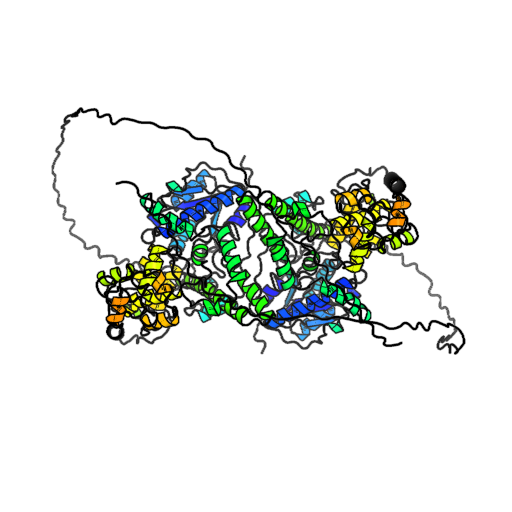6 162 GLN B C 1
ATOM 6314 O O . GLN B 1 162 ? -10.094 -12.742 8.758 1 65.06 162 GLN B O 1
ATOM 6319 N N . THR B 1 163 ? -10.594 -13.961 10.656 1 56.41 163 THR B N 1
ATOM 6320 C CA . THR B 1 163 ? -10.617 -13.094 11.836 1 56.41 163 THR B CA 1
ATOM 6321 C C . THR B 1 163 ? -9.195 -12.719 12.258 1 56.41 163 THR B C 1
ATOM 6323 O O . THR B 1 163 ? -9 -11.805 13.055 1 56.41 163 THR B O 1
ATOM 6326 N N . LYS B 1 164 ? -8.266 -13.562 11.711 1 58 164 LYS B N 1
ATOM 6327 C CA . LYS B 1 164 ? -7.016 -13.297 12.414 1 58 164 LYS B CA 1
ATOM 6328 C C . LYS B 1 164 ? -6.332 -12.047 11.867 1 58 164 LYS B C 1
ATOM 6330 O O . LYS B 1 164 ? -6.566 -11.656 10.719 1 58 164 LYS B O 1
ATOM 6335 N N . GLU B 1 165 ? -5.738 -11.445 12.75 1 57.25 165 GLU B N 1
ATOM 6336 C CA . GLU B 1 165 ? -5.027 -10.203 12.461 1 57.25 165 GLU B CA 1
ATOM 6337 C C . GLU B 1 165 ? -4.109 -10.359 11.258 1 57.25 165 GLU B C 1
ATOM 6339 O O . GLU B 1 165 ? -3.309 -11.297 11.195 1 57.25 165 GLU B O 1
ATOM 6344 N N . PRO B 1 166 ? -4.562 -9.703 10.266 1 57.03 166 PRO B N 1
ATOM 6345 C CA . PRO B 1 166 ? -3.652 -9.781 9.125 1 57.03 166 PRO B CA 1
ATOM 6346 C C . PRO B 1 166 ? -2.229 -9.359 9.477 1 57.03 166 PRO B C 1
ATOM 6348 O O . PRO B 1 166 ? -2.023 -8.562 10.391 1 57.03 166 PRO B O 1
ATOM 6351 N N . VAL B 1 167 ? -1.293 -10.109 8.969 1 58.56 167 VAL B N 1
ATOM 6352 C CA . VAL B 1 167 ? 0.116 -9.766 9.125 1 58.56 167 VAL B CA 1
ATOM 6353 C C . VAL B 1 167 ? 0.355 -8.336 8.656 1 58.56 167 VAL B C 1
ATOM 6355 O O . VAL B 1 167 ? -0.198 -7.906 7.641 1 58.56 167 VAL B O 1
ATOM 6358 N N . ALA B 1 168 ? 1.001 -7.586 9.445 1 62.66 168 ALA B N 1
ATOM 6359 C CA . ALA B 1 168 ? 1.311 -6.172 9.242 1 62.66 168 ALA B CA 1
ATOM 6360 C C . ALA B 1 168 ? 2.189 -5.977 8.008 1 62.66 168 ALA B C 1
ATOM 6362 O O . ALA B 1 168 ? 3.047 -6.812 7.711 1 62.66 168 ALA B O 1
ATOM 6363 N N . HIS B 1 169 ? 1.812 -5.074 7.156 1 71.94 169 HIS B N 1
ATOM 6364 C CA . HIS B 1 169 ? 2.729 -4.641 6.109 1 71.94 169 HIS B CA 1
ATOM 6365 C C . HIS B 1 169 ? 3.986 -4.016 6.699 1 71.94 169 HIS B C 1
ATOM 6367 O O . HIS B 1 169 ? 3.906 -3.232 7.652 1 71.94 169 HIS B O 1
ATOM 6373 N N . HIS B 1 170 ? 5.105 -4.465 6.254 1 77.44 170 HIS B N 1
ATOM 6374 C CA . HIS B 1 170 ? 6.379 -3.945 6.742 1 77.44 170 HIS B CA 1
ATOM 6375 C C . HIS B 1 170 ? 6.934 -2.875 5.809 1 77.44 170 HIS B C 1
ATOM 6377 O O . HIS B 1 170 ? 6.988 -3.074 4.594 1 77.44 170 HIS B O 1
ATOM 6383 N N . LEU B 1 171 ? 7.242 -1.757 6.359 1 78 171 LEU B N 1
ATOM 6384 C CA . LEU B 1 171 ? 7.926 -0.723 5.594 1 78 171 LEU B CA 1
ATOM 6385 C C . LEU B 1 171 ? 9.367 -1.133 5.293 1 78 171 LEU B C 1
ATOM 6387 O O . LEU B 1 171 ? 10.031 -1.728 6.141 1 78 171 LEU B O 1
ATOM 6391 N N . PRO B 1 172 ? 9.805 -0.813 4.082 1 86.75 172 PRO B N 1
ATOM 6392 C CA . PRO B 1 172 ? 11.227 -1.06 3.814 1 86.75 172 PRO B CA 1
ATOM 6393 C C . PRO B 1 172 ? 12.148 -0.244 4.719 1 86.75 172 PRO B C 1
ATOM 6395 O O . PRO B 1 172 ? 11.789 0.859 5.141 1 86.75 172 PRO B O 1
ATOM 6398 N N . PRO B 1 173 ? 13.266 -0.781 5.035 1 87.69 173 PRO B N 1
ATOM 6399 C CA . PRO B 1 173 ? 14.211 -0.045 5.879 1 87.69 173 PRO B CA 1
ATOM 6400 C C . PRO B 1 173 ? 14.703 1.243 5.227 1 87.69 173 PRO B C 1
ATOM 6402 O O . PRO B 1 173 ? 14.836 1.307 4.004 1 87.69 173 PRO B O 1
ATOM 6405 N N . TRP B 1 174 ? 14.969 2.215 6.051 1 84.62 174 TRP B N 1
ATOM 6406 C CA . TRP B 1 174 ? 15.484 3.494 5.578 1 84.62 174 TRP B CA 1
ATOM 6407 C C . TRP B 1 174 ? 16.938 3.367 5.152 1 84.62 174 TRP B C 1
ATOM 6409 O O . TRP B 1 174 ? 17.359 3.965 4.156 1 84.62 174 TRP B O 1
ATOM 6419 N N . LYS B 1 175 ? 17.656 2.688 5.949 1 88.12 175 LYS B N 1
ATOM 6420 C CA . LYS B 1 175 ? 19.078 2.422 5.73 1 88.12 175 LYS B CA 1
ATOM 6421 C C . LYS B 1 175 ? 19.484 1.072 6.32 1 88.12 175 LYS B C 1
ATOM 6423 O O . LYS B 1 175 ? 18.859 0.6 7.277 1 88.12 175 LYS B O 1
ATOM 6428 N N . LEU B 1 176 ? 20.438 0.519 5.633 1 92.94 176 LEU B N 1
ATOM 6429 C CA . LEU B 1 176 ? 20.953 -0.754 6.113 1 92.94 176 LEU B CA 1
ATOM 6430 C C . LEU B 1 176 ? 22.406 -0.609 6.562 1 92.94 176 LEU B C 1
ATOM 6432 O O . LEU B 1 176 ? 23.188 0.14 5.957 1 92.94 176 LEU B O 1
ATOM 6436 N N . GLU B 1 177 ? 22.734 -1.206 7.652 1 93.5 177 GLU B N 1
ATOM 6437 C CA . GLU B 1 177 ? 24.125 -1.318 8.102 1 93.5 177 GLU B CA 1
ATOM 6438 C C . GLU B 1 177 ? 24.656 -2.729 7.883 1 93.5 177 GLU B C 1
ATOM 6440 O O . GLU B 1 177 ? 24.141 -3.691 8.453 1 93.5 177 GLU B O 1
ATOM 6445 N N . GLN B 1 178 ? 25.672 -2.838 7.152 1 94.75 178 GLN B N 1
ATOM 6446 C CA . GLN B 1 178 ? 26.219 -4.133 6.762 1 94.75 178 GLN B CA 1
ATOM 6447 C C . GLN B 1 178 ? 27.109 -4.707 7.867 1 94.75 178 GLN B C 1
ATOM 6449 O O . GLN B 1 178 ? 27.953 -4.012 8.414 1 94.75 178 GLN B O 1
ATOM 6454 N N . ALA B 1 179 ? 26.812 -5.922 8.172 1 94.19 179 ALA B N 1
ATOM 6455 C CA . ALA B 1 179 ? 27.703 -6.645 9.078 1 94.19 179 ALA B CA 1
ATOM 6456 C C . ALA B 1 179 ? 28.969 -7.094 8.359 1 94.19 179 ALA B C 1
ATOM 6458 O O . ALA B 1 179 ? 28.922 -7.52 7.203 1 94.19 179 ALA B O 1
ATOM 6459 N N . GLN B 1 180 ? 30.094 -6.953 9.039 1 89.56 180 GLN B N 1
ATOM 6460 C CA . GLN B 1 180 ? 31.375 -7.301 8.438 1 89.56 180 GLN B CA 1
ATOM 6461 C C . GLN B 1 180 ? 31.734 -8.758 8.695 1 89.56 180 GLN B C 1
ATOM 6463 O O . GLN B 1 180 ? 31.391 -9.312 9.742 1 89.56 180 GLN B O 1
ATOM 6468 N N . GLY B 1 181 ? 32.188 -9.375 7.723 1 87.19 181 GLY B N 1
ATOM 6469 C CA . GLY B 1 181 ? 32.656 -10.742 7.805 1 87.19 181 GLY B CA 1
ATOM 6470 C C . GLY B 1 181 ? 33.406 -11.188 6.57 1 87.19 181 GLY B C 1
ATOM 6471 O O . GLY B 1 181 ? 33.094 -10.758 5.457 1 87.19 181 GLY B O 1
ATOM 6472 N N . SER B 1 182 ? 34.469 -11.969 6.824 1 85.81 182 SER B N 1
ATOM 6473 C CA . SER B 1 182 ? 35.281 -12.453 5.715 1 85.81 182 SER B CA 1
ATOM 6474 C C . SER B 1 182 ? 34.781 -13.805 5.215 1 85.81 182 SER B C 1
ATOM 6476 O O . SER B 1 182 ? 35 -14.828 5.871 1 85.81 182 SER B O 1
ATOM 6478 N N . ILE B 1 183 ? 34.062 -13.797 4.23 1 89.25 183 ILE B N 1
ATOM 6479 C CA . ILE B 1 183 ? 33.594 -15.023 3.578 1 89.25 183 ILE B CA 1
ATOM 6480 C C . ILE B 1 183 ? 33.844 -14.922 2.072 1 89.25 183 ILE B C 1
ATOM 6482 O O . ILE B 1 183 ? 33.844 -13.828 1.51 1 89.25 183 ILE B O 1
ATOM 6486 N N . LYS B 1 184 ? 34.156 -16.094 1.542 1 88.69 184 LYS B N 1
ATOM 6487 C CA . LYS B 1 184 ? 34.312 -16.109 0.092 1 88.69 184 LYS B CA 1
ATOM 6488 C C . LYS B 1 184 ? 33.031 -15.742 -0.621 1 88.69 184 LYS B C 1
ATOM 6490 O O . LYS B 1 184 ? 32 -16.406 -0.442 1 88.69 184 LYS B O 1
ATOM 6495 N N . LYS B 1 185 ? 33.156 -14.688 -1.317 1 89.5 185 LYS B N 1
ATOM 6496 C CA . LYS B 1 185 ? 32 -14.227 -2.078 1 89.5 185 LYS B CA 1
ATOM 6497 C C . LYS B 1 185 ? 32.094 -14.664 -3.539 1 89.5 185 LYS B C 1
ATOM 6499 O O . LYS B 1 185 ? 33.188 -14.758 -4.094 1 89.5 185 LYS B O 1
ATOM 6504 N N . PHE B 1 186 ? 30.969 -14.969 -4.082 1 94.56 186 PHE B N 1
ATOM 6505 C CA . PHE B 1 186 ? 30.875 -15.352 -5.484 1 94.56 186 PHE B CA 1
ATOM 6506 C C . PHE B 1 186 ? 30.219 -14.242 -6.301 1 94.56 186 PHE B C 1
ATOM 6508 O O . PHE B 1 186 ? 29.359 -13.516 -5.789 1 94.56 186 PHE B O 1
ATOM 6515 N N . SER B 1 187 ? 30.656 -14.156 -7.512 1 95.12 187 SER B N 1
ATOM 6516 C CA . SER B 1 187 ? 29.953 -13.266 -8.43 1 95.12 187 SER B CA 1
ATOM 6517 C C . SER B 1 187 ? 28.688 -13.914 -8.984 1 95.12 187 SER B C 1
ATOM 6519 O O . SER B 1 187 ? 28.5 -15.125 -8.836 1 95.12 187 SER B O 1
ATOM 6521 N N . ILE B 1 188 ? 27.938 -13.117 -9.562 1 96.75 188 ILE B N 1
ATOM 6522 C CA . ILE B 1 188 ? 26.688 -13.617 -10.141 1 96.75 188 ILE B CA 1
ATOM 6523 C C . ILE B 1 188 ? 27 -14.664 -11.211 1 96.75 188 ILE B C 1
ATOM 6525 O O . ILE B 1 188 ? 26.25 -15.633 -11.367 1 96.75 188 ILE B O 1
ATOM 6529 N N . GLU B 1 189 ? 28.078 -14.547 -11.922 1 94.75 189 GLU B N 1
ATOM 6530 C CA . GLU B 1 189 ? 28.484 -15.477 -12.961 1 94.75 189 GLU B CA 1
ATOM 6531 C C . GLU B 1 189 ? 29 -16.781 -12.367 1 94.75 189 GLU B C 1
ATOM 6533 O O . GLU B 1 189 ? 28.828 -17.859 -12.953 1 94.75 189 GLU B O 1
ATOM 6538 N N . ASP B 1 190 ? 29.516 -16.656 -11.203 1 94.44 190 ASP B N 1
ATOM 6539 C CA . ASP B 1 190 ? 30.078 -17.828 -10.531 1 94.44 190 ASP B CA 1
ATOM 6540 C C . ASP B 1 190 ? 28.984 -18.797 -10.078 1 94.44 190 ASP B C 1
ATOM 6542 O O . ASP B 1 190 ? 29.25 -19.969 -9.805 1 94.44 190 ASP B O 1
ATOM 6546 N N . LEU B 1 191 ? 27.797 -18.359 -9.984 1 95.88 191 LEU B N 1
ATOM 6547 C CA . LEU B 1 191 ? 26.703 -19.203 -9.523 1 95.88 191 LEU B CA 1
ATOM 6548 C C . LEU B 1 191 ? 26.312 -20.203 -10.602 1 95.88 191 LEU B C 1
ATOM 6550 O O . LEU B 1 191 ? 25.641 -21.203 -10.305 1 95.88 191 LEU B O 1
ATOM 6554 N N . GLY B 1 192 ? 26.609 -19.906 -11.883 1 94.06 192 GLY B N 1
ATOM 6555 C CA . GLY B 1 192 ? 26.328 -20.828 -12.969 1 94.06 192 GLY B CA 1
ATOM 6556 C C . GLY B 1 192 ? 24.859 -20.875 -13.344 1 94.06 192 GLY B C 1
ATOM 6557 O O . GLY B 1 192 ? 24.328 -21.938 -13.695 1 94.06 192 GLY B O 1
ATOM 6558 N N . LEU B 1 193 ? 24.281 -19.75 -13.203 1 95.56 193 LEU B N 1
ATOM 6559 C CA . LEU B 1 193 ? 22.844 -19.703 -13.484 1 95.56 193 LEU B CA 1
ATOM 6560 C C . LEU B 1 193 ? 22.594 -19.562 -14.984 1 95.56 193 LEU B C 1
ATOM 6562 O O . LEU B 1 193 ? 21.453 -19.703 -15.438 1 95.56 193 LEU B O 1
ATOM 6566 N N . GLU B 1 194 ? 23.594 -19.266 -15.703 1 93.81 194 GLU B N 1
ATOM 6567 C CA . GLU B 1 194 ? 23.5 -19.141 -17.156 1 93.81 194 GLU B CA 1
ATOM 6568 C C . GLU B 1 194 ? 24.766 -19.641 -17.844 1 93.81 194 GLU B C 1
ATOM 6570 O O . GLU B 1 194 ? 25.859 -19.172 -17.547 1 93.81 194 GLU B O 1
ATOM 6575 N N . ASN B 1 195 ? 24.547 -20.531 -18.719 1 91.19 195 ASN B N 1
ATOM 6576 C CA . ASN B 1 195 ? 25.672 -21.016 -19.516 1 91.19 195 ASN B CA 1
ATOM 6577 C C . ASN B 1 195 ? 25.906 -20.141 -20.75 1 91.19 195 ASN B C 1
ATOM 6579 O O . ASN B 1 195 ? 25 -19.453 -21.203 1 91.19 195 ASN B O 1
ATOM 6583 N N . GLU B 1 196 ? 27.078 -20.234 -21.281 1 91.44 196 GLU B N 1
ATOM 6584 C CA . GLU B 1 196 ? 27.453 -19.422 -22.438 1 91.44 196 GLU B CA 1
ATOM 6585 C C . GLU B 1 196 ? 26.547 -19.719 -23.641 1 91.44 196 GLU B C 1
ATOM 6587 O O . GLU B 1 196 ? 26.188 -18.828 -24.391 1 91.44 196 GLU B O 1
ATOM 6592 N N . THR B 1 197 ? 26.156 -20.938 -23.75 1 91.88 197 THR B N 1
ATOM 6593 C CA . THR B 1 197 ? 25.359 -21.359 -24.891 1 91.88 197 THR B CA 1
ATOM 6594 C C . THR B 1 197 ? 23.922 -20.844 -24.766 1 91.88 197 THR B C 1
ATOM 6596 O O . THR B 1 197 ? 23.188 -20.781 -25.766 1 91.88 197 THR B O 1
ATOM 6599 N N . GLU B 1 198 ? 23.516 -20.469 -23.578 1 92.56 198 GLU B N 1
ATOM 6600 C CA . GLU B 1 198 ? 22.141 -20.047 -23.312 1 92.56 198 GLU B CA 1
ATOM 6601 C C . GLU B 1 198 ? 21.984 -18.547 -23.453 1 92.56 198 GLU B C 1
ATOM 6603 O O . GLU B 1 198 ? 20.875 -18.031 -23.531 1 92.56 198 GLU B O 1
ATOM 6608 N N . LYS B 1 199 ? 23.062 -17.812 -23.578 1 91.81 199 LYS B N 1
ATOM 6609 C CA . LYS B 1 199 ? 23.078 -16.359 -23.5 1 91.81 199 LYS B CA 1
ATOM 6610 C C . LYS B 1 199 ? 22.266 -15.742 -24.641 1 91.81 199 LYS B C 1
ATOM 6612 O O . LYS B 1 199 ? 21.484 -14.812 -24.422 1 91.81 199 LYS B O 1
ATOM 6617 N N . ALA B 1 200 ? 22.438 -16.328 -25.812 1 89.38 200 ALA B N 1
ATOM 6618 C CA . ALA B 1 200 ? 21.734 -15.773 -26.969 1 89.38 200 ALA B CA 1
ATOM 6619 C C . ALA B 1 200 ? 20.219 -15.938 -26.828 1 89.38 200 ALA B C 1
ATOM 6621 O O . ALA B 1 200 ? 19.453 -14.992 -27.047 1 89.38 200 ALA B O 1
ATOM 6622 N N . SER B 1 201 ? 19.812 -17.109 -26.453 1 89.25 201 SER B N 1
ATOM 6623 C CA . SER B 1 201 ? 18.391 -17.391 -26.266 1 89.25 201 SER B CA 1
ATOM 6624 C C . SER B 1 201 ? 17.828 -16.594 -25.094 1 89.25 201 SER B C 1
ATOM 6626 O O . SER B 1 201 ? 16.672 -16.141 -25.141 1 89.25 201 SER B O 1
ATOM 6628 N N . ASN B 1 202 ? 18.625 -16.391 -24.078 1 92.5 202 ASN B N 1
ATOM 6629 C CA . ASN B 1 202 ? 18.188 -15.664 -22.891 1 92.5 202 ASN B CA 1
ATOM 6630 C C . ASN B 1 202 ? 18.047 -14.172 -23.172 1 92.5 202 ASN B C 1
ATOM 6632 O O . ASN B 1 202 ? 17.234 -13.484 -22.547 1 92.5 202 ASN B O 1
ATOM 6636 N N . ALA B 1 203 ? 18.781 -13.648 -24.094 1 91 203 ALA B N 1
ATOM 6637 C CA . ALA B 1 203 ? 18.703 -12.242 -24.469 1 91 203 ALA B CA 1
ATOM 6638 C C . ALA B 1 203 ? 17.312 -11.906 -25.016 1 91 203 ALA B C 1
ATOM 6640 O O . ALA B 1 203 ? 16.812 -10.797 -24.812 1 91 203 ALA B O 1
ATOM 6641 N N . LEU B 1 204 ? 16.766 -12.898 -25.656 1 89.62 204 LEU B N 1
ATOM 6642 C CA . LEU B 1 204 ? 15.43 -12.711 -26.203 1 89.62 204 LEU B CA 1
ATOM 6643 C C . LEU B 1 204 ? 14.398 -12.578 -25.094 1 89.62 204 LEU B C 1
ATOM 6645 O O . LEU B 1 204 ? 13.414 -11.844 -25.234 1 89.62 204 LEU B O 1
ATOM 6649 N N . LEU B 1 205 ? 14.609 -13.242 -24.016 1 92.75 205 LEU B N 1
ATOM 6650 C CA . LEU B 1 205 ? 13.719 -13.125 -22.875 1 92.75 205 LEU B CA 1
ATOM 6651 C C . LEU B 1 205 ? 13.742 -11.711 -22.297 1 92.75 205 LEU B C 1
ATOM 6653 O O . LEU B 1 205 ? 12.695 -11.18 -21.922 1 92.75 205 LEU B O 1
ATOM 6657 N N . GLY B 1 206 ? 14.875 -11.086 -22.297 1 91.75 206 GLY B N 1
ATOM 6658 C CA . GLY B 1 206 ? 15.07 -9.758 -21.734 1 91.75 206 GLY B CA 1
ATOM 6659 C C . GLY B 1 206 ? 14.336 -8.68 -22.516 1 91.75 206 GLY B C 1
ATOM 6660 O O . GLY B 1 206 ? 14.117 -7.578 -22 1 91.75 206 GLY B O 1
ATOM 6661 N N . ARG B 1 207 ? 13.93 -9.008 -23.688 1 89.75 207 ARG B N 1
ATOM 6662 C CA . ARG B 1 207 ? 13.18 -8.055 -24.5 1 89.75 207 ARG B CA 1
ATOM 6663 C C . ARG B 1 207 ? 11.711 -8.023 -24.094 1 89.75 207 ARG B C 1
ATOM 6665 O O . ARG B 1 207 ? 11.039 -7 -24.25 1 89.75 207 ARG B O 1
ATOM 6672 N N . GLY B 1 208 ? 11.305 -9.086 -23.531 1 88.75 208 GLY B N 1
ATOM 6673 C CA . GLY B 1 208 ? 9.898 -9.195 -23.203 1 88.75 208 GLY B CA 1
ATOM 6674 C C . GLY B 1 208 ? 9.625 -9.086 -21.703 1 88.75 208 GLY B C 1
ATOM 6675 O O . GLY B 1 208 ? 8.508 -8.773 -21.297 1 88.75 208 GLY B O 1
ATOM 6676 N N . TRP B 1 209 ? 10.688 -9.352 -20.938 1 93.81 209 TRP B N 1
ATOM 6677 C CA . TRP B 1 209 ? 10.492 -9.414 -19.5 1 93.81 209 TRP B CA 1
ATOM 6678 C C . TRP B 1 209 ? 11.492 -8.516 -18.781 1 93.81 209 TRP B C 1
ATOM 6680 O O . TRP B 1 209 ? 12.609 -8.297 -19.266 1 93.81 209 TRP B O 1
ATOM 6690 N N . SER B 1 210 ? 11.055 -7.941 -17.656 1 95.56 210 SER B N 1
ATOM 6691 C CA . SER B 1 210 ? 11.922 -7.152 -16.781 1 95.56 210 SER B CA 1
ATOM 6692 C C . SER B 1 210 ? 11.836 -7.629 -15.344 1 95.56 210 SER B C 1
ATOM 6694 O O . SER B 1 210 ? 11.086 -7.066 -14.539 1 95.56 210 SER B O 1
ATOM 6696 N N . PRO B 1 211 ? 12.688 -8.648 -15.031 1 97.25 211 PRO B N 1
ATOM 6697 C CA . PRO B 1 211 ? 12.68 -9.148 -13.656 1 97.25 211 PRO B CA 1
ATOM 6698 C C . PRO B 1 211 ? 13.109 -8.094 -12.641 1 97.25 211 PRO B C 1
ATOM 6700 O O . PRO B 1 211 ? 13.766 -7.117 -13 1 97.25 211 PRO B O 1
ATOM 6703 N N . GLY B 1 212 ? 12.688 -8.289 -11.367 1 97.25 212 GLY B N 1
ATOM 6704 C CA . GLY B 1 212 ? 13.031 -7.367 -10.297 1 97.25 212 GLY B CA 1
ATOM 6705 C C . GLY B 1 212 ? 11.828 -6.762 -9.609 1 97.25 212 GLY B C 1
ATOM 6706 O O . GLY B 1 212 ? 10.805 -6.508 -10.258 1 97.25 212 GLY B O 1
ATOM 6707 N N . TRP B 1 213 ? 11.977 -6.453 -8.352 1 95.81 213 TRP B N 1
ATOM 6708 C CA . TRP B 1 213 ? 10.836 -6.031 -7.547 1 95.81 213 TRP B CA 1
ATOM 6709 C C . TRP B 1 213 ? 10.312 -4.68 -8.008 1 95.81 213 TRP B C 1
ATOM 6711 O O . TRP B 1 213 ? 9.102 -4.453 -8.031 1 95.81 213 TRP B O 1
ATOM 6721 N N . SER B 1 214 ? 11.18 -3.664 -8.344 1 94 214 SER B N 1
ATOM 6722 C CA . SER B 1 214 ? 10.695 -2.352 -8.758 1 94 214 SER B CA 1
ATOM 6723 C C . SER B 1 214 ? 9.953 -2.434 -10.086 1 94 214 SER B C 1
ATOM 6725 O O . SER B 1 214 ? 8.969 -1.717 -10.297 1 94 214 SER B O 1
ATOM 6727 N N . ASN B 1 215 ? 10.438 -3.35 -10.945 1 95.5 215 ASN B N 1
ATOM 6728 C CA . ASN B 1 215 ? 9.734 -3.578 -12.203 1 95.5 215 ASN B CA 1
ATOM 6729 C C . ASN B 1 215 ? 8.406 -4.285 -11.977 1 95.5 215 ASN B C 1
ATOM 6731 O O . ASN B 1 215 ? 7.438 -4.035 -12.695 1 95.5 215 ASN B O 1
ATOM 6735 N N . ALA B 1 216 ? 8.43 -5.156 -11.031 1 96.94 216 ALA B N 1
ATOM 6736 C CA . ALA B 1 216 ? 7.191 -5.836 -10.664 1 96.94 216 ALA B CA 1
ATOM 6737 C C . ALA B 1 216 ? 6.152 -4.844 -10.156 1 96.94 216 ALA B C 1
ATOM 6739 O O . ALA B 1 216 ? 4.973 -4.934 -10.508 1 96.94 216 ALA B O 1
ATOM 6740 N N . ASP B 1 217 ? 6.559 -3.875 -9.383 1 93.56 217 ASP B N 1
ATOM 6741 C CA . ASP B 1 217 ? 5.668 -2.842 -8.859 1 93.56 217 ASP B CA 1
ATOM 6742 C C . ASP B 1 217 ? 5.086 -1.998 -9.992 1 93.56 217 ASP B C 1
ATOM 6744 O O . ASP B 1 217 ? 3.912 -1.623 -9.953 1 93.56 217 ASP B O 1
ATOM 6748 N N . LYS B 1 218 ? 5.934 -1.663 -10.898 1 93.25 218 LYS B N 1
ATOM 6749 C CA . LYS B 1 218 ? 5.48 -0.904 -12.055 1 93.25 218 LYS B CA 1
ATOM 6750 C C . LYS B 1 218 ? 4.441 -1.688 -12.852 1 93.25 218 LYS B C 1
ATOM 6752 O O . LYS B 1 218 ? 3.438 -1.126 -13.297 1 93.25 218 LYS B O 1
ATOM 6757 N N . ALA B 1 219 ? 4.734 -2.959 -13.047 1 95.19 219 ALA B N 1
ATOM 6758 C CA . ALA B 1 219 ? 3.803 -3.818 -13.773 1 95.19 219 ALA B CA 1
ATOM 6759 C C . ALA B 1 219 ? 2.465 -3.914 -13.047 1 95.19 219 ALA B C 1
ATOM 6761 O O . ALA B 1 219 ? 1.405 -3.863 -13.672 1 95.19 219 ALA B O 1
ATOM 6762 N N . LEU B 1 220 ? 2.477 -4.016 -11.75 1 96.06 220 LEU B N 1
ATOM 6763 C CA . LEU B 1 220 ? 1.263 -4.078 -10.945 1 96.06 220 LEU B CA 1
ATOM 6764 C C . LEU B 1 220 ? 0.461 -2.785 -11.07 1 96.06 220 LEU B C 1
ATOM 6766 O O . LEU B 1 220 ? -0.758 -2.822 -11.25 1 96.06 220 LEU B O 1
ATOM 6770 N N . ALA B 1 221 ? 1.163 -1.689 -10.938 1 92.31 221 ALA B N 1
ATOM 6771 C CA . ALA B 1 221 ? 0.499 -0.393 -11.031 1 92.31 221 ALA B CA 1
ATOM 6772 C C . ALA B 1 221 ? -0.187 -0.225 -12.391 1 92.31 221 ALA B C 1
ATOM 6774 O O . ALA B 1 221 ? -1.331 0.23 -12.461 1 92.31 221 ALA B O 1
ATOM 6775 N N . ASP B 1 222 ? 0.506 -0.593 -13.406 1 93.06 222 ASP B N 1
ATOM 6776 C CA . ASP B 1 222 ? -0.032 -0.491 -14.758 1 93.06 222 ASP B CA 1
ATOM 6777 C C . ASP B 1 222 ? -1.262 -1.38 -14.93 1 93.06 222 ASP B C 1
ATOM 6779 O O . ASP B 1 222 ? -2.266 -0.957 -15.508 1 93.06 222 ASP B O 1
ATOM 6783 N N . PHE B 1 223 ? -1.212 -2.514 -14.445 1 95.62 223 PHE B N 1
ATOM 6784 C CA . PHE B 1 223 ? -2.326 -3.449 -14.555 1 95.62 223 PHE B CA 1
ATOM 6785 C C . PHE B 1 223 ? -3.547 -2.928 -13.805 1 95.62 223 PHE B C 1
ATOM 6787 O O . PHE B 1 223 ? -4.652 -2.912 -14.352 1 95.62 223 PHE B O 1
ATOM 6794 N N . VAL B 1 224 ? -3.354 -2.512 -12.586 1 94.69 224 VAL B N 1
ATOM 6795 C CA . VAL B 1 224 ? -4.453 -2.086 -11.734 1 94.69 224 VAL B CA 1
ATOM 6796 C C . VAL B 1 224 ? -5.105 -0.832 -12.312 1 94.69 224 VAL B C 1
ATOM 6798 O O . VAL B 1 224 ? -6.332 -0.699 -12.297 1 94.69 224 VAL B O 1
ATOM 6801 N N . GLU B 1 225 ? -4.336 0.011 -12.875 1 91.12 225 GLU B N 1
ATOM 6802 C CA . GLU B 1 225 ? -4.848 1.301 -13.328 1 91.12 225 GLU B CA 1
ATOM 6803 C C . GLU B 1 225 ? -5.473 1.192 -14.719 1 91.12 225 GLU B C 1
ATOM 6805 O O . GLU B 1 225 ? -6.461 1.868 -15.016 1 91.12 225 GLU B O 1
ATOM 6810 N N . HIS B 1 226 ? -4.969 0.224 -15.523 1 91.69 226 HIS B N 1
ATOM 6811 C CA . HIS B 1 226 ? -5.363 0.324 -16.922 1 91.69 226 HIS B CA 1
ATOM 6812 C C . HIS B 1 226 ? -6.012 -0.968 -17.406 1 91.69 226 HIS B C 1
ATOM 6814 O O . HIS B 1 226 ? -6.754 -0.963 -18.391 1 91.69 226 HIS B O 1
ATOM 6820 N N . HIS B 1 227 ? -5.746 -2.053 -16.781 1 93.62 227 HIS B N 1
ATOM 6821 C CA . HIS B 1 227 ? -6.164 -3.316 -17.375 1 93.62 227 HIS B CA 1
ATOM 6822 C C . HIS B 1 227 ? -7.164 -4.043 -16.469 1 93.62 227 HIS B C 1
ATOM 6824 O O . HIS B 1 227 ? -7.992 -4.816 -16.969 1 93.62 227 HIS B O 1
ATOM 6830 N N . LEU B 1 228 ? -7.164 -3.789 -15.211 1 95.94 228 LEU B N 1
ATOM 6831 C CA . LEU B 1 228 ? -7.977 -4.52 -14.242 1 95.94 228 LEU B CA 1
ATOM 6832 C C . LEU B 1 228 ? -9.461 -4.336 -14.531 1 95.94 228 LEU B C 1
ATOM 6834 O O . LEU B 1 228 ? -10.25 -5.273 -14.375 1 95.94 228 LEU B O 1
ATOM 6838 N N . LEU B 1 229 ? -9.828 -3.172 -15.016 1 94.88 229 LEU B N 1
ATOM 6839 C CA . LEU B 1 229 ? -11.234 -2.842 -15.242 1 94.88 229 LEU B CA 1
ATOM 6840 C C . LEU B 1 229 ? -11.867 -3.822 -16.219 1 94.88 229 LEU B C 1
ATOM 6842 O O . LEU B 1 229 ? -13.047 -4.168 -16.078 1 94.88 229 LEU B O 1
ATOM 6846 N N . ASN B 1 230 ? -11.086 -4.332 -17.125 1 92.94 230 ASN B N 1
ATOM 6847 C CA . ASN B 1 230 ? -11.609 -5.195 -18.188 1 92.94 230 ASN B CA 1
ATOM 6848 C C . ASN B 1 230 ? -11.227 -6.652 -17.969 1 92.94 230 ASN B C 1
ATOM 6850 O O . ASN B 1 230 ? -11.375 -7.484 -18.859 1 92.94 230 ASN B O 1
ATOM 6854 N N . TYR B 1 231 ? -10.742 -6.93 -16.859 1 93.94 231 TYR B N 1
ATOM 6855 C CA . TYR B 1 231 ? -10.219 -8.266 -16.594 1 93.94 231 TYR B CA 1
ATOM 6856 C C . TYR B 1 231 ? -11.312 -9.312 -16.719 1 93.94 231 TYR B C 1
ATOM 6858 O O . TYR B 1 231 ? -11.078 -10.406 -17.234 1 93.94 231 TYR B O 1
ATOM 6866 N N . SER B 1 232 ? -12.516 -9.062 -16.312 1 92.94 232 SER B N 1
ATOM 6867 C CA . SER B 1 232 ? -13.609 -10.023 -16.359 1 92.94 232 SER B CA 1
ATOM 6868 C C . SER B 1 232 ? -13.953 -10.398 -17.797 1 92.94 232 SER B C 1
ATOM 6870 O O . SER B 1 232 ? -14.242 -11.562 -18.078 1 92.94 232 SER B O 1
ATOM 6872 N N . GLU B 1 233 ? -13.828 -9.508 -18.656 1 89.38 233 GLU B N 1
ATOM 6873 C CA . GLU B 1 233 ? -14.195 -9.719 -20.047 1 89.38 233 GLU B CA 1
ATOM 6874 C C . GLU B 1 233 ? -13.016 -10.258 -20.859 1 89.38 233 GLU B C 1
ATOM 6876 O O . GLU B 1 233 ? -13.188 -11.117 -21.719 1 89.38 233 GLU B O 1
ATOM 6881 N N . LYS B 1 234 ? -11.852 -9.867 -20.484 1 87.94 234 LYS B N 1
ATOM 6882 C CA . LYS B 1 234 ? -10.711 -10.102 -21.375 1 87.94 234 LYS B CA 1
ATOM 6883 C C . LYS B 1 234 ? -9.859 -11.266 -20.875 1 87.94 234 LYS B C 1
ATOM 6885 O O . LYS B 1 234 ? -9.039 -11.797 -21.625 1 87.94 234 LYS B O 1
ATOM 6890 N N . ARG B 1 235 ? -10.062 -11.773 -19.766 1 86 235 ARG B N 1
ATOM 6891 C CA . ARG B 1 235 ? -9.148 -12.727 -19.156 1 86 235 ARG B CA 1
ATOM 6892 C C . ARG B 1 235 ? -9.109 -14.031 -19.922 1 86 235 ARG B C 1
ATOM 6894 O O . ARG B 1 235 ? -8.141 -14.797 -19.828 1 86 235 ARG B O 1
ATOM 6901 N N . HIS B 1 236 ? -10.102 -14.25 -20.75 1 85.25 236 HIS B N 1
ATOM 6902 C CA . HIS B 1 236 ? -10.133 -15.523 -21.469 1 85.25 236 HIS B CA 1
ATOM 6903 C C . HIS B 1 236 ? -9.68 -15.359 -22.906 1 85.25 236 HIS B C 1
ATOM 6905 O O . HIS B 1 236 ? -9.461 -16.344 -23.609 1 85.25 236 HIS B O 1
ATOM 6911 N N . ARG B 1 237 ? -9.516 -14.164 -23.266 1 85.25 237 ARG B N 1
ATOM 6912 C CA . ARG B 1 237 ? -9.062 -13.93 -24.625 1 85.25 237 ARG B CA 1
ATOM 6913 C C . ARG B 1 237 ? -7.551 -14.102 -24.734 1 85.25 237 ARG B C 1
ATOM 6915 O O . ARG B 1 237 ? -6.793 -13.469 -24 1 85.25 237 ARG B O 1
ATOM 6922 N N . VAL B 1 238 ? -7.172 -14.977 -25.641 1 89.31 238 VAL B N 1
ATOM 6923 C CA . VAL B 1 238 ? -5.758 -15.32 -25.734 1 89.31 238 VAL B CA 1
ATOM 6924 C C . VAL B 1 238 ? -5.066 -14.383 -26.734 1 89.31 238 VAL B C 1
ATOM 6926 O O . VAL B 1 238 ? -5.699 -13.898 -27.672 1 89.31 238 VAL B O 1
ATOM 6929 N N . GLY B 1 239 ? -3.881 -14.047 -26.578 1 77.88 239 GLY B N 1
ATOM 6930 C CA . GLY B 1 239 ? -3.096 -13.227 -27.5 1 77.88 239 GLY B CA 1
ATOM 6931 C C . GLY B 1 239 ? -3.102 -11.758 -27.141 1 77.88 239 GLY B C 1
ATOM 6932 O O . GLY B 1 239 ? -2.301 -10.977 -27.656 1 77.88 239 GLY B O 1
ATOM 6933 N N . ALA B 1 240 ? -3.99 -11.273 -26.344 1 72.06 240 ALA B N 1
ATOM 6934 C CA . ALA B 1 240 ? -4.07 -9.867 -25.969 1 72.06 240 ALA B CA 1
ATOM 6935 C C . ALA B 1 240 ? -3.432 -9.617 -24.609 1 72.06 240 ALA B C 1
ATOM 6937 O O . ALA B 1 240 ? -3.045 -10.562 -23.922 1 72.06 240 ALA B O 1
ATOM 6938 N N . ASN B 1 241 ? -3.068 -8.336 -24.469 1 74.56 241 ASN B N 1
ATOM 6939 C CA . ASN B 1 241 ? -2.59 -7.941 -23.141 1 74.56 241 ASN B CA 1
ATOM 6940 C C . ASN B 1 241 ? -3.719 -7.93 -22.125 1 74.56 241 ASN B C 1
ATOM 6942 O O . ASN B 1 241 ? -4.066 -6.871 -21.594 1 74.56 241 ASN B O 1
ATOM 6946 N N . SER B 1 242 ? -4.188 -9.172 -21.859 1 79.31 242 SER B N 1
ATOM 6947 C CA . SER B 1 242 ? -5.426 -9.258 -21.094 1 79.31 242 SER B CA 1
ATOM 6948 C C . SER B 1 242 ? -5.152 -9.695 -19.656 1 79.31 242 SER B C 1
ATOM 6950 O O . SER B 1 242 ? -6.047 -9.648 -18.812 1 79.31 242 SER B O 1
ATOM 6952 N N . THR B 1 243 ? -3.982 -10.062 -19.438 1 87.88 243 THR B N 1
ATOM 6953 C CA . THR B 1 243 ? -3.699 -10.594 -18.109 1 87.88 243 THR B CA 1
ATOM 6954 C C . THR B 1 243 ? -2.652 -9.734 -17.406 1 87.88 243 THR B C 1
ATOM 6956 O O . THR B 1 243 ? -2.125 -8.789 -17.984 1 87.88 243 THR B O 1
ATOM 6959 N N . SER B 1 244 ? -2.441 -9.977 -16.172 1 90.88 244 SER B N 1
ATOM 6960 C CA . SER B 1 244 ? -1.563 -9.141 -15.359 1 90.88 244 SER B CA 1
ATOM 6961 C C . SER B 1 244 ? -0.096 -9.438 -15.648 1 90.88 244 SER B C 1
ATOM 6963 O O . SER B 1 244 ? 0.771 -8.594 -15.406 1 90.88 244 SER B O 1
ATOM 6965 N N . LEU B 1 245 ? 0.275 -10.633 -16.125 1 92.62 245 LEU B N 1
ATOM 6966 C CA . LEU B 1 245 ? 1.641 -11.07 -16.391 1 92.62 245 LEU B CA 1
ATOM 6967 C C . LEU B 1 245 ? 2.5 -10.961 -15.125 1 92.62 245 LEU B C 1
ATOM 6969 O O . LEU B 1 245 ? 3.701 -10.695 -15.219 1 92.62 245 LEU B O 1
ATOM 6973 N N . LEU B 1 246 ? 1.893 -11.156 -13.945 1 96.19 246 LEU B N 1
ATOM 6974 C CA . LEU B 1 246 ? 2.59 -10.984 -12.672 1 96.19 246 LEU B CA 1
ATOM 6975 C C . LEU B 1 246 ? 3.068 -12.328 -12.133 1 96.19 246 LEU B C 1
ATOM 6977 O O . LEU B 1 246 ? 3.801 -12.375 -11.141 1 96.19 246 LEU B O 1
ATOM 6981 N N . SER B 1 247 ? 2.805 -13.406 -12.75 1 96.31 247 SER B N 1
ATOM 6982 C CA . SER B 1 247 ? 3.023 -14.734 -12.203 1 96.31 247 SER B CA 1
ATOM 6983 C C . SER B 1 247 ? 4.5 -14.984 -11.914 1 96.31 247 SER B C 1
ATOM 6985 O O . SER B 1 247 ? 4.859 -15.469 -10.844 1 96.31 247 SER B O 1
ATOM 6987 N N . PRO B 1 248 ? 5.418 -14.609 -12.859 1 97 248 PRO B N 1
ATOM 6988 C CA . PRO B 1 248 ? 6.824 -14.836 -12.523 1 97 248 PRO B CA 1
ATOM 6989 C C . PRO B 1 248 ? 7.305 -13.953 -11.375 1 97 248 PRO B C 1
ATOM 6991 O O . PRO B 1 248 ? 8.086 -14.406 -10.531 1 97 248 PRO B O 1
ATOM 6994 N N . HIS B 1 249 ? 6.84 -12.711 -11.312 1 98 249 HIS B N 1
ATOM 6995 C CA . HIS B 1 249 ? 7.203 -11.789 -10.242 1 98 249 HIS B CA 1
ATOM 6996 C C . HIS B 1 249 ? 6.734 -12.312 -8.891 1 98 249 HIS B C 1
ATOM 6998 O O . HIS B 1 249 ? 7.457 -12.203 -7.895 1 98 249 HIS B O 1
ATOM 7004 N N . LEU B 1 250 ? 5.531 -12.875 -8.883 1 97.38 250 LEU B N 1
ATOM 7005 C CA . LEU B 1 250 ? 4.98 -13.43 -7.652 1 97.38 250 LEU B CA 1
ATOM 7006 C C . LEU B 1 250 ? 5.742 -14.68 -7.234 1 97.38 250 LEU B C 1
ATOM 7008 O O . LEU B 1 250 ? 5.98 -14.898 -6.043 1 97.38 250 LEU B O 1
ATOM 7012 N N . HIS B 1 251 ? 6.172 -15.461 -8.172 1 96.81 251 HIS B N 1
ATOM 7013 C CA . HIS B 1 251 ? 6.863 -16.719 -7.879 1 96.81 251 HIS B CA 1
ATOM 7014 C C . HIS B 1 251 ? 8.203 -16.453 -7.191 1 96.81 251 HIS B C 1
ATOM 7016 O O . HIS B 1 251 ? 8.555 -17.141 -6.23 1 96.81 251 HIS B O 1
ATOM 7022 N N . TYR B 1 252 ? 8.945 -15.477 -7.617 1 97.69 252 TYR B N 1
ATOM 7023 C CA . TYR B 1 252 ? 10.273 -15.211 -7.082 1 97.69 252 TYR B CA 1
ATOM 7024 C C . TYR B 1 252 ? 10.219 -14.227 -5.926 1 97.69 252 TYR B C 1
ATOM 7026 O O . TYR B 1 252 ? 11.25 -13.781 -5.426 1 97.69 252 TYR B O 1
ATOM 7034 N N . GLY B 1 253 ? 9.008 -13.914 -5.543 1 97.5 253 GLY B N 1
ATOM 7035 C CA . GLY B 1 253 ? 8.812 -13.062 -4.375 1 97.5 253 GLY B CA 1
ATOM 7036 C C . GLY B 1 253 ? 9.195 -11.617 -4.617 1 97.5 253 GLY B C 1
ATOM 7037 O O . GLY B 1 253 ? 9.562 -10.898 -3.686 1 97.5 253 GLY B O 1
ATOM 7038 N N . GLU B 1 254 ? 9.18 -11.234 -5.824 1 97.75 254 GLU B N 1
ATOM 7039 C CA . GLU B 1 254 ? 9.484 -9.852 -6.18 1 97.75 254 GLU B CA 1
ATOM 7040 C C . GLU B 1 254 ? 8.336 -8.914 -5.816 1 97.75 254 GLU B C 1
ATOM 7042 O O . GLU B 1 254 ? 8.516 -7.703 -5.73 1 97.75 254 GLU B O 1
ATOM 7047 N N . LEU B 1 255 ? 7.168 -9.531 -5.66 1 95.31 255 LEU B N 1
ATOM 7048 C CA . LEU B 1 255 ? 5.961 -8.828 -5.238 1 95.31 255 LEU B CA 1
ATOM 7049 C C . LEU B 1 255 ? 5.344 -9.484 -4.012 1 95.31 255 LEU B C 1
ATOM 7051 O O . LEU B 1 255 ? 5.293 -10.719 -3.926 1 95.31 255 LEU B O 1
ATOM 7055 N N . SER B 1 256 ? 4.957 -8.602 -3.121 1 91.5 256 SER B N 1
ATOM 7056 C CA . SER B 1 256 ? 4.215 -9.117 -1.976 1 91.5 256 SER B CA 1
ATOM 7057 C C . SER B 1 256 ? 2.764 -9.406 -2.342 1 91.5 256 SER B C 1
ATOM 7059 O O . SER B 1 256 ? 2.066 -8.531 -2.859 1 91.5 256 SER B O 1
ATOM 7061 N N . THR B 1 257 ? 2.305 -10.609 -2.084 1 92 257 THR B N 1
ATOM 7062 C CA . THR B 1 257 ? 0.917 -10.969 -2.359 1 92 257 THR B CA 1
ATOM 7063 C C . THR B 1 257 ? -0.036 -10.102 -1.542 1 92 257 THR B C 1
ATOM 7065 O O . THR B 1 257 ? -1.127 -9.766 -2.006 1 92 257 THR B O 1
ATOM 7068 N N . ARG B 1 258 ? 0.386 -9.734 -0.4 1 89.25 258 ARG B N 1
ATOM 7069 C CA . ARG B 1 258 ? -0.426 -8.891 0.467 1 89.25 258 ARG B CA 1
ATOM 7070 C C . ARG B 1 258 ? -0.642 -7.516 -0.156 1 89.25 258 ARG B C 1
ATOM 7072 O O . ARG B 1 258 ? -1.74 -6.961 -0.087 1 89.25 258 ARG B O 1
ATOM 7079 N N . MET B 1 259 ? 0.409 -7.031 -0.684 1 89.44 259 MET B N 1
ATOM 7080 C CA . MET B 1 259 ? 0.324 -5.723 -1.324 1 89.44 259 MET B CA 1
ATOM 7081 C C . MET B 1 259 ? -0.559 -5.777 -2.566 1 89.44 259 MET B C 1
ATOM 7083 O O . MET B 1 259 ? -1.312 -4.844 -2.842 1 89.44 259 MET B O 1
ATOM 7087 N N . VAL B 1 260 ? -0.427 -6.859 -3.311 1 93.62 260 VAL B N 1
ATOM 7088 C CA . VAL B 1 260 ? -1.268 -7.043 -4.488 1 93.62 260 VAL B CA 1
ATOM 7089 C C . VAL B 1 260 ? -2.734 -7.113 -4.07 1 93.62 260 VAL B C 1
ATOM 7091 O O . VAL B 1 260 ? -3.586 -6.441 -4.656 1 93.62 260 VAL B O 1
ATOM 7094 N N . PHE B 1 261 ? -3.004 -7.887 -3.078 1 92.38 261 PHE B N 1
ATOM 7095 C CA . PHE B 1 261 ? -4.363 -8.055 -2.58 1 92.38 261 PHE B CA 1
ATOM 7096 C C . PHE B 1 261 ? -4.934 -6.719 -2.107 1 92.38 261 PHE B C 1
ATOM 7098 O O . PHE B 1 261 ? -6.074 -6.379 -2.422 1 92.38 261 PHE B O 1
ATOM 7105 N N . HIS B 1 262 ? -4.125 -6.02 -1.379 1 88.75 262 HIS B N 1
ATOM 7106 C CA . HIS B 1 262 ? -4.547 -4.73 -0.839 1 88.75 262 HIS B CA 1
ATOM 7107 C C . HIS B 1 262 ? -4.922 -3.76 -1.956 1 88.75 262 HIS B C 1
ATOM 7109 O O . HIS B 1 262 ? -5.992 -3.15 -1.92 1 88.75 262 HIS B O 1
ATOM 7115 N N . ARG B 1 263 ? -4.094 -3.604 -2.893 1 90.88 263 ARG B N 1
ATOM 7116 C CA . ARG B 1 263 ? -4.305 -2.65 -3.977 1 90.88 263 ARG B CA 1
ATOM 7117 C C . ARG B 1 263 ? -5.566 -2.988 -4.77 1 90.88 263 ARG B C 1
ATOM 7119 O O . ARG B 1 263 ? -6.359 -2.102 -5.094 1 90.88 263 ARG B O 1
ATOM 7126 N N . VAL B 1 264 ? -5.742 -4.246 -5.094 1 94.88 264 VAL B N 1
ATOM 7127 C CA . VAL B 1 264 ? -6.891 -4.668 -5.887 1 94.88 264 VAL B CA 1
ATOM 7128 C C . VAL B 1 264 ? -8.164 -4.555 -5.055 1 94.88 264 VAL B C 1
ATOM 7130 O O . VAL B 1 264 ? -9.211 -4.148 -5.566 1 94.88 264 VAL B O 1
ATOM 7133 N N . HIS B 1 265 ? -8.078 -4.914 -3.803 1 92 265 HIS B N 1
ATOM 7134 C CA . HIS B 1 265 ? -9.227 -4.812 -2.91 1 92 265 HIS B CA 1
ATOM 7135 C C . HIS B 1 265 ? -9.68 -3.363 -2.76 1 92 265 HIS B C 1
ATOM 7137 O O . HIS B 1 265 ? -10.883 -3.086 -2.711 1 92 265 HIS B O 1
ATOM 7143 N N . MET B 1 266 ? -8.758 -2.457 -2.674 1 89.62 266 MET B N 1
ATOM 7144 C CA . MET B 1 266 ? -9.086 -1.036 -2.588 1 89.62 266 MET B CA 1
ATOM 7145 C C . MET B 1 266 ? -9.836 -0.577 -3.832 1 89.62 266 MET B C 1
ATOM 7147 O O . MET B 1 266 ? -10.812 0.174 -3.732 1 89.62 266 MET B O 1
ATOM 7151 N N . LYS B 1 267 ? -9.336 -1.036 -4.961 1 93.62 267 LYS B N 1
ATOM 7152 C CA . LYS B 1 267 ? -10.031 -0.703 -6.199 1 93.62 267 LYS B CA 1
ATOM 7153 C C . LYS B 1 267 ? -11.445 -1.271 -6.207 1 93.62 267 LYS B C 1
ATOM 7155 O O . LYS B 1 267 ? -12.375 -0.62 -6.684 1 93.62 267 LYS B O 1
ATOM 7160 N N . ARG B 1 268 ? -11.602 -2.43 -5.719 1 93.81 268 ARG B N 1
ATOM 7161 C CA . ARG B 1 268 ? -12.914 -3.061 -5.629 1 93.81 268 ARG B CA 1
ATOM 7162 C C . ARG B 1 268 ? -13.875 -2.219 -4.793 1 93.81 268 ARG B C 1
ATOM 7164 O O . ARG B 1 268 ? -15.023 -2.012 -5.18 1 93.81 268 ARG B O 1
ATOM 7171 N N . LEU B 1 269 ? -13.391 -1.72 -3.699 1 90.81 269 LEU B N 1
ATOM 7172 C CA . LEU B 1 269 ? -14.203 -0.914 -2.795 1 90.81 269 LEU B CA 1
ATOM 7173 C C . LEU B 1 269 ? -14.641 0.383 -3.467 1 90.81 269 LEU B C 1
ATOM 7175 O O . LEU B 1 269 ? -15.797 0.799 -3.332 1 90.81 269 LEU B O 1
ATOM 7179 N N . VAL B 1 270 ? -13.727 0.975 -4.164 1 92.5 270 VAL B N 1
ATOM 7180 C CA . VAL B 1 270 ? -14.023 2.219 -4.867 1 92.5 270 VAL B CA 1
ATOM 7181 C C . VAL B 1 270 ? -15.102 1.968 -5.922 1 92.5 270 VAL B C 1
ATOM 7183 O O . VAL B 1 270 ? -16.062 2.732 -6.031 1 92.5 270 VAL B O 1
ATOM 7186 N N . TRP B 1 271 ? -14.922 0.899 -6.68 1 94 271 TRP B N 1
ATOM 7187 C CA . TRP B 1 271 ? -15.867 0.588 -7.75 1 94 271 TRP B CA 1
ATOM 7188 C C . TRP B 1 271 ? -17.219 0.192 -7.184 1 94 271 TRP B C 1
ATOM 7190 O O . TRP B 1 271 ? -18.266 0.514 -7.762 1 94 271 TRP B O 1
ATOM 7200 N N . ALA B 1 272 ? -17.219 -0.495 -6.066 1 91.06 272 ALA B N 1
ATOM 7201 C CA . ALA B 1 272 ? -18.484 -0.828 -5.402 1 91.06 272 ALA B CA 1
ATOM 7202 C C . ALA B 1 272 ? -19.219 0.433 -4.969 1 91.06 272 ALA B C 1
ATOM 7204 O O . ALA B 1 272 ? -20.438 0.552 -5.18 1 91.06 272 ALA B O 1
ATOM 7205 N N . LYS B 1 273 ? -18.531 1.319 -4.41 1 87.38 273 LYS B N 1
ATOM 7206 C CA . LYS B 1 273 ? -19.109 2.58 -3.953 1 87.38 273 LYS B CA 1
ATOM 7207 C C . LYS B 1 273 ? -19.656 3.389 -5.125 1 87.38 273 LYS B C 1
ATOM 7209 O O . LYS B 1 273 ? -20.719 4.02 -5.012 1 87.38 273 LYS B O 1
ATOM 7214 N N . GLU B 1 274 ? -18.938 3.324 -6.262 1 90.81 274 GLU B N 1
ATOM 7215 C CA . GLU B 1 274 ? -19.297 4.098 -7.441 1 90.81 274 GLU B CA 1
ATOM 7216 C C . GLU B 1 274 ? -20.375 3.385 -8.25 1 90.81 274 GLU B C 1
ATOM 7218 O O . GLU B 1 274 ? -20.891 3.928 -9.242 1 90.81 274 GLU B O 1
ATOM 7223 N N . GLY B 1 275 ? -20.734 2.24 -7.93 1 90.5 275 GLY B N 1
ATOM 7224 C CA . GLY B 1 275 ? -21.734 1.465 -8.656 1 90.5 275 GLY B CA 1
ATOM 7225 C C . GLY B 1 275 ? -21.203 0.895 -9.961 1 90.5 275 GLY B C 1
ATOM 7226 O O . GLY B 1 275 ? -21.969 0.648 -10.891 1 90.5 275 GLY B O 1
ATOM 7227 N N . ASN B 1 276 ? -19.875 0.78 -10.07 1 94.44 276 ASN B N 1
ATOM 7228 C CA . ASN B 1 276 ? -19.234 0.164 -11.234 1 94.44 276 ASN B CA 1
ATOM 7229 C C . ASN B 1 276 ? -19.188 -1.355 -11.102 1 94.44 276 ASN B C 1
ATOM 7231 O O . ASN B 1 276 ? -18.172 -1.905 -10.664 1 94.44 276 ASN B O 1
ATOM 7235 N N . SER B 1 277 ? -20.141 -2.006 -11.547 1 94.31 277 SER B N 1
ATOM 7236 C CA . SER B 1 277 ? -20.281 -3.447 -11.359 1 94.31 277 SER B CA 1
ATOM 7237 C C . SER B 1 277 ? -19.219 -4.215 -12.141 1 94.31 277 SER B C 1
ATOM 7239 O O . SER B 1 277 ? -18.734 -5.242 -11.672 1 94.31 277 SER B O 1
ATOM 7241 N N . LYS B 1 278 ? -18.922 -3.689 -13.312 1 95.56 278 LYS B N 1
ATOM 7242 C CA . LYS B 1 278 ? -17.906 -4.332 -14.125 1 95.56 278 LYS B CA 1
ATOM 7243 C C . LYS B 1 278 ? -16.547 -4.328 -13.406 1 95.56 278 LYS B C 1
ATOM 7245 O O . LYS B 1 278 ? -15.859 -5.348 -13.367 1 95.56 278 LYS B O 1
ATOM 7250 N N . GLY B 1 279 ? -16.234 -3.217 -12.883 1 95.62 279 GLY B N 1
ATOM 7251 C CA . GLY B 1 279 ? -14.992 -3.102 -12.133 1 95.62 279 GLY B CA 1
ATOM 7252 C C . GLY B 1 279 ? -14.969 -3.973 -10.891 1 95.62 279 GLY B C 1
ATOM 7253 O O . GLY B 1 279 ? -13.961 -4.617 -10.594 1 95.62 279 GLY B O 1
ATOM 7254 N N . GLU B 1 280 ? -16.062 -3.98 -10.195 1 94.81 280 GLU B N 1
ATOM 7255 C CA . GLU B 1 280 ? -16.156 -4.789 -8.984 1 94.81 280 GLU B CA 1
ATOM 7256 C C . GLU B 1 280 ? -16 -6.273 -9.297 1 94.81 280 GLU B C 1
ATOM 7258 O O . GLU B 1 280 ? -15.289 -6.988 -8.586 1 94.81 280 GLU B O 1
ATOM 7263 N N . GLU B 1 281 ? -16.562 -6.664 -10.32 1 96.5 281 GLU B N 1
ATOM 7264 C CA . GLU B 1 281 ? -16.469 -8.055 -10.742 1 96.5 281 GLU B CA 1
ATOM 7265 C C . GLU B 1 281 ? -15.039 -8.406 -11.172 1 96.5 281 GLU B C 1
ATOM 7267 O O . GLU B 1 281 ? -14.516 -9.461 -10.797 1 96.5 281 GLU B O 1
ATOM 7272 N N . SER B 1 282 ? -14.438 -7.527 -11.953 1 96.88 282 SER B N 1
ATOM 7273 C CA . SER B 1 282 ? -13.07 -7.738 -12.414 1 96.88 282 SER B CA 1
ATOM 7274 C C . SER B 1 282 ? -12.102 -7.867 -11.242 1 96.88 282 SER B C 1
ATOM 7276 O O . SER B 1 282 ? -11.266 -8.773 -11.219 1 96.88 282 SER B O 1
ATOM 7278 N N . ALA B 1 283 ? -12.289 -6.973 -10.336 1 96.56 283 ALA B N 1
ATOM 7279 C CA . ALA B 1 283 ? -11.43 -7.031 -9.148 1 96.56 283 ALA B CA 1
ATOM 7280 C C . ALA B 1 283 ? -11.672 -8.32 -8.367 1 96.56 283 ALA B C 1
ATOM 7282 O O . ALA B 1 283 ? -10.719 -8.961 -7.91 1 96.56 283 ALA B O 1
ATOM 7283 N N . GLY B 1 284 ? -12.914 -8.664 -8.195 1 95.44 284 GLY B N 1
ATOM 7284 C CA . GLY B 1 284 ? -13.258 -9.883 -7.484 1 95.44 284 GLY B CA 1
ATOM 7285 C C . GLY B 1 284 ? -12.664 -11.125 -8.117 1 95.44 284 GLY B C 1
ATOM 7286 O O . GLY B 1 284 ? -12.156 -12.008 -7.418 1 95.44 284 GLY B O 1
ATOM 7287 N N . LEU B 1 285 ? -12.703 -11.188 -9.414 1 96.38 285 LEU B N 1
ATOM 7288 C CA . LEU B 1 285 ? -12.172 -12.336 -10.141 1 96.38 285 LEU B CA 1
ATOM 7289 C C . LEU B 1 285 ? -10.656 -12.398 -10.023 1 96.38 285 LEU B C 1
ATOM 7291 O O . LEU B 1 285 ? -10.086 -13.484 -9.898 1 96.38 285 LEU B O 1
ATOM 7295 N N . PHE B 1 286 ? -10.031 -11.297 -10.102 1 97 286 PHE B N 1
ATOM 7296 C CA . PHE B 1 286 ? -8.578 -11.281 -9.953 1 97 286 PHE B CA 1
ATOM 7297 C C . PHE B 1 286 ? -8.172 -11.711 -8.555 1 97 286 PHE B C 1
ATOM 7299 O O . PHE B 1 286 ? -7.191 -12.438 -8.375 1 97 286 PHE B O 1
ATOM 7306 N N . LEU B 1 287 ? -8.906 -11.203 -7.566 1 95.75 287 LEU B N 1
ATOM 7307 C CA . LEU B 1 287 ? -8.633 -11.609 -6.191 1 95.75 287 LEU B CA 1
ATOM 7308 C C . LEU B 1 287 ? -8.836 -13.109 -6.016 1 95.75 287 LEU B C 1
ATOM 7310 O O . LEU B 1 287 ? -8.125 -13.75 -5.242 1 95.75 287 LEU B O 1
ATOM 7314 N N . ARG B 1 288 ? -9.766 -13.648 -6.68 1 95.94 288 ARG B N 1
ATOM 7315 C CA . ARG B 1 288 ? -9.977 -15.086 -6.656 1 95.94 288 ARG B CA 1
ATOM 7316 C C . ARG B 1 288 ? -8.773 -15.828 -7.23 1 95.94 288 ARG B C 1
ATOM 7318 O O . ARG B 1 288 ? -8.391 -16.891 -6.727 1 95.94 288 ARG B O 1
ATOM 7325 N N . ALA B 1 289 ? -8.219 -15.25 -8.297 1 95.69 289 ALA B N 1
ATOM 7326 C CA . ALA B 1 289 ? -7.008 -15.836 -8.867 1 95.69 289 ALA B CA 1
ATOM 7327 C C . ALA B 1 289 ? -5.867 -15.844 -7.855 1 95.69 289 ALA B C 1
ATOM 7329 O O . ALA B 1 289 ? -5.105 -16.812 -7.773 1 95.69 289 ALA B O 1
ATOM 7330 N N . ILE B 1 290 ? -5.754 -14.789 -7.125 1 95.19 290 ILE B N 1
ATOM 7331 C CA . ILE B 1 290 ? -4.773 -14.734 -6.047 1 95.19 290 ILE B CA 1
ATOM 7332 C C . ILE B 1 290 ? -5.102 -15.797 -4.992 1 95.19 290 ILE B C 1
ATOM 7334 O O . ILE B 1 290 ? -4.203 -16.438 -4.445 1 95.19 290 ILE B O 1
ATOM 7338 N N . GLY B 1 291 ? -6.395 -15.945 -4.73 1 95.81 291 GLY B N 1
ATOM 7339 C CA . GLY B 1 291 ? -6.844 -16.969 -3.803 1 95.81 291 GLY B CA 1
ATOM 7340 C C . GLY B 1 291 ? -6.453 -18.375 -4.234 1 95.81 291 GLY B C 1
ATOM 7341 O O . GLY B 1 291 ? -6.105 -19.203 -3.396 1 95.81 291 GLY B O 1
ATOM 7342 N N . LEU B 1 292 ? -6.484 -18.594 -5.492 1 96.56 292 LEU B N 1
ATOM 7343 C CA . LEU B 1 292 ? -6.098 -19.891 -6.02 1 96.56 292 LEU B CA 1
ATOM 7344 C C . LEU B 1 292 ? -4.613 -20.156 -5.793 1 96.56 292 LEU B C 1
ATOM 7346 O O . LEU B 1 292 ? -4.211 -21.297 -5.531 1 96.56 292 LEU B O 1
ATOM 7350 N N . ARG B 1 293 ? -3.828 -19.141 -5.945 1 96.38 293 ARG B N 1
ATOM 7351 C CA . ARG B 1 293 ? -2.412 -19.281 -5.617 1 96.38 293 ARG B CA 1
ATOM 7352 C C . ARG B 1 293 ? -2.221 -19.641 -4.148 1 96.38 293 ARG B C 1
ATOM 7354 O O . ARG B 1 293 ? -1.421 -20.516 -3.818 1 96.38 293 ARG B O 1
ATOM 7361 N N . GLU B 1 294 ? -2.961 -18.984 -3.293 1 95.56 294 GLU B N 1
ATOM 7362 C CA . GLU B 1 294 ? -2.922 -19.297 -1.867 1 95.56 294 GLU B CA 1
ATOM 7363 C C . GLU B 1 294 ? -3.35 -20.734 -1.604 1 95.56 294 GLU B C 1
ATOM 7365 O O . GLU B 1 294 ? -2.732 -21.422 -0.795 1 95.56 294 GLU B O 1
ATOM 7370 N N . TYR B 1 295 ? -4.379 -21.078 -2.271 1 96.38 295 TYR B N 1
ATOM 7371 C CA . TYR B 1 295 ? -4.949 -22.406 -2.121 1 96.38 295 TYR B CA 1
ATOM 7372 C C . TYR B 1 295 ? -3.945 -23.469 -2.543 1 96.38 295 TYR B C 1
ATOM 7374 O O . TYR B 1 295 ? -3.885 -24.547 -1.941 1 96.38 295 TYR B O 1
ATOM 7382 N N . SER B 1 296 ? -3.18 -23.188 -3.543 1 97 296 SER B N 1
ATOM 7383 C CA . SER B 1 296 ? -2.172 -24.141 -3.996 1 97 296 SER B CA 1
ATOM 7384 C C . SER B 1 296 ? -1.139 -24.422 -2.908 1 97 296 SER B C 1
ATOM 7386 O O . SER B 1 296 ? -0.776 -25.578 -2.664 1 97 296 SER B O 1
ATOM 7388 N N . ARG B 1 297 ? -0.632 -23.359 -2.266 1 96.38 297 ARG B N 1
ATOM 7389 C CA . ARG B 1 297 ? 0.296 -23.516 -1.149 1 96.38 297 ARG B CA 1
ATOM 7390 C C . ARG B 1 297 ? -0.365 -24.25 0.011 1 96.38 297 ARG B C 1
ATOM 7392 O O . ARG B 1 297 ? 0.259 -25.109 0.651 1 96.38 297 ARG B O 1
ATOM 7399 N N . TYR B 1 298 ? -1.617 -23.953 0.204 1 95.38 298 TYR B N 1
ATOM 7400 C CA . TYR B 1 298 ? -2.395 -24.562 1.277 1 95.38 298 TYR B CA 1
ATOM 7401 C C . TYR B 1 298 ? -2.514 -26.062 1.078 1 95.38 298 TYR B C 1
ATOM 7403 O O . TYR B 1 298 ? -2.273 -26.844 2.006 1 95.38 298 TYR B O 1
ATOM 7411 N N . ILE B 1 299 ? -2.828 -26.484 -0.129 1 94.62 299 ILE B N 1
ATOM 7412 C CA . ILE B 1 299 ? -3.016 -27.891 -0.455 1 94.62 299 ILE B CA 1
ATOM 7413 C C . ILE B 1 299 ? -1.682 -28.625 -0.349 1 94.62 299 ILE B C 1
ATOM 7415 O O . ILE B 1 299 ? -1.604 -29.703 0.252 1 94.62 299 ILE B O 1
ATOM 7419 N N . CYS B 1 300 ? -0.68 -28.047 -0.859 1 93.88 300 CYS B N 1
ATOM 7420 C CA . CYS B 1 300 ? 0.622 -28.703 -0.846 1 93.88 300 CYS B CA 1
ATOM 7421 C C . CYS B 1 300 ? 1.159 -28.828 0.575 1 93.88 300 CYS B C 1
ATOM 7423 O O . CYS B 1 300 ? 1.846 -29.797 0.905 1 93.88 300 CYS B O 1
ATOM 7425 N N . PHE B 1 301 ? 0.887 -27.859 1.37 1 93.94 301 PHE B N 1
ATOM 7426 C CA . PHE B 1 301 ? 1.338 -27.875 2.758 1 93.94 301 PHE B CA 1
ATOM 7427 C C . PHE B 1 301 ? 0.619 -28.969 3.543 1 93.94 301 PHE B C 1
ATOM 7429 O O . PHE B 1 301 ? 1.249 -29.719 4.289 1 93.94 301 PHE B O 1
ATOM 7436 N N . ASN B 1 302 ? -0.666 -29.062 3.369 1 92.62 302 ASN B N 1
ATOM 7437 C CA . ASN B 1 302 ? -1.469 -30.031 4.125 1 92.62 302 ASN B CA 1
ATOM 7438 C C . ASN B 1 302 ? -1.361 -31.438 3.543 1 92.62 302 ASN B C 1
ATOM 7440 O O . ASN B 1 302 ? -1.529 -32.406 4.262 1 92.62 302 ASN B O 1
ATOM 7444 N N . PHE B 1 303 ? -1.097 -31.5 2.248 1 92.25 303 PHE B N 1
ATOM 7445 C CA . PHE B 1 303 ? -0.952 -32.781 1.542 1 92.25 303 PHE B CA 1
ATOM 7446 C C . PHE B 1 303 ? 0.34 -32.781 0.735 1 92.25 303 PHE B C 1
ATOM 7448 O O . PHE B 1 303 ? 0.309 -32.781 -0.498 1 92.25 303 PHE B O 1
ATOM 7455 N N . PRO B 1 304 ? 1.464 -33.031 1.382 1 91.06 304 PRO B N 1
ATOM 7456 C CA . PRO B 1 304 ? 2.777 -32.875 0.753 1 91.06 304 PRO B CA 1
ATOM 7457 C C . PRO B 1 304 ? 3.037 -33.906 -0.334 1 91.06 304 PRO B C 1
ATOM 7459 O O . PRO B 1 304 ? 3.945 -33.719 -1.152 1 91.06 304 PRO B O 1
ATOM 7462 N N . PHE B 1 305 ? 2.244 -34.969 -0.439 1 88.81 305 PHE B N 1
ATOM 7463 C CA . PHE B 1 305 ? 2.455 -36 -1.428 1 88.81 305 PHE B CA 1
ATOM 7464 C C . PHE B 1 305 ? 1.867 -35.625 -2.775 1 88.81 305 PHE B C 1
ATOM 7466 O O . PHE B 1 305 ? 2.1 -36.281 -3.783 1 88.81 305 PHE B O 1
ATOM 7473 N N . THR B 1 306 ? 1.185 -34.5 -2.834 1 90.06 306 THR B N 1
ATOM 7474 C CA . THR B 1 306 ? 0.376 -34.125 -3.99 1 90.06 306 THR B CA 1
ATOM 7475 C C . THR B 1 306 ? 1.26 -33.844 -5.203 1 90.06 306 THR B C 1
ATOM 7477 O O . THR B 1 306 ? 0.776 -33.812 -6.336 1 90.06 306 THR B O 1
ATOM 7480 N N . HIS B 1 307 ? 2.525 -33.562 -5.039 1 86.31 307 HIS B N 1
ATOM 7481 C CA . HIS B 1 307 ? 3.4 -33.344 -6.184 1 86.31 307 HIS B CA 1
ATOM 7482 C C . HIS B 1 307 ? 3.766 -34.688 -6.855 1 86.31 307 HIS B C 1
ATOM 7484 O O . HIS B 1 307 ? 4.211 -34.688 -8.008 1 86.31 307 HIS B O 1
ATOM 7490 N N . GLU B 1 308 ? 3.486 -35.812 -6.145 1 86.5 308 GLU B N 1
ATOM 7491 C CA . GLU B 1 308 ? 3.834 -37.125 -6.672 1 86.5 308 GLU B CA 1
ATOM 7492 C C . GLU B 1 308 ? 2.584 -37.938 -6.988 1 86.5 308 GLU B C 1
ATOM 7494 O O . GLU B 1 308 ? 2.566 -38.719 -7.953 1 86.5 308 GLU B O 1
ATOM 7499 N N . ARG B 1 309 ? 1.653 -37.75 -6.113 1 88.75 309 ARG B N 1
ATOM 7500 C CA . ARG B 1 309 ? 0.444 -38.562 -6.246 1 88.75 309 ARG B CA 1
ATOM 7501 C C . ARG B 1 309 ? -0.804 -37.688 -6.211 1 88.75 309 ARG B C 1
ATOM 7503 O O . ARG B 1 309 ? -0.762 -36.562 -5.723 1 88.75 309 ARG B O 1
ATOM 7510 N N . SER B 1 310 ? -1.875 -38.281 -6.777 1 88.25 310 SER B N 1
ATOM 7511 C CA . SER B 1 310 ? -3.146 -37.562 -6.812 1 88.25 310 SER B CA 1
ATOM 7512 C C . SER B 1 310 ? -3.729 -37.406 -5.414 1 88.25 310 SER B C 1
ATOM 7514 O O . SER B 1 310 ? -3.59 -38.281 -4.566 1 88.25 310 SER B O 1
ATOM 7516 N N . LEU B 1 311 ? -4.32 -36.281 -5.211 1 88.12 311 LEU B N 1
ATOM 7517 C CA . LEU B 1 311 ? -4.977 -36 -3.934 1 88.12 311 LEU B CA 1
ATOM 7518 C C . LEU B 1 311 ? -6.07 -37.031 -3.668 1 88.12 311 LEU B C 1
ATOM 7520 O O . LEU B 1 311 ? -6.145 -37.594 -2.576 1 88.12 311 LEU B O 1
ATOM 7524 N N . LEU B 1 312 ? -6.887 -37.188 -4.785 1 83.25 312 LEU B N 1
ATOM 7525 C CA . LEU B 1 312 ? -7.953 -38.188 -4.672 1 83.25 312 LEU B CA 1
ATOM 7526 C C . LEU B 1 312 ? -7.43 -39.562 -4.996 1 83.25 312 LEU B C 1
ATOM 7528 O O . LEU B 1 312 ? -6.672 -39.75 -5.953 1 83.25 312 LEU B O 1
ATOM 7532 N N . SER B 1 313 ? -7.805 -40.531 -4.27 1 77.31 313 SER B N 1
ATOM 7533 C CA . SER B 1 313 ? -7.273 -41.875 -4.363 1 77.31 313 SER B CA 1
ATOM 7534 C C . SER B 1 313 ? -7.805 -42.594 -5.602 1 77.31 313 SER B C 1
ATOM 7536 O O . SER B 1 313 ? -7.215 -43.594 -6.055 1 77.31 313 SER B O 1
ATOM 7538 N N . ASN B 1 314 ? -8.812 -42.094 -6.148 1 69.5 314 ASN B N 1
ATOM 7539 C CA . ASN B 1 314 ? -9.453 -42.812 -7.25 1 69.5 314 ASN B CA 1
ATOM 7540 C C . ASN B 1 314 ? -8.531 -42.906 -8.461 1 69.5 314 ASN B C 1
ATOM 7542 O O . ASN B 1 314 ? -8.648 -43.844 -9.258 1 69.5 314 ASN B O 1
ATOM 7546 N N . LEU B 1 315 ? -7.59 -42.062 -8.656 1 75.94 315 LEU B N 1
ATOM 7547 C CA . LEU B 1 315 ? -6.754 -42.062 -9.852 1 75.94 315 LEU B CA 1
ATOM 7548 C C . LEU B 1 315 ? -5.598 -43.031 -9.703 1 75.94 315 LEU B C 1
ATOM 7550 O O . LEU B 1 315 ? -4.832 -43.25 -10.641 1 75.94 315 LEU B O 1
ATOM 7554 N N . LYS B 1 316 ? -5.543 -43.625 -8.609 1 78.06 316 LYS B N 1
ATOM 7555 C CA . LYS B 1 316 ? -4.488 -44.594 -8.359 1 78.06 316 LYS B CA 1
ATOM 7556 C C . LYS B 1 316 ? -4.539 -45.719 -9.375 1 78.06 316 LYS B C 1
ATOM 7558 O O . LYS B 1 316 ? -3.506 -46.312 -9.734 1 78.06 316 LYS B O 1
ATOM 7563 N N . TYR B 1 317 ? -5.719 -45.969 -9.867 1 81.19 317 TYR B N 1
ATOM 7564 C CA . TYR B 1 317 ? -5.875 -47.125 -10.742 1 81.19 317 TYR B CA 1
ATOM 7565 C C . TYR B 1 317 ? -6.109 -46.688 -12.188 1 81.19 317 TYR B C 1
ATOM 7567 O O . TYR B 1 317 ? -6.469 -47.5 -13.039 1 81.19 317 TYR B O 1
ATOM 7575 N N . PHE B 1 318 ? -5.914 -45.469 -12.359 1 89 318 PHE B N 1
ATOM 7576 C CA . PHE B 1 318 ? -6.113 -45 -13.727 1 89 318 PHE B CA 1
ATOM 7577 C C . PHE B 1 318 ? -5.027 -45.531 -14.648 1 89 318 PHE B C 1
ATOM 7579 O O . PHE B 1 318 ? -3.836 -45.406 -14.359 1 89 318 PHE B O 1
ATOM 7586 N N . PRO B 1 319 ? -5.398 -46.156 -15.75 1 91.81 319 PRO B N 1
ATOM 7587 C CA . PRO B 1 319 ? -4.414 -46.781 -16.641 1 91.81 319 PRO B CA 1
ATOM 7588 C C . PRO B 1 319 ? -3.771 -45.75 -17.594 1 91.81 319 PRO B C 1
ATOM 7590 O O . PRO B 1 319 ? -4.086 -45.75 -18.781 1 91.81 319 PRO B O 1
ATOM 7593 N N . TRP B 1 320 ? -2.846 -45.062 -17.094 1 92.06 320 TRP B N 1
ATOM 7594 C CA . TRP B 1 320 ? -2.111 -44.094 -17.922 1 92.06 320 TRP B CA 1
ATOM 7595 C C . TRP B 1 320 ? -1.401 -44.812 -19.078 1 92.06 320 TRP B C 1
ATOM 7597 O O . TRP B 1 320 ? -1.064 -46 -18.969 1 92.06 320 TRP B O 1
ATOM 7607 N N . LYS B 1 321 ? -1.182 -44.094 -20.156 1 94.12 321 LYS B N 1
ATOM 7608 C CA . LYS B 1 321 ? -0.471 -44.625 -21.312 1 94.12 321 LYS B CA 1
ATOM 7609 C C . LYS B 1 321 ? 0.791 -43.844 -21.609 1 94.12 321 LYS B C 1
ATOM 7611 O O . LYS B 1 321 ? 0.791 -42.969 -22.484 1 94.12 321 LYS B O 1
ATOM 7616 N N . PRO B 1 322 ? 1.854 -44.25 -20.859 1 94.5 322 PRO B N 1
ATOM 7617 C CA . PRO B 1 322 ? 3.107 -43.562 -21.156 1 94.5 322 PRO B CA 1
ATOM 7618 C C . PRO B 1 322 ? 3.611 -43.812 -22.578 1 94.5 322 PRO B C 1
ATOM 7620 O O . PRO B 1 322 ? 3.896 -44.938 -22.938 1 94.5 322 PRO B O 1
ATOM 7623 N N . ASP B 1 323 ? 3.578 -42.812 -23.422 1 96.19 323 ASP B N 1
ATOM 7624 C CA . ASP B 1 323 ? 4.016 -42.844 -24.812 1 96.19 323 ASP B CA 1
ATOM 7625 C C . ASP B 1 323 ? 4.977 -41.719 -25.141 1 96.19 323 ASP B C 1
ATOM 7627 O O . ASP B 1 323 ? 4.555 -40.562 -25.312 1 96.19 323 ASP B O 1
ATOM 7631 N N . GLN B 1 324 ? 6.219 -42.031 -25.344 1 96 324 GLN B N 1
ATOM 7632 C CA . GLN B 1 324 ? 7.262 -41.031 -25.547 1 96 324 GLN B CA 1
ATOM 7633 C C . GLN B 1 324 ? 7.062 -40.281 -26.875 1 96 324 GLN B C 1
ATOM 7635 O O . GLN B 1 324 ? 7.402 -39.125 -26.984 1 96 324 GLN B O 1
ATOM 7640 N N . THR B 1 325 ? 6.555 -40.969 -27.844 1 96.31 325 THR B N 1
ATOM 7641 C CA . THR B 1 325 ? 6.34 -40.344 -29.141 1 96.31 325 THR B CA 1
ATOM 7642 C C . THR B 1 325 ? 5.262 -39.281 -29.078 1 96.31 325 THR B C 1
ATOM 7644 O O . THR B 1 325 ? 5.434 -38.188 -29.594 1 96.31 325 THR B O 1
ATOM 7647 N N . ARG B 1 326 ? 4.125 -39.625 -28.453 1 96.88 326 ARG B N 1
ATOM 7648 C CA . ARG B 1 326 ? 3.047 -38.656 -28.281 1 96.88 326 ARG B CA 1
ATOM 7649 C C . ARG B 1 326 ? 3.48 -37.5 -27.391 1 96.88 326 ARG B C 1
ATOM 7651 O O . ARG B 1 326 ? 3.107 -36.375 -27.625 1 96.88 326 ARG B O 1
ATOM 7658 N N . PHE B 1 327 ? 4.262 -37.875 -26.391 1 97.75 327 PHE B N 1
ATOM 7659 C CA . PHE B 1 327 ? 4.77 -36.844 -25.5 1 97.75 327 PHE B CA 1
ATOM 7660 C C . PHE B 1 327 ? 5.68 -35.875 -26.234 1 97.75 327 PHE B C 1
ATOM 7662 O O . PHE B 1 327 ? 5.605 -34.656 -26.016 1 97.75 327 PHE B O 1
ATOM 7669 N N . LYS B 1 328 ? 6.523 -36.344 -27.062 1 97.69 328 LYS B N 1
ATOM 7670 C CA . LYS B 1 328 ? 7.418 -35.531 -27.859 1 97.69 328 LYS B CA 1
ATOM 7671 C C . LYS B 1 328 ? 6.633 -34.594 -28.797 1 97.69 328 LYS B C 1
ATOM 7673 O O . LYS B 1 328 ? 6.957 -33.406 -28.938 1 97.69 328 LYS B O 1
ATOM 7678 N N . ALA B 1 329 ? 5.648 -35.156 -29.453 1 97.56 329 ALA B N 1
ATOM 7679 C CA . ALA B 1 329 ? 4.797 -34.344 -30.328 1 97.56 329 ALA B CA 1
ATOM 7680 C C . ALA B 1 329 ? 4.117 -33.219 -29.562 1 97.56 329 ALA B C 1
ATOM 7682 O O . ALA B 1 329 ? 4.02 -32.094 -30.047 1 97.56 329 ALA B O 1
ATOM 7683 N N . TRP B 1 330 ? 3.621 -33.562 -28.391 1 98.19 330 TRP B N 1
ATOM 7684 C CA . TRP B 1 330 ? 2.975 -32.594 -27.516 1 98.19 330 TRP B CA 1
ATOM 7685 C C . TRP B 1 330 ? 3.953 -31.484 -27.094 1 98.19 330 TRP B C 1
ATOM 7687 O O . TRP B 1 330 ? 3.643 -30.297 -27.188 1 98.19 330 TRP B O 1
ATOM 7697 N N . ARG B 1 331 ? 5.164 -31.828 -26.719 1 97.5 331 ARG B N 1
ATOM 7698 C CA . ARG B 1 331 ? 6.18 -30.891 -26.266 1 97.5 331 ARG B CA 1
ATOM 7699 C C . ARG B 1 331 ? 6.605 -29.953 -27.391 1 97.5 331 ARG B C 1
ATOM 7701 O O . ARG B 1 331 ? 6.863 -28.766 -27.156 1 97.5 331 ARG B O 1
ATOM 7708 N N . GLN B 1 332 ? 6.582 -30.453 -28.594 1 96.69 332 GLN B N 1
ATOM 7709 C CA . GLN B 1 332 ? 7.105 -29.703 -29.734 1 96.69 332 GLN B CA 1
ATOM 7710 C C . GLN B 1 332 ? 5.992 -28.922 -30.438 1 96.69 332 GLN B C 1
ATOM 7712 O O . GLN B 1 332 ? 6.25 -28.172 -31.375 1 96.69 332 GLN B O 1
ATOM 7717 N N . GLY B 1 333 ? 4.867 -29.078 -30.016 1 97.62 333 GLY B N 1
ATOM 7718 C CA . GLY B 1 333 ? 3.754 -28.438 -30.703 1 97.62 333 GLY B CA 1
ATOM 7719 C C . GLY B 1 333 ? 3.506 -29 -32.094 1 97.62 333 GLY B C 1
ATOM 7720 O O . GLY B 1 333 ? 3.389 -28.234 -33.062 1 97.62 333 GLY B O 1
ATOM 7721 N N . GLN B 1 334 ? 3.475 -30.312 -32.156 1 97.56 334 GLN B N 1
ATOM 7722 C CA . GLN B 1 334 ? 3.246 -31.016 -33.406 1 97.56 334 GLN B CA 1
ATOM 7723 C C . GLN B 1 334 ? 2.129 -32.062 -33.281 1 97.56 334 GLN B C 1
ATOM 7725 O O . GLN B 1 334 ? 2.252 -33.188 -33.75 1 97.56 334 GLN B O 1
ATOM 7730 N N . THR B 1 335 ? 1.113 -31.734 -32.531 1 97.81 335 THR B N 1
ATOM 7731 C CA . THR B 1 335 ? 0.012 -32.656 -32.281 1 97.81 335 THR B CA 1
ATOM 7732 C C . THR B 1 335 ? -0.993 -32.625 -33.406 1 97.81 335 THR B C 1
ATOM 7734 O O . THR B 1 335 ? -1.812 -33.531 -33.531 1 97.81 335 THR B O 1
ATOM 7737 N N . GLY B 1 336 ? -0.958 -31.594 -34.219 1 97.62 336 GLY B N 1
ATOM 7738 C CA . GLY B 1 336 ? -1.93 -31.438 -35.312 1 97.62 336 GLY B CA 1
ATOM 7739 C C . GLY B 1 336 ? -3.143 -30.625 -34.875 1 97.62 336 GLY B C 1
ATOM 7740 O O . GLY B 1 336 ? -4.004 -30.328 -35.719 1 97.62 336 GLY B O 1
ATOM 7741 N N . TYR B 1 337 ? -3.279 -30.266 -33.688 1 98.12 337 TYR B N 1
ATOM 7742 C CA . TYR B 1 337 ? -4.32 -29.375 -33.188 1 98.12 337 TYR B CA 1
ATOM 7743 C C . TYR B 1 337 ? -3.775 -27.953 -33 1 98.12 337 TYR B C 1
ATOM 7745 O O . TYR B 1 337 ? -3.059 -27.688 -32.031 1 98.12 337 TYR B O 1
ATOM 7753 N N . PRO B 1 338 ? -4.184 -27 -33.812 1 98 338 PRO B N 1
ATOM 7754 C CA . PRO B 1 338 ? -3.535 -25.688 -33.906 1 98 338 PRO B CA 1
ATOM 7755 C C . PRO B 1 338 ? -3.484 -24.953 -32.562 1 98 338 PRO B C 1
ATOM 7757 O O . PRO B 1 338 ? -2.449 -24.391 -32.219 1 98 338 PRO B O 1
ATOM 7760 N N . LEU B 1 339 ? -4.539 -24.953 -31.828 1 97.75 339 LEU B N 1
ATOM 7761 C CA . LEU B 1 339 ? -4.566 -24.219 -30.578 1 97.75 339 LEU B CA 1
ATOM 7762 C C . LEU B 1 339 ? -3.586 -24.812 -29.578 1 97.75 339 LEU B C 1
ATOM 7764 O O . LEU B 1 339 ? -2.895 -24.078 -28.859 1 97.75 339 LEU B O 1
ATOM 7768 N N . VAL B 1 340 ? -3.529 -26.125 -29.484 1 98.38 340 VAL B N 1
ATOM 7769 C CA . VAL B 1 340 ? -2.605 -26.828 -28.594 1 98.38 340 VAL B CA 1
ATOM 7770 C C . VAL B 1 340 ? -1.166 -26.547 -29.031 1 98.38 340 VAL B C 1
ATOM 7772 O O . VAL B 1 340 ? -0.315 -26.203 -28.203 1 98.38 340 VAL B O 1
ATOM 7775 N N . ASP B 1 341 ? -0.981 -26.703 -30.312 1 98.56 341 ASP B N 1
ATOM 7776 C CA . ASP B 1 341 ? 0.362 -26.516 -30.844 1 98.56 341 ASP B CA 1
ATOM 7777 C C . ASP B 1 341 ? 0.831 -25.078 -30.672 1 98.56 341 ASP B C 1
ATOM 7779 O O . ASP B 1 341 ? 1.996 -24.828 -30.344 1 98.56 341 ASP B O 1
ATOM 7783 N N . ALA B 1 342 ? -0.061 -24.125 -30.922 1 98 342 ALA B N 1
ATOM 7784 C CA . ALA B 1 342 ? 0.274 -22.719 -30.688 1 98 342 ALA B CA 1
ATOM 7785 C C . ALA B 1 342 ? 0.675 -22.484 -29.234 1 98 342 ALA B C 1
ATOM 7787 O O . ALA B 1 342 ? 1.634 -21.766 -28.969 1 98 342 ALA B O 1
ATOM 7788 N N . GLY B 1 343 ? -0.019 -23.062 -28.312 1 97.62 343 GLY B N 1
ATOM 7789 C CA . GLY B 1 343 ? 0.287 -22.922 -26.906 1 97.62 343 GLY B CA 1
ATOM 7790 C C . GLY B 1 343 ? 1.655 -23.469 -26.531 1 97.62 343 GLY B C 1
ATOM 7791 O O . GLY B 1 343 ? 2.418 -22.812 -25.828 1 97.62 343 GLY B O 1
ATOM 7792 N N . MET B 1 344 ? 1.964 -24.641 -27.031 1 98.12 344 MET B N 1
ATOM 7793 C CA . MET B 1 344 ? 3.24 -25.266 -26.719 1 98.12 344 MET B CA 1
ATOM 7794 C C . MET B 1 344 ? 4.402 -24.484 -27.328 1 98.12 344 MET B C 1
ATOM 7796 O O . MET B 1 344 ? 5.457 -24.344 -26.703 1 98.12 344 MET B O 1
ATOM 7800 N N . ARG B 1 345 ? 4.191 -23.953 -28.469 1 97 345 ARG B N 1
ATOM 7801 C CA . ARG B 1 345 ? 5.242 -23.172 -29.125 1 97 345 ARG B CA 1
ATOM 7802 C C . ARG B 1 345 ? 5.43 -21.828 -28.438 1 97 345 ARG B C 1
ATOM 7804 O O . ARG B 1 345 ? 6.551 -21.328 -28.328 1 97 345 ARG B O 1
ATOM 7811 N N . GLU B 1 346 ? 4.332 -21.219 -28.062 1 94.88 346 GLU B N 1
ATOM 7812 C CA . GLU B 1 346 ? 4.438 -20.016 -27.25 1 94.88 346 GLU B CA 1
ATOM 7813 C C . GLU B 1 346 ? 5.266 -20.25 -26 1 94.88 346 GLU B C 1
ATOM 7815 O O . GLU B 1 346 ? 6.16 -19.469 -25.672 1 94.88 346 GLU B O 1
ATOM 7820 N N . MET B 1 347 ? 4.945 -21.281 -25.297 1 95.12 347 MET B N 1
ATOM 7821 C CA . MET B 1 347 ? 5.621 -21.625 -24.047 1 95.12 347 MET B CA 1
ATOM 7822 C C . MET B 1 347 ? 7.121 -21.797 -24.281 1 95.12 347 MET B C 1
ATOM 7824 O O . MET B 1 347 ? 7.93 -21.297 -23.5 1 95.12 347 MET B O 1
ATOM 7828 N N . TRP B 1 348 ? 7.41 -22.469 -25.312 1 92.06 348 TRP B N 1
ATOM 7829 C CA . TRP B 1 348 ? 8.812 -22.734 -25.625 1 92.06 348 TRP B CA 1
ATOM 7830 C C . TRP B 1 348 ? 9.539 -21.438 -25.969 1 92.06 348 TRP B C 1
ATOM 7832 O O . TRP B 1 348 ? 10.688 -21.234 -25.578 1 92.06 348 TRP B O 1
ATOM 7842 N N . ALA B 1 349 ? 8.883 -20.531 -26.656 1 91 349 ALA B N 1
ATOM 7843 C CA . ALA B 1 349 ? 9.5 -19.312 -27.156 1 91 349 ALA B CA 1
ATOM 7844 C C . ALA B 1 349 ? 9.625 -18.25 -26.062 1 91 349 ALA B C 1
ATOM 7846 O O . ALA B 1 349 ? 10.609 -17.516 -26.016 1 91 349 ALA B O 1
ATOM 7847 N N . THR B 1 350 ? 8.648 -18.125 -25.219 1 91.88 350 THR B N 1
ATOM 7848 C CA . THR B 1 350 ? 8.586 -16.984 -24.312 1 91.88 350 THR B CA 1
ATOM 7849 C C . THR B 1 350 ? 8.797 -17.422 -22.875 1 91.88 350 THR B C 1
ATOM 7851 O O . THR B 1 350 ? 9.047 -16.609 -22 1 91.88 350 THR B O 1
ATOM 7854 N N . GLY B 1 351 ? 8.641 -18.719 -22.641 1 93.88 351 GLY B N 1
ATOM 7855 C CA . GLY B 1 351 ? 8.711 -19.219 -21.281 1 93.88 351 GLY B CA 1
ATOM 7856 C C . GLY B 1 351 ? 7.453 -18.953 -20.484 1 93.88 351 GLY B C 1
ATOM 7857 O O . GLY B 1 351 ? 7.461 -19.062 -19.25 1 93.88 351 GLY B O 1
ATOM 7858 N N . TRP B 1 352 ? 6.48 -18.547 -21.125 1 94.44 352 TRP B N 1
ATOM 7859 C CA . TRP B 1 352 ? 5.223 -18.188 -20.484 1 94.44 352 TRP B CA 1
ATOM 7860 C C . TRP B 1 352 ? 4.035 -18.5 -21.391 1 94.44 352 TRP B C 1
ATOM 7862 O O . TRP B 1 352 ? 4.156 -18.469 -22.609 1 94.44 352 TRP B O 1
ATOM 7872 N N . VAL B 1 353 ? 2.92 -18.875 -20.781 1 94.12 353 VAL B N 1
ATOM 7873 C CA . VAL B 1 353 ? 1.714 -19.156 -21.562 1 94.12 353 VAL B CA 1
ATOM 7874 C C . VAL B 1 353 ? 0.484 -18.703 -20.766 1 94.12 353 VAL B C 1
ATOM 7876 O O . VAL B 1 353 ? 0.478 -18.734 -19.547 1 94.12 353 VAL B O 1
ATOM 7879 N N . HIS B 1 354 ? -0.495 -18.266 -21.484 1 93.62 354 HIS B N 1
ATOM 7880 C CA . HIS B 1 354 ? -1.763 -17.828 -20.891 1 93.62 354 HIS B CA 1
ATOM 7881 C C . HIS B 1 354 ? -2.42 -18.969 -20.109 1 93.62 354 HIS B C 1
ATOM 7883 O O . HIS B 1 354 ? -2.324 -20.141 -20.5 1 93.62 354 HIS B O 1
ATOM 7889 N N . ASN B 1 355 ? -3.105 -18.609 -19.031 1 92.88 355 ASN B N 1
ATOM 7890 C CA . ASN B 1 355 ? -3.688 -19.609 -18.156 1 92.88 355 ASN B CA 1
ATOM 7891 C C . ASN B 1 355 ? -4.68 -20.5 -18.891 1 92.88 355 ASN B C 1
ATOM 7893 O O . ASN B 1 355 ? -4.719 -21.719 -18.672 1 92.88 355 ASN B O 1
ATOM 7897 N N . LYS B 1 356 ? -5.488 -19.906 -19.703 1 93.25 356 LYS B N 1
ATOM 7898 C CA . LYS B 1 356 ? -6.457 -20.703 -20.469 1 93.25 356 LYS B CA 1
ATOM 7899 C C . LYS B 1 356 ? -5.754 -21.703 -21.391 1 93.25 356 LYS B C 1
ATOM 7901 O O . LYS B 1 356 ? -6.211 -22.828 -21.547 1 93.25 356 LYS B O 1
ATOM 7906 N N . ILE B 1 357 ? -4.734 -21.281 -21.984 1 95.38 357 ILE B N 1
ATOM 7907 C CA . ILE B 1 357 ? -3.977 -22.156 -22.859 1 95.38 357 ILE B CA 1
ATOM 7908 C C . ILE B 1 357 ? -3.316 -23.266 -22.047 1 95.38 357 ILE B C 1
ATOM 7910 O O . ILE B 1 357 ? -3.205 -24.406 -22.5 1 95.38 357 ILE B O 1
ATOM 7914 N N . ARG B 1 358 ? -2.861 -22.938 -20.797 1 95.62 358 ARG B N 1
ATOM 7915 C CA . ARG B 1 358 ? -2.303 -23.953 -19.922 1 95.62 358 ARG B CA 1
ATOM 7916 C C . ARG B 1 358 ? -3.309 -25.078 -19.672 1 95.62 358 ARG B C 1
ATOM 7918 O O . ARG B 1 358 ? -2.953 -26.25 -19.703 1 95.62 358 ARG B O 1
ATOM 7925 N N . VAL B 1 359 ? -4.5 -24.688 -19.438 1 94.81 359 VAL B N 1
ATOM 7926 C CA . VAL B 1 359 ? -5.555 -25.656 -19.156 1 94.81 359 VAL B CA 1
ATOM 7927 C C . VAL B 1 359 ? -5.801 -26.516 -20.406 1 94.81 359 VAL B C 1
ATOM 7929 O O . VAL B 1 359 ? -5.934 -27.734 -20.297 1 94.81 359 VAL B O 1
ATOM 7932 N N . ILE B 1 360 ? -5.789 -25.875 -21.547 1 96.25 360 ILE B N 1
ATOM 7933 C CA . ILE B 1 360 ? -6.102 -26.562 -22.797 1 96.25 360 ILE B CA 1
ATOM 7934 C C . ILE B 1 360 ? -4.988 -27.562 -23.125 1 96.25 360 ILE B C 1
ATOM 7936 O O . ILE B 1 360 ? -5.262 -28.719 -23.422 1 96.25 360 ILE B O 1
ATOM 7940 N N . VAL B 1 361 ? -3.766 -27.141 -23.047 1 97.56 361 VAL B N 1
ATOM 7941 C CA . VAL B 1 361 ? -2.648 -28 -23.406 1 97.56 361 VAL B CA 1
ATOM 7942 C C . VAL B 1 361 ? -2.5 -29.125 -22.391 1 97.56 361 VAL B C 1
ATOM 7944 O O . VAL B 1 361 ? -2.162 -30.266 -22.75 1 97.56 361 VAL B O 1
ATOM 7947 N N . ALA B 1 362 ? -2.717 -28.828 -21.141 1 96.62 362 ALA B N 1
ATOM 7948 C CA . ALA B 1 362 ? -2.652 -29.844 -20.109 1 96.62 362 ALA B CA 1
ATOM 7949 C C . ALA B 1 362 ? -3.771 -30.875 -20.266 1 96.62 362 ALA B C 1
ATOM 7951 O O . ALA B 1 362 ? -3.545 -32.062 -20.141 1 96.62 362 ALA B O 1
ATOM 7952 N N . SER B 1 363 ? -4.965 -30.359 -20.516 1 96.06 363 SER B N 1
ATOM 7953 C CA . SER B 1 363 ? -6.094 -31.25 -20.75 1 96.06 363 SER B CA 1
ATOM 7954 C C . SER B 1 363 ? -5.832 -32.156 -21.938 1 96.06 363 SER B C 1
ATOM 7956 O O . SER B 1 363 ? -6.211 -33.344 -21.906 1 96.06 363 SER B O 1
ATOM 7958 N N . PHE B 1 364 ? -5.246 -31.641 -23 1 97.62 364 PHE B N 1
ATOM 7959 C CA . PHE B 1 364 ? -4.926 -32.438 -24.172 1 97.62 364 PHE B CA 1
ATOM 7960 C C . PHE B 1 364 ? -3.959 -33.562 -23.828 1 97.62 364 PHE B C 1
ATOM 7962 O O . PHE B 1 364 ? -4.152 -34.688 -24.234 1 97.62 364 PHE B O 1
ATOM 7969 N N . SER B 1 365 ? -2.947 -33.281 -23.062 1 97 365 SER B N 1
ATOM 7970 C CA . SER B 1 365 ? -1.942 -34.281 -22.656 1 97 365 SER B CA 1
ATOM 7971 C C . SER B 1 365 ? -2.559 -35.375 -21.812 1 97 365 SER B C 1
ATOM 7973 O O . SER B 1 365 ? -2.312 -36.562 -22.047 1 97 365 SER B O 1
ATOM 7975 N N . VAL B 1 366 ? -3.436 -35.031 -20.875 1 94.75 366 VAL B N 1
ATOM 7976 C CA . VAL B 1 366 ? -3.939 -35.969 -19.875 1 94.75 366 VAL B CA 1
ATOM 7977 C C . VAL B 1 366 ? -5.152 -36.719 -20.422 1 94.75 366 VAL B C 1
ATOM 7979 O O . VAL B 1 366 ? -5.273 -37.938 -20.234 1 94.75 366 VAL B O 1
ATOM 7982 N N . LYS B 1 367 ? -6.016 -36.031 -21.094 1 95.25 367 LYS B N 1
ATOM 7983 C CA . LYS B 1 367 ? -7.305 -36.594 -21.438 1 95.25 367 LYS B CA 1
ATOM 7984 C C . LYS B 1 367 ? -7.297 -37.125 -22.875 1 95.25 367 LYS B C 1
ATOM 7986 O O . LYS B 1 367 ? -7.875 -38.188 -23.156 1 95.25 367 LYS B O 1
ATOM 7991 N N . PHE B 1 368 ? -6.691 -36.375 -23.797 1 96.25 368 PHE B N 1
ATOM 7992 C CA . PHE B 1 368 ? -6.637 -36.812 -25.172 1 96.25 368 PHE B CA 1
ATOM 7993 C C . PHE B 1 368 ? -5.586 -37.906 -25.359 1 96.25 368 PHE B C 1
ATOM 7995 O O . PHE B 1 368 ? -5.836 -38.938 -26.016 1 96.25 368 PHE B O 1
ATOM 8002 N N . LEU B 1 369 ? -4.422 -37.688 -24.781 1 97 369 LEU B N 1
ATOM 8003 C CA . LEU B 1 369 ? -3.289 -38.594 -25.016 1 97 369 LEU B CA 1
ATOM 8004 C C . LEU B 1 369 ? -3.133 -39.594 -23.891 1 97 369 LEU B C 1
ATOM 8006 O O . LEU B 1 369 ? -2.396 -40.562 -24.016 1 97 369 LEU B O 1
ATOM 8010 N N . LEU B 1 370 ? -3.783 -39.406 -22.688 1 96.06 370 LEU B N 1
ATOM 8011 C CA . LEU B 1 370 ? -3.766 -40.25 -21.516 1 96.06 370 LEU B CA 1
ATOM 8012 C C . LEU B 1 370 ? -2.348 -40.406 -20.984 1 96.06 370 LEU B C 1
ATOM 8014 O O . LEU B 1 370 ? -1.965 -41.5 -20.516 1 96.06 370 LEU B O 1
ATOM 8018 N N . LEU B 1 371 ? -1.547 -39.375 -21.172 1 95.62 371 LEU B N 1
ATOM 8019 C CA . LEU B 1 371 ? -0.207 -39.375 -20.594 1 95.62 371 LEU B CA 1
ATOM 8020 C C . LEU B 1 371 ? -0.263 -39.062 -19.094 1 95.62 371 LEU B C 1
ATOM 8022 O O . LEU B 1 371 ? -1.167 -38.375 -18.625 1 95.62 371 LEU B O 1
ATOM 8026 N N . PRO B 1 372 ? 0.666 -39.625 -18.297 1 93.19 372 PRO B N 1
ATOM 8027 C CA . PRO B 1 372 ? 0.712 -39.281 -16.875 1 93.19 372 PRO B CA 1
ATOM 8028 C C . PRO B 1 372 ? 0.895 -37.781 -16.656 1 93.19 372 PRO B C 1
ATOM 8030 O O . PRO B 1 372 ? 1.746 -37.156 -17.297 1 93.19 372 PRO B O 1
ATOM 8033 N N . TRP B 1 373 ? 0.102 -37.219 -15.789 1 92.75 373 TRP B N 1
ATOM 8034 C CA . TRP B 1 373 ? 0.117 -35.781 -15.57 1 92.75 373 TRP B CA 1
ATOM 8035 C C . TRP B 1 373 ? 1.473 -35.312 -15.039 1 92.75 373 TRP B C 1
ATOM 8037 O O . TRP B 1 373 ? 1.872 -34.156 -15.25 1 92.75 373 TRP B O 1
ATOM 8047 N N . GLN B 1 374 ? 2.26 -36.188 -14.383 1 92.31 374 GLN B N 1
ATOM 8048 C CA . GLN B 1 374 ? 3.574 -35.875 -13.836 1 92.31 374 GLN B CA 1
ATOM 8049 C C . GLN B 1 374 ? 4.551 -35.469 -14.945 1 92.31 374 GLN B C 1
ATOM 8051 O O . GLN B 1 374 ? 5.438 -34.656 -14.742 1 92.31 374 GLN B O 1
ATOM 8056 N N . TRP B 1 375 ? 4.348 -36.125 -16.172 1 94.69 375 TRP B N 1
ATOM 8057 C CA . TRP B 1 375 ? 5.203 -35.812 -17.312 1 94.69 375 TRP B CA 1
ATOM 8058 C C . TRP B 1 375 ? 5.008 -34.344 -17.734 1 94.69 375 TRP B C 1
ATOM 8060 O O . TRP B 1 375 ? 5.98 -33.625 -18 1 94.69 375 TRP B O 1
ATOM 8070 N N . GLY B 1 376 ? 3.758 -34 -17.812 1 95.44 376 GLY B N 1
ATOM 8071 C CA . GLY B 1 376 ? 3.451 -32.625 -18.188 1 95.44 376 GLY B CA 1
ATOM 8072 C C . GLY B 1 376 ? 3.908 -31.609 -17.156 1 95.44 376 GLY B C 1
ATOM 8073 O O . GLY B 1 376 ? 4.441 -30.562 -17.5 1 95.44 376 GLY B O 1
ATOM 8074 N N . MET B 1 377 ? 3.695 -31.938 -15.906 1 94.69 377 MET B N 1
ATOM 8075 C CA . MET B 1 377 ? 4.117 -31.047 -14.828 1 94.69 377 MET B CA 1
ATOM 8076 C C . MET B 1 377 ? 5.625 -30.812 -14.867 1 94.69 377 MET B C 1
ATOM 8078 O O . MET B 1 377 ? 6.09 -29.688 -14.68 1 94.69 377 MET B O 1
ATOM 8082 N N . LYS B 1 378 ? 6.379 -31.891 -15.07 1 94.75 378 LYS B N 1
ATOM 8083 C CA . LYS B 1 378 ? 7.832 -31.781 -15.164 1 94.75 378 LYS B CA 1
ATOM 8084 C C . LYS B 1 378 ? 8.234 -30.906 -16.344 1 94.75 378 LYS B C 1
ATOM 8086 O O . LYS B 1 378 ? 9.172 -30.109 -16.25 1 94.75 378 LYS B O 1
ATOM 8091 N N . TYR B 1 379 ? 7.551 -31.062 -17.453 1 95.94 379 TYR B N 1
ATOM 8092 C CA . TYR B 1 379 ? 7.844 -30.234 -18.625 1 95.94 379 TYR B CA 1
ATOM 8093 C C . TYR B 1 379 ? 7.598 -28.75 -18.312 1 95.94 379 TYR B C 1
ATOM 8095 O O . TYR B 1 379 ? 8.391 -27.891 -18.719 1 95.94 379 TYR B O 1
ATOM 8103 N N . PHE B 1 380 ? 6.441 -28.453 -17.656 1 96.88 380 PHE B N 1
ATOM 8104 C CA . PHE B 1 380 ? 6.148 -27.094 -17.266 1 96.88 380 PHE B CA 1
ATOM 8105 C C . PHE B 1 380 ? 7.246 -26.547 -16.359 1 96.88 380 PHE B C 1
ATOM 8107 O O . PHE B 1 380 ? 7.668 -25.391 -16.5 1 96.88 380 PHE B O 1
ATOM 8114 N N . TRP B 1 381 ? 7.766 -27.344 -15.445 1 95.75 381 TRP B N 1
ATOM 8115 C CA . TRP B 1 381 ? 8.828 -26.969 -14.516 1 95.75 381 TRP B CA 1
ATOM 8116 C C . TRP B 1 381 ? 10.086 -26.562 -15.281 1 95.75 381 TRP B C 1
ATOM 8118 O O . TRP B 1 381 ? 10.758 -25.594 -14.898 1 95.75 381 TRP B O 1
ATOM 8128 N N . ASP B 1 382 ? 10.312 -27.219 -16.359 1 94.69 382 ASP B N 1
ATOM 8129 C CA . ASP B 1 382 ? 11.555 -27.031 -17.094 1 94.69 382 ASP B CA 1
ATOM 8130 C C . ASP B 1 382 ? 11.453 -25.844 -18.062 1 94.69 382 ASP B C 1
ATOM 8132 O O . ASP B 1 382 ? 12.461 -25.266 -18.469 1 94.69 382 ASP B O 1
ATOM 8136 N N . THR B 1 383 ? 10.227 -25.438 -18.344 1 95.62 383 THR B N 1
ATOM 8137 C CA . THR B 1 383 ? 10.109 -24.547 -19.5 1 95.62 383 THR B CA 1
ATOM 8138 C C . THR B 1 383 ? 9.492 -23.219 -19.078 1 95.62 383 THR B C 1
ATOM 8140 O O . THR B 1 383 ? 9.594 -22.234 -19.812 1 95.62 383 THR B O 1
ATOM 8143 N N . LEU B 1 384 ? 8.891 -23.078 -18 1 96.81 384 LEU B N 1
ATOM 8144 C CA . LEU B 1 384 ? 8.156 -21.875 -17.641 1 96.81 384 LEU B CA 1
ATOM 8145 C C . LEU B 1 384 ? 9.016 -20.953 -16.781 1 96.81 384 LEU B C 1
ATOM 8147 O O . LEU B 1 384 ? 9.766 -21.406 -15.922 1 96.81 384 LEU B O 1
ATOM 8151 N N . LEU B 1 385 ? 8.828 -19.656 -17 1 96.44 385 LEU B N 1
ATOM 8152 C CA . LEU B 1 385 ? 9.445 -18.625 -16.172 1 96.44 385 LEU B CA 1
ATOM 8153 C C . LEU B 1 385 ? 8.859 -18.656 -14.758 1 96.44 385 LEU B C 1
ATOM 8155 O O . LEU B 1 385 ? 9.57 -18.391 -13.781 1 96.44 385 LEU B O 1
ATOM 8159 N N . ASP B 1 386 ? 7.586 -18.906 -14.695 1 96.75 386 ASP B N 1
ATOM 8160 C CA . ASP B 1 386 ? 6.859 -18.922 -13.43 1 96.75 386 ASP B CA 1
ATOM 8161 C C . ASP B 1 386 ? 6.613 -20.359 -12.969 1 96.75 386 ASP B C 1
ATOM 8163 O O . ASP B 1 386 ? 5.523 -20.688 -12.484 1 96.75 386 ASP B O 1
ATOM 8167 N N . ALA B 1 387 ? 7.586 -21.188 -13.219 1 96 387 ALA B N 1
ATOM 8168 C CA . ALA B 1 387 ? 7.473 -22.562 -12.773 1 96 387 ALA B CA 1
ATOM 8169 C C . ALA B 1 387 ? 7.324 -22.641 -11.258 1 96 387 ALA B C 1
ATOM 8171 O O . ALA B 1 387 ? 8.32 -22.625 -10.531 1 96 387 ALA B O 1
ATOM 8172 N N . ASP B 1 388 ? 6.145 -22.734 -10.836 1 95.31 388 ASP B N 1
ATOM 8173 C CA . ASP B 1 388 ? 5.75 -22.812 -9.438 1 95.31 388 ASP B CA 1
ATOM 8174 C C . ASP B 1 388 ? 5.195 -24.188 -9.094 1 95.31 388 ASP B C 1
ATOM 8176 O O . ASP B 1 388 ? 4.094 -24.547 -9.523 1 95.31 388 ASP B O 1
ATOM 8180 N N . LEU B 1 389 ? 5.914 -24.891 -8.336 1 94.25 389 LEU B N 1
ATOM 8181 C CA . LEU B 1 389 ? 5.57 -26.281 -8.039 1 94.25 389 LEU B CA 1
ATOM 8182 C C . LEU B 1 389 ? 4.156 -26.391 -7.48 1 94.25 389 LEU B C 1
ATOM 8184 O O . LEU B 1 389 ? 3.361 -27.219 -7.934 1 94.25 389 LEU B O 1
ATOM 8188 N N . GLU B 1 390 ? 3.854 -25.578 -6.527 1 96.19 390 GLU B N 1
ATOM 8189 C CA . GLU B 1 390 ? 2.561 -25.656 -5.855 1 96.19 390 GLU B CA 1
ATOM 8190 C C . GLU B 1 390 ? 1.422 -25.297 -6.801 1 96.19 390 GLU B C 1
ATOM 8192 O O . GLU B 1 390 ? 0.398 -25.984 -6.844 1 96.19 390 GLU B O 1
ATOM 8197 N N . SER B 1 391 ? 1.606 -24.266 -7.547 1 96.06 391 SER B N 1
ATOM 8198 C CA . SER B 1 391 ? 0.591 -23.859 -8.516 1 96.06 391 SER B CA 1
ATOM 8199 C C . SER B 1 391 ? 0.419 -24.906 -9.609 1 96.06 391 SER B C 1
ATOM 8201 O O . SER B 1 391 ? -0.699 -25.172 -10.055 1 96.06 391 SER B O 1
ATOM 8203 N N . ASP B 1 392 ? 1.518 -25.453 -10.055 1 95.06 392 ASP B N 1
ATOM 8204 C CA . ASP B 1 392 ? 1.456 -26.469 -11.094 1 95.06 392 ASP B CA 1
ATOM 8205 C C . ASP B 1 392 ? 0.77 -27.734 -10.578 1 95.06 392 ASP B C 1
ATOM 8207 O O . ASP B 1 392 ? -0.006 -28.359 -11.297 1 95.06 392 ASP B O 1
ATOM 8211 N N . VAL B 1 393 ? 1.098 -28.094 -9.398 1 93.62 393 VAL B N 1
ATOM 8212 C CA . VAL B 1 393 ? 0.45 -29.25 -8.797 1 93.62 393 VAL B CA 1
ATOM 8213 C C . VAL B 1 393 ? -1.063 -29.062 -8.789 1 93.62 393 VAL B C 1
ATOM 8215 O O . VAL B 1 393 ? -1.815 -29.938 -9.195 1 93.62 393 VAL B O 1
ATOM 8218 N N . LEU B 1 394 ? -1.458 -27.938 -8.336 1 94.44 394 LEU B N 1
ATOM 8219 C CA . LEU B 1 394 ? -2.887 -27.641 -8.266 1 94.44 394 LEU B CA 1
ATOM 8220 C C . LEU B 1 394 ? -3.512 -27.672 -9.656 1 94.44 394 LEU B C 1
ATOM 8222 O O . LEU B 1 394 ? -4.582 -28.25 -9.852 1 94.44 394 LEU B O 1
ATOM 8226 N N . GLY B 1 395 ? -2.893 -27.047 -10.609 1 94.69 395 GLY B N 1
ATOM 8227 C CA . GLY B 1 395 ? -3.416 -26.984 -11.969 1 94.69 395 GLY B CA 1
ATOM 8228 C C . GLY B 1 395 ? -3.541 -28.359 -12.617 1 94.69 395 GLY B C 1
ATOM 8229 O O . GLY B 1 395 ? -4.582 -28.672 -13.195 1 94.69 395 GLY B O 1
ATOM 8230 N N . TRP B 1 396 ? -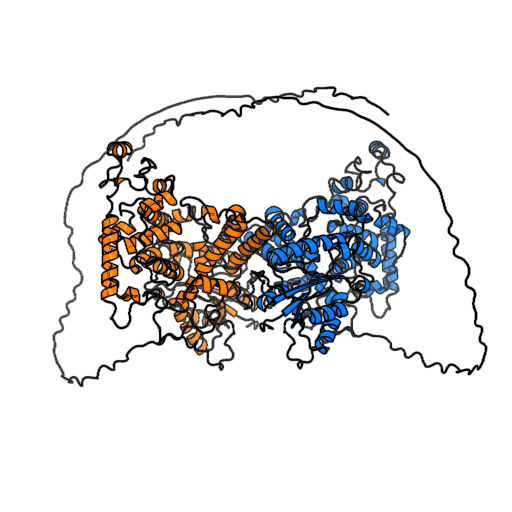2.518 -29.141 -12.555 1 93.56 396 TRP B N 1
ATOM 8231 C CA . TRP B 1 396 ? -2.506 -30.453 -13.203 1 93.56 396 TRP B CA 1
ATOM 8232 C C . TRP B 1 396 ? -3.475 -31.406 -12.516 1 93.56 396 TRP B C 1
ATOM 8234 O O . TRP B 1 396 ? -4.121 -32.219 -13.18 1 93.56 396 TRP B O 1
ATOM 8244 N N . GLN B 1 397 ? -3.561 -31.266 -11.219 1 91.06 397 GLN B N 1
ATOM 8245 C CA . GLN B 1 397 ? -4.531 -32.094 -10.508 1 91.06 397 GLN B CA 1
ATOM 8246 C C . GLN B 1 397 ? -5.957 -31.641 -10.805 1 91.06 397 GLN B C 1
ATOM 8248 O O . GLN B 1 397 ? -6.875 -32.469 -10.852 1 91.06 397 GLN B O 1
ATOM 8253 N N . TYR B 1 398 ? -6.105 -30.375 -10.969 1 91.75 398 TYR B N 1
ATOM 8254 C CA . TYR B 1 398 ? -7.402 -29.828 -11.344 1 91.75 398 TYR B CA 1
ATOM 8255 C C . TYR B 1 398 ? -7.887 -30.406 -12.664 1 91.75 398 TYR B C 1
ATOM 8257 O O . TYR B 1 398 ? -9.07 -30.734 -12.805 1 91.75 398 TYR B O 1
ATOM 8265 N N . ILE B 1 399 ? -7.023 -30.578 -13.609 1 91.75 399 ILE B N 1
ATOM 8266 C CA . ILE B 1 399 ? -7.367 -31.016 -14.953 1 91.75 399 ILE B CA 1
ATOM 8267 C C . ILE B 1 399 ? -7.535 -32.531 -14.977 1 91.75 399 ILE B C 1
ATOM 8269 O O . ILE B 1 399 ? -8.352 -33.062 -15.734 1 91.75 399 ILE B O 1
ATOM 8273 N N . SER B 1 400 ? -6.762 -33.25 -14.141 1 88.25 400 SER B N 1
ATOM 8274 C CA . SER B 1 400 ? -6.738 -34.719 -14.164 1 88.25 400 SER B CA 1
ATOM 8275 C C . SER B 1 400 ? -7.883 -35.312 -13.344 1 88.25 400 SER B C 1
ATOM 8277 O O . SER B 1 400 ? -8.023 -36.531 -13.25 1 88.25 400 SER B O 1
ATOM 8279 N N . GLY B 1 401 ? -8.664 -34.406 -12.727 1 84.06 401 GLY B N 1
ATOM 8280 C CA . GLY B 1 401 ? -9.781 -34.875 -11.93 1 84.06 401 GLY B CA 1
ATOM 8281 C C . GLY B 1 401 ? -9.359 -35.375 -10.547 1 84.06 401 GLY B C 1
ATOM 8282 O O . GLY B 1 401 ? -10.07 -36.156 -9.922 1 84.06 401 GLY B O 1
ATOM 8283 N N . SER B 1 402 ? -8.258 -34.938 -10.125 1 85.38 402 SER B N 1
ATOM 8284 C CA . SER B 1 402 ? -7.699 -35.406 -8.852 1 85.38 402 SER B CA 1
ATOM 8285 C C . SER B 1 402 ? -8.133 -34.5 -7.703 1 85.38 402 SER B C 1
ATOM 8287 O O . SER B 1 402 ? -7.773 -34.75 -6.547 1 85.38 402 SER B O 1
ATOM 8289 N N . LEU B 1 403 ? -8.828 -33.406 -8.008 1 87.56 403 LEU B N 1
ATOM 8290 C CA . LEU B 1 403 ? -9.359 -32.5 -6.988 1 87.56 403 LEU B CA 1
ATOM 8291 C C . LEU B 1 403 ? -10.875 -32.625 -6.895 1 87.56 403 LEU B C 1
ATOM 8293 O O . LEU B 1 403 ? -11.555 -32.781 -7.91 1 87.56 403 LEU B O 1
ATOM 8297 N N . PRO B 1 404 ? -11.422 -32.5 -5.68 1 83.75 404 PRO B N 1
ATOM 8298 C CA . PRO B 1 404 ? -12.875 -32.594 -5.531 1 83.75 404 PRO B CA 1
ATOM 8299 C C . PRO B 1 404 ? -13.633 -31.562 -6.34 1 83.75 404 PRO B C 1
ATOM 8301 O O . PRO B 1 404 ? -14.758 -31.797 -6.781 1 83.75 404 PRO B O 1
ATOM 8304 N N . ASP B 1 405 ? -13.016 -30.406 -6.477 1 86.69 405 ASP B N 1
ATOM 8305 C CA . ASP B 1 405 ? -13.672 -29.328 -7.215 1 86.69 405 ASP B CA 1
ATOM 8306 C C . ASP B 1 405 ? -13 -29.094 -8.57 1 86.69 405 ASP B C 1
ATOM 8308 O O . ASP B 1 405 ? -13.102 -28.016 -9.141 1 86.69 405 ASP B O 1
ATOM 8312 N N . GLY B 1 406 ? -12.281 -30.062 -9.078 1 85.12 406 GLY B N 1
ATOM 8313 C CA . GLY B 1 406 ? -11.641 -29.953 -10.383 1 85.12 406 GLY B CA 1
ATOM 8314 C C . GLY B 1 406 ? -12.531 -30.375 -11.523 1 85.12 406 GLY B C 1
ATOM 8315 O O . GLY B 1 406 ? -13.75 -30.5 -11.359 1 85.12 406 GLY B O 1
ATOM 8316 N N . HIS B 1 407 ? -11.922 -30.469 -12.664 1 85.44 407 HIS B N 1
ATOM 8317 C CA . HIS B 1 407 ? -12.617 -30.969 -13.836 1 85.44 407 HIS B CA 1
ATOM 8318 C C . HIS B 1 407 ? -13.008 -32.438 -13.656 1 85.44 407 HIS B C 1
ATOM 8320 O O . HIS B 1 407 ? -12.219 -33.25 -13.156 1 85.44 407 HIS B O 1
ATOM 8326 N N . GLU B 1 408 ? -14.188 -32.688 -14.094 1 86.75 408 GLU B N 1
ATOM 8327 C CA . GLU B 1 408 ? -14.562 -34.094 -14.133 1 86.75 408 GLU B CA 1
ATOM 8328 C C . GLU B 1 408 ? -13.656 -34.875 -15.07 1 86.75 408 GLU B C 1
ATOM 8330 O O . GLU B 1 408 ? -13.281 -34.406 -16.141 1 86.75 408 GLU B O 1
ATOM 8335 N N . LEU B 1 409 ? -13.312 -36.062 -14.672 1 84.88 409 LEU B N 1
ATOM 8336 C CA . LEU B 1 409 ? -12.383 -36.875 -15.445 1 84.88 409 LEU B CA 1
ATOM 8337 C C . LEU B 1 409 ? -12.938 -37.188 -16.844 1 84.88 409 LEU B C 1
ATOM 8339 O O . LEU B 1 409 ? -12.18 -37.281 -17.812 1 84.88 409 LEU B O 1
ATOM 8343 N N . GLU B 1 410 ? -14.219 -37.156 -16.938 1 88.62 410 GLU B N 1
ATOM 8344 C CA . GLU B 1 410 ? -14.867 -37.531 -18.203 1 88.62 410 GLU B CA 1
ATOM 8345 C C . GLU B 1 410 ? -14.961 -36.344 -19.141 1 88.62 410 GLU B C 1
ATOM 8347 O O . GLU B 1 410 ? -15.188 -36.5 -20.344 1 88.62 410 GLU B O 1
ATOM 8352 N N . ARG B 1 411 ? -14.703 -35.219 -18.547 1 90 411 ARG B N 1
ATOM 8353 C CA . ARG B 1 411 ? -14.852 -34 -19.344 1 90 411 ARG B CA 1
ATOM 8354 C C . ARG B 1 411 ? -13.719 -33.844 -20.344 1 90 411 ARG B C 1
ATOM 8356 O O . ARG B 1 411 ? -12.547 -33.75 -19.969 1 90 411 ARG B O 1
ATOM 8363 N N . LEU B 1 412 ? -14.031 -33.938 -21.609 1 92.75 412 LEU B N 1
ATOM 8364 C CA . LEU B 1 412 ? -13.07 -33.781 -22.688 1 92.75 412 LEU B CA 1
ATOM 8365 C C . LEU B 1 412 ? -13.477 -32.625 -23.609 1 92.75 412 LEU B C 1
ATOM 8367 O O . LEU B 1 412 ? -14.391 -32.75 -24.422 1 92.75 412 LEU B O 1
ATOM 8371 N N . ASP B 1 413 ? -12.789 -31.531 -23.484 1 91.81 413 ASP B N 1
ATOM 8372 C CA . ASP B 1 413 ? -13.078 -30.359 -24.297 1 91.81 413 ASP B CA 1
ATOM 8373 C C . ASP B 1 413 ? -12.305 -30.406 -25.609 1 91.81 413 ASP B C 1
ATOM 8375 O O . ASP B 1 413 ? -11.086 -30.562 -25.609 1 91.81 413 ASP B O 1
ATOM 8379 N N . CYS B 1 414 ? -13.039 -30.234 -26.625 1 93.94 414 CYS B N 1
ATOM 8380 C CA . CYS B 1 414 ? -12.445 -30.266 -27.953 1 93.94 414 CYS B CA 1
ATOM 8381 C C . CYS B 1 414 ? -11.625 -29.016 -28.219 1 93.94 414 CYS B C 1
ATOM 8383 O O . CYS B 1 414 ? -12.133 -27.891 -28.125 1 93.94 414 CYS B O 1
ATOM 8385 N N . PRO B 1 415 ? -10.336 -29.203 -28.594 1 95.5 415 PRO B N 1
ATOM 8386 C CA . PRO B 1 415 ? -9.477 -28.031 -28.812 1 95.5 415 PRO B CA 1
ATOM 8387 C C . PRO B 1 415 ? -9.984 -27.125 -29.922 1 95.5 415 PRO B C 1
ATOM 8389 O O . PRO B 1 415 ? -9.797 -25.906 -29.859 1 95.5 415 PRO B O 1
ATOM 8392 N N . GLU B 1 416 ? -10.664 -27.719 -30.906 1 94.12 416 GLU B N 1
ATOM 8393 C CA . GLU B 1 416 ? -11.234 -26.938 -32 1 94.12 416 GLU B CA 1
ATOM 8394 C C . GLU B 1 416 ? -12.305 -25.969 -31.484 1 94.12 416 GLU B C 1
ATOM 8396 O O . GLU B 1 416 ? -12.305 -24.781 -31.828 1 94.12 416 GLU B O 1
ATOM 8401 N N . VAL B 1 417 ? -13.141 -26.516 -30.672 1 95.19 417 VAL B N 1
ATOM 8402 C CA . VAL B 1 417 ? -14.227 -25.719 -30.125 1 95.19 417 VAL B CA 1
ATOM 8403 C C . VAL B 1 417 ? -13.648 -24.641 -29.203 1 95.19 417 VAL B C 1
ATOM 8405 O O . VAL B 1 417 ? -14.102 -23.5 -29.219 1 95.19 417 VAL B O 1
ATOM 8408 N N . GLN B 1 418 ? -12.656 -25.016 -28.453 1 95.31 418 GLN B N 1
ATOM 8409 C CA . GLN B 1 418 ? -11.992 -24.062 -27.578 1 95.31 418 GLN B CA 1
ATOM 8410 C C . GLN B 1 418 ? -11.305 -22.953 -28.375 1 95.31 418 GLN B C 1
ATOM 8412 O O . GLN B 1 418 ? -11.266 -21.797 -27.953 1 95.31 418 GLN B O 1
ATOM 8417 N N . GLY B 1 419 ? -10.766 -23.328 -29.469 1 94.88 419 GLY B N 1
ATOM 8418 C CA . GLY B 1 419 ? -10.141 -22.344 -30.344 1 94.88 419 GLY B CA 1
ATOM 8419 C C . GLY B 1 419 ? -11.094 -21.266 -30.812 1 94.88 419 GLY B C 1
ATOM 8420 O O . GLY B 1 419 ? -10.773 -20.078 -30.781 1 94.88 419 GLY B O 1
ATOM 8421 N N . PHE B 1 420 ? -12.297 -21.703 -31.188 1 94.31 420 PHE B N 1
ATOM 8422 C CA . PHE B 1 420 ? -13.305 -20.75 -31.656 1 94.31 420 PHE B CA 1
ATOM 8423 C C . PHE B 1 420 ? -13.773 -19.859 -30.516 1 94.31 420 PHE B C 1
ATOM 8425 O O . PHE B 1 420 ? -14.133 -18.688 -30.734 1 94.31 420 PHE B O 1
ATOM 8432 N N . LYS B 1 421 ? -13.727 -20.359 -29.375 1 94.12 421 LYS B N 1
ATOM 8433 C CA . LYS B 1 421 ? -14.234 -19.641 -28.203 1 94.12 421 LYS B CA 1
ATOM 8434 C C . LYS B 1 421 ? -13.211 -18.609 -27.719 1 94.12 421 LYS B C 1
ATOM 8436 O O . LYS B 1 421 ? -13.562 -17.484 -27.406 1 94.12 421 LYS B O 1
ATOM 8441 N N . PHE B 1 422 ? -11.922 -18.984 -27.672 1 93.94 422 PHE B N 1
ATOM 8442 C CA . PHE B 1 422 ? -10.93 -18.156 -27 1 93.94 422 PHE B CA 1
ATOM 8443 C C . PHE B 1 422 ? -10.016 -17.469 -28 1 93.94 422 PHE B C 1
ATOM 8445 O O . PHE B 1 422 ? -9.289 -16.531 -27.641 1 93.94 422 PHE B O 1
ATOM 8452 N N . ASP B 1 423 ? -9.992 -17.906 -29.188 1 95.06 423 ASP B N 1
ATOM 8453 C CA . ASP B 1 423 ? -9.281 -17.297 -30.312 1 95.06 423 ASP B CA 1
ATOM 8454 C C . ASP B 1 423 ? -10.18 -17.203 -31.547 1 95.06 423 ASP B C 1
ATOM 8456 O O . ASP B 1 423 ? -9.836 -17.734 -32.594 1 95.06 423 ASP B O 1
ATOM 8460 N N . PRO B 1 424 ? -11.18 -16.422 -31.422 1 93.56 424 PRO B N 1
ATOM 8461 C CA . PRO B 1 424 ? -12.195 -16.422 -32.469 1 93.56 424 PRO B CA 1
ATOM 8462 C C . PRO B 1 424 ? -11.656 -15.914 -33.812 1 93.56 424 PRO B C 1
ATOM 8464 O O . PRO B 1 424 ? -12.094 -16.375 -34.875 1 93.56 424 PRO B O 1
ATOM 8467 N N . ASP B 1 425 ? -10.734 -15.031 -33.812 1 93.69 425 ASP B N 1
ATOM 8468 C CA . ASP B 1 425 ? -10.219 -14.453 -35.062 1 93.69 425 ASP B CA 1
ATOM 8469 C C . ASP B 1 425 ? -8.992 -15.211 -35.562 1 93.69 425 ASP B C 1
ATOM 8471 O O . ASP B 1 425 ? -8.508 -14.961 -36.656 1 93.69 425 ASP B O 1
ATOM 8475 N N . GLY B 1 426 ? -8.461 -16.172 -34.719 1 95.44 426 GLY B N 1
ATOM 8476 C CA . GLY B 1 426 ? -7.332 -17.016 -35.094 1 95.44 426 GLY B CA 1
ATOM 8477 C C . GLY B 1 426 ? -6 -16.297 -35 1 95.44 426 GLY B C 1
ATOM 8478 O O . GLY B 1 426 ? -4.973 -16.797 -35.438 1 95.44 426 GLY B O 1
ATOM 8479 N N . ASP B 1 427 ? -5.973 -15.094 -34.438 1 94.56 427 ASP B N 1
ATOM 8480 C CA . ASP B 1 427 ? -4.762 -14.281 -34.375 1 94.56 427 ASP B CA 1
ATOM 8481 C C . ASP B 1 427 ? -3.686 -14.953 -33.531 1 94.56 427 ASP B C 1
ATOM 8483 O O . ASP B 1 427 ? -2.498 -14.883 -33.844 1 94.56 427 ASP B O 1
ATOM 8487 N N . TYR B 1 428 ? -4.156 -15.562 -32.531 1 95.5 428 TYR B N 1
ATOM 8488 C CA . TYR B 1 428 ? -3.221 -16.234 -31.625 1 95.5 428 TYR B CA 1
ATOM 8489 C C . TYR B 1 428 ? -2.531 -17.406 -32.344 1 95.5 428 TYR B C 1
ATOM 8491 O O . TYR B 1 428 ? -1.308 -17.531 -32.281 1 95.5 428 TYR B O 1
ATOM 8499 N N . VAL B 1 429 ? -3.309 -18.234 -32.969 1 97.25 429 VAL B N 1
ATOM 8500 C CA . VAL B 1 429 ? -2.779 -19.391 -33.688 1 97.25 429 VAL B CA 1
ATOM 8501 C C . VAL B 1 429 ? -1.853 -18.938 -34.812 1 97.25 429 VAL B C 1
ATOM 8503 O O . VAL B 1 429 ? -0.771 -19.484 -35 1 97.25 429 VAL B O 1
ATOM 8506 N N . ARG B 1 430 ? -2.244 -17.891 -35.531 1 96.75 430 ARG B N 1
ATOM 8507 C CA . ARG B 1 430 ? -1.434 -17.375 -36.625 1 96.75 430 ARG B CA 1
ATOM 8508 C C . ARG B 1 430 ? -0.103 -16.828 -36.125 1 96.75 430 ARG B C 1
ATOM 8510 O O . ARG B 1 430 ? 0.918 -16.938 -36.812 1 96.75 430 ARG B O 1
ATOM 8517 N N . GLN B 1 431 ? -0.079 -16.328 -34.969 1 95 431 GLN B N 1
ATOM 8518 C CA . GLN B 1 431 ? 1.123 -15.75 -34.375 1 95 431 GLN B CA 1
ATOM 8519 C C . GLN B 1 431 ? 2.164 -16.828 -34.062 1 95 431 GLN B C 1
ATOM 8521 O O . GLN B 1 431 ? 3.357 -16.625 -34.281 1 95 431 GLN B O 1
ATOM 8526 N N . TRP B 1 432 ? 1.707 -17.984 -33.656 1 96.25 432 TRP B N 1
ATOM 8527 C CA . TRP B 1 432 ? 2.664 -18.953 -33.125 1 96.25 432 TRP B CA 1
ATOM 8528 C C . TRP B 1 432 ? 2.828 -20.125 -34.125 1 96.25 432 TRP B C 1
ATOM 8530 O O . TRP B 1 432 ? 3.719 -20.953 -33.938 1 96.25 432 TRP B O 1
ATOM 8540 N N . LEU B 1 433 ? 1.934 -20.172 -35.062 1 97.25 433 LEU B N 1
ATOM 8541 C CA . LEU B 1 433 ? 2.045 -21.141 -36.125 1 97.25 433 LEU B CA 1
ATOM 8542 C C . LEU B 1 433 ? 2.104 -20.438 -37.5 1 97.25 433 LEU B C 1
ATOM 8544 O O . LEU B 1 433 ? 1.119 -20.438 -38.219 1 97.25 433 LEU B O 1
ATOM 8548 N N . PRO B 1 434 ? 3.252 -20.031 -37.812 1 95.38 434 PRO B N 1
ATOM 8549 C CA . PRO B 1 434 ? 3.383 -19.25 -39.031 1 95.38 434 PRO B CA 1
ATOM 8550 C C . PRO B 1 434 ? 2.951 -20.047 -40.281 1 95.38 434 PRO B C 1
ATOM 8552 O O . PRO B 1 434 ? 2.512 -19.453 -41.281 1 95.38 434 PRO B O 1
ATOM 8555 N N . GLU B 1 435 ? 3.059 -21.359 -40.25 1 95.38 435 GLU B N 1
ATOM 8556 C CA . GLU B 1 435 ? 2.65 -22.188 -41.406 1 95.38 435 GLU B CA 1
ATOM 8557 C C . GLU B 1 435 ? 1.146 -22.094 -41.625 1 95.38 435 GLU B C 1
ATOM 8559 O O . GLU B 1 435 ? 0.667 -22.391 -42.719 1 95.38 435 GLU B O 1
ATOM 8564 N N . LEU B 1 436 ? 0.385 -21.641 -40.625 1 96.31 436 LEU B N 1
ATOM 8565 C CA . LEU B 1 436 ? -1.063 -21.531 -40.781 1 96.31 436 LEU B CA 1
ATOM 8566 C C . LEU B 1 436 ? -1.483 -20.078 -40.938 1 96.31 436 LEU B C 1
ATOM 8568 O O . LEU B 1 436 ? -2.674 -19.766 -40.875 1 96.31 436 LEU B O 1
ATOM 8572 N N . ALA B 1 437 ? -0.596 -19.156 -41.219 1 95.62 437 ALA B N 1
ATOM 8573 C CA . ALA B 1 437 ? -0.845 -17.703 -41.219 1 95.62 437 ALA B CA 1
ATOM 8574 C C . ALA B 1 437 ? -1.858 -17.344 -42.312 1 95.62 437 ALA B C 1
ATOM 8576 O O . ALA B 1 437 ? -2.645 -16.406 -42.156 1 95.62 437 ALA B O 1
ATOM 8577 N N . ARG B 1 438 ? -1.886 -18.109 -43.375 1 94.94 438 ARG B N 1
ATOM 8578 C CA . ARG B 1 438 ? -2.727 -17.75 -44.5 1 94.94 438 ARG B CA 1
ATOM 8579 C C . ARG B 1 438 ? -4.016 -18.578 -44.5 1 94.94 438 ARG B C 1
ATOM 8581 O O . ARG B 1 438 ? -4.867 -18.391 -45.375 1 94.94 438 ARG B O 1
ATOM 8588 N N . VAL B 1 439 ? -4.164 -19.438 -43.562 1 96.56 439 VAL B N 1
ATOM 8589 C CA . VAL B 1 439 ? -5.383 -20.234 -43.5 1 96.56 439 VAL B CA 1
ATOM 8590 C C . VAL B 1 439 ? -6.551 -19.359 -43.062 1 96.56 439 VAL B C 1
ATOM 8592 O O . VAL B 1 439 ? -6.43 -18.578 -42.125 1 96.56 439 VAL B O 1
ATOM 8595 N N . PRO B 1 440 ? -7.617 -19.469 -43.75 1 96.31 440 PRO B N 1
ATOM 8596 C CA . PRO B 1 440 ? -8.781 -18.672 -43.344 1 96.31 440 PRO B CA 1
ATOM 8597 C C . PRO B 1 440 ? -9.266 -19 -41.938 1 96.31 440 PRO B C 1
ATOM 8599 O O . PRO B 1 440 ? -9.125 -20.141 -41.5 1 96.31 440 PRO B O 1
ATOM 8602 N N . THR B 1 441 ? -9.898 -18.031 -41.281 1 96.19 441 THR B N 1
ATOM 8603 C CA . THR B 1 441 ? -10.328 -18.109 -39.875 1 96.19 441 THR B CA 1
ATOM 8604 C C . THR B 1 441 ? -11.289 -19.266 -39.688 1 96.19 441 THR B C 1
ATOM 8606 O O . THR B 1 441 ? -11.289 -19.906 -38.625 1 96.19 441 THR B O 1
ATOM 8609 N N . GLU B 1 442 ? -12.039 -19.562 -40.688 1 94.94 442 GLU B N 1
ATOM 8610 C CA . GLU B 1 442 ? -13.055 -20.609 -40.594 1 94.94 442 GLU B CA 1
ATOM 8611 C C . GLU B 1 442 ? -12.406 -21.984 -40.375 1 94.94 442 GLU B C 1
ATOM 8613 O O . GLU B 1 442 ? -13.016 -22.875 -39.812 1 94.94 442 GLU B O 1
ATOM 8618 N N . TRP B 1 443 ? -11.203 -22.125 -40.844 1 96.31 443 TRP B N 1
ATOM 8619 C CA . TRP B 1 443 ? -10.586 -23.453 -40.844 1 96.31 443 TRP B CA 1
ATOM 8620 C C . TRP B 1 443 ? -9.352 -23.484 -39.969 1 96.31 443 TRP B C 1
ATOM 8622 O O . TRP B 1 443 ? -8.719 -24.531 -39.812 1 96.31 443 TRP B O 1
ATOM 8632 N N . ILE B 1 444 ? -9.016 -22.391 -39.344 1 96.81 444 ILE B N 1
ATOM 8633 C CA . ILE B 1 444 ? -7.715 -22.219 -38.719 1 96.81 444 ILE B CA 1
ATOM 8634 C C . ILE B 1 444 ? -7.598 -23.188 -37.531 1 96.81 444 ILE B C 1
ATOM 8636 O O . ILE B 1 444 ? -6.5 -23.641 -37.188 1 96.81 444 ILE B O 1
ATOM 8640 N N . HIS B 1 445 ? -8.719 -23.578 -36.906 1 97.31 445 HIS B N 1
ATOM 8641 C CA . HIS B 1 445 ? -8.672 -24.438 -35.719 1 97.31 445 HIS B CA 1
ATOM 8642 C C . HIS B 1 445 ? -8.859 -25.906 -36.094 1 97.31 445 HIS B C 1
ATOM 8644 O O . HIS B 1 445 ? -8.75 -26.781 -35.25 1 97.31 445 HIS B O 1
ATOM 8650 N N . HIS B 1 446 ? -9.203 -26.172 -37.281 1 96.19 446 HIS B N 1
ATOM 8651 C CA . HIS B 1 446 ? -9.328 -27.531 -37.812 1 96.19 446 HIS B CA 1
ATOM 8652 C C . HIS B 1 446 ? -8.953 -27.578 -39.281 1 96.19 446 HIS B C 1
ATOM 8654 O O . HIS B 1 446 ? -9.766 -27.969 -40.125 1 96.19 446 HIS B O 1
ATOM 8660 N N . PRO B 1 447 ? -7.703 -27.312 -39.531 1 95.75 447 PRO B N 1
ATOM 8661 C CA . PRO B 1 447 ? -7.273 -27.203 -40.906 1 95.75 447 PRO B CA 1
ATOM 8662 C C . PRO B 1 447 ? -7.375 -28.531 -41.688 1 95.75 447 PRO B C 1
ATOM 8664 O O . PRO B 1 447 ? -7.422 -28.531 -42.906 1 95.75 447 PRO B O 1
ATOM 8667 N N . TRP B 1 448 ? -7.426 -29.641 -41.031 1 94.06 448 TRP B N 1
ATOM 8668 C CA . TRP B 1 448 ? -7.523 -30.953 -41.656 1 94.06 448 TRP B CA 1
ATOM 8669 C C . TRP B 1 448 ? -8.883 -31.125 -42.344 1 94.06 448 TRP B C 1
ATOM 8671 O O . TRP B 1 448 ? -9.055 -32 -43.188 1 94.06 448 TRP B O 1
ATOM 8681 N N . ASP B 1 449 ? -9.852 -30.359 -41.969 1 94.25 449 ASP B N 1
ATOM 8682 C CA . ASP B 1 449 ? -11.18 -30.422 -42.562 1 94.25 449 ASP B CA 1
ATOM 8683 C C . ASP B 1 449 ? -11.32 -29.438 -43.719 1 94.25 449 ASP B C 1
ATOM 8685 O O . ASP B 1 449 ? -12.352 -29.406 -44.406 1 94.25 449 ASP B O 1
ATOM 8689 N N . ALA B 1 450 ? -10.328 -28.641 -44 1 95.38 450 ALA B N 1
ATOM 8690 C CA . ALA B 1 450 ? -10.406 -27.625 -45.031 1 95.38 450 ALA B CA 1
ATOM 8691 C C . ALA B 1 450 ? -10.359 -28.25 -46.438 1 95.38 450 ALA B C 1
ATOM 8693 O O . ALA B 1 450 ? -9.656 -29.234 -46.656 1 95.38 450 ALA B O 1
ATOM 8694 N N . PRO B 1 451 ? -11.07 -27.625 -47.344 1 95.69 451 PRO B N 1
ATOM 8695 C CA . PRO B 1 451 ? -11.016 -28.125 -48.75 1 95.69 451 PRO B CA 1
ATOM 8696 C C . PRO B 1 451 ? -9.625 -28.016 -49.344 1 95.69 451 PRO B C 1
ATOM 8698 O O . PRO B 1 451 ? -8.883 -27.078 -49.031 1 95.69 451 PRO B O 1
ATOM 8701 N N . PRO B 1 452 ? -9.359 -28.906 -50.281 1 94.56 452 PRO B N 1
ATOM 8702 C CA . PRO B 1 452 ? -8.031 -28.906 -50.875 1 94.56 452 PRO B CA 1
ATOM 8703 C C . PRO B 1 452 ? -7.684 -27.578 -51.562 1 94.56 452 PRO B C 1
ATOM 8705 O O . PRO B 1 452 ? -6.523 -27.156 -51.531 1 94.56 452 PRO B O 1
ATOM 8708 N N . ALA B 1 453 ? -8.641 -26.938 -52.062 1 94.94 453 ALA B N 1
ATOM 8709 C CA . ALA B 1 453 ? -8.414 -25.656 -52.719 1 94.94 453 ALA B CA 1
ATOM 8710 C C . ALA B 1 453 ? -7.949 -24.609 -51.719 1 94.94 453 ALA B C 1
ATOM 8712 O O . ALA B 1 453 ? -7.082 -23.781 -52.031 1 94.94 453 ALA B O 1
ATOM 8713 N N . VAL B 1 454 ? -8.555 -24.672 -50.594 1 95.31 454 VAL B N 1
ATOM 8714 C CA . VAL B 1 454 ? -8.227 -23.719 -49.531 1 95.31 454 VAL B CA 1
ATOM 8715 C C . VAL B 1 454 ? -6.816 -24 -49 1 95.31 454 VAL B C 1
ATOM 8717 O O . VAL B 1 454 ? -6.043 -23.062 -48.781 1 95.31 454 VAL B O 1
ATOM 8720 N N . LEU B 1 455 ? -6.477 -25.234 -48.812 1 95.31 455 LEU B N 1
ATOM 8721 C CA . LEU B 1 455 ? -5.16 -25.625 -48.344 1 95.31 455 LEU B CA 1
ATOM 8722 C C . LEU B 1 455 ? -4.07 -25.219 -49.344 1 95.31 455 LEU B C 1
ATOM 8724 O O . LEU B 1 455 ? -3.021 -24.719 -48.938 1 95.31 455 LEU B O 1
ATOM 8728 N N . LYS B 1 456 ? -4.324 -25.422 -50.625 1 94.5 456 LYS B N 1
ATOM 8729 C CA . LYS B 1 456 ? -3.371 -25.047 -51.656 1 94.5 456 LYS B CA 1
ATOM 8730 C C . LYS B 1 456 ? -3.15 -23.531 -51.688 1 94.5 456 LYS B C 1
ATOM 8732 O O . LYS B 1 456 ? -2.018 -23.078 -51.844 1 94.5 456 LYS B O 1
ATOM 8737 N N . ALA B 1 457 ? -4.27 -22.922 -51.562 1 94.88 457 ALA B N 1
ATOM 8738 C CA . ALA B 1 457 ? -4.191 -21.469 -51.562 1 94.88 457 ALA B CA 1
ATOM 8739 C C . ALA B 1 457 ? -3.396 -20.938 -50.375 1 94.88 457 ALA B C 1
ATOM 8741 O O . ALA B 1 457 ? -2.713 -19.922 -50.469 1 94.88 457 ALA B O 1
ATOM 8742 N N . ALA B 1 458 ? -3.502 -21.578 -49.281 1 94.94 458 ALA B N 1
ATOM 8743 C CA . ALA B 1 458 ? -2.816 -21.172 -48.031 1 94.94 458 ALA B CA 1
ATOM 8744 C C . ALA B 1 458 ? -1.393 -21.719 -48 1 94.94 458 ALA B C 1
ATOM 8746 O O . ALA B 1 458 ? -0.614 -21.391 -47.125 1 94.94 458 ALA B O 1
ATOM 8747 N N . GLY B 1 459 ? -1.042 -22.562 -48.969 1 94.12 459 GLY B N 1
ATOM 8748 C CA . GLY B 1 459 ? 0.275 -23.172 -49 1 94.12 459 GLY B CA 1
ATOM 8749 C C . GLY B 1 459 ? 0.472 -24.203 -47.906 1 94.12 459 GLY B C 1
ATOM 8750 O O . GLY B 1 459 ? 1.582 -24.375 -47.406 1 94.12 459 GLY B O 1
ATOM 8751 N N . LEU B 1 460 ? -0.632 -24.781 -47.5 1 93.5 460 LEU B N 1
ATOM 8752 C CA . LEU B 1 460 ? -0.599 -25.734 -46.406 1 93.5 460 LEU B CA 1
ATOM 8753 C C . LEU B 1 460 ? -0.769 -27.156 -46.906 1 93.5 460 LEU B C 1
ATOM 8755 O O . LEU B 1 460 ? -1.682 -27.438 -47.688 1 93.5 460 LEU B O 1
ATOM 8759 N N . GLU B 1 461 ? 0.175 -27.984 -46.562 1 93.56 461 GLU B N 1
ATOM 8760 C CA . GLU B 1 461 ? 0.07 -29.422 -46.812 1 93.56 461 GLU B CA 1
ATOM 8761 C C . GLU B 1 461 ? 0.07 -30.203 -45.531 1 93.56 461 GLU B C 1
ATOM 8763 O O . GLU B 1 461 ? 1.13 -30.484 -44.969 1 93.56 461 GLU B O 1
ATOM 8768 N N . ILE B 1 462 ? -1.088 -30.719 -45.156 1 93.44 462 ILE B N 1
ATOM 8769 C CA . ILE B 1 462 ? -1.257 -31.469 -43.906 1 93.44 462 ILE B CA 1
ATOM 8770 C C . ILE B 1 462 ? -0.452 -32.75 -44 1 93.44 462 ILE B C 1
ATOM 8772 O O . ILE B 1 462 ? -0.55 -33.5 -44.969 1 93.44 462 ILE B O 1
ATOM 8776 N N . GLY B 1 463 ? 0.41 -32.969 -43 1 91.81 463 GLY B N 1
ATOM 8777 C CA . GLY B 1 463 ? 1.287 -34.125 -42.969 1 91.81 463 GLY B CA 1
ATOM 8778 C C . GLY B 1 463 ? 2.709 -33.812 -43.375 1 91.81 463 GLY B C 1
ATOM 8779 O O . GLY B 1 463 ? 3.625 -34.594 -43.156 1 91.81 463 GLY B O 1
ATOM 8780 N N . LEU B 1 464 ? 2.928 -32.688 -44 1 91.88 464 LEU B N 1
ATOM 8781 C CA . LEU B 1 464 ? 4.25 -32.25 -44.438 1 91.88 464 LEU B CA 1
ATOM 8782 C C . LEU B 1 464 ? 4.703 -31.016 -43.688 1 91.88 464 LEU B C 1
ATOM 8784 O O . LEU B 1 464 ? 5.438 -31.109 -42.688 1 91.88 464 LEU B O 1
ATOM 8788 N N . ASN B 1 465 ? 4 -29.875 -43.969 1 92.62 465 ASN B N 1
ATOM 8789 C CA . ASN B 1 465 ? 4.434 -28.656 -43.281 1 92.62 465 ASN B CA 1
ATOM 8790 C C . ASN B 1 465 ? 3.662 -28.453 -41.969 1 92.62 465 ASN B C 1
ATOM 8792 O O . ASN B 1 465 ? 4.09 -27.672 -41.125 1 92.62 465 ASN B O 1
ATOM 8796 N N . TYR B 1 466 ? 2.59 -29.156 -41.812 1 95.94 466 TYR B N 1
ATOM 8797 C CA . TYR B 1 466 ? 1.876 -29.234 -40.562 1 95.94 466 TYR B CA 1
ATOM 8798 C C . TYR B 1 466 ? 1.331 -30.625 -40.312 1 95.94 466 TYR B C 1
ATOM 8800 O O . TYR B 1 466 ? 0.809 -31.266 -41.25 1 95.94 466 TYR B O 1
ATOM 8808 N N . PRO B 1 467 ? 1.424 -31.078 -39.188 1 96.62 467 PRO B N 1
ATOM 8809 C CA . PRO B 1 467 ? 1.07 -32.5 -38.969 1 96.62 467 PRO B CA 1
ATOM 8810 C C . PRO B 1 467 ? -0.438 -32.719 -38.969 1 96.62 467 PRO B C 1
ATOM 8812 O O . PRO B 1 467 ? -1.214 -31.797 -38.719 1 96.62 467 PRO B O 1
ATOM 8815 N N . LYS B 1 468 ? -0.801 -34 -39.281 1 95.94 468 LYS B N 1
ATOM 8816 C CA . LYS B 1 468 ? -2.174 -34.469 -39.062 1 95.94 468 LYS B CA 1
ATOM 8817 C C . LYS B 1 468 ? -2.475 -34.625 -37.594 1 95.94 468 LYS B C 1
ATOM 8819 O O . LYS B 1 468 ? -1.567 -34.844 -36.781 1 95.94 468 LYS B O 1
ATOM 8824 N N . PRO B 1 469 ? -3.783 -34.5 -37.25 1 96.88 469 PRO B N 1
ATOM 8825 C CA . PRO B 1 469 ? -4.109 -34.719 -35.844 1 96.88 469 PRO B CA 1
ATOM 8826 C C . PRO B 1 469 ? -3.58 -36.062 -35.312 1 96.88 469 PRO B C 1
ATOM 8828 O O . PRO B 1 469 ? -3.791 -37.094 -35.938 1 96.88 469 PRO B O 1
ATOM 8831 N N . ILE B 1 470 ? -2.879 -36.031 -34.281 1 97 470 ILE B N 1
ATOM 8832 C CA . ILE B 1 470 ? -2.191 -37.188 -33.719 1 97 470 ILE B CA 1
ATOM 8833 C C . ILE B 1 470 ? -3.217 -38.188 -33.219 1 97 470 ILE B C 1
ATOM 8835 O O . ILE B 1 470 ? -2.918 -39.406 -33.125 1 97 470 ILE B O 1
ATOM 8839 N N . ILE B 1 471 ? -4.387 -37.719 -32.875 1 96.5 471 ILE B N 1
ATOM 8840 C CA . ILE B 1 471 ? -5.492 -38.562 -32.438 1 96.5 471 ILE B CA 1
ATOM 8841 C C . ILE B 1 471 ? -6.82 -37.906 -32.812 1 96.5 471 ILE B C 1
ATOM 8843 O O . ILE B 1 471 ? -6.965 -36.688 -32.75 1 96.5 471 ILE B O 1
ATOM 8847 N N . ASP B 1 472 ? -7.703 -38.75 -33.312 1 95 472 ASP B N 1
ATOM 8848 C CA . ASP B 1 472 ? -9.039 -38.281 -33.594 1 95 472 ASP B CA 1
ATOM 8849 C C . ASP B 1 472 ? -9.828 -38 -32.312 1 95 472 ASP B C 1
ATOM 8851 O O . ASP B 1 472 ? -9.695 -38.75 -31.344 1 95 472 ASP B O 1
ATOM 8855 N N . VAL B 1 473 ? -10.68 -37.031 -32.344 1 95 473 VAL B N 1
ATOM 8856 C CA . VAL B 1 473 ? -11.414 -36.594 -31.141 1 95 473 VAL B CA 1
ATOM 8857 C C . VAL B 1 473 ? -12.289 -37.75 -30.641 1 95 473 VAL B C 1
ATOM 8859 O O . VAL B 1 473 ? -12.367 -38 -29.438 1 95 473 VAL B O 1
ATOM 8862 N N . GLU B 1 474 ? -12.961 -38.375 -31.578 1 95.06 474 GLU B N 1
ATOM 8863 C CA . GLU B 1 474 ? -13.852 -39.438 -31.188 1 95.06 474 GLU B CA 1
ATOM 8864 C C . GLU B 1 474 ? -13.062 -40.625 -30.609 1 95.06 474 GLU B C 1
ATOM 8866 O O . GLU B 1 474 ? -13.516 -41.25 -29.656 1 95.06 474 GLU B O 1
ATOM 8871 N N . LEU B 1 475 ? -11.984 -40.844 -31.203 1 95.75 475 LEU B N 1
ATOM 8872 C CA . LEU B 1 475 ? -11.133 -41.938 -30.688 1 95.75 475 LEU B CA 1
ATOM 8873 C C . LEU B 1 475 ? -10.609 -41.562 -29.297 1 95.75 475 LEU B C 1
ATOM 8875 O O . LEU B 1 475 ? -10.516 -42.438 -28.422 1 95.75 475 LEU B O 1
ATOM 8879 N N . ALA B 1 476 ? -10.195 -40.375 -29.156 1 96.44 476 ALA B N 1
ATOM 8880 C CA . ALA B 1 476 ? -9.727 -39.906 -27.844 1 96.44 476 ALA B CA 1
ATOM 8881 C C . ALA B 1 476 ? -10.812 -40.094 -26.781 1 96.44 476 ALA B C 1
ATOM 8883 O O . ALA B 1 476 ? -10.539 -40.5 -25.656 1 96.44 476 ALA B O 1
ATOM 8884 N N . ARG B 1 477 ? -12.016 -39.75 -27.125 1 96.12 477 ARG B N 1
ATOM 8885 C CA . ARG B 1 477 ? -13.148 -39.875 -26.219 1 96.12 477 ARG B CA 1
ATOM 8886 C C . ARG B 1 477 ? -13.375 -41.344 -25.828 1 96.12 477 ARG B C 1
ATOM 8888 O O . ARG B 1 477 ? -13.648 -41.656 -24.672 1 96.12 477 ARG B O 1
ATOM 8895 N N . GLU B 1 478 ? -13.305 -42.156 -26.781 1 96.31 478 GLU B N 1
ATOM 8896 C CA . GLU B 1 478 ? -13.484 -43.594 -26.547 1 96.31 478 GLU B CA 1
ATOM 8897 C C . GLU B 1 478 ? -12.398 -44.125 -25.641 1 96.31 478 GLU B C 1
ATOM 8899 O O . GLU B 1 478 ? -12.68 -44.906 -24.719 1 96.31 478 GLU B O 1
ATOM 8904 N N . ARG B 1 479 ? -11.242 -43.781 -25.938 1 95.88 479 ARG B N 1
ATOM 8905 C CA . ARG B 1 479 ? -10.117 -44.25 -25.141 1 95.88 479 ARG B CA 1
ATOM 8906 C C . ARG B 1 479 ? -10.219 -43.781 -23.688 1 95.88 479 ARG B C 1
ATOM 8908 O O . ARG B 1 479 ? -9.883 -44.5 -22.766 1 95.88 479 ARG B O 1
ATOM 8915 N N . LEU B 1 480 ? -10.594 -42.562 -23.547 1 95.06 480 LEU B N 1
ATOM 8916 C CA . LEU B 1 480 ? -10.766 -42 -22.203 1 95.06 480 LEU B CA 1
ATOM 8917 C C . LEU B 1 480 ? -11.867 -42.75 -21.453 1 95.06 480 LEU B C 1
ATOM 8919 O O . LEU B 1 480 ? -11.703 -43.094 -20.281 1 95.06 480 LEU B O 1
ATOM 8923 N N . SER B 1 481 ? -12.961 -42.969 -22.141 1 95.62 481 SER B N 1
ATOM 8924 C CA . SER B 1 481 ? -14.062 -43.719 -21.531 1 95.62 481 SER B CA 1
ATOM 8925 C C . SER B 1 481 ? -13.641 -45.125 -21.125 1 95.62 481 SER B C 1
ATOM 8927 O O . SER B 1 481 ? -14.023 -45.625 -20.062 1 95.62 481 SER B O 1
ATOM 8929 N N . GLU B 1 482 ? -12.93 -45.688 -21.922 1 95.06 482 GLU B N 1
ATOM 8930 C CA . GLU B 1 482 ? -12.414 -47.031 -21.641 1 95.06 482 GLU B CA 1
ATOM 8931 C C . GLU B 1 482 ? -11.477 -47 -20.438 1 95.06 482 GLU B C 1
ATOM 8933 O O . GLU B 1 482 ? -11.523 -47.906 -19.594 1 95.06 482 GLU B O 1
ATOM 8938 N N . ALA B 1 483 ? -10.602 -46.094 -20.469 1 93.69 483 ALA B N 1
ATOM 8939 C CA . ALA B 1 483 ? -9.664 -45.969 -19.344 1 93.69 483 ALA B CA 1
ATOM 8940 C C . ALA B 1 483 ? -10.406 -45.75 -18.031 1 93.69 483 ALA B C 1
ATOM 8942 O O . ALA B 1 483 ? -10.031 -46.344 -17 1 93.69 483 ALA B O 1
ATOM 8943 N N . ILE B 1 484 ? -11.453 -44.938 -18.031 1 91.56 484 ILE B N 1
ATOM 8944 C CA . ILE B 1 484 ? -12.242 -44.656 -16.828 1 91.56 484 ILE B CA 1
ATOM 8945 C C . ILE B 1 484 ? -12.961 -45.938 -16.391 1 91.56 484 ILE B C 1
ATOM 8947 O O . ILE B 1 484 ? -13.016 -46.25 -15.188 1 91.56 484 ILE B O 1
ATOM 8951 N N . SER B 1 485 ? -13.484 -46.625 -17.312 1 91.5 485 SER B N 1
ATOM 8952 C CA . SER B 1 485 ? -14.156 -47.875 -17.016 1 91.5 485 SER B CA 1
ATOM 8953 C C . SER B 1 485 ? -13.195 -48.875 -16.375 1 91.5 485 SER B C 1
ATOM 8955 O O . SER B 1 485 ? -13.555 -49.562 -15.414 1 91.5 485 SER B O 1
ATOM 8957 N N . THR B 1 486 ? -12.07 -48.938 -16.906 1 90.69 486 THR B N 1
ATOM 8958 C CA . THR B 1 486 ? -11.055 -49.844 -16.359 1 90.69 486 THR B CA 1
ATOM 8959 C C . THR B 1 486 ? -10.688 -49.438 -14.938 1 90.69 486 THR B C 1
ATOM 8961 O O . THR B 1 486 ? -10.492 -50.312 -14.078 1 90.69 486 THR B O 1
ATOM 8964 N N . MET B 1 487 ? -10.531 -48.188 -14.742 1 87.19 487 MET B N 1
ATOM 8965 C CA . MET B 1 487 ? -10.203 -47.688 -13.414 1 87.19 487 MET B CA 1
ATOM 8966 C C . MET B 1 487 ? -11.297 -48.031 -12.414 1 87.19 487 MET B C 1
ATOM 8968 O O . MET B 1 487 ? -11 -48.438 -11.289 1 87.19 487 MET B O 1
ATOM 8972 N N . GLN B 1 488 ? -12.516 -47.906 -12.812 1 84.25 488 GLN B N 1
ATOM 8973 C CA . GLN B 1 488 ? -13.648 -48.188 -11.938 1 84.25 488 GLN B CA 1
ATOM 8974 C C . GLN B 1 488 ? -13.734 -49.688 -11.633 1 84.25 488 GLN B C 1
ATOM 8976 O O . GLN B 1 488 ? -14.117 -50.062 -10.531 1 84.25 488 GLN B O 1
ATOM 8981 N N . ALA B 1 489 ? -13.367 -50.406 -12.531 1 82.81 489 ALA B N 1
ATOM 8982 C CA . ALA B 1 489 ? -13.398 -51.875 -12.359 1 82.81 489 ALA B CA 1
ATOM 8983 C C . ALA B 1 489 ? -12.289 -52.344 -11.422 1 82.81 489 ALA B C 1
ATOM 8985 O O . ALA B 1 489 ? -12.445 -53.344 -10.711 1 82.81 489 ALA B O 1
ATOM 8986 N N . ALA B 1 490 ? -11.242 -51.75 -11.516 1 77.94 490 ALA B N 1
ATOM 8987 C CA . ALA B 1 490 ? -10.078 -52.125 -10.727 1 77.94 490 ALA B CA 1
ATOM 8988 C C . ALA B 1 490 ? -10.219 -51.656 -9.281 1 77.94 490 ALA B C 1
ATOM 8990 O O . ALA B 1 490 ? -9.57 -52.188 -8.375 1 77.94 490 ALA B O 1
ATOM 8991 N N . ALA B 1 491 ? -11.023 -50.719 -8.984 1 70.19 491 ALA B N 1
ATOM 8992 C CA . ALA B 1 491 ? -11.195 -50.188 -7.637 1 70.19 491 ALA B CA 1
ATOM 8993 C C . ALA B 1 491 ? -11.938 -51.188 -6.754 1 70.19 491 ALA B C 1
ATOM 8995 O O . ALA B 1 491 ? -12.898 -51.812 -7.195 1 70.19 491 ALA B O 1
ATOM 8996 N N . PRO B 1 492 ? -11.211 -51.906 -5.699 1 62.22 492 PRO B N 1
ATOM 8997 C CA . PRO B 1 492 ? -11.852 -52.906 -4.852 1 62.22 492 PRO B CA 1
ATOM 8998 C C . PRO B 1 492 ? -13.273 -52.531 -4.457 1 62.22 492 PRO B C 1
ATOM 9000 O O . PRO B 1 492 ? -13.594 -51.344 -4.352 1 62.22 492 PRO B O 1
ATOM 9003 N N . ALA B 1 493 ? -14.266 -53.594 -4.703 1 52.72 493 ALA B N 1
ATOM 9004 C CA . ALA B 1 493 ? -15.695 -53.562 -4.426 1 52.72 493 ALA B CA 1
ATOM 9005 C C . ALA B 1 493 ? -15.984 -52.781 -3.145 1 52.72 493 ALA B C 1
ATOM 9007 O O . ALA B 1 493 ? -17.031 -52.156 -3.02 1 52.72 493 ALA B O 1
ATOM 9008 N N . ASP B 1 494 ? -15.367 -53.125 -2.125 1 48.41 494 ASP B N 1
ATOM 9009 C CA . ASP B 1 494 ? -15.719 -52.656 -0.791 1 48.41 494 ASP B CA 1
ATOM 9010 C C . ASP B 1 494 ? -15.516 -51.125 -0.673 1 48.41 494 ASP B C 1
ATOM 9012 O O . ASP B 1 494 ? -15.922 -50.531 0.318 1 48.41 494 ASP B O 1
ATOM 9016 N N . ASN B 1 495 ? -14.609 -50.594 -1.38 1 44.28 495 ASN B N 1
ATOM 9017 C CA . ASN B 1 495 ? -14.523 -49.125 -1.295 1 44.28 495 ASN B CA 1
ATOM 9018 C C . ASN B 1 495 ? -15.156 -48.469 -2.514 1 44.28 495 ASN B C 1
ATOM 9020 O O . ASN B 1 495 ? -14.469 -48.188 -3.498 1 44.28 495 ASN B O 1
ATOM 9024 N N . PRO B 1 496 ? -16.406 -48.906 -2.738 1 38.59 496 PRO B N 1
ATOM 9025 C CA . PRO B 1 496 ? -17.047 -48.25 -3.877 1 38.59 496 PRO B CA 1
ATOM 9026 C C . PRO B 1 496 ? -16.484 -46.844 -4.125 1 38.59 496 PRO B C 1
ATOM 9028 O O . PRO B 1 496 ? -16.078 -46.156 -3.184 1 38.59 496 PRO B O 1
ATOM 9031 N N . ILE B 1 497 ? -15.867 -46.688 -5.277 1 39.47 497 ILE B N 1
ATOM 9032 C CA . ILE B 1 497 ? -15.5 -45.344 -5.738 1 39.47 497 ILE B CA 1
ATOM 9033 C C . ILE B 1 497 ? -16.562 -44.344 -5.285 1 39.47 497 ILE B C 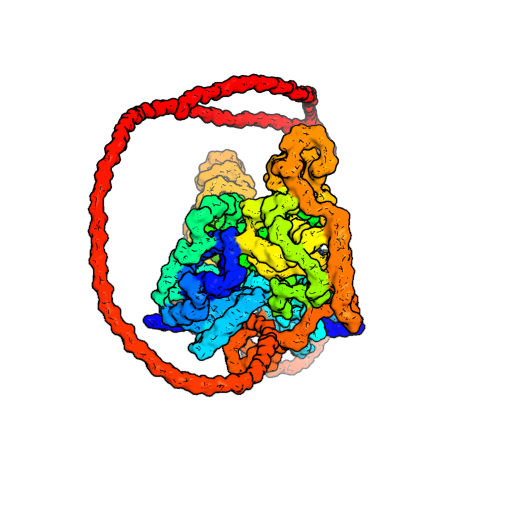1
ATOM 9035 O O . ILE B 1 497 ? -17.609 -44.219 -5.902 1 39.47 497 ILE B O 1
ATOM 9039 N N . ALA B 1 498 ? -17.141 -44.438 -4.262 1 36.34 498 ALA B N 1
ATOM 9040 C CA . ALA B 1 498 ? -17.875 -43.219 -3.9 1 36.34 498 ALA B CA 1
ATOM 9041 C C . ALA B 1 498 ? -17.172 -42 -4.434 1 36.34 498 ALA B C 1
ATOM 9043 O O . ALA B 1 498 ? -15.961 -41.812 -4.246 1 36.34 498 ALA B O 1
ATOM 9044 N N . ASN B 1 499 ? -17.578 -41.5 -5.578 1 39.38 499 ASN B N 1
ATOM 9045 C CA . ASN B 1 499 ? -17.203 -40.25 -6.25 1 39.38 499 ASN B CA 1
ATOM 9046 C C . ASN B 1 499 ? -16.297 -39.406 -5.363 1 39.38 499 ASN B C 1
ATOM 9048 O O . ASN B 1 499 ? -15.523 -38.594 -5.863 1 39.38 499 ASN B O 1
ATOM 9052 N N . ASP B 1 500 ? -16.766 -38.844 -4.199 1 41.84 500 ASP B N 1
ATOM 9053 C CA . ASP B 1 500 ? -16.578 -37.5 -3.689 1 41.84 500 ASP B CA 1
ATOM 9054 C C . ASP B 1 500 ? -15.219 -37.344 -3.01 1 41.84 500 ASP B C 1
ATOM 9056 O O . ASP B 1 500 ? -14.312 -36.719 -3.555 1 41.84 500 ASP B O 1
ATOM 9060 N N . GLU B 1 501 ? -15.141 -37.031 -1.475 1 47.69 501 GLU B N 1
ATOM 9061 C CA . GLU B 1 501 ? -14.312 -36.25 -0.562 1 47.69 501 GLU B CA 1
ATOM 9062 C C . GLU B 1 501 ? -13.211 -37.094 0.062 1 47.69 501 GLU B C 1
ATOM 9064 O O . GLU B 1 501 ? -12.625 -36.719 1.076 1 47.69 501 GLU B O 1
ATOM 9069 N N . VAL B 1 502 ? -12.977 -38.406 -0.483 1 48.12 502 VAL B N 1
ATOM 9070 C CA . VAL B 1 502 ? -12.016 -39.062 0.385 1 48.12 502 VAL B CA 1
ATOM 9071 C C . VAL B 1 502 ? -10.594 -38.719 -0.033 1 48.12 502 VAL B C 1
ATOM 9073 O O . VAL B 1 502 ? -10.172 -39.031 -1.148 1 48.12 502 VAL B O 1
ATOM 9076 N N . VAL B 1 503 ? -10.078 -37.75 0.534 1 53.56 503 VAL B N 1
ATOM 9077 C CA . VAL B 1 503 ? -8.68 -37.344 0.447 1 53.56 503 VAL B CA 1
ATOM 9078 C C . VAL B 1 503 ? -7.785 -38.469 0.97 1 53.56 503 VAL B C 1
ATOM 9080 O O . VAL B 1 503 ? -8.195 -39.25 1.841 1 53.56 503 VAL B O 1
ATOM 9083 N N . PHE B 1 504 ? -6.941 -39.031 0.237 1 47.69 504 PHE B N 1
ATOM 9084 C CA . PHE B 1 504 ? -5.988 -40.031 0.734 1 47.69 504 PHE B CA 1
ATOM 9085 C C . PHE B 1 504 ? -5.738 -39.812 2.225 1 47.69 504 PHE B C 1
ATOM 9087 O O . PHE B 1 504 ? -5.465 -38.719 2.674 1 47.69 504 PHE B O 1
ATOM 9094 N N . GLU B 1 505 ? -6.727 -40.344 3.084 1 44.16 505 GLU B N 1
ATOM 9095 C CA . GLU B 1 505 ? -6.508 -40.344 4.527 1 44.16 505 GLU B CA 1
ATOM 9096 C C . GLU B 1 505 ? -5.027 -40.531 4.859 1 44.16 505 GLU B C 1
ATOM 9098 O O . GLU B 1 505 ? -4.434 -41.562 4.535 1 44.16 505 GLU B O 1
ATOM 9103 N N . ASN B 1 506 ? -4.32 -39.594 4.641 1 38.5 506 ASN B N 1
ATOM 9104 C CA . ASN B 1 506 ? -3.086 -39.75 5.406 1 38.5 506 ASN B CA 1
ATOM 9105 C C . ASN B 1 506 ? -3.373 -40.125 6.863 1 38.5 506 ASN B C 1
ATOM 9107 O O . ASN B 1 506 ? -3.67 -39.25 7.672 1 38.5 506 ASN B O 1
ATOM 9111 N N . SER B 1 507 ? -4.164 -41.125 7.348 1 35.41 507 SER B N 1
ATOM 9112 C CA . SER B 1 507 ? -3.996 -41.562 8.727 1 35.41 507 SER B CA 1
ATOM 9113 C C . SER B 1 507 ? -2.629 -41.188 9.273 1 35.41 507 SER B C 1
ATOM 9115 O O . SER B 1 507 ? -2.441 -41.094 10.492 1 35.41 507 SER B O 1
ATOM 9117 N N . GLU B 1 508 ? -1.59 -41.438 8.555 1 33.59 508 GLU B N 1
ATOM 9118 C CA . GLU B 1 508 ? -0.232 -41.188 9.023 1 33.59 508 GLU B CA 1
ATOM 9119 C C . GLU B 1 508 ? 0.07 -39.688 9.07 1 33.59 508 GL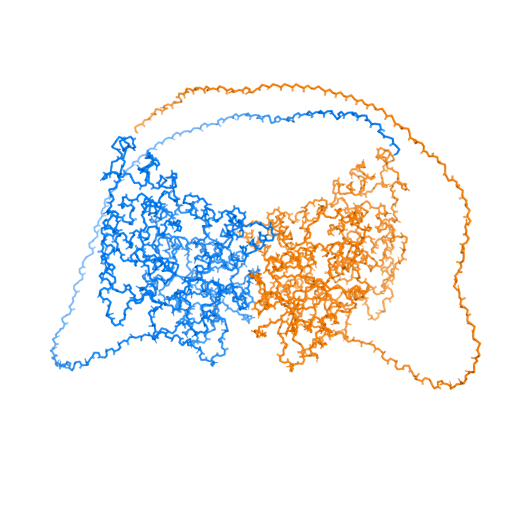U B C 1
ATOM 9121 O O . GLU B 1 508 ? 1.039 -39.281 9.711 1 33.59 508 GLU B O 1
ATOM 9126 N N . CYS B 1 509 ? -0.448 -39.031 8.211 1 32.44 509 CYS B N 1
ATOM 9127 C CA . CYS B 1 509 ? -0.103 -37.625 8.219 1 32.44 509 CYS B CA 1
ATOM 9128 C C . CYS B 1 509 ? -1.053 -36.812 9.109 1 32.44 509 CYS B C 1
ATOM 9130 O O . CYS B 1 509 ? -1.233 -35.625 8.922 1 32.44 509 CYS B O 1
ATOM 9132 N N . ASN B 1 510 ? -2.08 -37.469 9.727 1 32.56 510 ASN B N 1
ATOM 9133 C CA . ASN B 1 510 ? -2.748 -36.562 10.656 1 32.56 510 ASN B CA 1
ATOM 9134 C C . ASN B 1 510 ? -1.744 -35.75 11.469 1 32.56 510 ASN B C 1
ATOM 9136 O O . ASN B 1 510 ? -0.949 -36.312 12.227 1 32.56 510 ASN B O 1
ATOM 9140 N N . GLY B 1 511 ? -1.331 -34.719 10.938 1 33.31 511 GLY B N 1
ATOM 9141 C CA . GLY B 1 511 ? -0.454 -33.656 11.391 1 33.31 511 GLY B CA 1
ATOM 9142 C C . GLY B 1 511 ? -0.699 -33.25 12.836 1 33.31 511 GLY B C 1
ATOM 9143 O O . GLY B 1 511 ? -1.701 -32.594 13.141 1 33.31 511 GLY B O 1
ATOM 9144 N N . HIS B 1 512 ? -0.64 -34.125 13.766 1 32.75 512 HIS B N 1
ATOM 9145 C CA . HIS B 1 512 ? -0.266 -33.5 15.023 1 32.75 512 HIS B CA 1
ATOM 9146 C C . HIS B 1 512 ? 0.793 -32.438 14.812 1 32.75 512 HIS B C 1
ATOM 9148 O O . HIS B 1 512 ? 1.851 -32.688 14.234 1 32.75 512 HIS B O 1
ATOM 9154 N N . LEU B 1 513 ? 0.39 -31.25 14.391 1 36.94 513 LEU B N 1
ATOM 9155 C CA . LEU B 1 513 ? 1.322 -30.141 14.516 1 36.94 513 LEU B CA 1
ATOM 9156 C C . LEU B 1 513 ? 2.303 -30.375 15.656 1 36.94 513 LEU B C 1
ATOM 9158 O O . LEU B 1 513 ? 1.893 -30.672 16.781 1 36.94 513 LEU B O 1
ATOM 9162 N N . VAL B 1 514 ? 3.361 -31.078 15.375 1 36.19 514 VAL B N 1
ATOM 9163 C CA . VAL B 1 514 ? 4.34 -31.125 16.453 1 36.19 514 VAL B CA 1
ATOM 9164 C C . VAL B 1 514 ? 4.395 -29.766 17.156 1 36.19 514 VAL B C 1
ATOM 9166 O O . VAL B 1 514 ? 4.742 -28.75 16.531 1 36.19 514 VAL B O 1
ATOM 9169 N N . THR B 1 515 ? 3.469 -29.516 18.078 1 33.47 515 THR B N 1
ATOM 9170 C CA . THR B 1 515 ? 3.699 -28.359 18.938 1 33.47 515 THR B CA 1
ATOM 9171 C C . THR B 1 515 ? 5.145 -28.328 19.422 1 33.47 515 THR B C 1
ATOM 9173 O O . THR B 1 515 ? 5.633 -29.312 20 1 33.47 515 THR B O 1
ATOM 9176 N N . PRO B 1 516 ? 5.941 -27.547 18.828 1 33.75 516 PRO B N 1
ATOM 9177 C CA . PRO B 1 516 ? 7.246 -27.5 19.5 1 33.75 516 PRO B CA 1
ATOM 9178 C C . PRO B 1 516 ? 7.141 -27.562 21.016 1 33.75 516 PRO B C 1
ATOM 9180 O O . PRO B 1 516 ? 6.133 -27.125 21.594 1 33.75 516 PRO B O 1
ATOM 9183 N N . ASN B 1 517 ? 7.711 -28.547 21.625 1 29.94 517 ASN B N 1
ATOM 9184 C CA . ASN B 1 517 ? 7.855 -28.547 23.062 1 29.94 517 ASN B CA 1
ATOM 9185 C C . ASN B 1 517 ? 8.094 -27.141 23.609 1 29.94 517 ASN B C 1
ATOM 9187 O O . ASN B 1 517 ? 8.945 -26.406 23.094 1 29.94 517 ASN B O 1
ATOM 9191 N N . ALA B 1 518 ? 7.219 -26.625 24.312 1 35.41 518 ALA B N 1
ATOM 9192 C CA . ALA B 1 518 ? 7.145 -25.375 25.062 1 35.41 518 ALA B CA 1
ATOM 9193 C C . ALA B 1 518 ? 8.508 -25 25.625 1 35.41 518 ALA B C 1
ATOM 9195 O O . ALA B 1 518 ? 8.656 -23.938 26.25 1 35.41 518 ALA B O 1
ATOM 9196 N N . THR B 1 519 ? 9.328 -25.953 25.766 1 32.53 519 THR B N 1
ATOM 9197 C CA . THR B 1 519 ? 10.367 -25.594 26.719 1 32.53 519 THR B CA 1
ATOM 9198 C C . THR B 1 519 ? 11.367 -24.625 26.094 1 32.53 519 THR B C 1
ATOM 9200 O O . THR B 1 519 ? 12.336 -24.219 26.734 1 32.53 519 THR B O 1
ATOM 9203 N N . CYS B 1 520 ? 11.602 -24.75 24.719 1 33.94 520 CYS B N 1
ATOM 9204 C CA . CYS B 1 520 ? 12.695 -23.812 24.469 1 33.94 520 CYS B CA 1
ATOM 9205 C C . CYS B 1 520 ? 12.188 -22.375 24.391 1 33.94 520 CYS B C 1
ATOM 9207 O O . CYS B 1 520 ? 11.25 -22.094 23.641 1 33.94 520 CYS B O 1
ATOM 9209 N N . PRO B 1 521 ? 12.414 -21.453 25.203 1 38.31 521 PRO B N 1
ATOM 9210 C CA . PRO B 1 521 ? 12.047 -20.031 25.344 1 38.31 521 PRO B CA 1
ATOM 9211 C C . PRO B 1 521 ? 12.039 -19.297 24.016 1 38.31 521 PRO B C 1
ATOM 9213 O O . PRO B 1 521 ? 11.484 -18.188 23.922 1 38.31 521 PRO B O 1
ATOM 9216 N N . SER B 1 522 ? 12.789 -19.781 22.953 1 40.06 522 SER B N 1
ATOM 9217 C CA . SER B 1 522 ? 12.977 -18.922 21.797 1 40.06 522 SER B CA 1
ATOM 9218 C C . SER B 1 522 ? 11.906 -19.172 20.734 1 40.06 522 SER B C 1
ATOM 9220 O O . SER B 1 522 ? 12.039 -18.719 19.594 1 40.06 522 SER B O 1
ATOM 9222 N N . ASN B 1 523 ? 11 -19.938 20.875 1 39.06 523 ASN B N 1
ATOM 9223 C CA . ASN B 1 523 ? 10.039 -20.203 19.812 1 39.06 523 ASN B CA 1
ATOM 9224 C C . ASN B 1 523 ? 9.094 -19.016 19.594 1 39.06 523 ASN B C 1
ATOM 9226 O O . ASN B 1 523 ? 8.43 -18.578 20.531 1 39.06 523 ASN B O 1
ATOM 9230 N N . SER B 1 524 ? 9.398 -18.203 18.625 1 48.53 524 SER B N 1
ATOM 9231 C CA . SER B 1 524 ? 8.586 -17.047 18.266 1 48.53 524 SER B CA 1
ATOM 9232 C C . SER B 1 524 ? 7.246 -17.484 17.688 1 48.53 524 SER B C 1
ATOM 9234 O O . SER B 1 524 ? 7.145 -18.531 17.047 1 48.53 524 SER B O 1
ATOM 9236 N N . SER B 1 525 ? 6.141 -17.047 18.172 1 49.75 525 SER B N 1
ATOM 9237 C CA . SER B 1 525 ? 4.785 -17.234 17.672 1 49.75 525 SER B CA 1
ATOM 9238 C C . SER B 1 525 ? 4.734 -17.016 16.156 1 49.75 525 SER B C 1
ATOM 9240 O O . SER B 1 525 ? 3.764 -17.406 15.5 1 49.75 525 SER B O 1
ATOM 9242 N N . ARG B 1 526 ? 5.883 -16.688 15.602 1 51.78 526 ARG B N 1
ATOM 9243 C CA . ARG B 1 526 ? 5.934 -16.375 14.18 1 51.78 526 ARG B CA 1
ATOM 9244 C C . ARG B 1 526 ? 6.543 -17.516 13.383 1 51.78 526 ARG B C 1
ATOM 9246 O O . ARG B 1 526 ? 6.543 -17.484 12.148 1 51.78 526 ARG B O 1
ATOM 9253 N N . ASP B 1 527 ? 6.875 -18.547 14.055 1 54.34 527 ASP B N 1
ATOM 9254 C CA . ASP B 1 527 ? 7.637 -19.594 13.398 1 54.34 527 ASP B CA 1
ATOM 9255 C C . ASP B 1 527 ? 6.715 -20.516 12.602 1 54.34 527 ASP B C 1
ATOM 9257 O O . ASP B 1 527 ? 5.562 -20.734 12.984 1 54.34 527 ASP B O 1
ATOM 9261 N N . GLN B 1 528 ? 7.238 -20.938 11.438 1 59.38 528 GLN B N 1
ATOM 9262 C CA . GLN B 1 528 ? 6.516 -21.828 10.547 1 59.38 528 GLN B CA 1
ATOM 9263 C C . GLN B 1 528 ? 6.273 -23.188 11.203 1 59.38 528 GLN B C 1
ATOM 9265 O O . GLN B 1 528 ? 7.184 -23.766 11.805 1 59.38 528 GLN B O 1
ATOM 9270 N N . LYS B 1 529 ? 5.012 -23.594 11.234 1 54.78 529 LYS B N 1
ATOM 9271 C CA . LYS B 1 529 ? 4.688 -24.938 11.711 1 54.78 529 LYS B CA 1
ATOM 9272 C C . LYS B 1 529 ? 4.895 -25.969 10.617 1 54.78 529 LYS B C 1
ATOM 9274 O O . LYS B 1 529 ? 4.82 -25.656 9.422 1 54.78 529 LYS B O 1
ATOM 9279 N N . VAL B 1 530 ? 5.523 -27.141 10.891 1 47.88 530 VAL B N 1
ATOM 9280 C CA . VAL B 1 530 ? 5.797 -28.203 9.93 1 47.88 530 VAL B CA 1
ATOM 9281 C C . VAL B 1 530 ? 4.762 -29.312 10.086 1 47.88 530 VAL B C 1
ATOM 9283 O O . VAL B 1 530 ? 4.414 -29.703 11.203 1 47.88 530 VAL B O 1
ATOM 9286 N N . PRO B 1 531 ? 4.164 -29.703 9 1 45.78 531 PRO B N 1
ATOM 9287 C CA . PRO B 1 531 ? 3.256 -30.844 9.102 1 45.78 531 PRO B CA 1
ATOM 9288 C C . PRO B 1 531 ? 3.969 -32.125 9.539 1 45.78 531 PRO B C 1
ATOM 9290 O O . PRO B 1 531 ? 5.16 -32.312 9.258 1 45.78 531 PRO B O 1
ATOM 9293 N N . SER B 1 532 ? 3.654 -32.875 10.547 1 41.62 532 SER B N 1
ATOM 9294 C CA . SER B 1 532 ? 4.238 -34.094 11.023 1 41.62 532 SER B CA 1
ATOM 9295 C C . SER B 1 532 ? 4.281 -35.156 9.922 1 41.62 532 SER B C 1
ATOM 9297 O O . SER B 1 532 ? 3.244 -35.531 9.359 1 41.62 532 SER B O 1
ATOM 9299 N N . ILE B 1 533 ? 5.301 -35.281 9.195 1 37.28 533 ILE B N 1
ATOM 9300 C CA . ILE B 1 533 ? 5.488 -36.344 8.227 1 37.28 533 ILE B CA 1
ATOM 9301 C C . ILE B 1 533 ? 5.781 -37.656 8.961 1 37.28 533 ILE B C 1
ATOM 9303 O O . ILE B 1 533 ? 6.793 -37.781 9.656 1 37.28 533 ILE B O 1
ATOM 9307 N N . ARG B 1 534 ? 4.992 -38.594 9.484 1 32.78 534 ARG B N 1
ATOM 9308 C CA . ARG B 1 534 ? 5.383 -39.938 9.898 1 32.78 534 ARG B CA 1
ATOM 9309 C C . ARG B 1 534 ? 5.977 -40.719 8.727 1 32.78 534 ARG B C 1
ATOM 9311 O O . ARG B 1 534 ? 5.352 -40.844 7.676 1 32.78 534 ARG B O 1
ATOM 9318 N N . ASN B 1 535 ? 7.234 -41 8.633 1 30.09 535 ASN B N 1
ATOM 9319 C CA . ASN B 1 535 ? 7.898 -42.062 7.887 1 30.09 535 ASN B CA 1
ATOM 9320 C C . ASN B 1 535 ? 7.289 -43.438 8.195 1 30.09 535 ASN B C 1
ATOM 9322 O O . ASN B 1 535 ? 7.355 -43.906 9.336 1 30.09 535 ASN B O 1
ATOM 9326 N N . GLY B 1 536 ? 6.176 -43.875 7.793 1 28.75 536 GLY B N 1
ATOM 9327 C CA . GLY B 1 536 ? 5.961 -45.312 7.73 1 28.75 536 GLY B CA 1
ATOM 9328 C C . GLY B 1 536 ? 7.133 -46.062 7.125 1 28.75 536 GLY B C 1
ATOM 9329 O O . GLY B 1 536 ? 7.074 -46.469 5.969 1 28.75 536 GLY B O 1
ATOM 9330 N N . ILE B 1 537 ? 8.391 -45.75 7.246 1 28.92 537 ILE B N 1
ATOM 9331 C CA . ILE B 1 537 ? 9.406 -46.719 6.914 1 28.92 537 ILE B CA 1
ATOM 9332 C C . ILE B 1 537 ? 9.227 -47.969 7.789 1 28.92 537 ILE B C 1
ATOM 9334 O O . ILE B 1 537 ? 9.289 -47.875 9.016 1 28.92 537 ILE B O 1
ATOM 9338 N N . ALA B 1 538 ? 8.43 -49 7.266 1 28.61 538 ALA B N 1
ATOM 9339 C CA . ALA B 1 538 ? 8.586 -50.406 7.633 1 28.61 538 ALA B CA 1
ATOM 9340 C C . ALA B 1 538 ? 10.047 -50.75 7.883 1 28.61 538 ALA B C 1
ATOM 9342 O O . ALA B 1 538 ? 10.867 -50.688 6.965 1 28.61 538 ALA B O 1
ATOM 9343 N N . ASN B 1 539 ? 10.609 -50.562 8.977 1 24.8 539 ASN B N 1
ATOM 9344 C CA . ASN B 1 539 ? 11.828 -51.219 9.43 1 24.8 539 ASN B CA 1
ATOM 9345 C C . ASN B 1 539 ? 11.695 -52.75 9.367 1 24.8 539 ASN B C 1
ATOM 9347 O O . ASN B 1 539 ? 11.195 -53.375 10.312 1 24.8 539 ASN B O 1
ATOM 9351 N N . LYS B 1 540 ? 11.18 -53.25 8.242 1 25.16 540 LYS B N 1
ATOM 9352 C CA . LYS B 1 540 ? 11.422 -54.719 8.203 1 25.16 540 LYS B CA 1
ATOM 9353 C C . LYS B 1 540 ? 12.883 -55.031 8.492 1 25.16 540 LYS B C 1
ATOM 9355 O O . LYS B 1 540 ? 13.773 -54.625 7.746 1 25.16 540 LYS B O 1
ATOM 9360 N N . LYS B 1 541 ? 13.156 -55.25 9.711 1 26.92 541 LYS B N 1
ATOM 9361 C CA . LYS B 1 541 ? 14.336 -55.969 10.188 1 26.92 541 LYS B CA 1
ATOM 9362 C C . LYS B 1 541 ? 14.594 -57.219 9.344 1 26.92 541 LYS B C 1
ATOM 9364 O O . LYS B 1 541 ? 13.773 -58.156 9.312 1 26.92 541 LYS B O 1
ATOM 9369 N N . ARG B 1 542 ? 15.266 -57.031 8.086 1 22.78 542 ARG B N 1
ATOM 9370 C CA . ARG B 1 542 ? 15.734 -58.281 7.457 1 22.78 542 ARG B CA 1
ATOM 9371 C C . ARG B 1 542 ? 16.453 -59.156 8.461 1 22.78 542 ARG B C 1
ATOM 9373 O O . ARG B 1 542 ? 17.281 -58.688 9.234 1 22.78 542 ARG B O 1
ATOM 9380 N N . PRO B 1 543 ? 15.93 -60.281 8.828 1 23.19 543 PRO B N 1
ATOM 9381 C CA . PRO B 1 543 ? 16.609 -61.25 9.688 1 23.19 543 PRO B CA 1
ATOM 9382 C C . PRO B 1 543 ? 18.062 -61.5 9.273 1 23.19 543 PRO B C 1
ATOM 9384 O O . PRO B 1 543 ? 18.375 -61.469 8.078 1 23.19 543 PRO B O 1
ATOM 9387 N N . LYS B 1 544 ? 18.922 -60.938 10.156 1 24.38 544 LYS B N 1
ATOM 9388 C CA . LYS B 1 544 ? 20.328 -61.281 10.07 1 24.38 544 LYS B CA 1
ATOM 9389 C C . LYS B 1 544 ? 20.531 -62.75 9.781 1 24.38 544 LYS B C 1
ATOM 9391 O O . LYS B 1 544 ? 20.219 -63.594 10.617 1 24.38 544 LYS B O 1
ATOM 9396 N N . THR B 1 545 ? 20.281 -63.219 8.492 1 19.67 545 THR B N 1
ATOM 9397 C CA . THR B 1 545 ? 20.766 -64.562 8.219 1 19.67 545 THR B CA 1
ATOM 9398 C C . THR B 1 545 ? 22.234 -64.688 8.609 1 19.67 545 THR B C 1
ATOM 9400 O O . THR B 1 545 ? 23.016 -63.75 8.477 1 19.67 545 THR B O 1
ATOM 9403 N N . GLU B 1 546 ? 22.625 -65.625 9.43 1 22.33 546 GLU B N 1
ATOM 9404 C CA . GLU B 1 546 ? 23.828 -66.25 9.984 1 22.33 546 GLU B CA 1
ATOM 9405 C C . GLU B 1 546 ? 24.859 -66.562 8.898 1 22.33 546 GLU B C 1
ATOM 9407 O O . GLU B 1 546 ? 25.859 -67.25 9.133 1 22.33 546 GLU B O 1
ATOM 9412 N N . GLU B 1 547 ? 24.734 -65.812 7.672 1 19.42 547 GLU B N 1
ATOM 9413 C CA . GLU B 1 547 ? 25.609 -66.5 6.723 1 19.42 547 GLU B CA 1
ATOM 9414 C C . GLU B 1 547 ? 27.031 -66.625 7.25 1 19.42 547 GLU B C 1
ATOM 9416 O O . GLU B 1 547 ? 27.469 -65.75 8.039 1 19.42 547 GLU B O 1
ATOM 9421 N N . GLU B 1 548 ? 27.75 -67.688 6.805 1 19.61 548 GLU B N 1
ATOM 9422 C CA . GLU B 1 548 ? 28.938 -68.562 6.867 1 19.61 548 GLU B CA 1
ATOM 9423 C C . GLU B 1 548 ? 30.188 -67.75 6.516 1 19.61 548 GLU B C 1
ATOM 9425 O O . GLU B 1 548 ? 30.156 -66.875 5.652 1 19.61 548 GLU B O 1
ATOM 9430 N N . GLU B 1 549 ? 31.188 -67.75 7.426 1 20.25 549 GLU B N 1
ATOM 9431 C CA . GLU B 1 549 ? 32.562 -67.25 7.605 1 20.25 549 GLU B CA 1
ATOM 9432 C C . GLU B 1 549 ? 33.406 -67.562 6.398 1 20.25 549 GLU B C 1
ATOM 9434 O O . GLU B 1 549 ? 34.625 -67.312 6.406 1 20.25 549 GLU B O 1
ATOM 9439 N N . ARG B 1 550 ? 32.875 -68.25 5.348 1 19.55 550 ARG B N 1
ATOM 9440 C CA . ARG B 1 550 ? 33.938 -69 4.703 1 19.55 550 ARG B CA 1
ATOM 9441 C C . ARG B 1 550 ? 35 -68 4.145 1 19.55 550 ARG B C 1
ATOM 9443 O O . ARG B 1 550 ? 34.688 -66.938 3.684 1 19.55 550 ARG B O 1
ATOM 9450 N N . GLN B 1 551 ? 36.281 -68.312 4.281 1 19.58 551 GLN B N 1
ATOM 9451 C CA . GLN B 1 551 ? 37.656 -67.938 4.211 1 19.58 551 GLN B CA 1
ATOM 9452 C C . GLN B 1 551 ? 38.094 -67.688 2.768 1 19.58 551 GLN B C 1
ATOM 9454 O O . GLN B 1 551 ? 39.281 -67.438 2.5 1 19.58 551 GLN B O 1
ATOM 9459 N N . GLU B 1 552 ? 37.094 -67.5 1.82 1 17.36 552 GLU B N 1
ATOM 9460 C CA . GLU B 1 552 ? 37.719 -67.875 0.562 1 17.36 552 GLU B CA 1
ATOM 9461 C C . GLU B 1 552 ? 38.906 -67 0.224 1 17.36 552 GLU B C 1
ATOM 9463 O O . GLU B 1 552 ? 38.875 -65.812 0.462 1 17.36 552 GLU B O 1
ATOM 9468 N N . THR B 1 553 ? 40.062 -67.562 -0.158 1 18.38 553 THR B N 1
ATOM 9469 C CA . THR B 1 553 ? 41.469 -67.438 -0.464 1 18.38 553 THR B CA 1
ATOM 9470 C C . THR B 1 553 ? 41.656 -66.562 -1.702 1 18.38 553 THR B C 1
ATOM 9472 O O . THR B 1 553 ? 42.719 -65.875 -1.856 1 18.38 553 THR B O 1
ATOM 9475 N N . ASP B 1 554 ? 40.688 -66.5 -2.67 1 17.17 554 ASP B N 1
ATOM 9476 C CA . ASP B 1 554 ? 41.375 -66.625 -3.965 1 17.17 554 ASP B CA 1
ATOM 9477 C C . ASP B 1 554 ? 42.031 -65.312 -4.363 1 17.17 554 ASP B C 1
ATOM 9479 O O . ASP B 1 554 ? 41.656 -64.25 -3.916 1 17.17 554 ASP B O 1
ATOM 9483 N N . GLU B 1 555 ? 43.125 -65.375 -5.23 1 18.03 555 GLU B N 1
ATOM 9484 C CA . GLU B 1 555 ? 44.406 -64.938 -5.742 1 18.03 555 GLU B CA 1
ATOM 9485 C C . GLU B 1 555 ? 44.219 -63.75 -6.707 1 18.03 555 GLU B C 1
ATOM 9487 O O . GLU B 1 555 ? 44.969 -62.781 -6.684 1 18.03 555 GLU B O 1
ATOM 9492 N N . PHE B 1 556 ? 43.312 -63.875 -7.688 1 18.62 556 PHE B N 1
ATOM 9493 C CA . PHE B 1 556 ? 43.875 -63.531 -8.992 1 18.62 556 PHE B CA 1
ATOM 9494 C C . PHE B 1 556 ? 43.844 -62.031 -9.227 1 18.62 556 PHE B C 1
ATOM 9496 O O . PHE B 1 556 ? 42.844 -61.375 -8.984 1 18.62 556 PHE B O 1
ATOM 9503 N N . HIS B 1 557 ? 45 -61.344 -9.258 1 18.03 557 HIS B N 1
ATOM 9504 C CA . HIS B 1 557 ? 45.469 -59.969 -9.391 1 18.03 557 HIS B CA 1
ATOM 9505 C C . HIS B 1 557 ? 45.062 -59.375 -10.742 1 18.03 557 HIS B C 1
ATOM 9507 O O . HIS B 1 557 ? 45.625 -58.344 -11.156 1 18.03 557 HIS B O 1
ATOM 9513 N N . ARG B 1 558 ? 43.906 -59.656 -11.281 1 17.52 558 ARG B N 1
ATOM 9514 C CA . ARG B 1 558 ? 43.844 -59.312 -12.703 1 17.52 558 ARG B CA 1
ATOM 9515 C C . ARG B 1 558 ? 43.875 -57.812 -12.906 1 17.52 558 ARG B C 1
ATOM 9517 O O . ARG B 1 558 ? 42.969 -57.094 -12.484 1 17.52 558 ARG B O 1
ATOM 9524 N N . GLN B 1 559 ? 44.969 -57.188 -12.898 1 16.7 559 GLN B N 1
ATOM 9525 C CA . GLN B 1 559 ? 45.156 -55.75 -13.047 1 16.7 559 GLN B CA 1
ATOM 9526 C C . GLN B 1 559 ? 44.688 -55.25 -14.422 1 16.7 559 GLN B C 1
ATOM 9528 O O . GLN B 1 559 ? 45.375 -55.5 -15.422 1 16.7 559 GLN B O 1
ATOM 9533 N N . LYS B 1 560 ? 43.5 -55.344 -14.742 1 16.55 560 LYS B N 1
ATOM 9534 C CA . LYS B 1 560 ? 43.156 -55.062 -16.125 1 16.55 560 LYS B CA 1
ATOM 9535 C C . LYS B 1 560 ? 43.312 -53.562 -16.422 1 16.55 560 LYS B C 1
ATOM 9537 O O . LYS B 1 560 ? 42.438 -52.781 -16.062 1 16.55 560 LYS B O 1
ATOM 9542 N N . LYS B 1 561 ? 44.281 -52.906 -16.203 1 16.11 561 LYS B N 1
ATOM 9543 C CA . LYS B 1 561 ? 44.281 -51.5 -16.531 1 16.11 561 LYS B CA 1
ATOM 9544 C C . LYS B 1 561 ? 43.906 -51.25 -17.984 1 16.11 561 LYS B C 1
ATOM 9546 O O . LYS B 1 561 ? 44.531 -51.812 -18.891 1 16.11 561 LYS B O 1
ATOM 9551 N N . ASN B 1 562 ? 42.688 -50.844 -18.359 1 16.25 562 ASN B N 1
ATOM 9552 C CA . ASN B 1 562 ? 41.938 -50.5 -19.547 1 16.25 562 ASN B CA 1
ATOM 9553 C C . ASN B 1 562 ? 42.625 -49.375 -20.344 1 16.25 562 ASN B C 1
ATOM 9555 O O . ASN B 1 562 ? 42.094 -48.938 -21.359 1 16.25 562 ASN B O 1
ATOM 9559 N N . GLU B 1 563 ? 43.562 -48.688 -19.953 1 15.44 563 GLU B N 1
ATOM 9560 C CA . GLU B 1 563 ? 43.281 -47.312 -20.406 1 15.44 563 GLU B CA 1
ATOM 9561 C C . GLU B 1 563 ? 43.312 -47.25 -21.938 1 15.44 563 GLU B C 1
ATOM 9563 O O . GLU B 1 563 ? 42.375 -46.719 -22.547 1 15.44 563 GLU B O 1
ATOM 9568 N N . LYS B 1 564 ? 44.312 -46.719 -22.438 1 16.61 564 LYS B N 1
ATOM 9569 C CA . LYS B 1 564 ? 44.469 -45.562 -23.297 1 16.61 564 LYS B CA 1
ATOM 9570 C C . LYS B 1 564 ? 44.375 -45.938 -24.766 1 16.61 564 LYS B C 1
ATOM 9572 O O . LYS B 1 564 ? 45.219 -46.656 -25.297 1 16.61 564 LYS B O 1
ATOM 9577 N N . GLY B 1 565 ? 43.188 -46.344 -25.344 1 15.23 565 GLY B N 1
ATOM 9578 C CA . GLY B 1 565 ? 43.031 -46.594 -26.766 1 15.23 565 GLY B CA 1
ATOM 9579 C C . GLY B 1 565 ? 43.5 -45.469 -27.641 1 15.23 565 GLY B C 1
ATOM 9580 O O . GLY B 1 565 ? 43.312 -44.281 -27.281 1 15.23 565 GLY B O 1
ATOM 9581 N N . GLU B 1 566 ? 44.562 -45.562 -28.422 1 16.88 566 GLU B N 1
ATOM 9582 C CA . GLU B 1 566 ? 45.156 -44.844 -29.547 1 16.88 566 GLU B CA 1
ATOM 9583 C C . GLU B 1 566 ? 44.156 -44.656 -30.672 1 16.88 566 GLU B C 1
ATOM 9585 O O . GLU B 1 566 ? 44.438 -44.031 -31.688 1 16.88 566 GLU B O 1
ATOM 9590 N N . VAL B 1 567 ? 42.938 -44.375 -30.5 1 16.06 567 VAL B N 1
ATOM 9591 C CA . VAL B 1 567 ? 42.219 -44.469 -31.766 1 16.06 567 VAL B CA 1
ATOM 9592 C C . VAL B 1 567 ? 42.938 -43.625 -32.812 1 16.06 567 VAL B C 1
ATOM 9594 O O . VAL B 1 567 ? 43.438 -42.531 -32.531 1 16.06 567 VAL B O 1
ATOM 9597 N N . SER B 1 568 ? 43.281 -44.25 -33.969 1 15.02 568 SER B N 1
ATOM 9598 C CA . SER B 1 568 ? 43.75 -44.031 -35.312 1 15.02 568 SER B CA 1
ATOM 9599 C C . SER B 1 568 ? 42.969 -42.906 -36 1 15.02 568 SER B C 1
ATOM 9601 O O . SER B 1 568 ? 41.844 -42.625 -35.625 1 15.02 568 SER B O 1
ATOM 9603 N N . LYS B 1 569 ? 43.656 -42.312 -36.875 1 17.12 569 LYS B N 1
ATOM 9604 C CA . LYS B 1 569 ? 43.688 -41.25 -37.875 1 17.12 569 LYS B CA 1
ATOM 9605 C C . LYS B 1 569 ? 42.781 -41.531 -39.062 1 17.12 569 LYS B C 1
ATOM 9607 O O . LYS B 1 569 ? 42.812 -40.812 -40.062 1 17.12 569 LYS B O 1
ATOM 9612 N N . MET B 1 570 ? 41.844 -42.562 -39 1 14.17 570 MET B N 1
ATOM 9613 C CA . MET B 1 570 ? 41.5 -42.781 -40.406 1 14.17 570 MET B CA 1
ATOM 9614 C C . MET B 1 570 ? 41.125 -41.469 -41.062 1 14.17 570 MET B C 1
ATOM 9616 O O . MET B 1 570 ? 40.875 -40.469 -40.406 1 14.17 570 MET B O 1
ATOM 9620 N N . ASP B 1 571 ? 40.031 -41.625 -41.812 1 14.45 571 ASP B N 1
ATOM 9621 C CA . ASP B 1 571 ? 39.781 -41.688 -43.25 1 14.45 571 ASP B CA 1
ATOM 9622 C C . ASP B 1 571 ? 39.312 -40.312 -43.781 1 14.45 571 ASP B C 1
ATOM 9624 O O . ASP B 1 571 ? 39.938 -39.75 -44.688 1 14.45 571 ASP B O 1
ATOM 9628 N N . GLU B 1 572 ? 38.031 -40.344 -44.188 1 14.43 572 GLU B N 1
ATOM 9629 C CA . GLU B 1 572 ? 37.562 -40.219 -45.562 1 14.43 572 GLU B CA 1
ATOM 9630 C C . GLU B 1 572 ? 37.281 -38.75 -45.938 1 14.43 572 GLU B C 1
ATOM 9632 O O . GLU B 1 572 ? 37.312 -37.875 -45.062 1 14.43 572 GLU B O 1
ATOM 9637 N N . GLU B 1 573 ? 36.188 -38.625 -46.625 1 14.69 573 GLU B N 1
ATOM 9638 C CA . GLU B 1 573 ? 35.781 -38.25 -47.969 1 14.69 573 GLU B CA 1
ATOM 9639 C C . GLU B 1 573 ? 35.438 -36.781 -48.062 1 14.69 573 GLU B C 1
ATOM 9641 O O . GLU B 1 573 ? 35.969 -36.031 -48.906 1 14.69 573 GLU B O 1
ATOM 9646 N N . LEU B 1 574 ? 34.125 -36.438 -48.312 1 14.62 574 LEU B N 1
ATOM 9647 C CA . LEU B 1 574 ? 33.5 -36.062 -49.562 1 14.62 574 LEU B CA 1
ATOM 9648 C C . LEU B 1 574 ? 33.219 -34.531 -49.562 1 14.62 574 LEU B C 1
ATOM 9650 O O . LEU B 1 574 ? 33.5 -33.875 -50.562 1 14.62 574 LEU B O 1
ATOM 9654 N N . CYS B 1 575 ? 32.281 -34 -48.781 1 14.68 575 CYS B N 1
ATOM 9655 C CA . CYS B 1 575 ? 31.281 -33.344 -49.625 1 14.68 575 CYS B CA 1
ATOM 9656 C C . CYS B 1 575 ? 31.812 -32.031 -50.156 1 14.68 575 CYS B C 1
ATOM 9658 O O . CYS B 1 575 ? 32.625 -31.359 -49.5 1 14.68 575 CYS B O 1
ATOM 9660 N N . SER B 1 576 ? 31.266 -31.609 -51.469 1 14.22 576 SER B N 1
ATOM 9661 C CA . SER B 1 576 ? 31.266 -30.797 -52.688 1 14.22 576 SER B CA 1
ATOM 9662 C C . SER B 1 576 ? 30.969 -29.344 -52.344 1 14.22 576 SER B C 1
ATOM 9664 O O . SER B 1 576 ? 31.781 -28.453 -52.656 1 14.22 576 SER B O 1
ATOM 9666 N N . THR B 1 577 ? 29.719 -28.953 -52.562 1 14.55 577 THR B N 1
ATOM 9667 C CA . THR B 1 577 ? 29.469 -28.094 -53.719 1 14.55 577 THR B CA 1
ATOM 9668 C C . THR B 1 577 ? 29.609 -26.625 -53.312 1 14.55 577 THR B C 1
ATOM 9670 O O . THR B 1 577 ? 30.312 -25.859 -54 1 14.55 577 THR B O 1
ATOM 9673 N N . ALA B 1 578 ? 28.484 -25.922 -52.781 1 15.05 578 ALA B N 1
ATOM 9674 C CA . ALA B 1 578 ? 27.828 -24.953 -53.656 1 15.05 578 ALA B CA 1
ATOM 9675 C C . ALA B 1 578 ? 28.375 -23.547 -53.438 1 15.05 578 ALA B C 1
ATOM 9677 O O . ALA B 1 578 ? 28.547 -23.109 -52.281 1 15.05 578 ALA B O 1
ATOM 9678 N N . GLU B 1 579 ? 28.906 -22.844 -54.562 1 15.11 579 GLU B N 1
ATOM 9679 C CA . GLU B 1 579 ? 29.516 -21.578 -55 1 15.11 579 GLU B CA 1
ATOM 9680 C C . GLU B 1 579 ? 28.531 -20.422 -54.875 1 15.11 579 GLU B C 1
ATOM 9682 O O . GLU B 1 579 ? 28.891 -19.266 -55.094 1 15.11 579 GLU B O 1
ATOM 9687 N N . SER B 1 580 ? 27.266 -20.484 -54.375 1 14.23 580 SER B N 1
ATOM 9688 C CA . SER B 1 580 ? 26.516 -19.547 -55.188 1 14.23 580 SER B CA 1
ATOM 9689 C C . SER B 1 580 ? 27.078 -18.141 -55.062 1 14.23 580 SER B C 1
ATOM 9691 O O . SER B 1 580 ? 27.672 -17.781 -54.031 1 14.23 580 SER B O 1
ATOM 9693 N N . SER B 1 581 ? 26.984 -17.281 -56.25 1 14.47 581 SER B N 1
ATOM 9694 C CA . SER B 1 581 ? 27.344 -16.141 -57.094 1 14.47 581 SER B CA 1
ATOM 9695 C C . SER B 1 581 ? 26.719 -14.852 -56.562 1 14.47 581 SER B C 1
ATOM 9697 O O . SER B 1 581 ? 27.312 -13.781 -56.688 1 14.47 581 SER B O 1
ATOM 9699 N N . SER B 1 582 ? 25.406 -14.844 -56.312 1 13.95 582 SER B N 1
ATOM 9700 C CA . SER B 1 582 ? 24.766 -13.797 -57.125 1 13.95 582 SER B CA 1
ATOM 9701 C C . SER B 1 582 ? 25.266 -12.414 -56.719 1 13.95 582 SER B C 1
ATOM 9703 O O . SER B 1 582 ? 25.828 -12.234 -55.656 1 13.95 582 SER B O 1
ATOM 9705 N N . MET B 1 583 ? 24.688 -11.422 -57.562 1 13.8 583 MET B N 1
ATOM 9706 C CA . MET B 1 583 ? 24.812 -10.211 -58.375 1 13.8 583 MET B CA 1
ATOM 9707 C C . MET B 1 583 ? 24.688 -8.961 -57.5 1 13.8 583 MET B C 1
ATOM 9709 O O . MET B 1 583 ? 24.281 -9.039 -56.344 1 13.8 583 MET B O 1
ATOM 9713 N N . LYS B 1 584 ? 24 -7.984 -58.281 1 14.27 584 LYS B N 1
ATOM 9714 C CA . LYS B 1 584 ? 24.172 -6.629 -58.812 1 14.27 584 LYS B CA 1
ATOM 9715 C C . LYS B 1 584 ? 23.625 -5.59 -57.812 1 14.27 584 LYS B C 1
ATOM 9717 O O . LYS B 1 584 ? 24.312 -4.633 -57.469 1 14.27 584 LYS B O 1
ATOM 9722 N N . LYS B 1 585 ? 22.188 -5.191 -58.188 1 14.48 585 LYS B N 1
ATOM 9723 C CA . LYS B 1 585 ? 22 -3.906 -58.875 1 14.48 585 LYS B CA 1
ATOM 9724 C C . LYS B 1 585 ? 22 -2.758 -57.844 1 14.48 585 LYS B C 1
ATOM 9726 O O . LYS B 1 585 ? 21.938 -2.982 -56.656 1 14.48 585 LYS B O 1
ATOM 9731 N N . GLN B 1 586 ? 20.734 -1.98 -57.875 1 13.7 586 GLN B N 1
ATOM 9732 C CA . GLN B 1 586 ? 20.406 -0.719 -58.531 1 13.7 586 GLN B CA 1
ATOM 9733 C C . GLN B 1 586 ? 20.359 0.429 -57.531 1 13.7 586 GLN B C 1
ATOM 9735 O O . GLN B 1 586 ? 20.312 0.199 -56.312 1 13.7 586 GLN B O 1
ATOM 9740 N N . ASN B 1 587 ? 19.219 1.298 -57.812 1 14.02 587 ASN B N 1
ATOM 9741 C CA . ASN B 1 587 ? 19.109 2.664 -58.312 1 14.02 587 ASN B CA 1
ATOM 9742 C C . ASN B 1 587 ? 19.016 3.672 -57.156 1 14.02 587 ASN B C 1
ATOM 9744 O O . ASN B 1 587 ? 18.875 3.289 -56 1 14.02 587 ASN B O 1
ATOM 9748 N N . THR B 1 588 ? 17.766 4.344 -57.156 1 14.3 588 THR B N 1
ATOM 9749 C CA . THR B 1 588 ? 17.516 5.676 -57.688 1 14.3 588 THR B CA 1
ATOM 9750 C C . THR B 1 588 ? 17.516 6.715 -56.594 1 14.3 588 THR B C 1
ATOM 9752 O O . THR B 1 588 ? 17.469 6.371 -55.406 1 14.3 588 THR B O 1
ATOM 9755 N N . SER B 1 589 ? 16.266 7.441 -56.5 1 14.42 589 SER B N 1
ATOM 9756 C CA . SER B 1 589 ? 16.031 8.828 -56.906 1 14.42 589 SER B CA 1
ATOM 9757 C C . SER B 1 589 ? 16.188 9.766 -55.719 1 14.42 589 SER B C 1
ATOM 9759 O O . SER B 1 589 ? 16.219 9.328 -54.562 1 14.42 589 SER B O 1
ATOM 9761 N N . SER B 1 590 ? 15.461 10.953 -55.875 1 14.49 590 SER B N 1
ATOM 9762 C CA . SER B 1 590 ? 15.672 12.383 -56.062 1 14.49 590 SER B CA 1
ATOM 9763 C C . SER B 1 590 ? 15.406 13.156 -54.781 1 14.49 590 SER B C 1
ATOM 9765 O O . SER B 1 590 ? 16.25 13.938 -54.312 1 14.49 590 SER B O 1
ATOM 9767 N N . SER B 1 591 ? 14.047 13.633 -54.625 1 14.48 591 SER B N 1
ATOM 9768 C CA . SER B 1 591 ? 13.766 15.047 -54.844 1 14.48 591 SER B CA 1
ATOM 9769 C C . SER B 1 591 ? 13.922 15.852 -53.562 1 14.48 591 SER B C 1
ATOM 9771 O O . SER B 1 591 ? 13.961 15.281 -52.469 1 14.48 591 SER B O 1
ATOM 9773 N N . SER B 1 592 ? 12.961 16.906 -53.469 1 14.8 592 SER B N 1
ATOM 9774 C CA . SER B 1 592 ? 13.055 18.359 -53.5 1 14.8 592 SER B CA 1
ATOM 9775 C C . SER B 1 592 ? 13.008 18.953 -52.094 1 14.8 592 SER B C 1
ATOM 9777 O O . SER B 1 592 ? 12.664 18.25 -51.125 1 14.8 592 SER B O 1
ATOM 9779 N N . ARG B 1 593 ? 12.438 20.219 -52 1 15.39 593 ARG B N 1
ATOM 9780 C CA . ARG B 1 593 ? 12.859 21.594 -51.75 1 15.39 593 ARG B CA 1
ATOM 9781 C C . ARG B 1 593 ? 12.438 22.062 -50.375 1 15.39 593 ARG B C 1
ATOM 9783 O O . ARG B 1 593 ? 11.688 21.375 -49.656 1 15.39 593 ARG B O 1
ATOM 9790 N N . HIS B 1 594 ? 11.617 23.219 -50.406 1 14.98 594 HIS B N 1
ATOM 9791 C CA . HIS B 1 594 ? 11.891 24.594 -50.031 1 14.98 594 HIS B CA 1
ATOM 9792 C C . HIS B 1 594 ? 11.227 24.953 -48.719 1 14.98 594 HIS B C 1
ATOM 9794 O O . HIS B 1 594 ? 11.898 25.375 -47.75 1 14.98 594 HIS B O 1
ATOM 9800 N N . SER B 1 595 ? 10.062 25.672 -48.75 1 15.09 595 SER B N 1
ATOM 9801 C CA . SER B 1 595 ? 9.938 27.094 -48.438 1 15.09 595 SER B CA 1
ATOM 9802 C C . SER B 1 595 ? 9.258 27.328 -47.094 1 15.09 595 SER B C 1
ATOM 9804 O O . SER B 1 595 ? 8.367 26.562 -46.719 1 15.09 595 SER B O 1
ATOM 9806 N N . PHE B 1 596 ? 9.844 28.109 -46.25 1 16.72 596 PHE B N 1
ATOM 9807 C CA . PHE B 1 596 ? 9.797 28.609 -44.875 1 16.72 596 PHE B CA 1
ATOM 9808 C C . PHE B 1 596 ? 8.555 29.453 -44.656 1 16.72 596 PHE B C 1
ATOM 9810 O O . PHE B 1 596 ? 8.352 29.984 -43.562 1 16.72 596 PHE B O 1
ATOM 9817 N N . SER B 1 597 ? 7.484 29.328 -45.562 1 15.38 597 SER B N 1
ATOM 9818 C CA . SER B 1 597 ? 6.871 30.656 -45.562 1 15.38 597 SER B CA 1
ATOM 9819 C C . SER B 1 597 ? 6.23 30.969 -44.219 1 15.38 597 SER B C 1
ATOM 9821 O O . SER B 1 597 ? 5.68 30.078 -43.562 1 15.38 597 SER B O 1
ATOM 9823 N N . VAL B 1 598 ? 6.508 32.156 -43.781 1 17.94 598 VAL B N 1
ATOM 9824 C CA . VAL B 1 598 ? 6.402 33.062 -42.625 1 17.94 598 VAL B CA 1
ATOM 9825 C C . VAL B 1 598 ? 4.957 33.531 -42.438 1 17.94 598 VAL B C 1
ATOM 9827 O O . VAL B 1 598 ? 4.629 34.219 -41.5 1 17.94 598 VAL B O 1
ATOM 9830 N N . PRO B 1 599 ? 3.945 32.688 -43.031 1 15.39 599 PRO B N 1
ATOM 9831 C CA . PRO B 1 599 ? 2.947 33.719 -43.375 1 15.39 599 PRO B CA 1
ATOM 9832 C C . PRO B 1 599 ? 2.566 34.562 -42.156 1 15.39 599 PRO B C 1
ATOM 9834 O O . PRO B 1 599 ? 2.77 34.156 -41 1 15.39 599 PRO B O 1
ATOM 9837 N N . GLU B 1 600 ? 1.744 35.688 -42.531 1 16.16 600 GLU B N 1
ATOM 9838 C CA . GLU B 1 600 ? 1.226 37.031 -42.344 1 16.16 600 GLU B CA 1
ATOM 9839 C C . GLU B 1 600 ? 0.194 37.062 -41.219 1 16.16 600 GLU B C 1
ATOM 9841 O O . GLU B 1 600 ? -0.398 36.031 -40.875 1 16.16 600 GLU B O 1
ATOM 9846 N N . GLY B 1 601 ? -0.152 38.312 -40.875 1 16.64 601 GLY B N 1
ATOM 9847 C CA . GLY B 1 601 ? -0.593 39.281 -39.875 1 16.64 601 GLY B CA 1
ATOM 9848 C C . GLY B 1 601 ? -2.09 39.25 -39.625 1 16.64 601 GLY B C 1
ATOM 9849 O O . GLY B 1 601 ? -2.578 39.844 -38.656 1 16.64 601 GLY B O 1
ATOM 9850 N N . THR B 1 602 ? -2.957 38.688 -40.531 1 15.94 602 THR B N 1
ATOM 9851 C CA . THR B 1 602 ? -4.016 39.656 -40.781 1 15.94 602 THR B CA 1
ATOM 9852 C C . THR B 1 602 ? -4.879 39.812 -39.531 1 15.94 602 THR B C 1
ATOM 9854 O O . THR B 1 602 ? -4.973 38.906 -38.688 1 15.94 602 THR B O 1
ATOM 9857 N N . SER B 1 603 ? -5.656 41 -39.531 1 15.87 603 SER B N 1
ATOM 9858 C CA . SER B 1 603 ? -6.34 42.125 -38.875 1 15.87 603 SER B CA 1
ATOM 9859 C C . SER B 1 603 ? -7.727 41.719 -38.406 1 15.87 603 SER B C 1
ATOM 9861 O O . SER B 1 603 ? -8.227 42.25 -37.406 1 15.87 603 SER B O 1
ATOM 9863 N N . SER B 1 604 ? -8.508 40.844 -39.062 1 16.08 604 SER B N 1
ATOM 9864 C CA . SER B 1 604 ? -9.781 41.469 -39.344 1 16.08 604 SER B CA 1
ATOM 9865 C C . SER B 1 604 ? -10.594 41.656 -38.062 1 16.08 604 SER B C 1
ATOM 9867 O O . SER B 1 604 ? -10.359 40.969 -37.062 1 16.08 604 SER B O 1
ATOM 9869 N N . GLY B 1 605 ? -11.766 42.438 -38.219 1 15.91 605 GLY B N 1
ATOM 9870 C CA . GLY B 1 605 ? -12.688 43.469 -37.812 1 15.91 605 GLY B CA 1
ATOM 9871 C C . GLY B 1 605 ? -13.781 42.969 -36.875 1 15.91 605 GLY B C 1
ATOM 9872 O O . GLY B 1 605 ? -14.062 43.594 -35.844 1 15.91 605 GLY B O 1
ATOM 9873 N N . THR B 1 606 ? -14.641 42 -37.312 1 16.2 606 THR B N 1
ATOM 9874 C CA . THR B 1 606 ? -16 42.5 -37.438 1 16.2 606 THR B CA 1
ATOM 9875 C C . THR B 1 606 ? -16.672 42.562 -36.062 1 16.2 606 THR B C 1
ATOM 9877 O O . THR B 1 606 ? -16.266 41.875 -35.125 1 16.2 606 THR B O 1
ATOM 9880 N N . SER B 1 607 ? -18.031 42.844 -36.188 1 16.33 607 SER B N 1
ATOM 9881 C CA . SER B 1 607 ? -19.156 43.719 -35.844 1 16.33 607 SER B CA 1
ATOM 9882 C C . SER B 1 607 ? -20.047 43.094 -34.781 1 16.33 607 SER B C 1
ATOM 9884 O O . SER B 1 607 ? -21.016 43.719 -34.344 1 16.33 607 SER B O 1
ATOM 9886 N N . VAL B 1 608 ? -19.719 41.906 -34.281 1 17.45 608 VAL B N 1
ATOM 9887 C CA . VAL B 1 608 ? -21.062 41.406 -33.938 1 17.45 608 VAL B CA 1
ATOM 9888 C C . VAL B 1 608 ? -21.766 42.438 -33.031 1 17.45 608 VAL B C 1
ATOM 9890 O O . VAL B 1 608 ? -21.109 43.156 -32.281 1 17.45 608 VAL B O 1
ATOM 9893 N N . HIS B 1 609 ? -23.062 42.344 -33.188 1 16.97 609 HIS B N 1
ATOM 9894 C CA . HIS B 1 609 ? -24.406 42.906 -33.062 1 16.97 609 HIS B CA 1
ATOM 9895 C C . HIS B 1 609 ? -24.812 43.062 -31.609 1 16.97 609 HIS B C 1
ATOM 9897 O O . HIS B 1 609 ? -24.594 42.125 -30.812 1 16.97 609 HIS B O 1
ATOM 9903 N N . TYR B 1 610 ? -24.984 44.25 -31.359 1 17.11 610 TYR B N 1
ATOM 9904 C CA . TYR B 1 610 ? -25.453 45.062 -30.234 1 17.11 610 TYR B CA 1
ATOM 9905 C C . TYR B 1 610 ? -26.875 44.625 -29.844 1 17.11 610 TYR B C 1
ATOM 9907 O O . TYR B 1 610 ? -27.641 45.469 -29.328 1 17.11 610 TYR B O 1
ATOM 9915 N N . GLN B 1 611 ? -27.172 43.406 -30.188 1 17.22 611 GLN B N 1
ATOM 9916 C CA . GLN B 1 611 ? -28.625 43.5 -30.062 1 17.22 611 GLN B CA 1
ATOM 9917 C C . GLN B 1 611 ? -29.031 44.156 -28.75 1 17.22 611 GLN B C 1
ATOM 9919 O O . GLN B 1 611 ? -28.422 43.906 -27.703 1 17.22 611 GLN B O 1
ATOM 9924 N N . GLU B 1 612 ? -30.062 44.938 -28.859 1 16.2 612 GLU B N 1
ATOM 9925 C CA . GLU B 1 612 ? -30.922 46.031 -28.453 1 16.2 612 GLU B CA 1
ATOM 9926 C C . GLU B 1 612 ? -31.531 45.781 -27.078 1 16.2 612 GLU B C 1
ATOM 9928 O O . GLU B 1 612 ? -31.531 46.656 -26.219 1 16.2 612 GLU B O 1
ATOM 9933 N N . SER B 1 613 ? -32.625 44.938 -27.016 1 16.97 613 SER B N 1
ATOM 9934 C CA . SER B 1 613 ? -33.812 45.656 -26.562 1 16.97 613 SER B CA 1
ATOM 9935 C C . SER B 1 613 ? -33.688 46.031 -25.094 1 16.97 613 SER B C 1
ATOM 9937 O O . SER B 1 613 ? -32.844 45.5 -24.375 1 16.97 613 SER B O 1
ATOM 9939 N N . SER B 1 614 ? -34.938 46.031 -24.375 1 17.48 614 SER B N 1
ATOM 9940 C CA . SER B 1 614 ? -35.688 46.969 -23.578 1 17.48 614 SER B CA 1
ATOM 9941 C C . SER B 1 614 ? -35.25 46.969 -22.125 1 17.48 614 SER B C 1
ATOM 9943 O O . SER B 1 614 ? -34.656 45.969 -21.656 1 17.48 614 SER B O 1
ATOM 9945 N N . MET B 1 615 ? -35.969 47.844 -21.234 1 18.05 615 MET B N 1
ATOM 9946 C CA . MET B 1 615 ? -35.844 48.594 -19.969 1 18.05 615 MET B CA 1
ATOM 9947 C C . MET B 1 615 ? -35.875 47.625 -18.797 1 18.05 615 MET B C 1
ATOM 9949 O O . MET B 1 615 ? -36.688 46.688 -18.75 1 18.05 615 MET B O 1
#

pLDDT: mean 78.76, std 28.08, range [13.7, 98.56]

Sequence (1230 aa):
MDDGRCRTIVWFRRDLRVEDNPALATAAREGRIFPVFIWCPKEEGQFYPGRVSRWWLKQSLIHLDQSLRSLGAELTLIRTDSTLNALLQIISAVHATKLVFNHLYDPISVVRDHEIKQKLRECGHCVQSYNAELLNEPWEVYKEDGKAYTKFDAYWLKCLHQTKEPVAHHLPPWKLEQAQGSIKKFSIEDLGLENETEKASNALLGRGWSPGWSNADKALADFVEHHLLNYSEKRHRVGANSTSLLSPHLHYGELSTRMVFHRVHMKRLVWAKEGNSKGEESAGLFLRAIGLREYSRYICFNFPFTHERSLLSNLKYFPWKPDQTRFKAWRQGQTGYPLVDAGMREMWATGWVHNKIRVIVASFSVKFLLLPWQWGMKYFWDTLLDADLESDVLGWQYISGSLPDGHELERLDCPEVQGFKFDPDGDYVRQWLPELARVPTEWIHHPWDAPPAVLKAAGLEIGLNYPKPIIDVELARERLSEAISTMQAAAPADNPIANDEVVFENSECNGHLVTPNATCPSNSSRDQKVPSIRNGIANKKRPKTEEEERQETDEFHRQKKNEKGEVSKMDEELCSTAESSSMKKQNTSSSSRHSFSVPEGTSSGTSVHYQESSMMDDGRCRTIVWFRRDLRVEDNPALATAAREGRIFPVFIWCPKEEGQFYPGRVSRWWLKQSLIHLDQSLRSLGAELTLIRTDSTLNALLQIISAVHATKLVFNHLYDPISVVRDHEIKQKLRECGHCVQSYNAELLNEPWEVYKEDGKAYTKFDAYWLKCLHQTKEPVAHHLPPWKLEQAQGSIKKFSIEDLGLENETEKASNALLGRGWSPGWSNADKALADFVEHHLLNYSEKRHRVGANSTSLLSPHLHYGELSTRMVFHRVHMKRLVWAKEGNSKGEESAGLFLRAIGLREYSRYICFNFPFTHERSLLSNLKYFPWKPDQTRFKAWRQGQTGYPLVDAGMREMWATGWVHNKIRVIVASFSVKFLLLPWQWGMKYFWDTLLDADLESDVLGWQYISGSLPDGHELERLDCPEVQGFKFDPDGDYVRQWLPELARVPTEWIHHPWDAPPAVLKAAGLEIGLNYPKPIIDVELARERLSEAISTMQAAAPADNPIANDEVVFENSECNGHLVTPNATCPSNSSRDQKVPSIRNGIANKKRPKTEEEERQETDEFHRQKKNEKGEVSKMDEELCSTAESSSMKKQNTSSSSRHSFSVPEGTSSGTSVHYQESSM

Foldseek 3Di:
DPPVFAEEEEEAFLALALWQFCQQLVNQVRGAYAAEYEQAQLLCVLLRFALLQLLLVLLSLVQSQVVQVVQPEGYFYYYDNDPLVVVVVQCVQLVHQEYEYEDDQAQSRLVVVVVSCVVCVVVVHHYYYFHQQAQDFLCLQADPVSHHDQDLVVRLVCSVPPDDDGDDGRGGDNHHHHGDGDDDGDDSVRSVSHDPVCVVLNVLLVVVDRRALVVLVVLLVCCLVPALLCQVPCLLAFPDPRDSPNLLCSLSSSDGLVVSLVSLVVQLVVCVVVVNVSNVVSSVVVVSVSSLVNVLSSCCQLPVCLLPDFQACLCVQQDADADPVCVVCQQCLAQAFLLSSLQNQCCQRNLDGRPNSVLVSLLCVCQQRRHPSNSVLSSNSNRHNNSDSSSSSSSNSLNCVSGLPHDDNLDRDDSLVSCCVRPVQCVSSCVRQVLLVQQHSVCSRPVVPDDPVRCVVSVHDEVPSGHHRNDDPVRSSVVSVVSSVSSQVPPPPVVRVPSDDPGVPCPVQPFPQPPPDPPPVSDDPRHRTHRDDPPPPPPPPPPPPPPDVPPDDDDDDDDDDDDDDDDDDDDDDDDDDDDDYDDDDDDDDDDDDPDPDPDDDDDDDPDDDDDDDDD/DPPVFAEEEEEAFLALALWQFCQQLVNQVRGAYAAEYEQAQLLCVLLRFALLQLLLVLLSLVQSQVVQVVQPEGYFYYYDNDPLVVVVVQCVQLVHQEYEYEDDQAQSRLVVVVVSCVVCVVVVHHYYYFHQQAQDFLCLQADPVSHHDQDLVVRLVCSVPPDDDGDDGRGGDNHHHHGDGDDDGDDSVRSVSHDPVCVVLNVLLVVVDRRALVVLVVLLVCCLVPALLCQVPCLLAFPDPNDSPNLLCSLSSSDGLVVSLVSLVVQLVVCVVVVNVSNVVSSVVVVSVSSLVNVLSSCCQLPVCLLPDFQACLCVLQDADADPVCVVCQQCLAQAFLLSSLQNLCCQRNLDGRPNSVLVSLLCVCQQRVHPSNSVLSSNSNRHNNSDSSSSSSSNSLSCVSGQPHDDNLDRDDSLVSCCVRVVQCVSSCVRLVLLVQQHSVCSRPVVPDDPVRCVVSVHDDVPSGHHRNDDPVRSSVVSVVSSVSSQVPPDPVPRPPPHDDGPPCVVQPFPQPPPDPPPVSDDPRHRTHRDRPPPPPPPPPPPDPDDPDPDDDDDPPVVPPDDDPPDDDDDDDDDDDPDDDDDDYYDDDDDDDDPDPDDDDDDDDDPDPDDDDD

InterPro domains:
  IPR002081 Cryptochrome/DNA photolyase class 1 [PR00147] (335-351)
  IPR002081 Cryptochrome/DNA photolyase class 1 [PR00147] (355-373)
  IPR002081 Cryptochrome/DNA photolyase class 1 [PTHR11455] (5-521)
  IPR005101 Cryptochrome/DNA photolyase, FAD-binding domain [PF03441] (286-484)
  IPR006050 DNA photolyase, N-terminal [PF00875] (8-168)
  IPR006050 DNA photolyase, N-terminal [PS51645] (6-135)
  IPR014134 Cryptochrome, plant [TIGR02766] (7-485)
  IPR014729 Rossmann-like alpha/beta/alpha sandwich fold [G3DSA:3.40.50.620] (9-209)
  IPR018394 Cryptochrome/DNA photolyase class 1, conserved site, C-terminal [PS00394] (335-347)
  IPR036134 Cryptochrome/DNA photolyase, FAD-binding domain-like superfamily [SSF48173] (196-487)
  IPR036155 Cryptochrome/photolyase, N-terminal domain superfamily [SSF52425] (8-175)

Radius of gyration: 39.53 Å; Cα contacts (8 Å, |Δi|>4): 1816; chains: 2; bounding box: 105×127×122 Å

Nearest PDB structures (foldseek):
  1u3d-assembly1_A  TM=9.786E-01  e=1.049E-53  Arabidopsis thaliana
  6lz7-assembly1_A  TM=9.474E-01  e=6.755E-47  Zea mays
  6lz3-assembly1_A  TM=9.486E-01  e=1.774E-45  Zea mays
  4u63-assembly1_A  TM=9.459E-01  e=2.218E-38  Agrobacterium fabrum str. C58
  6fn3-assembly1_A  TM=8.156E-01  e=1.011E-24  Chlamydomonas reinhardtii

Organism: NCBI:txid267555

Secondary structure (DSSP, 8-state):
---S-EEEEEEESS---STT-HHHHHHHHHEEEEEEEEE-HHHHGGG---HHHHHHHHHHHHHHHHHHHHHT---EEEE-S-HHHHHHHHHHHHT-SEEEEE---SHHHHHHHHHHHHHHHHTT-EEEEE--S-SS-GGG---TTSPPP-SHHHHHHHHHH--S-PPPPPPPPS---BPP-------TGGGT-S-GGGHHHHHHHHHH---SHHHHHHHHHHIIIIIGGGHHHHTT-SSSS-S---HHHHHTTSS-HHHHHHHHHHHHHHHHHHT-HHHHHHHHHHHHHHHHHHHHHHHHHH-GGGGTS-SBGGGGG------HHHHHHHHHT-SS-HHHHHHHHHHHHHS---HHHHHHHHHIIIIIS---HHHHHHHHHHH-TT--HHHHHHHHHHHHT-STTS--TT----HHHHHHHH-TT-HHHHHH-GGGTTS-TTTTT-GGGS-HHHHHHHT--BTTTBPPPSS-HHHHHHHHHHHHHHHHHHS-TTS---SS--B---SS---------TTSTT--TTSPPPP------------------------------------------------------------------------------------/---S-EEEEEEESS---STT-HHHHHHHHHEEEEEEEEE-HHHHGGG---HHHHHHHHHHHHHHHHHHHHHT---EEEE-S-HHHHHHHHHHHHT-SEEEEE---SHHHHHHHHHHHHHHHHTT-EEEEE--S-SS-GGG---TTSPPP-SHHHHHHHHHH--S-PPPPPPPPS---BPP-----B-TGGGT-S-GGGHHHHHHHHHH---SHHHHHHHHHHIIIIIGGGHHHHTT-SSSS-S---HHHHHTTSS-HHHHHHHHHHHHHHHHHHT-HHHHHHHHHHHHHHHHHHHHHHHHHH-GGGGTS-SBGGGGG------HHHHHHHHHT-SS-HHHHHHHHHHHHHS---HHHHHHHHHIIIIIS---HHHHHHHHHHH-TT--HHHHHHHHHHHHT-STTS--TT----HHHHHHHH-TT-HHHHHH-GGGTTS-TTTTT-GGGS-HHHHHHHT--BTTTBPPPSS-HHHHHHHHHHHHHHHHHHS-TTS---SS--B---SS---------TTSTT--TTSPPPP------------------------------------------------------------------------------------

Solvent-accessible surface area (backbone atoms only — not comparable to full-atom values): 69997 Å² total; per-residue (Å²): 127,82,80,79,64,46,27,26,34,32,51,51,71,59,49,42,36,64,61,42,29,49,36,57,34,52,34,42,37,60,28,25,28,38,41,31,38,75,48,35,67,68,73,38,54,92,65,54,70,17,65,52,29,27,44,46,49,50,45,22,51,53,44,41,31,49,46,37,44,63,33,48,24,64,60,39,33,39,71,44,77,41,68,63,58,51,49,53,51,48,35,62,45,42,61,42,61,30,39,29,26,55,59,61,52,52,53,68,51,41,53,50,50,51,52,46,50,52,54,39,42,73,73,70,46,47,66,50,40,30,79,49,64,59,79,65,61,61,91,74,58,56,45,97,85,67,45,72,66,73,41,65,69,64,44,49,54,46,61,64,59,50,51,64,78,64,69,48,51,37,64,56,67,78,56,42,46,57,49,69,56,78,65,87,70,45,53,78,73,70,63,60,47,66,53,80,85,45,46,69,66,49,53,58,48,56,76,78,46,66,66,26,26,71,48,36,50,52,44,49,51,50,29,62,74,70,42,36,56,48,26,68,76,29,57,64,43,58,81,56,93,32,66,70,84,48,58,44,37,49,59,42,18,21,42,40,50,60,59,51,52,46,57,44,49,52,52,23,52,52,22,51,55,68,66,35,60,61,35,28,49,10,32,51,53,52,50,48,54,53,43,50,52,51,46,15,43,36,46,30,44,79,38,58,57,44,81,82,38,61,48,27,56,74,61,76,52,48,70,60,43,85,45,70,67,63,49,49,26,51,64,63,29,52,37,39,42,42,52,48,19,19,40,30,38,37,24,70,74,67,19,48,68,56,68,68,48,50,51,50,42,49,37,43,42,38,53,55,58,29,30,52,60,66,59,55,50,52,49,44,40,43,42,22,45,49,52,38,68,41,51,46,37,45,52,52,30,24,53,64,34,26,36,83,72,34,40,54,70,82,66,76,80,55,61,44,61,48,25,54,71,33,33,62,75,33,61,43,38,31,69,51,30,65,70,49,53,59,43,54,58,90,30,49,42,48,56,87,76,47,54,70,68,57,30,58,73,29,69,42,44,78,63,72,80,39,47,52,59,75,64,53,68,68,57,24,51,50,52,42,52,50,34,51,52,51,18,60,65,66,47,57,77,89,58,59,78,57,94,63,88,59,48,61,73,47,78,65,41,62,44,57,58,68,64,71,70,79,74,59,87,74,72,56,96,51,47,81,82,60,68,40,75,61,78,77,69,78,73,68,71,69,71,76,70,78,67,76,75,68,69,83,74,86,78,85,88,81,89,81,91,83,90,78,86,87,78,87,72,93,83,83,92,94,81,92,74,92,87,88,93,87,90,92,89,95,85,91,85,93,81,90,73,87,74,84,78,74,81,87,76,90,73,88,77,80,81,69,58,33,81,48,84,81,131,128,83,83,78,64,45,27,25,32,32,50,51,72,60,51,42,38,63,60,42,27,51,38,57,35,52,35,42,38,60,27,23,30,39,40,32,36,75,47,38,68,67,73,39,56,94,62,53,70,16,66,52,30,28,43,46,49,50,47,23,51,54,45,41,30,49,47,36,43,66,33,47,25,64,61,41,33,39,69,45,79,41,67,64,59,50,50,53,51,48,35,62,45,41,61,42,59,32,39,28,26,57,60,61,52,50,53,68,52,40,52,51,51,51,51,45,50,50,55,39,41,72,73,71,45,46,66,49,42,30,80,47,63,58,80,63,61,60,91,74,58,56,46,96,87,68,44,73,66,72,41,64,67,64,44,48,54,46,60,65,59,49,51,66,76,63,70,47,52,39,65,54,66,78,55,42,47,56,48,70,55,77,65,85,70,45,54,79,73,70,62,59,47,66,53,80,86,46,48,69,66,51,52,58,47,57,74,78,46,65,68,25,27,72,48,35,51,52,46,50,52,50,30,62,76,70,41,35,56,48,26,68,76,31,58,64,43,57,79,56,93,32,64,69,84,48,57,44,37,48,59,42,19,21,42,39,50,60,58,52,49,46,56,44,50,51,51,22,51,53,22,49,55,70,66,35,61,60,35,26,49,11,31,51,53,52,51,48,53,54,42,49,52,51,46,15,41,36,47,31,48,77,39,56,57,43,81,80,40,62,49,27,55,75,60,75,51,46,69,61,42,87,44,70,67,63,48,49,27,50,65,64,29,51,36,39,43,41,52,47,18,18,40,31,38,37,24,71,73,67,19,49,67,56,69,66,47,50,51,50,41,50,36,42,43,37,50,55,58,28,30,52,60,64,60,56,50,50,50,45,41,43,41,22,46,49,52,39,68,41,52,46,38,45,50,53,30,25,55,64,35,26,36,72,73,35,39,54,70,83,67,76,81,54,62,45,62,46,26,54,69,34,33,62,74,33,60,44,38,30,71,51,31,64,70,47,54,60,42,54,58,91,29,48,42,48,58,89,75,46,53,69,68,56,31,57,73,31,67,44,44,79,61,72,80,38,49,52,59,75,64,54,69,68,56,22,51,50,52,42,52,50,35,51,51,51,18,60,66,64,46,60,77,88,56,58,78,68,84,66,84,64,50,58,72,47,77,59,44,64,45,55,58,66,66,72,71,79,74,58,88,73,72,56,96,52,48,81,84,58,68,37,74,62,77,79,69,79,76,72,75,72,74,82,70,79,80,78,81,77,72,82,74,86,74,85,72,80,73,73,80,75,72,82,79,71,83,80,78,80,80,89,83,73,93,79,80,90,73,89,75,78,70,61,60,57,72,80,88,82,85,86,88,82,84,78,78,74,80,86,79,86,78,89,81,85,71,88,76,72,84,69,85,87,135